Protein 7M5L (pdb70)

Radius of gyration: 30.8 Å; Cα contacts (8 Å, |Δi|>4): 1928; chains: 6; bounding box: 93×80×68 Å

Nearest PDB structures (foldseek):
  5e0u-assembly3_C  TM=9.848E-01  e=1.541E-43  Homo sapiens
  9b8t-assembly1_D  TM=9.730E-01  e=1.541E-43  Homo sapiens
  2zvv-assembly2_B  TM=9.827E-01  e=1.512E-37  Arabidopsis thaliana
  2zvw-assembly2_E  TM=9.805E-01  e=1.780E-37  Arabidopsis thaliana
  7bup-assembly1_B  TM=9.721E-01  e=1.807E-30  Candida albicans SC5314

InterPro domains:
  IPR000730 Proliferating cell nuclear antigen, PCNA [MF_00317] (2-255)
  IPR000730 Proliferating cell nuclear antigen, PCNA [PR00339] (10-29)
  IPR000730 Proliferating cell nuclear antigen, PCNA [PR00339] (34-52)
  IPR000730 Proliferating cell nuclear antigen, PCNA [PR00339] (56-80)
  IPR000730 Proliferating cell nuclear antigen, PCNA [PR00339] (110-132)
  IPR000730 Proliferating cell nuclear antigen, PCNA [PR00339] (203-217)
  IPR000730 Proliferating cell nuclear antigen, PCNA [PR00339] (241-258)
  IPR000730 Proliferating cell nuclear antigen, PCNA [PTHR11352] (1-259)
  IPR000730 Proliferating cell nuclear antigen, PCNA [TIGR00590] (1-259)
  IPR022648 Proliferating cell nuclear antigen, PCNA, N-terminal [PF00705] (1-124)
  IPR022649 Proliferating cell nuclear antigen, PCNA, C-terminal [PF02747] (127-254)
  IPR022659 Proliferating cell nuclear antigen, PCNA, conserved site [PS00293] (61-79)
  IPR022659 Proliferating cell nuclear antigen, PCNA, conserved site [PS01251] (34-57)
  IPR046938 DNA clamp superfamily [SSF55979] (1-126)
  IPR046938 DNA clamp superfamily [SSF55979] (127-255)

Sequence (799 aa):
MFEARLVQGSILKKVLEALKDLINEACWDISSSGVNLQSMDSSHVSLVQLTLRSEGFDTYRCDRNLAMGVNLTSMSKILKCAGNEDIITLRAEDNADTLALVFEAPNQEKVSDYEMKLMDLDVEQLGIPEQEYSCVVKMPSGEFARICRDLSHIGDAVVISCAKDGVKFSASGELGNGNIKLSQTSNVDKEEEAVTIEMNEPVQLTFALRYLNFFTKATPLSSTVTLSMSADVPLVVEYKIADMGHLKYYLAPKIEDMFEARLVQGSILKKVLEALKDLINEACWDISSSGVNLQSMDSSHVSLVQLTLRSEGFDTYRCDRNLAMGVNLTSMSKILKCAGNEDIITLRAEDNADTLALVFEAPNQEKVSDYEMKLMDLDVEQLGIPEQEYSCVVKMPSGEFARICRDLSHIGDAVVISCAKDGVKFSASGELGNGNIKLSQTSNVDKEEEAVTIEMNEPVQLTFALRYLNFFTKATPLSSTVTLSMSADVPLVVEYKIADMGHLKYYLAPKIEDMFEARLVQGSILKKVLEALKDLINEACWDISSSGVNLQSMDSSHVSLVQLTLRSEGFDTYRCDRNLAMGVNLTSMSKILKCAGNEDIITLRAEDNADTLALVFEAPNQEKVSDYEMKLMDLDVEQLGIPEQEYSCVVKMPSGEFARICRDLSHIGDAVVISCAKDGVKFSASGELGNGNIKLSQTSNVDKEEEAVTIEMNEPVQLTFALRYLNFFTKATPLSSTVTLSMSADVPLVVEYKIADMGHLKYYLAPKIQCSMTCFYHSKQCSMTCFYRQCSMTCFYHS

GO terms:
  GO:0005634 nucleus (C, IDA)
  GO:0005657 replication fork (C, IDA)
  GO:0005813 centrosome (C, IDA)
  GO:0005515 protein binding (F, IPI)
  GO:0032405 MutLalpha complex binding (F, IDA)
  GO:0003682 chromatin binding (F, IDA)
  GO:0003684 damaged DNA binding (F, IDA)
  GO:0043626 PCNA complex (C, IDA)
  GO:0070557 PCNA-p21 complex (C, IDA)
  GO:0019985 translesion synthesis (P, IDA)
  GO:0006325 chromatin organization (P, IDA)
  GO:0005634 nucleus (C, EXP)
  GO:0070182 DNA polymerase binding (F, IPI)
  GO:0030971 receptor tyrosine kinase binding (F, IPI)
  GO:0035035 histone acetyltransferase binding (F, IPI)
  GO:0005654 nucleoplasm (C, TAS)
  GO:0042802 identical protein binding (F, IPI)
  GO:0043596 nuclear replication fork (C, IDA)
  GO:0000701 purine-specific mismatch base pair DNA N-glycosylase activity (F, IDA)
  GO:0032139 dinucleotide insertion or deletion binding (F, IDA)

Organism: Homo sapiens (NCBI:txid9606)

Solvent-accessible surface area: 36997 Å² total

Structure (mmCIF, N/CA/C/O backbone):
data_7M5L
#
_entry.id   7M5L
#
_cell.length_a   70.960
_cell.length_b   84.468
_cell.length_c   134.210
_cell.angle_alpha   90.000
_cell.angle_beta   90.000
_cell.angle_gamma   90.000
#
_symmetry.space_group_name_H-M   'P 21 21 21'
#
loop_
_entity.id
_entity.type
_entity.pdbx_description
1 polymer 'Proliferating cell nuclear antigen'
2 polymer 'Peptide mimetic (ACE)RQCSMTCFYHSK(NH2) with linker'
3 non-polymer PROPANE
#
loop_
_atom_site.group_PDB
_atom_site.id
_atom_site.type_symbol
_atom_site.label_atom_id
_atom_site.label_alt_id
_atom_site.label_comp_id
_atom_site.label_asym_id
_atom_site.label_entity_id
_atom_site.label_seq_id
_atom_site.pdbx_PDB_ins_code
_atom_site.Cartn_x
_atom_site.Cartn_y
_atom_site.Cartn_z
_atom_site.occupancy
_atom_site.B_iso_or_equiv
_atom_site.auth_seq_id
_atom_site.auth_comp_id
_atom_site.auth_asym_id
_atom_site.auth_atom_id
_atom_site.pdbx_PDB_model_num
ATOM 1 N N . MET A 1 1 ? 6.794 -13.650 -4.614 1.00 125.38 1 MET A N 1
ATOM 2 C CA . MET A 1 1 ? 5.871 -12.670 -5.174 1.00 125.07 1 MET A CA 1
ATOM 3 C C . MET A 1 1 ? 4.583 -12.592 -4.359 1.00 125.25 1 MET A C 1
ATOM 4 O O . MET A 1 1 ? 3.921 -13.602 -4.117 1.00 126.14 1 MET A O 1
ATOM 9 N N . PHE A 1 2 ? 4.238 -11.376 -3.942 1.00 109.45 2 PHE A N 1
ATOM 10 C CA . PHE A 1 2 ? 3.025 -11.110 -3.181 1.00 103.43 2 PHE A CA 1
ATOM 11 C C . PHE A 1 2 ? 2.404 -9.798 -3.627 1.00 106.07 2 PHE A C 1
ATOM 12 O O . PHE A 1 2 ? 3.086 -8.770 -3.688 1.00 109.37 2 PHE A O 1
ATOM 20 N N . GLU A 1 3 ? 1.103 -9.841 -3.905 1.00 101.99 3 GLU A N 1
ATOM 21 C CA . GLU A 1 3 ? 0.351 -8.664 -4.324 1.00 95.91 3 GLU A CA 1
ATOM 22 C C . GLU A 1 3 ? -1.089 -8.833 -3.866 1.00 90.02 3 GLU A C 1
ATOM 23 O O . GLU A 1 3 ? -1.752 -9.807 -4.237 1.00 93.31 3 GLU A O 1
ATOM 25 N N . ALA A 1 4 ? -1.566 -7.889 -3.061 1.00 98.12 4 ALA A N 1
ATOM 26 C CA . ALA A 1 4 ? -2.932 -7.909 -2.564 1.00 91.22 4 ALA A CA 1
ATOM 27 C C . ALA A 1 4 ? -3.582 -6.569 -2.868 1.00 90.28 4 ALA A C 1
ATOM 28 O O . ALA A 1 4 ? -2.970 -5.516 -2.686 1.00 94.27 4 ALA A O 1
ATOM 30 N N . ARG A 1 5 ? -4.830 -6.622 -3.323 1.00 91.53 5 ARG A N 1
ATOM 31 C CA . ARG A 1 5 ? -5.582 -5.448 -3.744 1.00 88.22 5 ARG A CA 1
ATOM 32 C C . ARG A 1 5 ? -6.919 -5.412 -3.028 1.00 91.48 5 ARG A C 1
ATOM 33 O O . ARG A 1 5 ? -7.745 -6.319 -3.205 1.00 96.54 5 ARG A O 1
ATOM 41 N N . LEU A 1 6 ? -7.129 -4.364 -2.231 1.00 90.10 6 LEU A N 1
ATOM 42 C CA . LEU A 1 6 ? -8.362 -4.138 -1.493 1.00 91.46 6 LEU A CA 1
ATOM 43 C C . LEU A 1 6 ? -8.954 -2.822 -1.972 1.00 92.80 6 LEU A C 1
ATOM 44 O O . LEU A 1 6 ? -8.305 -1.773 -1.876 1.00 90.64 6 LEU A O 1
ATOM 49 N N . VAL A 1 7 ? -10.189 -2.874 -2.470 1.00 95.42 7 VAL A N 1
ATOM 50 C CA . VAL A 1 7 ? -10.828 -1.673 -3.000 1.00 92.75 7 VAL A CA 1
ATOM 51 C C . VAL A 1 7 ? -11.196 -0.733 -1.860 1.00 94.46 7 VAL A C 1
ATOM 52 O O . VAL A 1 7 ? -10.770 0.426 -1.824 1.00 100.08 7 VAL A O 1
ATOM 56 N N . GLN A 1 8 ? -12.003 -1.216 -0.919 1.00 89.88 8 GLN A N 1
ATOM 57 C CA . GLN A 1 8 ? -12.398 -0.409 0.227 1.00 99.09 8 GLN A CA 1
ATOM 58 C C . GLN A 1 8 ? -11.230 -0.315 1.205 1.00 88.55 8 GLN A C 1
ATOM 59 O O . GLN A 1 8 ? -11.234 -0.963 2.254 1.00 80.67 8 GLN A O 1
ATOM 63 N N . GLY A 1 9 ? -10.207 0.463 0.854 1.00 87.92 9 GLY A N 1
ATOM 64 C CA . GLY A 1 9 ? -8.969 0.488 1.616 1.00 79.76 9 GLY A CA 1
ATOM 65 C C . GLY A 1 9 ? -9.072 1.105 2.999 1.00 79.94 9 GLY A C 1
ATOM 66 O O . GLY A 1 9 ? -8.106 1.010 3.765 1.00 70.45 9 GLY A O 1
ATOM 67 N N . SER A 1 10 ? -10.197 1.748 3.327 1.00 90.50 10 SER A N 1
ATOM 68 C CA . SER A 1 10 ? -10.392 2.301 4.667 1.00 81.22 10 SER A CA 1
ATOM 69 C C . SER A 1 10 ? -10.165 1.277 5.777 1.00 82.03 10 SER A C 1
ATOM 70 O O . SER A 1 10 ? -9.700 1.642 6.865 1.00 75.10 10 SER A O 1
ATOM 73 N N . ILE A 1 11 ? -10.491 0.003 5.534 1.00 79.28 11 ILE A N 1
ATOM 74 C CA . ILE A 1 11 ? -10.276 -1.030 6.549 1.00 73.46 11 ILE A CA 1
ATOM 75 C C . ILE A 1 11 ? -8.815 -1.077 6.981 1.00 72.67 11 ILE A C 1
ATOM 76 O O . ILE A 1 11 ? -8.512 -1.182 8.173 1.00 68.93 11 ILE A O 1
ATOM 81 N N . LEU A 1 12 ? -7.887 -1.030 6.023 1.00 75.25 12 LEU A N 1
ATOM 82 C CA . LEU A 1 12 ? -6.469 -1.090 6.374 1.00 75.54 12 LEU A CA 1
ATOM 83 C C . LEU A 1 12 ? -6.047 0.121 7.205 1.00 77.17 12 LEU A C 1
ATOM 84 O O . LEU A 1 12 ? -5.305 -0.015 8.192 1.00 77.06 12 LEU A O 1
ATOM 89 N N . LYS A 1 13 ? -6.492 1.318 6.806 1.00 70.87 13 LYS A N 1
ATOM 90 C CA . LYS A 1 13 ? -6.226 2.522 7.589 1.00 78.31 13 LYS A CA 1
ATOM 91 C C . LYS A 1 13 ? -6.706 2.359 9.024 1.00 73.16 13 LYS A C 1
ATOM 92 O O . LYS A 1 13 ? -5.975 2.652 9.977 1.00 73.46 13 LYS A O 1
ATOM 98 N N . LYS A 1 14 ? -7.938 1.878 9.193 1.00 66.20 14 LYS A N 1
ATOM 99 C CA . LYS A 1 14 ? -8.488 1.744 10.537 1.00 73.95 14 LYS A CA 1
ATOM 100 C C . LYS A 1 14 ? -7.766 0.659 11.328 1.00 73.37 14 LYS A C 1
ATOM 101 O O . LYS A 1 14 ? -7.592 0.787 12.542 1.00 75.80 14 LYS A O 1
ATOM 105 N N . VAL A 1 15 ? -7.348 -0.418 10.665 1.00 69.36 15 VAL A N 1
ATOM 106 C CA . VAL A 1 15 ? -6.607 -1.476 11.349 1.00 74.43 15 VAL A CA 1
ATOM 107 C C . VAL A 1 15 ? -5.303 -0.931 11.918 1.00 79.54 15 VAL A C 1
ATOM 108 O O . VAL A 1 15 ? -4.961 -1.173 13.084 1.00 79.17 15 VAL A O 1
ATOM 112 N N . LEU A 1 16 ? -4.543 -0.213 11.096 1.00 73.21 16 LEU A N 1
ATOM 113 C CA . LEU A 1 16 ? -3.286 0.340 11.591 1.00 74.38 16 LEU A CA 1
ATOM 114 C C . LEU A 1 16 ? -3.520 1.412 12.648 1.00 80.04 16 LEU A C 1
ATOM 115 O O . LEU A 1 16 ? -2.727 1.543 13.589 1.00 84.29 16 LEU A O 1
ATOM 120 N N . GLU A 1 17 ? -4.585 2.205 12.507 1.00 79.69 17 GLU A N 1
ATOM 121 C CA . GLU A 1 17 ? -4.896 3.159 13.566 1.00 85.31 17 GLU A CA 1
ATOM 122 C C . GLU A 1 17 ? -5.256 2.440 14.864 1.00 83.60 17 GLU A C 1
ATOM 123 O O . GLU A 1 17 ? -4.987 2.952 15.957 1.00 92.16 17 GLU A O 1
ATOM 125 N N . ALA A 1 18 ? -5.835 1.243 14.758 1.00 81.66 18 ALA A N 1
ATOM 126 C CA . ALA A 1 18 ? -6.166 0.455 15.940 1.00 84.42 18 ALA A CA 1
ATOM 127 C C . ALA A 1 18 ? -4.926 -0.168 16.568 1.00 87.40 18 ALA A C 1
ATOM 128 O O . ALA A 1 18 ? -4.877 -0.347 17.790 1.00 89.05 18 ALA A O 1
ATOM 130 N N . LEU A 1 19 ? -3.926 -0.516 15.759 1.00 79.84 19 LEU A N 1
ATOM 131 C CA . LEU A 1 19 ? -2.761 -1.233 16.264 1.00 83.82 19 LEU A CA 1
ATOM 132 C C . LEU A 1 19 ? -1.545 -0.346 16.511 1.00 82.54 19 LEU A C 1
ATOM 133 O O . LEU A 1 19 ? -0.536 -0.842 17.022 1.00 89.43 19 LEU A O 1
ATOM 138 N N . LYS A 1 20 ? -1.611 0.943 16.170 1.00 89.08 20 LYS A N 1
ATOM 139 C CA . LYS A 1 20 ? -0.419 1.784 16.248 1.00 91.71 20 LYS A CA 1
ATOM 140 C C . LYS A 1 20 ? -0.019 2.120 17.683 1.00 85.90 20 LYS A C 1
ATOM 141 O O . LYS A 1 20 ? 1.174 2.280 17.962 1.00 85.94 20 LYS A O 1
ATOM 147 N N . ASP A 1 21 ? -0.976 2.226 18.605 1.00 83.46 21 ASP A N 1
ATOM 148 C CA . ASP A 1 21 ? -0.672 2.672 19.961 1.00 84.34 21 ASP A CA 1
ATOM 149 C C . ASP A 1 21 ? -0.329 1.534 20.913 1.00 87.16 21 ASP A C 1
ATOM 150 O O . ASP A 1 21 ? -0.042 1.793 22.087 1.00 90.56 21 ASP A O 1
ATOM 155 N N . LEU A 1 22 ? -0.345 0.290 20.444 1.00 91.81 22 LEU A N 1
ATOM 156 C CA . LEU A 1 22 ? 0.038 -0.866 21.244 1.00 82.24 22 LEU A CA 1
ATOM 157 C C . LEU A 1 22 ? 1.367 -1.462 20.810 1.00 86.19 22 LEU A C 1
ATOM 158 O O . LEU A 1 22 ? 2.250 -1.688 21.643 1.00 96.42 22 LEU A O 1
ATOM 163 N N . ILE A 1 23 ? 1.526 -1.723 19.518 1.00 85.41 23 ILE A N 1
ATOM 164 C CA . ILE A 1 23 ? 2.713 -2.366 18.976 1.00 87.62 23 ILE A CA 1
ATOM 165 C C . ILE A 1 23 ? 3.496 -1.332 18.182 1.00 92.34 23 ILE A C 1
ATOM 166 O O . ILE A 1 23 ? 2.907 -0.495 17.488 1.00 96.54 23 ILE A O 1
ATOM 171 N N . ASN A 1 24 ? 4.823 -1.386 18.283 1.00 93.12 24 ASN A N 1
ATOM 172 C CA . ASN A 1 24 ? 5.645 -0.517 17.452 1.00 99.66 24 ASN A CA 1
ATOM 173 C C . ASN A 1 24 ? 6.053 -1.233 16.171 1.00 105.53 24 ASN A C 1
ATOM 174 O O . ASN A 1 24 ? 5.884 -0.695 15.073 1.00 105.40 24 ASN A O 1
ATOM 179 N N . GLU A 1 25 ? 6.585 -2.445 16.302 1.00 118.92 25 GLU A N 1
ATOM 180 C CA . GLU A 1 25 ? 6.938 -3.295 15.175 1.00 118.60 25 GLU A CA 1
ATOM 181 C C . GLU A 1 25 ? 6.300 -4.662 15.375 1.00 116.26 25 GLU A C 1
ATOM 182 O O . GLU A 1 25 ? 6.243 -5.177 16.495 1.00 115.27 25 GLU A O 1
ATOM 188 N N . ALA A 1 26 ? 5.843 -5.249 14.275 1.00 110.55 26 ALA A N 1
ATOM 189 C CA . ALA A 1 26 ? 5.173 -6.538 14.298 1.00 104.02 26 ALA A CA 1
ATOM 190 C C . ALA A 1 26 ? 5.450 -7.251 12.986 1.00 104.96 26 ALA A C 1
ATOM 191 O O . ALA A 1 26 ? 5.681 -6.616 11.952 1.00 104.17 26 ALA A O 1
ATOM 193 N N . CYS A 1 27 ? 5.467 -8.578 13.047 1.00 108.39 27 CYS A N 1
ATOM 194 C CA . CYS A 1 27 ? 5.688 -9.391 11.863 1.00 101.75 27 CYS A CA 1
ATOM 195 C C . CYS A 1 27 ? 4.358 -9.796 11.244 1.00 94.28 27 CYS A C 1
ATOM 196 O O . CYS A 1 27 ? 3.479 -10.336 11.924 1.00 94.19 27 CYS A O 1
ATOM 198 N N . TRP A 1 28 ? 4.223 -9.527 9.953 1.00 89.77 28 TRP A N 1
ATOM 199 C CA . TRP A 1 28 ? 3.056 -9.894 9.167 1.00 89.60 28 TRP A CA 1
ATOM 200 C C . TRP A 1 28 ? 3.462 -11.161 8.425 1.00 102.23 28 TRP A C 1
ATOM 201 O O . TRP A 1 28 ? 4.194 -11.101 7.433 1.00 99.52 28 TRP A O 1
ATOM 212 N N . ASP A 1 29 ? 3.016 -12.3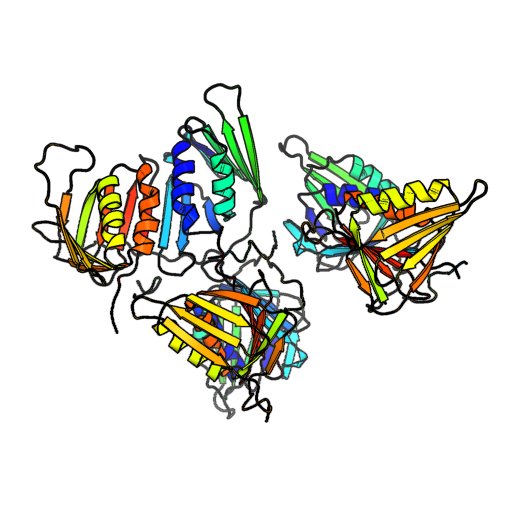13 8.921 1.00 113.92 29 ASP A N 1
ATOM 213 C CA . ASP A 1 29 ? 3.314 -13.583 8.261 1.00 115.28 29 ASP A CA 1
ATOM 214 C C . ASP A 1 29 ? 2.341 -13.735 7.100 1.00 110.39 29 ASP A C 1
ATOM 215 O O . ASP A 1 29 ? 1.241 -14.273 7.236 1.00 108.69 29 ASP A O 1
ATOM 220 N N . ILE A 1 30 ? 2.762 -13.253 5.934 1.00 105.23 30 ILE A N 1
ATOM 221 C CA . ILE A 1 30 ? 1.931 -13.299 4.737 1.00 97.21 30 ILE A CA 1
ATOM 222 C C . ILE A 1 30 ? 1.987 -14.708 4.162 1.00 107.87 30 ILE A C 1
ATOM 223 O O . ILE A 1 30 ? 3.019 -15.140 3.643 1.00 100.48 30 ILE A O 1
ATOM 228 N N . SER A 1 31 ? 0.872 -15.426 4.252 1.00 110.30 31 SER A N 1
ATOM 229 C CA . SER A 1 31 ? 0.789 -16.771 3.708 1.00 104.07 31 SER A CA 1
ATOM 230 C C . SER A 1 31 ? 0.008 -16.748 2.402 1.00 102.21 31 SER A C 1
ATOM 231 O O . SER A 1 31 ? -0.053 -15.719 1.723 1.00 104.55 31 SER A O 1
ATOM 234 N N . SER A 1 32 ? -0.611 -17.874 2.058 1.00 103.09 32 SER A N 1
ATOM 235 C CA . SER A 1 32 ? -1.412 -17.981 0.849 1.00 108.94 32 SER A CA 1
ATOM 236 C C . SER A 1 32 ? -2.907 -17.950 1.122 1.00 110.24 32 SER A C 1
ATOM 237 O O . SER A 1 32 ? -3.678 -17.602 0.221 1.00 108.06 32 SER A O 1
ATOM 240 N N . SER A 1 33 ? -3.332 -18.303 2.334 1.00 117.27 33 SER A N 1
ATOM 241 C CA . SER A 1 33 ? -4.734 -18.224 2.711 1.00 119.27 33 SER A CA 1
ATOM 242 C C . SER A 1 33 ? -5.130 -16.857 3.251 1.00 108.52 33 SER A C 1
ATOM 243 O O . SER A 1 33 ? -6.321 -16.624 3.484 1.00 97.09 33 SER A O 1
ATOM 246 N N . GLY A 1 34 ? -4.176 -15.958 3.460 1.00 101.99 34 GLY A N 1
ATOM 247 C CA . GLY A 1 34 ? -4.509 -14.629 3.937 1.00 99.86 34 GLY A CA 1
ATOM 248 C C . GLY A 1 34 ? -3.333 -13.994 4.659 1.00 90.81 34 GLY A C 1
ATOM 249 O O . GLY A 1 34 ? -2.194 -14.443 4.543 1.00 94.39 34 GLY A O 1
ATOM 250 N N . VAL A 1 35 ? -3.654 -12.940 5.404 1.00 82.82 35 VAL A N 1
ATOM 251 C CA . VAL A 1 35 ? -2.704 -12.181 6.205 1.00 88.05 35 VAL A CA 1
ATOM 252 C C . VAL A 1 35 ? -3.039 -12.411 7.671 1.00 84.09 35 VAL A C 1
ATOM 253 O O . VAL A 1 35 ? -4.210 -12.345 8.070 1.00 89.37 35 VAL A O 1
ATOM 257 N N . ASN A 1 36 ? -2.012 -12.674 8.471 1.00 91.94 36 ASN A N 1
ATOM 258 C CA . ASN A 1 36 ? -2.161 -12.857 9.903 1.00 91.81 36 ASN A CA 1
ATOM 259 C C . ASN A 1 36 ? -1.164 -11.964 10.625 1.00 91.72 36 ASN A C 1
ATOM 260 O O . ASN A 1 36 ? -0.149 -11.545 10.064 1.00 102.47 36 ASN A O 1
ATOM 265 N N . LEU A 1 37 ? -1.497 -11.634 11.867 1.00 82.79 37 LEU A N 1
ATOM 266 C CA . LEU A 1 37 ? -0.577 -10.938 12.749 1.00 85.53 37 LEU A CA 1
ATOM 267 C C . LEU A 1 37 ? -0.841 -11.423 14.164 1.00 82.50 37 LEU A C 1
ATOM 268 O O . LEU A 1 37 ? -1.997 -11.588 14.557 1.00 84.79 37 LEU A O 1
ATOM 273 N N . GLN A 1 38 ? 0.228 -11.618 14.929 1.00 79.50 38 GLN A N 1
ATOM 274 C CA . GLN A 1 38 ? 0.105 -12.093 16.302 1.00 77.97 38 GLN A CA 1
ATOM 275 C C . GLN A 1 38 ? 1.267 -11.530 17.099 1.00 82.56 38 GLN A C 1
ATOM 276 O O . GLN A 1 38 ? 2.428 -11.776 16.757 1.00 89.89 38 GLN A O 1
ATOM 278 N N . SER A 1 39 ? 0.960 -10.784 18.155 1.00 78.16 39 SER A N 1
ATOM 279 C CA . SER A 1 39 ? 2.006 -10.143 18.938 1.00 84.60 39 SER A CA 1
ATOM 280 C C . SER A 1 39 ? 1.466 -9.842 20.326 1.00 80.41 39 SER A C 1
ATOM 281 O O . SER A 1 39 ? 0.272 -9.977 20.592 1.00 86.74 39 SER A O 1
ATOM 284 N N . MET A 1 40 ? 2.365 -9.431 21.209 1.00 83.65 40 MET A N 1
ATOM 285 C CA . MET A 1 40 ? 2.003 -8.979 22.541 1.00 90.93 40 MET A CA 1
ATOM 286 C C . MET A 1 40 ? 2.276 -7.486 22.629 1.00 93.96 40 MET A C 1
ATOM 287 O O . MET A 1 40 ? 2.947 -6.906 21.772 1.00 91.47 40 MET A O 1
ATOM 292 N N . ASP A 1 41 ? 1.779 -6.866 23.693 1.00 98.03 41 ASP A N 1
ATOM 293 C CA . ASP A 1 41 ? 1.927 -5.426 23.796 1.00 106.03 41 ASP A CA 1
ATOM 294 C C . ASP A 1 41 ? 3.368 -5.069 24.148 1.00 114.80 41 ASP A C 1
ATOM 295 O O . ASP A 1 41 ? 4.186 -5.923 24.503 1.00 110.53 41 ASP A O 1
ATOM 297 N N . SER A 1 42 ? 3.676 -3.777 24.039 1.00 120.58 42 SER A N 1
ATOM 298 C CA . SER A 1 42 ? 4.978 -3.273 24.453 1.00 123.45 42 SER A CA 1
ATOM 299 C C . SER A 1 42 ? 5.227 -3.437 25.946 1.00 125.50 42 SER A C 1
ATOM 300 O O . SER A 1 42 ? 6.342 -3.163 26.402 1.00 127.60 42 SER A O 1
ATOM 302 N N . SER A 1 43 ? 4.226 -3.872 26.714 1.00 124.45 43 SER A N 1
ATOM 303 C CA . SER A 1 43 ? 4.365 -4.049 28.153 1.00 129.02 43 SER A CA 1
ATOM 304 C C . SER A 1 43 ? 4.120 -5.485 28.607 1.00 131.59 43 SER A C 1
ATOM 305 O O . SER A 1 43 ? 4.042 -5.728 29.817 1.00 137.96 43 SER A O 1
ATOM 308 N N . HIS A 1 44 ? 4.015 -6.438 27.679 1.00 141.76 44 HIS A N 1
ATOM 309 C CA . HIS A 1 44 ? 3.743 -7.843 28.001 1.00 147.65 44 HIS A CA 1
ATOM 310 C C . HIS A 1 44 ? 2.551 -7.988 28.946 1.00 151.17 44 HIS A C 1
ATOM 311 O O . HIS A 1 44 ? 2.624 -8.649 29.985 1.00 155.11 44 HIS A O 1
ATOM 318 N N . VAL A 1 45 ? 1.441 -7.361 28.571 1.00 136.52 45 VAL A N 1
ATOM 319 C CA . VAL A 1 45 ? 0.208 -7.458 29.352 1.00 132.04 45 VAL A CA 1
ATOM 320 C C . VAL A 1 45 ? -0.989 -7.885 28.523 1.00 124.61 45 VAL A C 1
ATOM 321 O O . VAL A 1 45 ? -1.969 -8.407 29.087 1.00 121.07 45 VAL A O 1
ATOM 323 N N . SER A 1 46 ? -0.970 -7.698 27.205 1.00 115.72 46 SER A N 1
ATOM 324 C CA . SER A 1 46 ? -2.089 -8.032 26.340 1.00 102.95 46 SER A CA 1
ATOM 325 C C . SER A 1 46 ? -1.558 -8.698 25.079 1.00 90.43 46 SER A C 1
ATOM 326 O O . SER A 1 46 ? -0.363 -8.648 24.776 1.00 90.59 46 SER A O 1
ATOM 329 N N . LEU A 1 47 ? -2.469 -9.326 24.340 1.00 79.03 47 LEU A N 1
ATOM 330 C CA . LEU A 1 47 ? -2.139 -10.073 23.135 1.00 83.35 47 LEU A CA 1
ATOM 331 C C . LEU A 1 47 ? -3.059 -9.603 22.020 1.00 80.18 47 LEU A C 1
ATOM 332 O O . LEU A 1 47 ? -4.274 -9.523 22.212 1.00 78.62 47 LEU A O 1
ATOM 337 N N . VAL A 1 48 ? -2.490 -9.277 20.865 1.00 77.76 48 VAL A N 1
ATOM 338 C CA . VAL A 1 48 ? -3.261 -8.858 19.701 1.00 77.11 48 VAL A CA 1
ATOM 339 C C . VAL A 1 48 ? -3.071 -9.892 18.603 1.00 79.36 48 VAL A C 1
ATOM 340 O O . VAL A 1 48 ? -1.942 -10.334 18.349 1.00 81.19 48 VAL A O 1
ATOM 344 N N . GLN A 1 49 ? -4.170 -10.286 17.958 1.00 71.18 49 GLN A N 1
ATOM 345 C CA . GLN A 1 49 ? -4.075 -11.157 16.792 1.00 74.12 49 GLN A CA 1
ATOM 346 C C . GLN A 1 49 ? -5.069 -10.676 15.741 1.00 71.90 49 GLN A C 1
ATOM 347 O O . GLN A 1 49 ? -6.281 -10.650 15.978 1.00 73.05 49 GLN A O 1
ATOM 353 N N . LEU A 1 50 ? -4.543 -10.237 14.605 1.00 71.68 50 LEU A N 1
ATOM 354 C CA . LEU A 1 50 ? -5.339 -9.786 13.471 1.00 70.03 50 LEU A CA 1
ATOM 355 C C . LEU A 1 50 ? -5.379 -10.858 12.393 1.00 72.59 50 LEU A C 1
ATOM 356 O O . LEU A 1 50 ? -4.359 -11.480 12.091 1.00 92.84 50 LEU A O 1
ATOM 361 N N . THR A 1 51 ? -6.555 -11.066 11.802 1.00 68.78 51 THR A N 1
ATOM 362 C CA . THR A 1 51 ? -6.710 -12.043 10.733 1.00 72.09 51 THR A CA 1
ATOM 363 C C . THR A 1 51 ? -7.531 -11.413 9.622 1.00 70.06 51 THR A C 1
ATOM 364 O O . THR A 1 51 ? -8.659 -10.964 9.855 1.00 74.20 51 THR A O 1
ATOM 368 N N . LEU A 1 52 ? -6.960 -11.383 8.423 1.00 65.77 52 LEU A N 1
ATOM 369 C CA . LEU A 1 52 ? -7.646 -10.971 7.210 1.00 77.93 52 LEU A CA 1
ATOM 370 C C . LEU A 1 52 ? -7.486 -12.123 6.234 1.00 93.22 52 LEU A C 1
ATOM 371 O O . LEU A 1 52 ? -6.381 -12.642 6.070 1.00 92.70 52 LEU A O 1
ATOM 376 N N . ARG A 1 53 ? -8.574 -12.560 5.622 1.00 92.93 53 ARG A N 1
ATOM 377 C CA . ARG A 1 53 ? -8.492 -13.760 4.808 1.00 85.49 53 ARG A CA 1
ATOM 378 C C . ARG A 1 53 ? -8.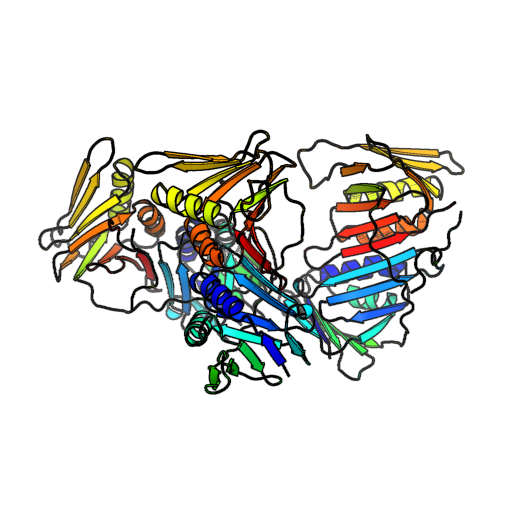396 -13.390 3.335 1.00 87.34 53 ARG A C 1
ATOM 379 O O . ARG A 1 53 ? -8.953 -12.384 2.890 1.00 99.47 53 ARG A O 1
ATOM 387 N N . SER A 1 54 ? -7.657 -14.216 2.586 1.00 95.98 54 SER A N 1
ATOM 388 C CA . SER A 1 54 ? -7.400 -13.921 1.180 1.00 97.04 54 SER A CA 1
ATOM 389 C C . SER A 1 54 ? -8.699 -13.793 0.400 1.00 100.58 54 SER A C 1
ATOM 390 O O . SER A 1 54 ? -8.805 -12.972 -0.519 1.00 96.50 54 SER A O 1
ATOM 392 N N . GLU A 1 55 ? -9.693 -14.617 0.742 1.00 105.66 55 GLU A N 1
ATOM 393 C CA . GLU A 1 55 ? -11.001 -14.530 0.102 1.00 105.09 55 GLU A CA 1
ATOM 394 C C . GLU A 1 55 ? -11.609 -13.141 0.247 1.00 105.40 55 GLU A C 1
ATOM 395 O O . GLU A 1 55 ? -12.384 -12.709 -0.615 1.00 107.29 55 GLU A O 1
ATOM 401 N N . GLY A 1 56 ? -11.271 -12.427 1.322 1.00 105.94 56 GLY A N 1
ATOM 402 C CA . GLY A 1 56 ? -11.819 -11.106 1.568 1.00 106.09 56 GLY A CA 1
ATOM 403 C C . GLY A 1 56 ? -11.201 -9.985 0.764 1.00 103.59 56 GLY A C 1
ATOM 404 O O . GLY A 1 56 ? -11.740 -8.874 0.766 1.00 96.87 56 GLY A O 1
ATOM 405 N N . PHE A 1 57 ? -10.094 -10.241 0.077 1.00 104.21 57 PHE A N 1
ATOM 406 C CA . PHE A 1 57 ? -9.482 -9.229 -0.768 1.00 101.88 57 PHE A CA 1
ATOM 407 C C . PHE A 1 57 ? -10.103 -9.272 -2.159 1.00 103.92 57 PHE A C 1
ATOM 408 O O . PHE A 1 57 ? -10.749 -10.248 -2.549 1.00 109.31 57 PHE A O 1
ATOM 416 N N . ASP A 1 58 ? -9.899 -8.194 -2.913 1.00 96.98 58 ASP A N 1
ATOM 417 C CA . ASP A 1 58 ? -10.394 -8.150 -4.281 1.00 95.21 58 ASP A CA 1
ATOM 418 C C . ASP A 1 58 ? -9.394 -8.691 -5.291 1.00 95.84 58 ASP A C 1
ATOM 419 O O . ASP A 1 58 ? -9.803 -9.096 -6.384 1.00 106.97 58 ASP A O 1
ATOM 424 N N . THR A 1 59 ? -8.100 -8.711 -4.961 1.00 96.30 59 THR A N 1
ATOM 425 C CA . THR A 1 59 ? -7.137 -9.430 -5.800 1.00 90.25 59 THR A CA 1
ATOM 426 C C . THR A 1 59 ? -5.974 -9.852 -4.907 1.00 85.04 59 THR A C 1
ATOM 427 O O . THR A 1 59 ? -5.048 -9.072 -4.688 1.00 92.76 59 THR A O 1
ATOM 431 N N . TYR A 1 60 ? -6.020 -11.083 -4.410 1.00 94.90 60 TYR A N 1
ATOM 432 C CA . TYR A 1 60 ? -4.951 -11.618 -3.581 1.00 89.18 60 TYR A CA 1
ATOM 433 C C . TYR A 1 60 ? -4.096 -12.567 -4.407 1.00 84.20 60 TYR A C 1
ATOM 434 O O . TYR A 1 60 ? -4.613 -13.323 -5.235 1.00 90.74 60 TYR A O 1
ATOM 443 N N . ARG A 1 61 ? -2.785 -12.528 -4.177 1.00 86.17 61 ARG A N 1
ATOM 444 C CA . ARG A 1 61 ? -1.870 -13.392 -4.916 1.00 88.59 61 ARG A CA 1
ATOM 445 C C . ARG A 1 61 ? -0.595 -13.543 -4.106 1.00 85.04 61 ARG A C 1
ATOM 446 O O . ARG A 1 61 ? 0.103 -12.555 -3.860 1.00 97.21 61 ARG A O 1
ATOM 448 N N . CYS A 1 62 ? -0.296 -14.769 -3.688 1.00 92.33 62 CYS A N 1
ATOM 449 C CA . CYS A 1 62 ? 0.923 -15.053 -2.951 1.00 99.85 62 CYS A CA 1
ATOM 450 C C . CYS A 1 62 ? 1.517 -16.350 -3.472 1.00 104.01 62 CYS A C 1
ATOM 451 O O . CYS A 1 62 ? 0.789 -17.293 -3.795 1.00 93.47 62 CYS A O 1
ATOM 454 N N . ASP A 1 63 ? 2.842 -16.389 -3.544 1.00 98.63 63 ASP A N 1
ATOM 455 C CA . ASP A 1 63 ? 3.578 -17.523 -4.086 1.00 95.44 63 ASP A CA 1
ATOM 456 C C . ASP A 1 63 ? 4.415 -18.245 -3.046 1.00 103.05 63 ASP A C 1
ATOM 457 O O . ASP A 1 63 ? 4.559 -19.466 -3.120 1.00 120.85 63 ASP A O 1
ATOM 462 N N . ARG A 1 64 ? 4.989 -17.520 -2.090 1.00 94.88 64 ARG A N 1
ATOM 463 C CA . ARG A 1 64 ? 5.774 -18.125 -1.026 1.00 100.43 64 ARG A CA 1
ATOM 464 C C . ARG A 1 64 ? 5.439 -17.437 0.288 1.00 97.37 64 ARG A C 1
ATOM 465 O O . ARG A 1 64 ? 5.305 -16.211 0.337 1.00 98.24 64 ARG A O 1
ATOM 467 N N . ASN A 1 65 ? 5.286 -18.237 1.343 1.00 97.06 65 ASN A N 1
ATOM 468 C CA . ASN A 1 65 ? 5.004 -17.695 2.666 1.00 100.09 65 ASN A CA 1
ATOM 469 C C . ASN A 1 65 ? 6.115 -16.737 3.079 1.00 96.57 65 ASN A C 1
ATOM 470 O O . ASN A 1 65 ? 7.298 -17.085 3.038 1.00 100.35 65 ASN A O 1
ATOM 475 N N . LEU A 1 66 ? 5.732 -15.526 3.477 1.00 95.76 66 LEU A N 1
ATOM 476 C CA . LEU A 1 66 ? 6.695 -14.486 3.800 1.00 97.05 66 LEU A CA 1
ATOM 477 C C . LEU A 1 66 ? 6.344 -13.867 5.150 1.00 94.89 66 LEU A C 1
ATOM 478 O O . LEU A 1 66 ? 5.197 -13.924 5.600 1.00 105.19 66 LEU A O 1
ATOM 483 N N . ALA A 1 67 ? 7.350 -13.272 5.799 1.00 93.90 67 ALA A N 1
ATOM 484 C CA . ALA A 1 67 ? 7.220 -12.704 7.147 1.00 105.86 67 ALA A CA 1
ATOM 485 C C . ALA A 1 67 ? 7.810 -11.293 7.201 1.00 104.26 67 ALA A C 1
ATOM 486 O O . ALA A 1 67 ? 9.013 -11.129 7.422 1.00 98.10 67 ALA A O 1
ATOM 488 N N . MET A 1 68 ? 6.972 -10.277 6.993 1.00 102.08 68 MET A N 1
ATOM 489 C CA . MET A 1 68 ? 7.431 -8.891 6.931 1.00 105.58 68 MET A CA 1
ATOM 490 C C . MET A 1 68 ? 7.504 -8.283 8.329 1.00 106.59 68 MET A C 1
ATOM 491 O O . MET A 1 68 ? 6.478 -8.139 8.994 1.00 106.16 68 MET A O 1
ATOM 496 N N . GLY A 1 69 ? 8.700 -7.891 8.764 1.00 129.96 69 GLY A N 1
ATOM 497 C CA . GLY A 1 69 ? 8.792 -7.209 10.042 1.00 129.61 69 GLY A CA 1
ATOM 498 C C . GLY A 1 69 ? 8.656 -5.713 9.843 1.00 130.90 69 GLY A C 1
ATOM 499 O O . GLY A 1 69 ? 9.587 -5.071 9.350 1.00 133.49 69 GLY A O 1
ATOM 500 N N . VAL A 1 70 ? 7.530 -5.132 10.255 1.00 110.66 70 VAL A N 1
ATOM 501 C CA . VAL A 1 70 ? 7.197 -3.752 9.924 1.00 104.53 70 VAL A CA 1
ATOM 502 C C . VAL A 1 70 ? 7.078 -2.933 11.199 1.00 106.20 70 VAL A C 1
ATOM 503 O O . VAL A 1 70 ? 6.532 -3.406 12.200 1.00 107.23 70 VAL A O 1
ATOM 507 N N . ASN A 1 71 ? 7.548 -1.689 11.146 1.00 103.40 71 ASN A N 1
ATOM 508 C CA . ASN A 1 71 ? 7.322 -0.733 12.227 1.00 104.02 71 ASN A CA 1
ATOM 509 C C . ASN A 1 71 ? 5.931 -0.135 12.046 1.00 94.11 71 ASN A C 1
ATOM 510 O O . ASN A 1 71 ? 5.714 0.714 11.178 1.00 87.49 71 ASN A O 1
ATOM 512 N N . LEU A 1 72 ? 4.979 -0.601 12.863 1.00 98.36 72 LEU A N 1
ATOM 513 C CA . LEU A 1 72 ? 3.583 -0.194 12.714 1.00 94.74 72 LEU A CA 1
ATOM 514 C C . LEU A 1 72 ? 3.412 1.318 12.764 1.00 87.64 72 LEU A C 1
ATOM 515 O O . LEU A 1 72 ? 2.516 1.857 12.107 1.00 84.75 72 LEU A O 1
ATOM 520 N N . THR A 1 73 ? 4.225 2.016 13.560 1.00 87.98 73 THR A N 1
ATOM 521 C CA . THR A 1 73 ? 4.142 3.473 13.595 1.00 89.97 73 THR A CA 1
ATOM 522 C C . THR A 1 73 ? 4.421 4.067 12.218 1.00 79.29 73 THR A C 1
ATOM 523 O O . THR A 1 73 ? 3.675 4.929 11.737 1.00 79.06 73 THR A O 1
ATOM 527 N N . SER A 1 74 ? 5.496 3.614 11.568 1.00 76.76 74 SER A N 1
ATOM 528 C CA . SER A 1 74 ? 5.807 4.084 10.221 1.00 80.45 74 SER A CA 1
ATOM 529 C C . SER A 1 74 ? 4.721 3.690 9.226 1.00 77.52 74 SER A C 1
ATOM 530 O O . SER A 1 74 ? 4.349 4.489 8.355 1.00 77.01 74 SER A O 1
ATOM 533 N N . MET A 1 75 ? 4.212 2.457 9.323 1.00 82.23 75 MET A N 1
ATOM 534 C CA . MET A 1 75 ? 3.139 2.032 8.427 1.00 79.38 75 MET A CA 1
ATOM 535 C C . MET A 1 75 ? 1.911 2.922 8.571 1.00 76.25 75 MET A C 1
ATOM 536 O O . MET A 1 75 ? 1.295 3.302 7.571 1.00 79.13 75 MET A O 1
ATOM 541 N N . SER A 1 76 ? 1.530 3.248 9.807 1.00 80.24 76 SER A N 1
ATOM 542 C CA . SER A 1 76 ? 0.378 4.119 10.021 1.00 81.71 76 SER A CA 1
ATOM 543 C C . SER A 1 76 ? 0.651 5.532 9.519 1.00 79.97 76 SER A C 1
ATOM 544 O O . SER A 1 76 ? -0.238 6.174 8.947 1.00 76.63 76 SER A O 1
ATOM 547 N N . LYS A 1 77 ? 1.870 6.037 9.735 1.00 81.68 77 LYS A N 1
ATOM 548 C CA . LYS A 1 77 ? 2.237 7.342 9.191 1.00 76.45 77 LYS A CA 1
ATOM 549 C C . LYS A 1 77 ? 2.078 7.367 7.677 1.00 78.09 77 LYS A C 1
ATOM 550 O O . LYS A 1 77 ? 1.603 8.358 7.109 1.00 85.12 77 LYS A O 1
ATOM 553 N N . ILE A 1 78 ? 2.473 6.283 7.007 1.00 78.44 78 ILE A N 1
ATOM 554 C CA . ILE A 1 78 ? 2.327 6.211 5.555 1.00 81.26 78 ILE A CA 1
ATOM 555 C C . ILE A 1 78 ? 0.856 6.098 5.166 1.00 86.12 78 ILE A C 1
ATOM 556 O O . ILE A 1 78 ? 0.402 6.732 4.207 1.00 86.31 78 ILE A O 1
ATOM 561 N N . LEU A 1 79 ? 0.088 5.294 5.904 1.00 91.41 79 LEU A N 1
ATOM 562 C CA . LEU A 1 79 ? -1.310 5.061 5.560 1.00 90.85 79 LEU A CA 1
ATOM 563 C C . LEU A 1 79 ? -2.185 6.289 5.776 1.00 93.45 79 LEU A C 1
ATOM 564 O O . LEU A 1 79 ? -3.253 6.384 5.163 1.00 96.75 79 LEU A O 1
ATOM 569 N N . LYS A 1 80 ? -1.769 7.223 6.634 1.00 93.40 80 LYS A N 1
ATOM 570 C CA . LYS A 1 80 ? -2.517 8.466 6.785 1.00 94.58 80 LYS A CA 1
ATOM 571 C C . LYS A 1 80 ? -2.476 9.315 5.522 1.00 89.69 80 LYS A C 1
ATOM 572 O O . LYS A 1 80 ? -3.293 10.231 5.377 1.00 87.79 80 LYS A O 1
ATOM 574 N N . CYS A 1 81 ? -1.552 9.026 4.606 1.00 85.62 81 CYS A N 1
ATOM 575 C CA . CYS A 1 81 ? -1.429 9.747 3.347 1.00 79.80 81 CYS A CA 1
ATOM 576 C C . CYS A 1 81 ? -2.464 9.320 2.314 1.00 85.59 81 CYS A C 1
ATOM 577 O O . CYS A 1 81 ? -2.469 9.866 1.206 1.00 96.14 81 CYS A O 1
ATOM 580 N N . ALA A 1 82 ? -3.329 8.365 2.642 1.00 96.11 82 ALA A N 1
ATOM 581 C CA . ALA A 1 82 ? -4.349 7.877 1.727 1.00 93.41 82 ALA A CA 1
ATOM 582 C C . ALA A 1 82 ? -5.723 8.372 2.151 1.00 98.50 82 ALA A C 1
ATOM 583 O O . ALA A 1 82 ? -6.021 8.467 3.346 1.00 98.93 82 ALA A O 1
ATOM 585 N N . GLY A 1 83 ? -6.556 8.685 1.163 1.00 93.77 83 GLY A N 1
ATOM 586 C CA . GLY A 1 83 ? -7.935 9.013 1.436 1.00 93.18 83 GLY A CA 1
ATOM 587 C C . GLY A 1 83 ? -8.737 7.765 1.740 1.00 98.11 83 GLY A C 1
ATOM 588 O O . GLY A 1 83 ? -8.301 6.635 1.524 1.00 105.82 83 GLY A O 1
ATOM 589 N N . ASN A 1 84 ? -9.938 7.983 2.256 1.00 94.29 84 ASN A N 1
ATOM 590 C CA . ASN A 1 84 ? -10.805 6.892 2.673 1.00 97.68 84 ASN A CA 1
ATOM 591 C C . ASN A 1 84 ? -11.541 6.221 1.519 1.00 103.97 84 ASN A C 1
ATOM 592 O O . ASN A 1 84 ? -12.289 5.267 1.759 1.00 113.16 84 ASN A O 1
ATOM 597 N N . GLU A 1 85 ? -11.354 6.684 0.282 1.00 108.45 85 GLU A N 1
ATOM 598 C CA . GLU A 1 85 ? -11.967 6.062 -0.886 1.00 105.63 85 GLU A CA 1
ATOM 599 C C . GLU A 1 85 ? -10.956 5.427 -1.837 1.00 93.01 85 GLU A C 1
ATOM 600 O O . GLU A 1 85 ? -11.348 4.955 -2.909 1.00 97.65 85 GLU A O 1
ATOM 602 N N . ASP A 1 86 ? -9.675 5.398 -1.480 1.00 87.87 86 ASP A N 1
ATOM 603 C CA . ASP A 1 86 ? -8.673 4.821 -2.363 1.00 96.67 86 ASP A CA 1
ATOM 604 C C . ASP A 1 86 ? -8.723 3.295 -2.358 1.00 98.17 86 ASP A C 1
ATOM 605 O O . ASP A 1 86 ? -9.317 2.656 -1.486 1.00 93.86 86 ASP A O 1
ATOM 610 N N . ILE A 1 87 ? -8.060 2.722 -3.359 1.00 93.47 87 ILE A N 1
ATOM 611 C CA . ILE A 1 87 ? -7.866 1.287 -3.510 1.00 97.88 87 ILE A CA 1
ATOM 612 C C . ILE A 1 87 ? -6.419 1.013 -3.139 1.00 96.26 87 ILE A C 1
ATOM 613 O O . ILE A 1 87 ? -5.498 1.513 -3.800 1.00 96.61 87 ILE A O 1
ATOM 618 N N . ILE A 1 88 ? -6.215 0.257 -2.066 1.00 95.24 88 ILE A N 1
ATOM 619 C CA . ILE A 1 88 ? -4.887 0.051 -1.503 1.00 91.09 88 ILE A CA 1
ATOM 620 C C . ILE A 1 88 ? -4.383 -1.328 -1.899 1.00 87.64 88 ILE A C 1
ATOM 621 O O . ILE A 1 88 ? -5.104 -2.327 -1.779 1.00 93.16 88 ILE A O 1
ATOM 626 N N . THR A 1 89 ? -3.136 -1.383 -2.359 1.00 84.90 89 THR A N 1
ATOM 627 C CA . THR A 1 89 ? -2.506 -2.630 -2.761 1.00 89.57 89 THR A CA 1
ATOM 628 C C . THR A 1 89 ? -1.166 -2.762 -2.052 1.00 93.04 89 THR A C 1
ATOM 629 O O . THR A 1 89 ? -0.349 -1.835 -2.071 1.00 95.41 89 THR A O 1
ATOM 633 N N . LEU A 1 90 ? -0.961 -3.912 -1.424 1.00 91.91 90 LEU A N 1
ATOM 634 C CA . LEU A 1 90 ? 0.301 -4.267 -0.795 1.00 98.52 90 LEU A CA 1
ATOM 635 C C . LEU A 1 90 ? 1.091 -5.141 -1.757 1.00 97.93 90 LEU A C 1
ATOM 636 O O . LEU A 1 90 ? 0.515 -5.963 -2.475 1.00 97.36 90 LEU A O 1
ATOM 641 N N . ARG A 1 91 ? 2.409 -4.963 -1.771 1.00 97.69 91 ARG A N 1
ATOM 642 C CA . ARG A 1 91 ? 3.244 -5.730 -2.682 1.00 104.04 91 ARG A CA 1
ATOM 643 C C . ARG A 1 91 ? 4.594 -6.009 -2.040 1.00 107.32 91 ARG A C 1
ATOM 644 O O . ARG A 1 91 ? 5.154 -5.159 -1.341 1.00 104.74 91 ARG A O 1
ATOM 647 N N . ALA A 1 92 ? 5.098 -7.217 -2.276 1.00 102.60 92 ALA A N 1
ATOM 648 C CA . ALA A 1 92 ? 6.403 -7.632 -1.782 1.00 101.14 92 ALA A CA 1
ATOM 649 C C . ALA A 1 92 ? 7.010 -8.608 -2.776 1.00 103.63 92 ALA A C 1
ATOM 650 O O . ALA A 1 92 ? 6.352 -9.570 -3.180 1.00 123.06 92 ALA A O 1
ATOM 652 N N . GLU A 1 93 ? 8.259 -8.363 -3.162 1.00 97.93 93 GLU A N 1
ATOM 653 C CA . GLU A 1 93 ? 8.940 -9.244 -4.098 1.00 111.82 93 GLU A CA 1
ATOM 654 C C . GLU A 1 93 ? 9.352 -10.538 -3.397 1.00 116.03 93 GLU A C 1
ATOM 655 O O . GLU A 1 93 ? 9.066 -10.762 -2.216 1.00 117.42 93 GLU A O 1
ATOM 661 N N . ASP A 1 94 ? 10.028 -11.412 -4.149 1.00 112.03 94 ASP A N 1
ATOM 662 C CA . ASP A 1 94 ? 10.531 -12.653 -3.570 1.00 122.69 94 ASP A CA 1
ATOM 663 C C . ASP A 1 94 ? 11.489 -12.366 -2.421 1.00 115.87 94 ASP A C 1
ATOM 664 O O . ASP A 1 94 ? 11.309 -12.868 -1.305 1.00 110.85 94 ASP A O 1
ATOM 666 N N . ASN A 1 95 ? 12.510 -11.552 -2.673 1.00 118.22 95 ASN A N 1
ATOM 667 C CA . ASN A 1 95 ? 13.386 -11.076 -1.608 1.00 119.78 95 ASN A CA 1
ATOM 668 C C . ASN A 1 95 ? 12.651 -10.011 -0.806 1.00 134.28 95 ASN A C 1
ATOM 669 O O . ASN A 1 95 ? 12.354 -8.928 -1.321 1.00 134.78 95 ASN A O 1
ATOM 671 N N . ALA A 1 96 ? 12.350 -10.316 0.457 1.00 157.99 96 ALA A N 1
ATOM 672 C CA . ALA A 1 96 ? 11.553 -9.432 1.309 1.00 156.49 96 ALA A CA 1
ATOM 673 C C . ALA A 1 96 ? 12.442 -8.328 1.882 1.00 157.46 96 ALA A C 1
ATOM 674 O O . ALA A 1 96 ? 12.783 -8.298 3.067 1.00 163.87 96 ALA A O 1
ATOM 676 N N . ASP A 1 97 ? 12.810 -7.396 1.007 1.00 127.35 97 ASP A N 1
ATOM 677 C CA . ASP A 1 97 ? 13.659 -6.280 1.401 1.00 109.15 97 ASP A CA 1
ATOM 678 C C . ASP A 1 97 ? 12.842 -5.052 1.793 1.00 112.20 97 ASP A C 1
ATOM 679 O O . ASP A 1 97 ? 13.110 -4.429 2.825 1.00 116.32 97 ASP A O 1
ATOM 681 N N . THR A 1 98 ? 11.847 -4.696 0.981 1.00 107.45 98 THR A N 1
ATOM 682 C CA . THR A 1 98 ? 11.027 -3.508 1.185 1.00 95.26 98 THR A CA 1
ATOM 683 C C . THR A 1 98 ? 9.586 -3.827 0.818 1.00 92.18 98 THR A C 1
ATOM 684 O O . THR A 1 98 ? 9.338 -4.582 -0.126 1.00 93.72 98 THR A O 1
ATOM 688 N N . LEU A 1 99 ? 8.637 -3.262 1.564 1.00 98.54 99 LEU A N 1
ATOM 689 C CA . LEU A 1 99 ? 7.222 -3.479 1.281 1.00 96.52 99 LEU A CA 1
ATOM 690 C C . LEU A 1 99 ? 6.637 -2.249 0.603 1.00 88.45 99 LEU A C 1
ATOM 691 O O . LEU A 1 99 ? 6.892 -1.116 1.023 1.00 90.38 99 LEU A O 1
ATOM 696 N N . ALA A 1 100 ? 5.833 -2.478 -0.432 1.00 82.27 100 ALA A N 1
ATOM 697 C CA . ALA A 1 100 ? 5.279 -1.416 -1.257 1.00 83.21 100 ALA A CA 1
ATOM 698 C C . ALA A 1 100 ? 3.789 -1.255 -0.991 1.00 100.37 100 ALA A C 1
ATOM 699 O O . ALA A 1 100 ? 3.042 -2.240 -0.981 1.00 101.18 100 ALA A O 1
ATOM 701 N N . LEU A 1 101 ? 3.369 -0.010 -0.778 1.00 97.32 101 LEU A N 1
ATOM 702 C CA . LEU A 1 101 ? 1.975 0.358 -0.579 1.00 96.09 101 LEU A CA 1
ATOM 703 C C . LEU A 1 101 ? 1.583 1.275 -1.728 1.00 93.90 101 LEU A C 1
ATOM 704 O O . LEU A 1 101 ? 2.249 2.288 -1.971 1.00 96.66 101 LEU A O 1
ATOM 709 N N . VAL A 1 102 ? 0.507 0.930 -2.433 1.00 90.96 102 VAL A N 1
ATOM 710 C CA . VAL A 1 102 ? 0.053 1.704 -3.583 1.00 91.02 102 VAL A CA 1
ATOM 711 C C . VAL A 1 102 ? -1.397 2.111 -3.365 1.00 93.61 102 VAL A C 1
ATOM 712 O O . VAL A 1 102 ? -2.255 1.265 -3.089 1.00 92.02 102 VAL A O 1
ATOM 716 N N . PHE A 1 103 ? -1.658 3.408 -3.493 1.00 98.63 103 PHE A N 1
ATOM 717 C CA . PHE A 1 103 ? -2.965 4.015 -3.289 1.00 89.21 103 PHE A CA 1
ATOM 718 C C . PHE A 1 103 ? -3.467 4.512 -4.638 1.00 91.74 103 PHE A C 1
ATOM 719 O O . PHE A 1 103 ? -2.841 5.390 -5.244 1.00 104.24 103 PHE A O 1
ATOM 727 N N . GLU A 1 104 ? -4.582 3.956 -5.107 1.00 92.58 104 GLU A N 1
ATOM 728 C CA . GLU A 1 104 ? -5.244 4.438 -6.313 1.00 100.11 104 GLU A CA 1
ATOM 729 C C . GLU A 1 104 ? -6.465 5.260 -5.919 1.00 113.20 104 GLU A C 1
ATOM 730 O O . GLU A 1 104 ? -7.255 4.833 -5.076 1.00 112.75 104 GLU A O 1
ATOM 732 N N . ALA A 1 105 ? -6.632 6.413 -6.531 1.00 118.17 105 ALA A N 1
ATOM 733 C CA . ALA A 1 105 ? -7.803 7.198 -6.170 1.00 127.32 105 ALA A CA 1
ATOM 734 C C . ALA A 1 105 ? -9.016 6.750 -6.978 1.00 142.76 105 ALA A C 1
ATOM 735 O O . ALA A 1 105 ? -8.873 6.096 -8.016 1.00 143.46 105 ALA A O 1
ATOM 737 N N . PRO A 1 106 ? -10.236 7.067 -6.519 1.00 162.52 106 PRO A N 1
ATOM 738 C CA . PRO A 1 106 ? -11.419 6.735 -7.336 1.00 164.19 106 PRO A CA 1
ATOM 739 C C . PRO A 1 106 ? -11.358 7.372 -8.712 1.00 165.45 106 PRO A C 1
ATOM 740 O O . PRO A 1 106 ? -11.743 6.744 -9.707 1.00 164.03 106 PRO A O 1
ATOM 744 N N . ASN A 1 107 ? -10.891 8.614 -8.788 1.00 154.21 107 ASN A N 1
ATOM 745 C CA . ASN A 1 107 ? -10.521 9.236 -10.048 1.00 149.22 107 ASN A CA 1
ATOM 746 C C . ASN A 1 107 ? -9.068 8.883 -10.334 1.00 149.78 107 ASN A C 1
ATOM 747 O O . ASN A 1 107 ? -8.235 8.865 -9.425 1.00 147.63 107 ASN A O 1
ATOM 749 N N . GLN A 1 108 ? -8.766 8.584 -11.598 1.00 148.18 108 GLN A N 1
ATOM 750 C CA . GLN A 1 108 ? -7.423 8.128 -11.954 1.00 145.27 108 GLN A CA 1
ATOM 751 C C . GLN A 1 108 ? -6.347 9.199 -11.792 1.00 140.56 108 GLN A C 1
ATOM 752 O O . GLN A 1 108 ? -5.188 8.925 -12.120 1.00 141.80 108 GLN A O 1
ATOM 754 N N . GLU A 1 109 ? -6.687 10.392 -11.302 1.00 145.04 109 GLU A N 1
ATOM 755 C CA . GLU A 1 109 ? -5.708 11.474 -11.220 1.00 144.24 109 GLU A CA 1
ATOM 756 C C . GLU A 1 109 ? -4.628 11.193 -10.181 1.00 141.64 109 GLU A C 1
ATOM 757 O O . GLU A 1 109 ? -3.435 11.370 -10.451 1.00 143.29 109 GLU A O 1
ATOM 759 N N . LYS A 1 110 ? -5.021 10.753 -8.988 1.00 124.86 110 LYS A N 1
ATOM 760 C CA . LYS A 1 110 ? -4.095 10.607 -7.872 1.00 112.09 110 LYS A CA 1
ATOM 761 C C . LYS A 1 110 ? -3.675 9.150 -7.730 1.00 114.71 110 LYS A C 1
ATOM 762 O O . LYS A 1 110 ? -4.527 8.264 -7.597 1.00 113.75 110 LYS A O 1
ATOM 768 N N . VAL A 1 111 ? -2.363 8.909 -7.747 1.00 111.31 111 VAL A N 1
ATOM 769 C CA . VAL A 1 111 ? -1.785 7.590 -7.512 1.00 107.33 111 VAL A CA 1
ATOM 770 C C . VAL A 1 111 ? -0.535 7.772 -6.661 1.00 104.53 111 VAL A C 1
ATOM 771 O O . VAL A 1 111 ? 0.411 8.445 -7.084 1.00 95.86 111 VAL A O 1
ATOM 775 N N . SER A 1 112 ? -0.526 7.181 -5.471 1.00 116.30 112 SER A N 1
ATOM 776 C CA . SER A 1 112 ? 0.599 7.286 -4.551 1.00 115.65 112 SER A CA 1
ATOM 777 C C . SER A 1 112 ? 1.266 5.927 -4.385 1.00 118.51 112 SER A C 1
ATOM 778 O O . SER A 1 112 ? 0.585 4.913 -4.244 1.00 117.14 112 SER A O 1
ATOM 781 N N . ASP A 1 113 ? 2.595 5.890 -4.422 1.00 105.92 113 ASP A N 1
ATOM 782 C CA . ASP A 1 113 ? 3.326 4.630 -4.264 1.00 102.28 113 ASP A CA 1
ATOM 783 C C . ASP A 1 113 ? 4.494 4.818 -3.295 1.00 100.17 113 ASP A C 1
ATOM 784 O O . ASP A 1 113 ? 5.534 5.382 -3.649 1.00 101.41 113 ASP A O 1
ATOM 789 N N . TYR A 1 114 ? 4.315 4.340 -2.067 1.00 95.33 114 TYR A N 1
ATOM 790 C CA . TYR A 1 114 ? 5.344 4.388 -1.040 1.00 93.53 114 TYR A CA 1
ATOM 791 C C . TYR A 1 114 ? 5.973 3.010 -0.867 1.00 93.98 114 TYR A C 1
ATOM 792 O O . TYR A 1 114 ? 5.382 1.984 -1.208 1.00 93.32 114 TYR A O 1
ATOM 801 N N . GLU A 1 115 ? 7.194 2.999 -0.337 1.00 91.38 115 GLU A N 1
ATOM 802 C CA . GLU A 1 115 ? 7.918 1.759 -0.082 1.00 87.64 115 GLU A CA 1
ATOM 803 C C . GLU A 1 115 ? 8.695 1.921 1.213 1.00 95.94 115 GLU A C 1
ATOM 804 O O . GLU A 1 115 ? 9.527 2.825 1.330 1.00 102.95 115 GLU A O 1
ATOM 806 N N . MET A 1 116 ? 8.424 1.049 2.178 1.00 101.58 116 MET A N 1
ATOM 807 C CA . MET A 1 116 ? 9.007 1.158 3.506 1.00 100.22 116 MET A CA 1
ATOM 808 C C . MET A 1 116 ? 9.994 0.023 3.752 1.00 96.04 116 MET A C 1
ATOM 809 O O . MET A 1 116 ? 9.771 -1.122 3.330 1.00 88.14 116 MET A O 1
ATOM 814 N N . LYS A 1 117 ? 11.098 0.375 4.415 1.00 99.00 117 LYS A N 1
ATOM 815 C CA . LYS A 1 117 ? 12.170 -0.559 4.742 1.00 106.00 117 LYS A CA 1
ATOM 816 C C . LYS A 1 117 ? 11.701 -1.589 5.761 1.00 102.38 117 LYS A C 1
ATOM 817 O O . LYS A 1 117 ? 11.240 -1.237 6.853 1.00 99.84 117 LYS A O 1
ATOM 819 N N . LEU A 1 118 ? 11.820 -2.861 5.396 1.00 103.98 118 LEU A N 1
ATOM 820 C CA . LEU A 1 118 ? 11.456 -3.982 6.245 1.00 105.69 118 LEU A CA 1
ATOM 821 C C . LEU A 1 118 ? 12.571 -4.334 7.222 1.00 111.10 118 LEU A C 1
ATOM 822 O O . LEU A 1 118 ? 13.672 -3.781 7.189 1.00 123.28 118 LEU A O 1
ATOM 827 N N . MET A 1 119 ? 12.246 -5.257 8.124 1.00 108.56 119 MET A N 1
ATOM 828 C CA . MET A 1 119 ? 13.186 -5.783 9.096 1.00 113.16 119 MET A CA 1
ATOM 829 C C . MET A 1 119 ? 12.935 -7.274 9.248 1.00 114.77 119 MET A C 1
ATOM 830 O O . MET A 1 119 ? 11.806 -7.745 9.094 1.00 116.74 119 MET A O 1
ATOM 835 N N . ASP A 1 120 ? 13.995 -8.015 9.545 1.00 119.26 120 ASP A N 1
ATOM 836 C CA . ASP A 1 120 ? 13.842 -9.428 9.846 1.00 119.91 120 ASP A CA 1
ATOM 837 C C . ASP A 1 120 ? 13.418 -9.570 11.299 1.00 116.22 120 ASP A C 1
ATOM 838 O O . ASP A 1 120 ? 13.827 -8.789 12.164 1.00 111.68 120 ASP A O 1
ATOM 840 N N . LEU A 1 121 ? 12.606 -10.584 11.572 1.00 113.98 121 LEU A N 1
ATOM 841 C CA . LEU A 1 121 ? 12.055 -10.725 12.911 1.00 122.92 121 LEU A CA 1
ATOM 842 C C . LEU A 1 121 ? 11.647 -12.170 13.133 1.00 136.35 121 LEU A C 1
ATOM 843 O O . LEU A 1 121 ? 10.934 -12.747 12.306 1.00 134.15 121 LEU A O 1
ATOM 846 N N . ASP A 1 122 ? 12.102 -12.751 14.239 1.00 138.82 122 ASP A N 1
ATOM 847 C CA . ASP A 1 122 ? 11.705 -14.103 14.591 1.00 144.78 122 ASP A CA 1
ATOM 848 C C . ASP A 1 122 ? 10.424 -14.008 15.406 1.00 157.65 122 ASP A C 1
ATOM 849 O O . ASP A 1 122 ? 10.311 -13.166 16.302 1.00 155.23 122 ASP A O 1
ATOM 851 N N . VAL A 1 123 ? 9.467 -14.870 15.091 1.00 171.74 123 VAL A N 1
ATOM 852 C CA . VAL A 1 123 ? 8.119 -14.792 15.640 1.00 177.41 123 VAL A CA 1
ATOM 853 C C . VAL A 1 123 ? 7.985 -15.771 16.804 1.00 187.16 123 VAL A C 1
ATOM 854 O O . VAL A 1 123 ? 7.906 -16.990 16.615 1.00 191.03 123 VAL A O 1
ATOM 858 N N . GLU A 1 124 ? 8.001 -15.240 18.023 1.00 204.48 124 GLU A N 1
ATOM 859 C CA . GLU A 1 124 ? 7.674 -16.034 19.205 1.00 203.85 124 GLU A CA 1
ATOM 860 C C . GLU A 1 124 ? 6.155 -16.065 19.293 1.00 205.98 124 GLU A C 1
ATOM 861 O O . GLU A 1 124 ? 5.530 -15.261 19.986 1.00 205.34 124 GLU A O 1
ATOM 863 N N . GLN A 1 125 ? 5.551 -17.007 18.573 1.00 181.87 125 GLN A N 1
ATOM 864 C CA . GLN A 1 125 ? 4.102 -17.075 18.458 1.00 167.60 125 GLN A CA 1
ATOM 865 C C . GLN A 1 125 ? 3.519 -17.912 19.588 1.00 153.01 125 GLN A C 1
ATOM 866 O O . GLN A 1 125 ? 4.002 -19.013 19.872 1.00 139.80 125 GLN A O 1
ATOM 868 N N . LEU A 1 126 ? 2.475 -17.385 20.221 1.00 145.34 126 LEU A N 1
ATOM 869 C CA . LEU A 1 126 ? 1.777 -18.063 21.304 1.00 135.15 126 LEU A CA 1
ATOM 870 C C . LEU A 1 126 ? 0.506 -18.695 20.755 1.00 131.73 126 LEU A C 1
ATOM 871 O O . LEU A 1 126 ? -0.380 -17.987 20.262 1.00 126.94 126 LEU A O 1
ATOM 873 N N . GLY A 1 127 ? 0.417 -20.019 20.836 1.00 129.78 127 GLY A N 1
ATOM 874 C CA . GLY A 1 127 ? -0.791 -20.708 20.434 1.00 121.01 127 GLY A CA 1
ATOM 875 C C . GLY A 1 127 ? -1.888 -20.490 21.458 1.00 124.07 127 GLY A C 1
ATOM 876 O O . GLY A 1 127 ? -1.700 -20.813 22.649 1.00 120.01 127 GLY A O 1
ATOM 877 N N . ILE A 1 128 ? -3.021 -19.958 21.034 1.00 128.36 128 ILE A N 1
ATOM 878 C CA . ILE A 1 128 ? -4.142 -19.663 21.919 1.00 119.42 128 ILE A CA 1
ATOM 879 C C . ILE A 1 128 ? -5.125 -20.831 21.811 1.00 122.69 128 ILE A C 1
ATOM 880 O O . ILE A 1 128 ? -5.721 -21.017 20.735 1.00 123.95 128 ILE A O 1
ATOM 882 N N . PRO A 1 129 ? -5.315 -21.624 22.859 1.00 120.20 129 PRO A N 1
ATOM 883 C CA . PRO A 1 129 ? -6.280 -22.727 22.776 1.00 124.53 129 PRO A CA 1
ATOM 884 C C . PRO A 1 129 ? -7.699 -22.205 22.622 1.00 126.83 129 PRO A C 1
ATOM 885 O O . PRO A 1 129 ? -8.131 -21.312 23.354 1.00 123.46 129 PRO A O 1
ATOM 889 N N . GLU A 1 130 ? -8.417 -22.759 21.650 1.00 136.17 130 GLU A N 1
ATOM 890 C CA . GLU A 1 130 ? -9.818 -22.412 21.437 1.00 139.29 130 GLU A CA 1
ATOM 891 C C . GLU A 1 130 ? -10.673 -23.259 22.371 1.00 142.01 130 GLU A C 1
ATOM 892 O O . GLU A 1 130 ? -10.919 -24.438 22.106 1.00 137.66 130 GLU A O 1
ATOM 894 N N . GLN A 1 131 ? -11.131 -22.669 23.468 1.00 134.54 131 GLN A N 1
ATOM 895 C CA . GLN A 1 131 ? -12.070 -23.326 24.364 1.00 136.67 131 GLN A CA 1
ATOM 896 C C . GLN A 1 131 ? -13.428 -22.650 24.248 1.00 133.06 131 GLN A C 1
ATOM 897 O O . GLN A 1 131 ? -13.588 -21.627 23.576 1.00 123.18 131 GLN A O 1
ATOM 903 N N . GLU A 1 132 ? -14.416 -23.233 24.916 1.00 158.05 132 GLU A N 1
ATOM 904 C CA . GLU A 1 132 ? -15.727 -22.612 25.019 1.00 156.36 132 GLU A CA 1
ATOM 905 C C . GLU A 1 132 ? -15.781 -21.809 26.310 1.00 153.64 132 GLU A C 1
ATOM 906 O O . GLU A 1 132 ? -15.463 -22.326 27.386 1.00 155.56 132 GLU A O 1
ATOM 908 N N . TYR A 1 133 ? -16.184 -20.549 26.197 1.00 120.60 133 TYR A N 1
ATOM 909 C CA . TYR A 1 133 ? -16.157 -19.637 27.328 1.00 110.21 133 TYR A CA 1
ATOM 910 C C . TYR A 1 133 ? -17.500 -19.597 28.043 1.00 103.26 133 TYR A C 1
ATOM 911 O O . TYR A 1 133 ? -18.553 -19.868 27.459 1.00 109.74 133 TYR A O 1
ATOM 920 N N . SER A 1 134 ? -17.438 -19.267 29.334 1.00 98.62 134 SER A N 1
ATOM 921 C CA . SER A 1 134 ? -18.639 -19.166 30.155 1.00 101.67 134 SER A CA 1
ATOM 922 C C . SER A 1 134 ? -19.602 -18.123 29.596 1.00 106.82 134 SER A C 1
ATOM 923 O O . SER A 1 134 ? -20.745 -18.437 29.250 1.00 104.48 134 SER A O 1
ATOM 926 N N . CYS A 1 135 ? -19.160 -16.874 29.496 1.00 103.70 135 CYS A N 1
ATOM 927 C CA . CYS A 1 135 ? -20.024 -15.802 29.022 1.00 93.28 135 CYS A CA 1
ATOM 928 C C . CYS A 1 135 ? -19.557 -15.256 27.682 1.00 90.60 135 CYS A C 1
ATOM 929 O O . CYS A 1 135 ? -18.354 -15.106 27.445 1.00 88.68 135 CYS A O 1
ATOM 932 N N . VAL A 1 136 ? -20.522 -14.970 26.809 1.00 86.37 136 VAL A N 1
ATOM 933 C CA . VAL A 1 136 ? -20.270 -14.322 25.528 1.00 87.19 136 VAL A CA 1
ATOM 934 C C . VAL A 1 136 ? -21.321 -13.231 25.375 1.00 97.51 136 VAL A C 1
ATOM 935 O O . VAL A 1 136 ? -22.508 -13.527 25.197 1.00 101.16 136 VAL A O 1
ATOM 939 N N . VAL A 1 137 ? -20.896 -11.975 25.444 1.00 95.57 137 VAL A N 1
ATOM 940 C CA . VAL A 1 137 ? -21.783 -10.828 25.304 1.00 92.47 137 VAL A CA 1
ATOM 941 C C . VAL A 1 137 ? -21.501 -10.176 23.959 1.00 85.54 137 VAL A C 1
ATOM 942 O O . VAL A 1 137 ? -20.339 -9.941 23.610 1.00 84.25 137 VAL A O 1
ATOM 946 N N . LYS A 1 138 ? -22.555 -9.882 23.203 1.00 80.78 138 LYS A N 1
ATOM 947 C CA . LYS A 1 138 ? -22.424 -9.178 21.933 1.00 84.53 138 LYS A CA 1
ATOM 948 C C . LYS A 1 138 ? -23.165 -7.855 22.079 1.00 90.62 138 LYS A C 1
ATOM 949 O O . LYS A 1 138 ? -24.383 -7.839 22.293 1.00 94.40 138 LYS A O 1
ATOM 953 N N . MET A 1 139 ? -22.421 -6.748 22.017 1.00 88.98 139 MET A N 1
ATOM 954 C CA . MET A 1 139 ? -23.009 -5.439 22.287 1.00 85.98 139 MET A CA 1
ATOM 955 C C . MET A 1 139 ? -22.546 -4.408 21.258 1.00 88.08 139 MET A C 1
ATOM 956 O O . MET A 1 139 ? -21.709 -4.727 20.400 1.00 89.08 139 MET A O 1
ATOM 961 N N . PRO A 1 140 ? -23.087 -3.185 21.274 1.00 90.15 140 PRO A N 1
ATOM 962 C CA . PRO A 1 140 ? -22.580 -2.156 20.359 1.00 87.36 140 PRO A CA 1
ATOM 963 C C . PRO A 1 140 ? -21.134 -1.795 20.661 1.00 80.77 140 PRO A C 1
ATOM 964 O O . PRO A 1 140 ? -20.718 -1.723 21.819 1.00 85.18 140 PRO A O 1
ATOM 968 N N . SER A 1 141 ? -20.363 -1.577 19.593 1.00 74.16 141 SER A N 1
ATOM 969 C CA . SER A 1 141 ? -18.972 -1.164 19.750 1.00 72.79 141 SER A CA 1
ATOM 970 C C . SER A 1 141 ? -18.879 0.206 20.412 1.00 78.50 141 SER A C 1
ATOM 971 O O . SER A 1 141 ? -18.141 0.392 21.390 1.00 78.95 141 SER A O 1
ATOM 974 N N . GLY A 1 142 ? -19.629 1.179 19.888 1.00 75.07 142 GLY A N 1
ATOM 975 C CA . GLY A 1 142 ? -19.592 2.518 20.449 1.00 62.52 142 GLY A CA 1
ATOM 976 C C . GLY A 1 142 ? -20.045 2.557 21.894 1.00 70.90 142 GLY A C 1
ATOM 977 O O . GLY A 1 142 ? -19.511 3.320 22.704 1.00 77.38 142 GLY A O 1
ATOM 978 N N . GLU A 1 143 ? -21.033 1.730 22.240 1.00 66.09 143 GLU A N 1
ATOM 979 C CA . GLU A 1 143 ? -21.500 1.693 23.619 1.00 72.08 143 GLU A CA 1
ATOM 980 C C . GLU A 1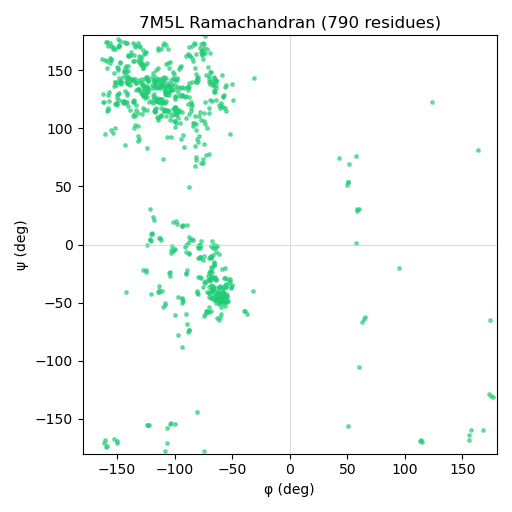 143 ? -20.394 1.206 24.544 1.00 69.24 143 GLU A C 1
ATOM 981 O O . GLU A 1 143 ? -20.133 1.814 25.586 1.00 69.31 143 GLU A O 1
ATOM 987 N N . PHE A 1 144 ? -19.720 0.116 24.163 1.00 76.83 144 PHE A N 1
ATOM 988 C CA . PHE A 1 144 ? -18.582 -0.385 24.931 1.00 75.40 144 PHE A CA 1
ATOM 989 C C . PHE A 1 144 ? -17.502 0.679 25.087 1.00 75.02 144 PHE A C 1
ATOM 990 O O . PHE A 1 144 ? -16.929 0.845 26.175 1.00 73.65 144 PHE A O 1
ATOM 998 N N . ALA A 1 145 ? -17.189 1.390 23.999 1.00 76.13 145 ALA A N 1
ATOM 999 C CA . ALA A 1 145 ? -16.181 2.442 24.074 1.00 71.40 145 ALA A CA 1
ATOM 1000 C C . ALA A 1 145 ? -16.592 3.522 25.067 1.00 72.33 145 ALA A C 1
ATOM 1001 O O . ALA A 1 145 ? -15.766 4.001 25.856 1.00 72.18 145 ALA A O 1
ATOM 1003 N N . ARG A 1 146 ? -17.864 3.927 25.030 1.00 68.64 146 ARG A N 1
ATOM 1004 C CA . ARG A 1 146 ? -18.361 4.909 25.988 1.00 73.65 146 ARG A CA 1
ATOM 1005 C C . ARG A 1 146 ? -18.233 4.396 27.417 1.00 70.95 146 ARG A C 1
ATOM 1006 O O . ARG A 1 146 ? -17.842 5.146 28.319 1.00 76.37 146 ARG A O 1
ATOM 1010 N N . ILE A 1 147 ? -18.565 3.121 27.643 1.00 76.32 147 ILE A N 1
ATOM 1011 C CA . ILE A 1 147 ? -18.451 2.545 28.983 1.00 78.46 147 ILE A CA 1
ATOM 1012 C C . ILE A 1 147 ? -17.019 2.656 29.487 1.00 74.27 147 ILE A C 1
ATOM 1013 O O . ILE A 1 147 ? -16.764 3.121 30.606 1.00 74.18 147 ILE A O 1
ATOM 1018 N N . CYS A 1 148 ? -16.062 2.229 28.659 1.00 71.65 148 CYS A N 1
ATOM 1019 C CA . CYS A 1 148 ? -14.662 2.241 29.075 1.00 79.42 148 CYS A CA 1
ATOM 1020 C C . CYS A 1 148 ? -14.173 3.662 29.338 1.00 77.80 148 CYS A C 1
ATOM 1021 O O . CYS A 1 148 ? -13.536 3.934 30.366 1.00 76.34 148 CYS A O 1
ATOM 1024 N N . ARG A 1 149 ? -14.468 4.585 28.418 1.00 81.22 149 ARG A N 1
ATOM 1025 C CA . ARG A 1 149 ? -14.029 5.967 28.585 1.00 74.66 149 ARG A CA 1
ATOM 1026 C C . ARG A 1 149 ? -14.607 6.574 29.857 1.00 75.38 149 ARG A C 1
ATOM 1027 O O . ARG A 1 149 ? -13.891 7.221 30.631 1.00 78.31 149 ARG A O 1
ATOM 1032 N N . ASP A 1 150 ? -15.910 6.389 30.080 1.00 71.83 150 ASP A N 1
ATOM 1033 C CA . ASP A 1 150 ? -16.550 6.934 31.271 1.00 74.86 150 ASP A CA 1
ATOM 1034 C C . ASP A 1 150 ? -15.925 6.370 32.541 1.00 79.49 150 ASP A C 1
ATOM 1035 O O . ASP A 1 150 ? -15.564 7.120 33.456 1.00 81.68 150 ASP A O 1
ATOM 1040 N N . LEU A 1 151 ? -15.767 5.046 32.607 1.00 86.30 151 LEU A N 1
ATOM 1041 C CA . LEU A 1 151 ? -15.221 4.428 33.810 1.00 79.85 151 LEU A CA 1
ATOM 1042 C C . LEU A 1 151 ? -13.750 4.754 34.035 1.00 79.45 151 LEU A C 1
ATOM 1043 O O . LEU A 1 151 ? -13.268 4.608 35.164 1.00 77.64 151 LEU A O 1
ATOM 1048 N N . SER A 1 152 ? -13.023 5.186 32.999 1.00 83.46 152 SER A N 1
ATOM 1049 C CA . SER A 1 152 ? -11.613 5.515 33.197 1.00 82.02 152 SER A CA 1
ATOM 1050 C C . SER A 1 152 ? -11.416 6.697 34.143 1.00 83.91 152 SER A C 1
ATOM 1051 O O . SER A 1 152 ? -10.395 6.767 34.836 1.00 84.83 152 SER A O 1
ATOM 1054 N N . HIS A 1 153 ? -12.368 7.629 34.193 1.00 81.10 153 HIS A N 1
ATOM 1055 C CA . HIS A 1 153 ? -12.233 8.793 35.062 1.00 88.60 153 HIS A CA 1
ATOM 1056 C C . HIS A 1 153 ? -12.534 8.505 36.528 1.00 84.41 153 HIS A C 1
ATOM 1057 O O . HIS A 1 153 ? -12.234 9.352 37.378 1.00 87.60 153 HIS A O 1
ATOM 1064 N N . ILE A 1 154 ? -13.108 7.348 36.850 1.00 83.47 154 ILE A N 1
ATOM 1065 C CA . ILE A 1 154 ? -13.416 7.009 38.236 1.00 89.36 154 ILE A CA 1
ATOM 1066 C C . ILE A 1 154 ? -12.200 6.349 38.870 1.00 96.51 154 ILE A C 1
ATOM 1067 O O . ILE A 1 154 ? -11.505 6.959 39.691 1.00 105.50 154 ILE A O 1
ATOM 1072 N N . GLY A 1 155 ? -11.936 5.101 38.495 1.00 91.46 155 GLY A N 1
ATOM 1073 C CA . GLY A 1 155 ? -10.761 4.404 38.978 1.00 90.80 155 GLY A CA 1
ATOM 1074 C C . GLY A 1 155 ? -9.872 3.936 37.846 1.00 91.56 155 GLY A C 1
ATOM 1075 O O . GLY A 1 155 ? -9.907 4.504 36.750 1.00 89.73 155 GLY A O 1
ATOM 1076 N N . ASP A 1 156 ? -9.074 2.898 38.092 1.00 96.55 156 ASP A N 1
ATOM 1077 C CA . ASP A 1 156 ? -8.193 2.345 37.075 1.00 92.67 156 ASP A CA 1
ATOM 1078 C C . ASP A 1 156 ? -8.472 0.879 36.784 1.00 87.70 156 ASP A C 1
ATOM 1079 O O . ASP A 1 156 ? -7.759 0.277 35.971 1.00 80.10 156 ASP A O 1
ATOM 1084 N N . ALA A 1 157 ? -9.484 0.291 37.415 1.00 95.53 157 ALA A N 1
ATOM 1085 C CA . ALA A 1 157 ? -9.825 -1.109 37.224 1.00 95.97 157 ALA A CA 1
ATOM 1086 C C . ALA A 1 157 ? -11.331 -1.238 37.071 1.00 98.14 157 ALA A C 1
ATOM 1087 O O . ALA A 1 157 ? -12.092 -0.549 37.756 1.00 100.80 157 ALA A O 1
ATOM 1089 N N . VAL A 1 158 ? -11.757 -2.119 36.171 1.00 82.93 158 VAL A N 1
ATOM 1090 C CA . VAL A 1 158 ? -13.170 -2.353 35.906 1.00 80.15 158 VAL A CA 1
ATOM 1091 C C . VAL A 1 158 ? -13.503 -3.769 36.348 1.00 85.99 158 VAL A C 1
ATOM 1092 O O . VAL A 1 158 ? -12.689 -4.688 36.195 1.00 85.08 158 VAL A O 1
ATOM 1096 N N . VAL A 1 159 ? -14.691 -3.942 36.913 1.00 82.64 159 VAL A N 1
ATOM 1097 C CA . VAL A 1 159 ? -15.185 -5.248 37.324 1.00 71.97 159 VAL A CA 1
ATOM 1098 C C . VAL A 1 159 ? -16.383 -5.571 36.446 1.00 78.53 159 VAL A C 1
ATOM 1099 O O . VAL A 1 159 ? -17.460 -4.982 36.604 1.00 80.76 159 VAL A O 1
ATOM 1103 N N . ILE A 1 160 ? -16.201 -6.504 35.523 1.00 78.78 160 ILE A N 1
ATOM 1104 C CA . ILE A 1 160 ? -17.286 -6.971 34.673 1.00 77.18 160 ILE A CA 1
ATOM 1105 C C . ILE A 1 160 ? -17.952 -8.143 35.373 1.00 79.58 160 ILE A C 1
ATOM 1106 O O . ILE A 1 160 ? -17.282 -9.103 35.771 1.00 83.80 160 ILE A O 1
ATOM 1111 N N . SER A 1 161 ? -19.270 -8.070 35.522 1.00 82.68 161 SER A N 1
ATOM 1112 C CA . SER A 1 161 ? -20.042 -9.118 36.179 1.00 83.74 161 SER A CA 1
ATOM 1113 C C . SER A 1 161 ? -21.114 -9.579 35.204 1.00 96.65 161 SER A C 1
ATOM 1114 O O . SER A 1 161 ? -22.262 -9.134 35.256 1.00 103.48 161 SER A O 1
ATOM 1117 N N . CYS A 1 162 ? -20.727 -10.482 34.307 1.00 110.50 162 CYS A N 1
ATOM 1118 C CA . CYS A 1 162 ? -21.704 -11.118 33.440 1.00 112.41 162 CYS A CA 1
ATOM 1119 C C . CYS A 1 162 ? -22.664 -11.950 34.271 1.00 115.75 162 CYS A C 1
ATOM 1120 O O . CYS A 1 162 ? -22.259 -12.654 35.200 1.00 115.59 162 CYS A O 1
ATOM 1123 N N . ALA A 1 163 ? -23.946 -11.867 33.936 1.00 118.15 163 ALA A N 1
ATOM 1124 C CA . ALA A 1 163 ? -24.939 -12.669 34.625 1.00 116.84 163 ALA A CA 1
ATOM 1125 C C . ALA A 1 163 ? -26.063 -13.019 33.665 1.00 115.50 163 ALA A C 1
ATOM 1126 O O . ALA A 1 163 ? -26.135 -12.523 32.537 1.00 112.02 163 ALA A O 1
ATOM 1128 N N . LYS A 1 164 ? -26.934 -13.910 34.137 1.00 117.48 164 LYS A N 1
ATOM 1129 C CA . LYS A 1 164 ? -28.122 -14.295 33.386 1.00 126.79 164 LYS A CA 1
ATOM 1130 C C . LYS A 1 164 ? -29.000 -13.083 33.081 1.00 130.80 164 LYS A C 1
ATOM 1131 O O . LYS A 1 164 ? -29.474 -12.912 31.952 1.00 113.07 164 LYS A O 1
ATOM 1137 N N . ASP A 1 165 ? -29.223 -12.227 34.082 1.00 155.58 165 ASP A N 1
ATOM 1138 C CA . ASP A 1 165 ? -30.132 -11.096 33.922 1.00 156.72 165 ASP A CA 1
ATOM 1139 C C . ASP A 1 165 ? -29.520 -10.022 33.030 1.00 158.30 165 ASP A C 1
ATOM 1140 O O . ASP A 1 165 ? -30.104 -9.635 32.013 1.00 162.48 165 ASP A O 1
ATOM 1142 N N . GLY A 1 166 ? -28.350 -9.517 33.406 1.00 130.87 166 GLY A N 1
ATOM 1143 C CA . GLY A 1 166 ? -27.694 -8.481 32.643 1.00 116.52 166 GLY A CA 1
ATOM 1144 C C . GLY A 1 166 ? -26.218 -8.435 32.968 1.00 102.68 166 GLY A C 1
ATOM 1145 O O . GLY A 1 166 ? -25.700 -9.274 33.707 1.00 106.68 166 GLY A O 1
ATOM 1146 N N . VAL A 1 167 ? -25.540 -7.437 32.405 1.00 100.31 167 VAL A N 1
ATOM 1147 C CA . VAL A 1 167 ? -24.104 -7.269 32.603 1.00 96.66 167 VAL A CA 1
ATOM 1148 C C . VAL A 1 167 ? -23.841 -5.950 33.318 1.00 89.52 167 VAL A C 1
ATOM 1149 O O . VAL A 1 167 ? -24.454 -4.926 33.001 1.00 88.93 167 VAL A O 1
ATOM 1153 N N . LYS A 1 168 ? -22.920 -5.972 34.281 1.00 82.15 168 LYS A N 1
ATOM 1154 C CA . LYS A 1 168 ? -22.631 -4.801 35.099 1.00 82.72 168 LYS A CA 1
ATOM 1155 C C . LYS A 1 168 ? -21.143 -4.494 35.054 1.00 81.46 168 LYS A C 1
ATOM 1156 O O . LYS A 1 168 ? -20.314 -5.396 35.208 1.00 82.10 168 LYS A O 1
ATOM 1158 N N . PHE A 1 169 ? -20.812 -3.221 34.847 1.00 80.89 169 PHE A N 1
ATOM 1159 C CA . PHE A 1 169 ? -19.434 -2.744 34.823 1.00 81.48 169 PHE A CA 1
ATOM 1160 C C . PHE A 1 169 ? -19.266 -1.753 35.965 1.00 78.39 169 PHE A C 1
ATOM 1161 O O . PHE A 1 169 ? -19.994 -0.757 36.033 1.00 81.23 169 PHE A O 1
ATOM 1169 N N . SER A 1 170 ? -18.306 -2.012 36.849 1.00 71.12 170 SER A N 1
ATOM 1170 C CA . SER A 1 170 ? -18.103 -1.184 38.028 1.00 80.17 170 SER A CA 1
ATOM 1171 C C . SER A 1 170 ? -16.644 -0.758 38.130 1.00 90.01 170 SER A C 1
ATOM 1172 O O . SER A 1 170 ? -15.742 -1.410 37.599 1.00 89.33 170 SER A O 1
ATOM 1175 N N . ALA A 1 171 ? -16.429 0.355 38.828 1.00 88.48 171 ALA A N 1
ATOM 1176 C CA . ALA A 1 171 ? -15.094 0.876 39.084 1.00 85.11 171 ALA A CA 1
ATOM 1177 C C . ALA A 1 171 ? -15.144 1.719 40.350 1.00 88.06 171 ALA A C 1
ATOM 1178 O O . ALA A 1 171 ? -16.212 2.170 40.773 1.00 82.38 171 ALA A O 1
ATOM 1180 N N . SER A 1 172 ? -13.975 1.914 40.957 1.00 88.20 172 SER A N 1
ATOM 1181 C CA . SER A 1 172 ? -13.879 2.671 42.197 1.00 92.27 172 SER A CA 1
ATOM 1182 C C . SER A 1 172 ? -12.505 3.318 42.292 1.00 93.78 172 SER A C 1
ATOM 1183 O O . SER A 1 172 ? -11.495 2.700 41.944 1.00 93.40 172 SER A O 1
ATOM 1186 N N . GLY A 1 173 ? -12.476 4.561 42.768 1.00 90.71 173 GLY A N 1
ATOM 1187 C CA . GLY A 1 173 ? -11.236 5.280 42.972 1.00 92.86 173 GLY A CA 1
ATOM 1188 C C . GLY A 1 173 ? -11.308 6.285 44.105 1.00 92.32 173 GLY A C 1
ATOM 1189 O O . GLY A 1 173 ? -12.279 6.308 44.871 1.00 91.19 173 GLY A O 1
ATOM 1190 N N . GLU A 1 174 ? -10.282 7.139 44.193 1.00 90.64 174 GLU A N 1
ATOM 1191 C CA . GLU A 1 174 ? -10.176 8.124 45.268 1.00 97.01 174 GLU A CA 1
ATOM 1192 C C . GLU A 1 174 ? -11.451 8.936 45.458 1.00 93.70 174 GLU A C 1
ATOM 1193 O O . GLU A 1 174 ? -11.790 9.299 46.591 1.00 87.42 174 GLU A O 1
ATOM 1195 N N . LEU A 1 175 ? -12.170 9.233 44.376 1.00 96.65 175 LEU A N 1
ATOM 1196 C CA . LEU A 1 175 ? -13.326 10.117 44.432 1.00 99.08 175 LEU A CA 1
ATOM 1197 C C . LEU A 1 175 ? -14.649 9.360 44.504 1.00 98.89 175 LEU A C 1
ATOM 1198 O O . LEU A 1 175 ? -15.705 9.947 44.246 1.00 102.55 175 LEU A O 1
ATOM 1203 N N . GLY A 1 176 ? -14.621 8.087 44.866 1.00 101.80 176 GLY A N 1
ATOM 1204 C CA . GLY A 1 176 ? -15.837 7.309 44.990 1.00 98.04 176 GLY A CA 1
ATOM 1205 C C . GLY A 1 176 ? -15.909 6.214 43.941 1.00 91.62 176 GLY A C 1
ATOM 1206 O O . GLY A 1 176 ? -14.947 5.928 43.226 1.00 86.10 176 GLY A O 1
ATOM 1207 N N . ASN A 1 177 ? -17.085 5.602 43.846 1.00 92.21 177 ASN A N 1
ATOM 1208 C CA . ASN A 1 177 ? -17.283 4.478 42.945 1.00 98.58 177 ASN A CA 1
ATOM 1209 C C . ASN A 1 177 ? -18.466 4.716 42.018 1.00 89.49 177 ASN A C 1
ATOM 1210 O O . ASN A 1 177 ? -19.295 5.602 42.236 1.00 82.98 177 ASN A O 1
ATOM 1215 N N . GLY A 1 178 ? -18.514 3.917 40.963 1.00 98.38 178 GLY A N 1
ATOM 1216 C CA . GLY A 1 178 ? -19.627 3.950 40.031 1.00 96.09 178 GLY A CA 1
ATOM 1217 C C . GLY A 1 178 ? -19.826 2.580 39.428 1.00 92.52 178 GLY A C 1
ATOM 1218 O O . GLY A 1 178 ? -18.890 1.780 39.336 1.00 91.98 178 GLY A O 1
ATOM 1219 N N . ASN A 1 179 ? -21.065 2.296 39.037 1.00 91.44 179 ASN A N 1
ATOM 1220 C CA . ASN A 1 179 ? -21.399 1.015 38.433 1.00 85.14 179 ASN A CA 1
ATOM 1221 C C . ASN A 1 179 ? -22.593 1.213 37.513 1.00 83.42 179 ASN A C 1
ATOM 1222 O O . ASN A 1 179 ? -23.550 1.906 37.866 1.00 94.50 179 ASN A O 1
ATOM 1227 N N . ILE A 1 180 ? -22.525 0.606 36.333 1.00 86.85 180 ILE A N 1
ATOM 1228 C CA . ILE A 1 180 ? -23.556 0.742 35.313 1.00 85.53 180 ILE A CA 1
ATOM 1229 C C . ILE A 1 180 ? -23.987 -0.642 34.842 1.00 91.51 180 ILE A C 1
ATOM 1230 O O . ILE A 1 180 ? -23.155 -1.539 34.666 1.00 89.35 180 ILE A O 1
ATOM 1235 N N . LYS A 1 181 ? -25.293 -0.817 34.646 1.00 98.82 181 LYS A N 1
ATOM 1236 C CA . LYS A 1 181 ? -25.873 -2.110 34.307 1.00 84.90 181 LYS A CA 1
ATOM 1237 C C . LYS A 1 181 ? -26.629 -2.031 32.988 1.00 85.83 181 LYS A C 1
ATOM 1238 O O . LYS A 1 181 ? -27.406 -1.096 32.764 1.00 90.59 181 LYS A O 1
ATOM 1242 N N . LEU A 1 182 ? -26.392 -3.015 32.122 1.00 92.49 182 LEU A N 1
ATOM 1243 C CA . LEU A 1 182 ? -27.084 -3.163 30.852 1.00 93.15 182 LEU A CA 1
ATOM 1244 C C . LEU A 1 182 ? -27.894 -4.452 30.861 1.00 97.56 182 LEU A C 1
ATOM 1245 O O . LEU A 1 182 ? -27.515 -5.442 31.500 1.00 87.28 182 LEU A O 1
ATOM 1250 N N . SER A 1 183 ? -28.996 -4.435 30.114 1.00 101.32 183 SER A N 1
ATOM 1251 C CA . SER A 1 183 ? -29.908 -5.562 29.995 1.00 102.45 183 SER A CA 1
ATOM 1252 C C . SER A 1 183 ? -30.161 -5.841 28.523 1.00 101.16 183 SER A C 1
ATOM 1253 O O . SER A 1 183 ? -30.082 -4.941 27.685 1.00 94.86 183 SER A O 1
ATOM 1256 N N . GLN A 1 184 ? -30.512 -7.090 28.228 1.00 116.30 184 GLN A N 1
ATOM 1257 C CA . GLN A 1 184 ? -30.842 -7.487 26.866 1.00 117.19 184 GLN A CA 1
ATOM 1258 C C . GLN A 1 184 ? -32.021 -6.681 26.351 1.00 118.64 184 GLN A C 1
ATOM 1259 O O . GLN A 1 184 ? -33.098 -6.673 26.956 1.00 124.33 184 GLN A O 1
ATOM 1265 N N . THR A 1 185 ? -31.807 -5.978 25.244 1.00 119.13 185 THR A N 1
ATOM 1266 C CA . THR A 1 185 ? -32.877 -5.171 24.689 1.00 143.63 185 THR A CA 1
ATOM 1267 C C . THR A 1 185 ? -33.950 -6.062 24.082 1.00 165.09 185 THR A C 1
ATOM 1268 O O . THR A 1 185 ? -33.687 -7.191 23.653 1.00 160.68 185 THR A O 1
ATOM 1272 N N . SER A 1 186 ? -35.174 -5.540 24.068 1.00 198.47 186 SER A N 1
ATOM 1273 C CA . SER A 1 186 ? -36.277 -6.234 23.427 1.00 200.61 186 SER A CA 1
ATOM 1274 C C . SER A 1 186 ? -35.896 -6.537 21.988 1.00 208.40 186 SER A C 1
ATOM 1275 O O . SER A 1 186 ? -35.335 -5.691 21.286 1.00 212.54 186 SER A O 1
ATOM 1277 N N . ASN A 1 187 ? -36.221 -7.747 21.549 1.00 195.38 187 ASN A N 1
ATOM 1278 C CA . ASN A 1 187 ? -35.739 -8.292 20.283 1.00 194.93 187 ASN A CA 1
ATOM 1279 C C . ASN A 1 187 ? -36.393 -7.547 19.126 1.00 202.67 187 ASN A C 1
ATOM 1280 O O . ASN A 1 187 ? -37.355 -8.004 18.507 1.00 203.93 187 ASN A O 1
ATOM 1282 N N . VAL A 1 188 ? -35.883 -6.345 18.865 1.00 209.09 188 VAL A N 1
ATOM 1283 C CA . VAL A 1 188 ? -36.407 -5.549 17.763 1.00 201.29 188 VAL A CA 1
ATOM 1284 C C . VAL A 1 188 ? -36.091 -6.241 16.446 1.00 206.14 188 VAL A C 1
ATOM 1285 O O . VAL A 1 188 ? -36.962 -6.408 15.584 1.00 208.48 188 VAL A O 1
ATOM 1287 N N . ASP A 1 189 ? -34.836 -6.669 16.298 1.00 196.80 189 ASP A N 1
ATOM 1288 C CA . ASP A 1 189 ? -34.280 -7.364 15.147 1.00 189.74 189 ASP A CA 1
ATOM 1289 C C . ASP A 1 189 ? -32.772 -7.359 15.323 1.00 184.92 189 ASP A C 1
ATOM 1290 O O . ASP A 1 189 ? -32.274 -7.176 16.439 1.00 185.21 189 ASP A O 1
ATOM 1292 N N . LYS A 1 190 ? -32.034 -7.553 14.234 1.00 180.10 190 LYS A N 1
ATOM 1293 C CA . LYS A 1 190 ? -30.591 -7.325 14.238 1.00 175.13 190 LYS A CA 1
ATOM 1294 C C . LYS A 1 190 ? -30.353 -5.830 14.031 1.00 174.21 190 LYS A C 1
ATOM 1295 O O . LYS A 1 190 ? -29.848 -5.382 12.999 1.00 178.34 190 LYS A O 1
ATOM 1297 N N . GLU A 1 191 ? -30.748 -5.047 15.041 1.00 174.37 191 GLU A N 1
ATOM 1298 C CA . GLU A 1 191 ? -30.672 -3.586 15.039 1.00 170.13 191 GLU A CA 1
ATOM 1299 C C . GLU A 1 191 ? -29.354 -3.170 15.679 1.00 170.65 191 GLU A C 1
ATOM 1300 O O . GLU A 1 191 ? -29.273 -3.037 16.903 1.00 167.68 191 GLU A O 1
ATOM 1302 N N . GLU A 1 192 ? -28.327 -2.958 14.855 1.00 180.99 192 GLU A N 1
ATOM 1303 C CA . GLU A 1 192 ? -27.122 -2.269 15.303 1.00 179.82 192 GLU A CA 1
ATOM 1304 C C . GLU A 1 192 ? -26.569 -2.874 16.589 1.00 176.52 192 GLU A C 1
ATOM 1305 O O . GLU A 1 192 ? -26.578 -2.215 17.635 1.00 170.28 192 GLU A O 1
ATOM 1307 N N . GLU A 1 193 ? -26.033 -4.092 16.509 1.00 167.23 193 GLU A N 1
ATOM 1308 C CA . GLU A 1 193 ? -25.611 -4.833 17.692 1.00 160.30 193 GLU A CA 1
ATOM 1309 C C . GLU A 1 193 ? -26.615 -4.736 18.838 1.00 160.24 193 GLU A C 1
ATOM 1310 O O . GLU A 1 193 ? -26.352 -4.032 19.815 1.00 159.61 193 GLU A O 1
ATOM 1312 N N . ALA A 1 194 ? -27.750 -5.423 18.771 1.00 134.69 194 ALA A N 1
ATOM 1313 C CA . ALA A 1 194 ? -28.545 -5.555 19.982 1.00 117.32 194 ALA A CA 1
ATOM 1314 C C . ALA A 1 194 ? -27.750 -6.341 21.018 1.00 102.46 194 ALA A C 1
ATOM 1315 O O . ALA A 1 194 ? -27.052 -7.308 20.687 1.00 113.92 194 ALA A O 1
ATOM 1317 N N . VAL A 1 195 ? -27.845 -5.920 22.279 1.00 93.77 195 VAL A N 1
ATOM 1318 C CA . VAL A 1 195 ? -27.080 -6.582 23.330 1.00 99.12 195 VAL A CA 1
ATOM 1319 C C . VAL A 1 195 ? -27.658 -7.975 23.568 1.00 103.93 195 VAL A C 1
ATOM 1320 O O . VAL A 1 195 ? -28.804 -8.135 24.005 1.00 105.72 195 VAL A O 1
ATOM 1324 N N . THR A 1 196 ? -26.872 -8.996 23.234 1.00 98.24 196 THR A N 1
ATOM 1325 C CA . THR A 1 196 ? -27.214 -10.397 23.451 1.00 93.41 196 THR A CA 1
ATOM 1326 C C . THR A 1 196 ? -26.201 -11.033 24.394 1.00 101.20 196 THR A C 1
ATOM 1327 O O . THR A 1 196 ? -25.019 -11.135 24.050 1.00 104.23 196 THR A O 1
ATOM 1331 N N . ILE A 1 197 ? -26.644 -11.440 25.578 1.00 114.18 197 ILE A N 1
ATOM 1332 C CA . ILE A 1 197 ? -25.764 -12.091 26.543 1.00 114.32 197 ILE A CA 1
ATOM 1333 C C . ILE A 1 197 ? -26.070 -13.583 26.510 1.00 113.16 197 ILE A C 1
ATOM 1334 O O . ILE A 1 197 ? -27.146 -14.015 26.937 1.00 119.32 197 ILE A O 1
ATOM 1339 N N . GLU A 1 198 ? -25.127 -14.375 26.001 1.00 104.10 198 GLU A N 1
ATOM 1340 C CA . GLU A 1 198 ? -25.216 -15.827 26.037 1.00 112.54 198 GLU A CA 1
ATOM 1341 C C . GLU A 1 198 ? -24.407 -16.284 27.243 1.00 103.02 198 GLU A C 1
ATOM 1342 O O . GLU A 1 198 ? -23.171 -16.211 27.244 1.00 94.36 198 GLU A O 1
ATOM 1344 N N . MET A 1 199 ? -25.112 -16.753 28.266 1.00 100.50 199 MET A N 1
ATOM 1345 C CA . MET A 1 199 ? -24.516 -17.139 29.532 1.00 104.72 199 MET A CA 1
ATOM 1346 C C . MET A 1 199 ? -24.492 -18.654 29.651 1.00 116.48 199 MET A C 1
ATOM 1347 O O . MET A 1 199 ? -25.474 -19.331 29.330 1.00 109.81 199 MET A O 1
ATOM 1349 N N . ASN A 1 200 ? -23.367 -19.175 30.121 1.00 117.76 200 ASN A N 1
ATOM 1350 C CA . ASN A 1 200 ? -23.219 -20.590 30.417 1.00 119.47 200 ASN A CA 1
ATOM 1351 C C . ASN A 1 200 ? -23.040 -20.827 31.906 1.00 118.45 200 ASN A C 1
ATOM 1352 O O . ASN A 1 200 ? -23.614 -21.769 32.458 1.00 118.69 200 ASN A O 1
ATOM 1357 N N . GLU A 1 201 ? -22.254 -19.977 32.560 1.00 111.34 201 GLU A N 1
ATOM 1358 C CA . GLU A 1 201 ? -22.099 -19.895 34.002 1.00 113.70 201 GLU A CA 1
ATOM 1359 C C . GLU A 1 201 ? -21.917 -18.427 34.350 1.00 115.78 201 GLU A C 1
ATOM 1360 O O . GLU A 1 201 ? -21.382 -17.662 33.536 1.00 116.62 201 GLU A O 1
ATOM 1366 N N . PRO A 1 202 ? -22.354 -17.992 35.532 1.00 113.03 202 PRO A N 1
ATOM 1367 C CA . PRO A 1 202 ? -22.110 -16.602 35.928 1.00 115.70 202 PRO A CA 1
ATOM 1368 C C . PRO A 1 202 ? -20.630 -16.355 36.175 1.00 114.30 202 PRO A C 1
ATOM 1369 O O . PRO A 1 202 ? -19.889 -17.243 36.603 1.00 114.51 202 PRO A O 1
ATOM 1373 N N . VAL A 1 203 ? -20.202 -15.123 35.895 1.00 115.03 203 VAL A N 1
ATOM 1374 C CA . VAL A 1 203 ? -18.788 -14.766 35.853 1.00 111.40 203 VAL A CA 1
ATOM 1375 C C . VAL A 1 203 ? -18.613 -13.371 36.436 1.00 103.65 203 VAL A C 1
ATOM 1376 O O . VAL A 1 203 ? -19.477 -12.501 36.288 1.00 94.18 203 VAL A O 1
ATOM 1380 N N . GLN A 1 204 ? -17.479 -13.163 37.102 1.00 98.38 204 GLN A N 1
ATOM 1381 C CA . GLN A 1 204 ? -17.099 -11.832 37.566 1.00 90.39 204 GLN A CA 1
ATOM 1382 C C . GLN A 1 204 ? -15.592 -11.796 37.750 1.00 90.10 204 GLN A C 1
ATOM 1383 O O . GLN A 1 204 ? -15.042 -12.598 38.512 1.00 103.27 204 GLN A O 1
ATOM 1389 N N . LEU A 1 205 ? -14.935 -10.853 37.077 1.00 99.49 205 LEU A N 1
ATOM 1390 C CA . LEU A 1 205 ? -13.487 -10.706 37.107 1.00 101.79 205 LEU A CA 1
ATOM 1391 C C . LEU A 1 205 ? -13.149 -9.223 37.049 1.00 99.01 205 LEU A C 1
ATOM 1392 O O . LEU A 1 205 ? -14.023 -8.369 36.878 1.00 98.06 205 LEU A O 1
ATOM 1397 N N . THR A 1 206 ? -11.862 -8.923 37.188 1.00 86.15 206 THR A N 1
ATOM 1398 C CA . THR A 1 206 ? -11.369 -7.554 37.229 1.00 87.00 206 THR A CA 1
ATOM 1399 C C . THR A 1 206 ? -10.313 -7.371 36.149 1.00 90.93 206 THR A C 1
ATOM 1400 O O . THR A 1 206 ? -9.516 -8.278 35.887 1.00 88.15 206 THR A O 1
ATOM 1404 N N . PHE A 1 207 ? -10.309 -6.196 35.523 1.00 89.43 207 PHE A N 1
ATOM 1405 C CA . PHE A 1 207 ? -9.394 -5.917 34.427 1.00 91.76 207 PHE A CA 1
ATOM 1406 C C . PHE A 1 207 ? -8.867 -4.495 34.557 1.00 86.79 207 PHE A C 1
ATOM 1407 O O . PHE A 1 207 ? -9.437 -3.659 35.262 1.00 83.22 207 PHE A O 1
ATOM 1415 N N . ALA A 1 208 ? -7.765 -4.229 33.859 1.00 81.54 208 ALA A N 1
ATOM 1416 C CA . ALA A 1 208 ? -7.176 -2.899 33.818 1.00 71.22 208 ALA A CA 1
ATOM 1417 C C . ALA A 1 208 ? -7.783 -2.090 32.679 1.00 83.45 208 ALA A C 1
ATOM 1418 O O . ALA A 1 208 ? -7.950 -2.590 31.563 1.00 89.46 208 ALA A O 1
ATOM 1420 N N . LEU A 1 209 ? -8.114 -0.832 32.975 1.00 81.32 209 LEU A N 1
ATOM 1421 C CA . LEU A 1 209 ? -8.819 0.011 32.016 1.00 77.13 209 LEU A CA 1
ATOM 1422 C C . LEU A 1 209 ? -7.902 0.559 30.929 1.00 80.20 209 LEU A C 1
ATOM 1423 O O . LEU A 1 209 ? -8.371 0.849 29.824 1.00 80.78 209 LEU A O 1
ATOM 1428 N N . ARG A 1 210 ? -6.613 0.737 31.231 1.00 80.37 210 ARG A N 1
ATOM 1429 C CA . ARG A 1 210 ? -5.677 1.285 30.252 1.00 83.65 210 ARG A CA 1
ATOM 1430 C C . ARG A 1 210 ? -5.660 0.455 28.973 1.00 79.84 210 ARG A C 1
ATOM 1431 O O . ARG A 1 210 ? -5.841 0.979 27.864 1.00 85.18 210 ARG A O 1
ATOM 1439 N N . TYR A 1 211 ? -5.457 -0.854 29.110 1.00 87.44 211 TYR A N 1
ATOM 1440 C CA . TYR A 1 211 ? -5.389 -1.711 27.934 1.00 91.47 211 TYR A CA 1
ATOM 1441 C C . TYR A 1 211 ? -6.754 -1.872 27.276 1.00 83.53 211 TYR A C 1
ATOM 1442 O O . TYR A 1 211 ? -6.831 -2.087 26.065 1.00 86.03 211 TYR A O 1
ATOM 1451 N N . LEU A 1 212 ? -7.842 -1.749 28.041 1.00 79.50 212 LEU A N 1
ATOM 1452 C CA . LEU A 1 212 ? -9.168 -1.790 27.429 1.00 80.01 212 LEU A CA 1
ATOM 1453 C C . LEU A 1 212 ? -9.402 -0.568 26.549 1.00 78.03 212 LEU A C 1
ATOM 1454 O O . LEU A 1 212 ? -9.974 -0.675 25.454 1.00 77.91 212 LEU A O 1
ATOM 1459 N N . ASN A 1 213 ? -8.947 0.602 27.003 1.00 78.40 213 ASN A N 1
ATOM 1460 C CA . ASN A 1 213 ? -9.040 1.803 26.182 1.00 81.79 213 ASN A CA 1
ATOM 1461 C C . ASN A 1 213 ? -8.106 1.721 24.984 1.00 77.91 213 ASN A C 1
ATOM 1462 O O . ASN A 1 213 ? -8.398 2.294 23.928 1.00 74.85 213 ASN A O 1
ATOM 1467 N N . PHE A 1 214 ? -6.981 1.019 25.132 1.00 76.49 214 PHE A N 1
ATOM 1468 C CA . PHE A 1 214 ? -6.156 0.694 23.972 1.00 70.93 214 PHE A CA 1
ATOM 1469 C C . PHE A 1 214 ? -6.930 -0.159 22.971 1.00 75.94 214 PHE A C 1
ATOM 1470 O O . PHE A 1 214 ? -6.896 0.095 21.761 1.00 74.95 214 PHE A O 1
ATOM 1478 N N . PHE A 1 215 ? -7.633 -1.181 23.467 1.00 85.03 215 PHE A N 1
ATOM 1479 C CA . PHE A 1 215 ? -8.386 -2.081 22.595 1.00 81.11 215 PHE A CA 1
ATOM 1480 C C . PHE A 1 215 ? -9.475 -1.343 21.829 1.00 77.77 215 PHE A C 1
ATOM 1481 O O . PHE A 1 215 ? -9.666 -1.573 20.629 1.00 75.32 215 PHE A O 1
ATOM 1489 N N . THR A 1 216 ? -10.202 -0.453 22.507 1.00 71.80 216 THR A N 1
ATOM 1490 C CA . THR A 1 216 ? -11.352 0.199 21.882 1.00 72.28 216 THR A CA 1
ATOM 1491 C C . THR A 1 216 ? -10.980 1.122 20.723 1.00 79.62 216 THR A C 1
ATOM 1492 O O . THR A 1 216 ? -11.885 1.713 20.124 1.00 74.13 216 THR A O 1
ATOM 1496 N N . LYS A 1 217 ? -9.695 1.261 20.385 1.00 81.81 217 LYS A N 1
ATOM 1497 C CA . LYS A 1 217 ? -9.308 2.014 19.197 1.00 71.71 217 LYS A CA 1
ATOM 1498 C C . LYS A 1 217 ? -9.718 1.329 17.899 1.00 76.01 217 LYS A C 1
ATOM 1499 O O . LYS A 1 217 ? -9.622 1.950 16.835 1.00 66.63 217 LYS A O 1
ATOM 1501 N N . ALA A 1 218 ? -10.167 0.075 17.957 1.00 78.28 218 ALA A N 1
ATOM 1502 C CA . ALA A 1 218 ? -10.691 -0.630 16.797 1.00 69.99 218 ALA A CA 1
ATOM 1503 C C . ALA A 1 218 ? -12.203 -0.491 16.666 1.00 74.46 218 ALA A C 1
ATOM 1504 O O . ALA A 1 218 ? -12.830 -1.282 15.952 1.00 73.39 218 ALA A O 1
ATOM 1506 N N . THR A 1 219 ? -12.802 0.478 17.360 1.00 71.61 219 THR A N 1
ATOM 1507 C CA . THR A 1 219 ? -14.251 0.660 17.286 1.00 72.11 219 THR A CA 1
ATOM 1508 C C . THR A 1 219 ? -14.744 0.988 15.880 1.00 68.21 219 THR A C 1
ATOM 1509 O O . THR A 1 219 ? -15.736 0.377 15.446 1.00 72.29 219 THR A O 1
ATOM 1513 N N . PRO A 1 220 ? -14.130 1.920 15.113 1.00 63.71 220 PRO A N 1
ATOM 1514 C CA . PRO A 1 220 ? -14.663 2.222 13.775 1.00 74.75 220 PRO A CA 1
ATOM 1515 C C . PRO A 1 220 ? -14.560 1.051 12.809 1.00 75.46 220 PRO A C 1
ATOM 1516 O O . PRO A 1 220 ? -15.027 1.131 11.668 1.00 82.40 220 PRO A O 1
ATOM 1520 N N . LEU A 1 221 ? -13.955 -0.046 13.263 1.00 75.94 221 LEU A N 1
ATOM 1521 C CA . LEU A 1 221 ? -13.712 -1.189 12.392 1.00 73.15 221 LEU A CA 1
ATOM 1522 C C . LEU A 1 221 ? -14.963 -2.047 12.245 1.00 72.32 221 LEU A C 1
ATOM 1523 O O . LEU A 1 221 ? -15.255 -2.540 11.150 1.00 76.38 221 LEU A O 1
ATOM 1528 N N . SER A 1 222 ? -15.708 -2.241 13.331 1.00 74.26 222 SER A N 1
ATOM 1529 C CA . SER A 1 222 ? -16.956 -2.988 13.298 1.00 80.79 222 SER A CA 1
ATOM 1530 C C . SER A 1 222 ? -18.052 -2.182 13.986 1.00 88.89 222 SER A C 1
ATOM 1531 O O . SER A 1 222 ? -17.796 -1.169 14.640 1.00 87.82 222 SER A O 1
ATOM 1533 N N . SER A 1 223 ? -19.288 -2.652 13.839 1.00 96.08 223 SER A N 1
ATOM 1534 C CA . SER A 1 223 ? -20.432 -2.066 14.523 1.00 86.50 223 SER A CA 1
ATOM 1535 C C . SER A 1 223 ? -20.887 -2.898 15.712 1.00 91.00 223 SER A C 1
ATOM 1536 O O . SER A 1 223 ? -21.785 -2.470 16.445 1.00 91.53 223 SER A O 1
ATOM 1539 N N . THR A 1 224 ? -20.283 -4.065 15.918 1.00 94.84 224 THR A N 1
ATOM 1540 C CA . THR A 1 224 ? -20.608 -4.968 17.008 1.00 87.20 224 THR A CA 1
ATOM 1541 C C . THR A 1 224 ? -19.309 -5.434 17.641 1.00 84.63 224 THR A C 1
ATOM 1542 O O . THR A 1 224 ? -18.321 -5.663 16.938 1.00 86.19 224 THR A O 1
ATOM 1546 N N . VAL A 1 225 ? -19.302 -5.571 18.963 1.00 81.66 225 VAL A N 1
ATOM 1547 C CA . VAL A 1 225 ? -18.137 -6.076 19.675 1.00 83.20 225 VAL A CA 1
ATOM 1548 C C . VAL A 1 225 ? -18.568 -7.291 20.483 1.00 79.94 225 VAL A C 1
ATOM 1549 O O . VAL A 1 225 ? -19.677 -7.322 21.035 1.00 82.54 225 VAL A O 1
ATOM 1553 N N . THR A 1 226 ? -17.705 -8.308 20.530 1.00 77.81 226 THR A N 1
ATOM 1554 C CA . THR A 1 226 ? -18.008 -9.519 21.285 1.00 79.56 226 THR A CA 1
ATOM 1555 C C . THR A 1 226 ? -16.995 -9.689 22.408 1.00 79.29 226 THR A C 1
ATOM 1556 O O . THR A 1 226 ? -15.795 -9.849 22.153 1.00 78.85 226 THR A O 1
ATOM 1560 N N . LEU A 1 227 ? -17.484 -9.627 23.645 1.00 81.08 227 LEU A N 1
ATOM 1561 C CA . LEU A 1 227 ? -16.692 -9.871 24.844 1.00 80.77 227 LEU A CA 1
ATOM 1562 C C . LEU A 1 227 ? -16.940 -11.306 25.296 1.00 82.98 227 LEU A C 1
ATOM 1563 O O . LEU A 1 227 ? -18.054 -11.647 25.700 1.00 87.13 227 LEU A O 1
ATOM 1568 N N . SER A 1 228 ? -15.908 -12.142 25.246 1.00 88.61 228 SER A N 1
ATOM 1569 C CA . SER A 1 228 ? -16.026 -13.533 25.662 1.00 85.56 228 SER A CA 1
ATOM 1570 C C . SER A 1 228 ? -15.061 -13.788 26.811 1.00 82.57 228 SER A C 1
ATOM 1571 O O . SER A 1 228 ? -13.907 -13.344 26.776 1.00 81.28 228 SER A O 1
ATOM 1574 N N . MET A 1 229 ? -15.526 -14.513 27.828 1.00 89.64 229 MET A N 1
ATOM 1575 C CA . MET A 1 229 ? -14.704 -14.655 29.020 1.00 97.21 229 MET A CA 1
ATOM 1576 C C . MET A 1 229 ? -15.131 -15.860 29.847 1.00 96.55 229 MET A C 1
ATOM 1577 O O . MET A 1 229 ? -16.264 -16.349 29.751 1.00 90.85 229 MET A O 1
ATOM 1582 N N . SER A 1 230 ? -14.186 -16.317 30.668 1.00 102.34 230 SER A N 1
ATOM 1583 C CA . SER A 1 230 ? -14.394 -17.333 31.688 1.00 98.79 230 SER A CA 1
ATOM 1584 C C . SER A 1 230 ? -13.432 -17.046 32.833 1.00 96.81 230 SER A C 1
ATOM 1585 O O . SER A 1 230 ? -12.550 -16.190 32.730 1.00 98.58 230 SER A O 1
ATOM 1588 N N . ALA A 1 231 ? -13.626 -17.756 33.941 1.00 90.21 231 ALA A N 1
ATOM 1589 C CA . ALA A 1 231 ? -12.841 -17.501 35.141 1.00 87.72 231 ALA A CA 1
ATOM 1590 C C . ALA A 1 231 ? -11.371 -17.843 34.918 1.00 92.51 231 ALA A C 1
ATOM 1591 O O . ALA A 1 231 ? -11.042 -18.911 34.391 1.00 98.31 231 ALA A O 1
ATOM 1593 N N . ASP A 1 232 ? -10.488 -16.927 35.326 1.00 90.65 232 ASP A N 1
ATOM 1594 C CA . ASP A 1 232 ? -9.039 -17.149 35.347 1.00 88.22 232 ASP A CA 1
ATOM 1595 C C . ASP A 1 232 ? -8.479 -17.498 33.969 1.00 91.79 232 ASP A C 1
ATOM 1596 O O . ASP A 1 232 ? -7.474 -18.205 33.858 1.00 105.66 232 ASP A O 1
ATOM 1598 N N . VAL A 1 233 ? -9.116 -17.006 32.912 1.00 98.61 233 VAL A N 1
ATOM 1599 C CA . VAL A 1 233 ? -8.586 -17.136 31.557 1.00 101.44 233 VAL A CA 1
ATOM 1600 C C . VAL A 1 233 ? -8.602 -15.754 30.919 1.00 99.17 233 VAL A C 1
ATOM 1601 O O . VAL A 1 233 ? -9.307 -14.848 31.392 1.00 98.24 233 VAL A O 1
ATOM 1605 N N . PRO A 1 234 ? -7.833 -15.550 29.850 1.00 102.29 234 PRO A N 1
ATOM 1606 C CA . PRO A 1 234 ? -7.798 -14.220 29.233 1.00 98.06 234 PRO A CA 1
ATOM 1607 C C . PRO A 1 234 ? -9.133 -13.846 28.606 1.00 98.70 234 PRO A C 1
ATOM 1608 O O . PRO A 1 234 ? -9.782 -14.655 27.939 1.00 100.50 234 PRO A O 1
ATOM 1612 N N . LEU A 1 235 ? -9.533 -12.597 28.834 1.00 84.29 235 LEU A N 1
ATOM 1613 C CA . LEU A 1 235 ? -10.707 -12.038 28.185 1.00 77.61 235 LEU A CA 1
ATOM 1614 C C . LEU A 1 235 ? -10.419 -11.822 26.709 1.00 78.19 235 LEU A C 1
ATOM 1615 O O . LEU A 1 235 ? -9.328 -11.378 26.337 1.00 80.97 235 LEU A O 1
ATOM 1620 N N . VAL A 1 236 ? -11.409 -12.115 25.867 1.00 78.70 236 VAL A N 1
ATOM 1621 C CA . VAL A 1 236 ? -11.298 -11.943 24.425 1.00 81.74 236 VAL A CA 1
ATOM 1622 C C . VAL A 1 236 ? -12.256 -10.843 23.993 1.00 82.09 236 VAL A C 1
ATOM 1623 O O . VAL A 1 236 ? -13.458 -10.906 24.278 1.00 81.64 236 VAL A O 1
ATOM 1627 N N . VAL A 1 237 ? -11.719 -9.837 23.314 1.00 73.17 237 VAL A N 1
ATOM 1628 C CA . VAL A 1 237 ? -12.498 -8.771 22.701 1.00 72.51 237 VAL A CA 1
ATOM 1629 C C . VAL A 1 237 ? -12.349 -8.944 21.197 1.00 71.54 237 VAL A C 1
ATOM 1630 O O . VAL A 1 237 ? -11.256 -8.749 20.653 1.00 78.70 237 VAL A O 1
ATOM 1634 N N . GLU A 1 238 ? -13.425 -9.337 20.522 1.00 63.51 238 GLU A N 1
ATOM 1635 C CA . GLU A 1 238 ? -13.380 -9.598 19.089 1.00 72.44 238 GLU A CA 1
ATOM 1636 C C . GLU A 1 238 ? -14.149 -8.516 18.342 1.00 74.43 238 GLU A C 1
ATOM 1637 O O . GLU A 1 238 ? -15.331 -8.269 18.635 1.00 79.17 238 GLU A O 1
ATOM 1643 N N . TYR A 1 239 ? -13.451 -7.846 17.413 1.00 68.29 239 TYR A N 1
ATOM 1644 C CA . TYR A 1 239 ? -14.046 -6.942 16.433 1.00 71.74 239 TYR A CA 1
ATOM 1645 C C . TYR A 1 239 ? -13.948 -7.621 15.072 1.00 72.02 239 TYR A C 1
ATOM 1646 O O . TYR A 1 239 ? -12.843 -7.834 14.562 1.00 66.75 239 TYR A O 1
ATOM 1655 N N . LYS A 1 240 ? -15.089 -7.960 14.481 1.00 76.03 240 LYS A N 1
ATOM 1656 C CA . LYS A 1 240 ? -15.095 -8.650 13.198 1.00 83.78 240 LYS A CA 1
ATOM 1657 C C . LYS A 1 240 ? -15.051 -7.646 12.049 1.00 74.12 240 LYS A C 1
ATOM 1658 O O . LYS A 1 240 ? -15.838 -6.695 12.010 1.00 75.36 240 LYS A O 1
ATOM 1664 N N . ILE A 1 241 ? -14.090 -7.828 11.147 1.00 71.91 241 ILE A N 1
ATOM 1665 C CA . ILE A 1 241 ? -14.076 -7.066 9.905 1.00 71.29 241 ILE A CA 1
ATOM 1666 C C . ILE A 1 241 ? -15.072 -7.714 8.954 1.00 90.01 241 ILE A C 1
ATOM 1667 O O . ILE A 1 241 ? -15.202 -8.944 8.916 1.00 93.50 241 ILE A O 1
ATOM 1672 N N . ALA A 1 242 ? -15.796 -6.886 8.201 1.00 88.49 242 ALA A N 1
ATOM 1673 C CA . ALA A 1 242 ? -16.861 -7.384 7.339 1.00 91.84 242 ALA A CA 1
ATOM 1674 C C . ALA A 1 242 ? -16.318 -8.429 6.374 1.00 102.03 242 ALA A C 1
ATOM 1675 O O . ALA A 1 242 ? -15.444 -8.134 5.552 1.00 105.40 242 ALA A O 1
ATOM 1676 N N . ASP A 1 243 ? -16.830 -9.657 6.502 1.00 96.76 243 ASP A N 1
ATOM 1677 C CA . ASP A 1 243 ? -16.466 -10.785 5.650 1.00 95.86 243 ASP A CA 1
ATOM 1678 C C . ASP A 1 243 ? -15.001 -11.172 5.819 1.00 95.01 243 ASP A C 1
ATOM 1679 O O . ASP A 1 243 ? -14.701 -12.292 6.248 1.00 104.18 243 ASP A O 1
ATOM 1684 N N . MET A 1 244 ? -14.095 -10.259 5.451 1.00 97.29 244 MET A N 1
ATOM 1685 C CA . MET A 1 244 ? -12.652 -10.494 5.450 1.00 96.12 244 MET A CA 1
ATOM 1686 C C . MET A 1 244 ? -12.162 -11.318 6.638 1.00 92.13 244 MET A C 1
ATOM 1687 O O . MET A 1 244 ? -11.536 -12.367 6.461 1.00 100.67 244 MET A O 1
ATOM 1692 N N . GLY A 1 245 ? -12.429 -10.860 7.858 1.00 76.06 245 GLY A N 1
ATOM 1693 C CA . GLY A 1 245 ? -11.959 -11.592 9.019 1.00 76.18 245 GLY A CA 1
ATOM 1694 C C . GLY A 1 245 ? -12.252 -10.946 10.356 1.00 74.23 245 GLY A C 1
ATOM 1695 O O . GLY A 1 245 ? -13.388 -10.530 10.605 1.00 76.13 245 GLY A O 1
ATOM 1696 N N . HIS A 1 246 ? -11.247 -10.843 11.224 1.00 71.12 246 HIS A N 1
ATOM 1697 C CA . HIS A 1 246 ? -11.495 -10.357 12.576 1.00 74.71 246 HIS A CA 1
ATOM 1698 C C . HIS A 1 246 ? -10.202 -9.843 13.194 1.00 71.32 246 HIS A C 1
ATOM 1699 O O . HIS A 1 246 ? -9.117 -9.947 12.615 1.00 71.74 246 HIS A O 1
ATOM 1706 N N . LEU A 1 247 ? -10.344 -9.266 14.385 1.00 72.41 247 LEU A N 1
ATOM 1707 C CA . LEU A 1 247 ? -9.214 -8.798 15.175 1.00 71.08 247 LEU A CA 1
ATOM 1708 C C . LEU A 1 247 ? -9.555 -9.051 16.635 1.00 66.99 247 LEU A C 1
ATOM 1709 O O . LEU A 1 247 ? -10.599 -8.595 17.117 1.00 70.97 247 LEU A O 1
ATOM 1714 N N . LYS A 1 248 ? -8.694 -9.796 17.329 1.00 66.50 248 LYS A N 1
ATOM 1715 C CA . LYS A 1 248 ? -8.947 -10.232 18.695 1.00 72.22 248 LYS A CA 1
ATOM 1716 C C . LYS A 1 248 ? -7.908 -9.662 19.654 1.00 74.83 248 LYS A C 1
ATOM 1717 O O . LYS A 1 248 ? -6.704 -9.654 19.357 1.00 73.76 248 LYS A O 1
ATOM 1723 N N . TYR A 1 249 ? -8.389 -9.189 20.806 1.00 71.97 249 TYR A N 1
ATOM 1724 C CA . TYR A 1 249 ? -7.552 -8.705 21.899 1.00 76.08 249 TYR A CA 1
ATOM 1725 C C . TYR A 1 249 ? -7.741 -9.625 23.098 1.00 70.70 249 TYR A C 1
ATOM 1726 O O . TYR A 1 249 ? -8.868 -9.812 23.564 1.00 75.97 249 TYR A O 1
ATOM 1735 N N . TYR A 1 250 ? -6.648 -10.193 23.597 1.00 71.40 250 TYR A N 1
ATOM 1736 C CA . TYR A 1 250 ? -6.656 -11.026 24.793 1.00 83.61 250 TYR A CA 1
ATOM 1737 C C . TYR A 1 250 ? -6.036 -10.249 25.947 1.00 78.45 250 TYR A C 1
ATOM 1738 O O . TYR A 1 250 ? -4.939 -9.697 25.806 1.00 81.75 250 TYR A O 1
ATOM 1747 N N . LEU A 1 251 ? -6.733 -10.208 27.083 1.00 69.21 251 LEU A N 1
ATOM 1748 C CA . LEU A 1 251 ? -6.262 -9.464 28.249 1.00 80.11 251 LEU A CA 1
ATOM 1749 C C . LEU A 1 251 ? -6.386 -10.316 29.504 1.00 83.24 251 LEU A C 1
ATOM 1750 O O . LEU A 1 251 ? -7.440 -10.904 29.756 1.00 87.64 251 LEU A O 1
ATOM 1755 N N . ALA A 1 252 ? -5.321 -10.349 30.311 1.00 88.54 252 ALA A N 1
ATOM 1756 C CA . ALA A 1 252 ? -5.272 -11.170 31.518 1.00 91.19 252 ALA A CA 1
ATOM 1757 C C . ALA A 1 252 ? -6.001 -10.479 32.671 1.00 78.86 252 ALA A C 1
ATOM 1758 O O . ALA A 1 252 ? -5.890 -9.262 32.833 1.00 85.04 252 ALA A O 1
ATOM 1760 N N . PRO A 1 253 ? -6.718 -11.229 33.506 1.00 92.11 253 PRO A N 1
ATOM 1761 C CA . PRO A 1 253 ? -7.470 -10.600 34.597 1.00 88.24 253 PRO A CA 1
ATOM 1762 C C . PRO A 1 253 ? -6.546 -10.022 35.658 1.00 85.12 253 PRO A C 1
ATOM 1763 O O . PRO A 1 253 ? -5.351 -10.315 35.717 1.00 94.69 253 PRO A O 1
ATOM 1767 N N . LYS A 1 254 ? -7.126 -9.179 36.507 1.00 92.32 254 LYS A N 1
ATOM 1768 C CA . LYS A 1 254 ? -6.412 -8.542 37.607 1.00 110.54 254 LYS A CA 1
ATOM 1769 C C . LYS A 1 254 ? -6.694 -9.267 38.918 1.00 112.47 254 LYS A C 1
ATOM 1770 O O . LYS A 1 254 ? -7.844 -9.326 39.365 1.00 111.87 254 LYS A O 1
ATOM 1772 N N . ILE A 1 255 ? -5.644 -9.819 39.525 1.00 121.27 255 ILE A N 1
ATOM 1773 C CA . ILE A 1 255 ? -5.771 -10.543 40.785 1.00 135.63 255 ILE A CA 1
ATOM 1774 C C . ILE A 1 255 ? -5.198 -9.689 41.907 1.00 148.90 255 ILE A C 1
ATOM 1775 O O . ILE A 1 255 ? -4.885 -8.509 41.709 1.00 138.43 255 ILE A O 1
ATOM 1780 N N . GLU A 1 256 ? -5.062 -10.279 43.093 1.00 163.14 256 GLU A N 1
ATOM 1781 C CA . GLU A 1 256 ? -4.446 -9.609 44.229 1.00 165.10 256 GLU A CA 1
ATOM 1782 C C . GLU A 1 256 ? -3.674 -10.640 45.037 1.00 163.53 256 GLU A C 1
ATOM 1783 O O . GLU A 1 256 ? -4.097 -11.794 45.151 1.00 159.63 256 GLU A O 1
ATOM 1789 N N . ASP A 1 257 ? -2.538 -10.222 45.586 1.00 152.42 257 ASP A N 1
ATOM 1790 C CA . ASP A 1 257 ? -1.674 -11.131 46.328 1.00 152.48 257 ASP A CA 1
ATOM 1791 C C . ASP A 1 257 ? -1.593 -10.740 47.800 1.00 149.39 257 ASP A C 1
ATOM 1792 O O . ASP A 1 257 ? -2.615 -10.530 48.454 1.00 146.13 257 ASP A O 1
ATOM 1797 N N . MET B 1 1 ? 35.075 -29.016 13.859 1.00 111.91 1 MET B N 1
ATOM 1798 C CA . MET B 1 1 ? 33.986 -29.205 14.808 1.00 111.07 1 MET B CA 1
ATOM 1799 C C . MET B 1 1 ? 33.970 -28.106 15.866 1.00 112.08 1 MET B C 1
ATOM 1800 O O . MET B 1 1 ? 34.558 -27.040 15.687 1.00 107.66 1 MET B O 1
ATOM 1805 N N . PHE B 1 2 ? 33.278 -28.386 16.968 1.00 113.27 2 PHE B N 1
ATOM 1806 C CA . PHE B 1 2 ? 33.181 -27.489 18.111 1.00 99.19 2 PHE B CA 1
ATOM 1807 C C . PHE B 1 2 ? 33.216 -28.320 19.384 1.00 97.37 2 PHE B C 1
ATOM 1808 O O . PHE B 1 2 ? 32.439 -29.269 19.523 1.00 97.15 2 PHE B O 1
ATOM 1816 N N . GLU B 1 3 ? 34.100 -27.954 20.311 1.00 107.89 3 GLU B N 1
ATOM 1817 C CA . GLU B 1 3 ? 34.226 -28.674 21.576 1.00 106.79 3 GLU B CA 1
ATOM 1818 C C . GLU B 1 3 ? 34.733 -27.720 22.647 1.00 106.08 3 GLU B C 1
ATOM 1819 O O . GLU B 1 3 ? 35.814 -27.143 22.500 1.00 106.66 3 GLU B O 1
ATOM 1825 N N . ALA B 1 4 ? 33.955 -27.558 23.716 1.00 96.33 4 ALA B N 1
ATOM 1826 C CA . ALA B 1 4 ? 34.313 -26.691 24.831 1.00 88.38 4 ALA B CA 1
ATOM 1827 C C . ALA B 1 4 ? 34.154 -27.442 26.146 1.00 86.81 4 ALA B C 1
ATOM 1828 O O . ALA B 1 4 ? 33.196 -28.199 26.321 1.00 93.11 4 ALA B O 1
ATOM 1830 N N . ARG B 1 5 ? 35.093 -27.231 27.069 1.00 86.58 5 ARG B N 1
ATOM 1831 C CA . ARG B 1 5 ? 35.098 -27.899 28.368 1.00 75.64 5 ARG B CA 1
ATOM 1832 C C . ARG B 1 5 ? 35.191 -26.850 29.464 1.00 84.95 5 ARG B C 1
ATOM 1833 O O . ARG B 1 5 ? 36.193 -26.131 29.548 1.00 94.79 5 ARG B O 1
ATOM 1841 N N . LEU B 1 6 ? 34.155 -26.750 30.299 1.00 82.15 6 LEU B N 1
ATOM 1842 C CA . LEU B 1 6 ? 34.113 -25.768 31.375 1.00 72.04 6 LEU B CA 1
ATOM 1843 C C . LEU B 1 6 ? 33.939 -26.495 32.705 1.00 79.53 6 LEU B C 1
ATOM 1844 O O . LEU B 1 6 ? 32.963 -27.234 32.892 1.00 81.95 6 LEU B O 1
ATOM 1849 N N . VAL B 1 7 ? 34.879 -26.274 33.628 1.00 77.65 7 VAL B N 1
ATOM 1850 C CA . VAL B 1 7 ? 34.861 -26.977 34.912 1.00 84.82 7 VAL B CA 1
ATOM 1851 C C . VAL B 1 7 ? 33.777 -26.418 35.830 1.00 92.49 7 VAL B C 1
ATOM 1852 O O . VAL B 1 7 ? 32.854 -27.134 36.233 1.00 97.28 7 VAL B O 1
ATOM 1856 N N . GLN B 1 8 ? 33.875 -25.134 36.182 1.00 115.34 8 GLN B N 1
ATOM 1857 C CA . GLN B 1 8 ? 32.906 -24.526 37.091 1.00 117.67 8 GLN B CA 1
ATOM 1858 C C . GLN B 1 8 ? 31.595 -24.268 36.357 1.00 117.09 8 GLN B C 1
ATOM 1859 O O . GLN B 1 8 ? 31.227 -23.115 36.107 1.00 116.69 8 GLN B O 1
ATOM 1865 N N . GLY B 1 9 ? 30.877 -25.342 36.031 1.00 101.77 9 GLY B N 1
ATOM 1866 C CA . GLY B 1 9 ? 29.733 -25.289 35.138 1.00 88.49 9 GLY B CA 1
ATOM 1867 C C . GLY B 1 9 ? 28.507 -24.580 35.674 1.00 92.01 9 GLY B C 1
ATOM 1868 O O . GLY B 1 9 ? 27.571 -24.353 34.900 1.00 85.31 9 GLY B O 1
ATOM 1869 N N . SER B 1 10 ? 28.471 -24.254 36.969 1.00 94.64 10 SER B N 1
ATOM 1870 C CA . SER B 1 10 ? 27.364 -23.465 37.503 1.00 91.15 10 SER B CA 1
ATOM 1871 C C . SER B 1 10 ? 27.136 -22.188 36.702 1.00 89.12 10 SER B C 1
ATOM 1872 O O . SER B 1 10 ? 25.998 -21.714 36.597 1.00 90.01 10 SER B O 1
ATOM 1875 N N . ILE B 1 11 ? 28.204 -21.627 36.130 1.00 90.08 11 ILE B N 1
ATOM 1876 C CA . ILE B 1 11 ? 28.101 -20.399 35.343 1.00 86.23 11 ILE B CA 1
ATOM 1877 C C . ILE B 1 11 ? 27.107 -20.568 34.198 1.00 79.65 11 ILE B C 1
ATOM 1878 O O . ILE B 1 11 ? 26.231 -19.720 33.984 1.00 83.92 11 ILE B O 1
ATOM 1883 N N . LEU B 1 12 ? 27.230 -21.662 33.442 1.00 77.51 12 LEU B N 1
ATOM 1884 C CA . LEU B 1 12 ? 26.339 -21.873 32.303 1.00 80.49 12 LEU B CA 1
ATOM 1885 C C . LEU B 1 12 ? 24.893 -22.040 32.754 1.00 79.76 12 LEU B C 1
ATOM 1886 O O . LEU B 1 12 ? 23.972 -21.507 32.121 1.00 75.65 12 LEU B O 1
ATOM 1891 N N . LYS B 1 13 ? 24.674 -22.815 33.820 1.00 74.59 13 LYS B N 1
ATOM 1892 C CA . LYS B 1 13 ? 23.336 -22.950 34.386 1.00 78.59 13 LYS B CA 1
ATOM 1893 C C . LYS B 1 13 ? 22.746 -21.586 34.722 1.00 75.16 13 LYS B C 1
ATOM 1894 O O . LYS B 1 13 ? 21.580 -21.307 34.410 1.00 69.86 13 LYS B O 1
ATOM 1900 N N . LYS B 1 14 ? 23.543 -20.718 35.351 1.00 76.20 14 LYS B N 1
ATOM 1901 C CA . LYS B 1 14 ? 23.038 -19.407 35.744 1.00 81.84 14 LYS B CA 1
ATOM 1902 C C . LYS B 1 14 ? 22.727 -18.551 34.523 1.00 76.04 14 LYS B C 1
ATOM 1903 O O . LYS B 1 14 ? 21.723 -17.830 34.504 1.00 74.66 14 LYS B O 1
ATOM 1909 N N . VAL B 1 15 ? 23.558 -18.641 33.481 1.00 76.02 15 VAL B N 1
ATOM 1910 C CA . VAL B 1 15 ? 23.283 -17.903 32.247 1.00 75.48 15 VAL B CA 1
ATOM 1911 C C . VAL B 1 15 ? 21.962 -18.356 31.634 1.00 78.78 15 VAL B C 1
ATOM 1912 O O . VAL B 1 15 ? 21.108 -17.534 31.272 1.00 79.93 15 VAL B O 1
ATOM 1916 N N . LEU B 1 16 ? 21.779 -19.672 31.499 1.00 77.99 16 LEU B N 1
ATOM 1917 C CA . LEU B 1 16 ? 20.557 -20.172 30.875 1.00 77.24 16 LEU B CA 1
ATOM 1918 C C . LEU B 1 16 ? 19.322 -19.827 31.693 1.00 78.81 16 LEU B C 1
ATOM 1919 O O . LEU B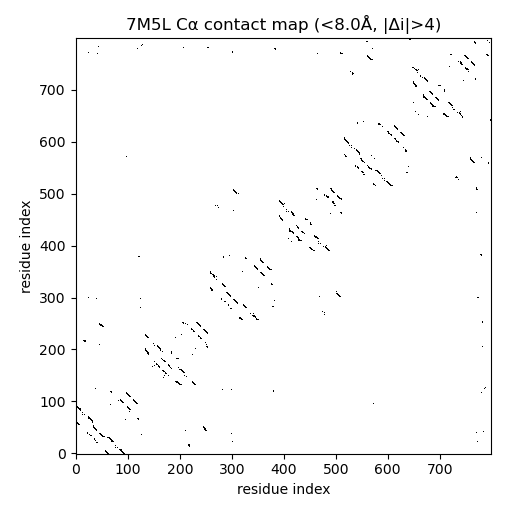 1 16 ? 18.272 -19.500 31.126 1.00 73.86 16 LEU B O 1
ATOM 1924 N N . GLU B 1 17 ? 19.424 -19.879 33.023 1.00 74.02 17 GLU B N 1
ATOM 1925 C CA . GLU B 1 17 ? 18.305 -19.435 33.847 1.00 76.94 17 GLU B CA 1
ATOM 1926 C C . GLU B 1 17 ? 18.077 -17.935 33.703 1.00 92.45 17 GLU B C 1
ATOM 1927 O O . GLU B 1 17 ? 16.948 -17.459 33.873 1.00 96.42 17 GLU B O 1
ATOM 1933 N N . ALA B 1 18 ? 19.134 -17.179 33.398 1.00 93.24 18 ALA B N 1
ATOM 1934 C CA . ALA B 1 18 ? 18.997 -15.739 33.215 1.00 92.18 18 ALA B CA 1
ATOM 1935 C C . ALA B 1 18 ? 18.306 -15.391 31.903 1.00 92.73 18 ALA B C 1
ATOM 1936 O O . ALA B 1 18 ? 17.583 -14.390 31.836 1.00 101.89 18 ALA B O 1
ATOM 1938 N N . LEU B 1 19 ? 18.507 -16.191 30.857 1.00 80.21 19 LEU B N 1
ATOM 1939 C CA . LEU B 1 19 ? 17.964 -15.867 29.541 1.00 83.31 19 LEU B CA 1
ATOM 1940 C C . LEU B 1 19 ? 16.678 -16.611 29.210 1.00 88.57 19 LEU B C 1
ATOM 1941 O O . LEU B 1 19 ? 16.092 -16.358 28.152 1.00 82.29 19 LEU B O 1
ATOM 1946 N N . LYS B 1 20 ? 16.220 -17.513 30.079 1.00 93.69 20 LYS B N 1
ATOM 1947 C CA . LYS B 1 20 ? 15.054 -18.318 29.733 1.00 90.16 20 LYS B CA 1
ATOM 1948 C C . LYS B 1 20 ? 13.776 -17.485 29.716 1.00 86.49 20 LYS B C 1
ATOM 1949 O O . LYS B 1 20 ? 12.855 -17.788 28.950 1.00 86.16 20 LYS B O 1
ATOM 1953 N N . ASP B 1 21 ? 13.698 -16.440 30.539 1.00 86.45 21 ASP B N 1
ATOM 1954 C CA . ASP B 1 21 ? 12.485 -15.641 30.653 1.00 89.88 21 ASP B CA 1
ATOM 1955 C C . ASP B 1 21 ? 12.455 -14.452 29.700 1.00 92.33 21 ASP B C 1
ATOM 1956 O O . ASP B 1 21 ? 11.455 -13.727 29.672 1.00 92.90 21 ASP B O 1
ATOM 1961 N N . LEU B 1 22 ? 13.511 -14.235 28.918 1.00 81.64 22 LEU B N 1
ATOM 1962 C CA . LEU B 1 22 ? 13.539 -13.165 27.928 1.00 80.93 22 LEU B CA 1
ATOM 1963 C C . LEU B 1 22 ? 13.495 -13.681 26.499 1.00 86.91 22 LEU B C 1
ATOM 1964 O O . LEU B 1 22 ? 12.642 -13.256 25.714 1.00 86.16 22 LEU B O 1
ATOM 1969 N N . ILE B 1 23 ? 14.397 -14.586 26.137 1.00 84.90 23 ILE B N 1
ATOM 1970 C CA . ILE B 1 23 ? 14.460 -15.127 24.788 1.00 86.49 23 ILE B CA 1
ATOM 1971 C C . ILE B 1 23 ? 14.046 -16.588 24.834 1.00 91.18 23 ILE B C 1
ATOM 1972 O O . ILE B 1 23 ? 14.451 -17.336 25.732 1.00 96.69 23 ILE B O 1
ATOM 1974 N N . ASN B 1 24 ? 13.237 -16.991 23.861 1.00 98.89 24 ASN B N 1
ATOM 1975 C CA . ASN B 1 24 ? 12.853 -18.382 23.676 1.00 101.46 24 ASN B CA 1
ATOM 1976 C C . ASN B 1 24 ? 13.713 -19.068 22.625 1.00 102.96 24 ASN B C 1
ATOM 1977 O O . ASN B 1 24 ? 14.159 -20.204 22.826 1.00 106.01 24 ASN B O 1
ATOM 1982 N N . GLU B 1 25 ? 13.936 -18.398 21.494 1.00 101.22 25 GLU B N 1
ATOM 1983 C CA . GLU B 1 25 ? 14.729 -18.938 20.401 1.00 102.39 25 GLU B CA 1
ATOM 1984 C C . GLU B 1 25 ? 15.867 -17.980 20.074 1.00 104.81 25 GLU B C 1
ATOM 1985 O O . GLU B 1 25 ? 15.665 -16.764 20.039 1.00 107.93 25 GLU B O 1
ATOM 1991 N N . ALA B 1 26 ? 17.071 -18.523 19.867 1.00 108.45 26 ALA B N 1
ATOM 1992 C CA . ALA B 1 26 ? 18.217 -17.682 19.519 1.00 105.87 26 ALA B CA 1
ATOM 1993 C C . ALA B 1 26 ? 19.287 -18.515 18.851 1.00 100.84 26 ALA B C 1
ATOM 1994 O O . ALA B 1 26 ? 19.423 -19.703 19.128 1.00 108.55 26 ALA B O 1
ATOM 1996 N N . CYS B 1 27 ? 20.066 -17.886 18.000 1.00 107.64 27 CYS B N 1
ATOM 1997 C CA . CYS B 1 27 ? 21.185 -18.577 17.380 1.00 110.62 27 CYS B CA 1
ATOM 1998 C C . CYS B 1 27 ? 22.433 -18.273 18.194 1.00 105.06 27 CYS B C 1
ATOM 1999 O O . CYS B 1 27 ? 22.629 -17.137 18.639 1.00 106.64 27 CYS B O 1
ATOM 2002 N N . TRP B 1 28 ? 23.201 -19.294 18.460 1.00 105.74 28 TRP B N 1
ATOM 2003 C CA . TRP B 1 28 ? 24.446 -19.209 19.183 1.00 96.82 28 TRP B CA 1
ATOM 2004 C C . TRP B 1 28 ? 25.483 -19.119 18.077 1.00 102.05 28 TRP B C 1
ATOM 2005 O O . TRP B 1 28 ? 25.716 -20.089 17.348 1.00 115.07 28 TRP B O 1
ATOM 2016 N N . ASP B 1 29 ? 26.004 -17.902 17.876 1.00 100.51 29 ASP B N 1
ATOM 2017 C CA . ASP B 1 29 ? 27.032 -17.631 16.871 1.00 106.84 29 ASP B CA 1
ATOM 2018 C C . ASP B 1 29 ? 28.352 -18.074 17.466 1.00 109.16 29 ASP B C 1
ATOM 2019 O O . ASP B 1 29 ? 29.069 -17.297 18.095 1.00 115.74 29 ASP B O 1
ATOM 2024 N N . ILE B 1 30 ? 28.670 -19.348 17.265 1.00 109.71 30 ILE B N 1
ATOM 2025 C CA . ILE B 1 30 ? 29.915 -19.918 17.756 1.00 105.65 30 ILE B CA 1
ATOM 2026 C C . ILE B 1 30 ? 31.001 -19.561 16.747 1.00 104.31 30 ILE B C 1
ATOM 2027 O O . ILE B 1 30 ? 31.001 -20.063 15.617 1.00 104.15 30 ILE B O 1
ATOM 2032 N N . SER B 1 31 ? 31.918 -18.681 17.149 1.00 106.31 31 SER B N 1
ATOM 2033 C CA . SER B 1 31 ? 33.019 -18.271 16.287 1.00 108.06 31 SER B CA 1
ATOM 2034 C C . SER B 1 31 ? 34.321 -18.939 16.710 1.00 106.65 31 SER B C 1
ATOM 2035 O O . SER B 1 31 ? 34.308 -20.012 17.323 1.00 100.74 31 SER B O 1
ATOM 2038 N N . SER B 1 32 ? 35.452 -18.304 16.394 1.00 113.75 32 SER B N 1
ATOM 2039 C CA . SER B 1 32 ? 36.763 -18.811 16.773 1.00 112.72 32 SER B CA 1
ATOM 2040 C C . SER B 1 32 ? 37.398 -18.046 17.924 1.00 113.69 32 SER B C 1
ATOM 2041 O O . SER B 1 32 ? 38.239 -18.613 18.629 1.00 109.50 32 SER B O 1
ATOM 2044 N N . SER B 1 33 ? 37.019 -16.785 18.135 1.00 107.89 33 SER B N 1
ATOM 2045 C CA . SER B 1 33 ? 37.500 -16.019 19.276 1.00 101.73 33 SER B CA 1
ATOM 2046 C C . SER B 1 33 ? 36.637 -16.216 20.513 1.00 101.29 33 SER B C 1
ATOM 2047 O O . SER B 1 33 ? 37.005 -15.741 21.593 1.00 97.15 33 SER B O 1
ATOM 2050 N N . GLY B 1 34 ? 35.508 -16.894 20.373 1.00 98.73 34 GLY B N 1
ATOM 2051 C CA . GLY B 1 34 ? 34.638 -17.185 21.492 1.00 88.06 34 GLY B CA 1
ATOM 2052 C C . GLY B 1 34 ? 33.222 -17.399 20.995 1.00 94.37 34 GLY B C 1
ATOM 2053 O O . GLY B 1 34 ? 32.977 -17.527 19.795 1.00 100.73 34 GLY B O 1
ATOM 2054 N N . VAL B 1 35 ? 32.293 -17.435 21.947 1.00 88.89 35 VAL B N 1
ATOM 2055 C CA . VAL B 1 35 ? 30.877 -17.598 21.645 1.00 106.91 35 VAL B CA 1
ATOM 2056 C C . VAL B 1 35 ? 30.122 -16.362 22.123 1.00 112.49 35 VAL B C 1
ATOM 2057 O O . VAL B 1 35 ? 30.292 -15.920 23.266 1.00 112.09 35 VAL B O 1
ATOM 2061 N N . ASN B 1 36 ? 29.308 -15.789 21.242 1.00 145.83 36 ASN B N 1
ATOM 2062 C CA . ASN B 1 36 ? 28.430 -14.693 21.618 1.00 147.08 36 ASN B CA 1
ATOM 2063 C C . ASN B 1 36 ? 27.053 -14.926 21.016 1.00 147.35 36 ASN B C 1
ATOM 2064 O O . ASN B 1 36 ? 26.890 -15.675 20.050 1.00 147.99 36 ASN B O 1
ATOM 2069 N N . LEU B 1 37 ? 26.054 -14.290 21.616 1.00 120.60 37 LEU B N 1
ATOM 2070 C CA . LEU B 1 37 ? 24.728 -14.256 21.013 1.00 111.37 37 LEU B CA 1
ATOM 2071 C C . LEU B 1 37 ? 24.090 -12.908 21.291 1.00 101.19 37 LEU B C 1
ATOM 2072 O O . LEU B 1 37 ? 24.329 -12.282 22.326 1.00 97.75 37 LEU B O 1
ATOM 2077 N N . GLN B 1 38 ? 23.271 -12.474 20.339 1.00 100.49 38 GLN B N 1
ATOM 2078 C CA . GLN B 1 38 ? 22.621 -11.172 20.374 1.00 98.19 38 GLN B CA 1
ATOM 2079 C C . GLN B 1 38 ? 21.229 -11.355 19.802 1.00 93.51 38 GLN B C 1
ATOM 2080 O O . GLN B 1 38 ? 21.076 -11.818 18.667 1.00 86.66 38 GLN B O 1
ATOM 2086 N N . SER B 1 39 ? 20.219 -10.998 20.588 1.00 88.40 39 SER B N 1
ATOM 2087 C CA . SER B 1 39 ? 18.843 -11.256 20.181 1.00 84.45 39 SER B CA 1
ATOM 2088 C C . SER B 1 39 ? 17.917 -10.270 20.874 1.00 89.56 39 SER B C 1
ATOM 2089 O O . SER B 1 39 ? 18.327 -9.515 21.754 1.00 90.30 39 SER B O 1
ATOM 2092 N N . MET B 1 40 ? 16.661 -10.273 20.445 1.00 93.29 40 MET B N 1
ATOM 2093 C CA . MET B 1 40 ? 15.632 -9.437 21.042 1.00 87.97 40 MET B CA 1
ATOM 2094 C C . MET B 1 40 ? 14.581 -10.303 21.726 1.00 93.20 40 MET B C 1
ATOM 2095 O O . MET B 1 40 ? 14.525 -11.522 21.545 1.00 96.73 40 MET B O 1
ATOM 2100 N N . ASP B 1 41 ? 13.737 -9.648 22.520 1.00 94.22 41 ASP B N 1
ATOM 2101 C CA . ASP B 1 41 ? 12.704 -10.340 23.272 1.00 100.34 41 ASP B CA 1
ATOM 2102 C C . ASP B 1 41 ? 11.537 -10.715 22.358 1.00 109.38 41 ASP B C 1
ATOM 2103 O O . ASP B 1 41 ? 11.470 -10.321 21.191 1.00 104.64 41 ASP B O 1
ATOM 2108 N N . SER B 1 42 ? 10.604 -11.495 22.911 1.00 112.32 42 SER B N 1
ATOM 2109 C CA . SER B 1 42 ? 9.399 -11.890 22.186 1.00 108.77 42 SER B CA 1
ATOM 2110 C C . SER B 1 42 ? 8.514 -10.717 21.779 1.00 111.07 42 SER B C 1
ATOM 2111 O O . SER B 1 42 ? 7.548 -10.928 21.037 1.00 120.83 42 SER B O 1
ATOM 2113 N N . SER B 1 43 ? 8.805 -9.498 22.233 1.00 112.50 43 SER B N 1
ATOM 2114 C CA . SER B 1 43 ? 8.023 -8.328 21.851 1.00 120.53 43 SER B CA 1
ATOM 2115 C C . SER B 1 43 ? 8.866 -7.276 21.142 1.00 118.83 43 SER B C 1
ATOM 2116 O O . SER B 1 43 ? 8.373 -6.168 20.894 1.00 113.50 43 SER B O 1
ATOM 2119 N N . HIS B 1 44 ? 10.109 -7.604 20.788 1.00 123.69 44 HIS B N 1
ATOM 2120 C CA . HIS B 1 44 ? 11.025 -6.683 20.115 1.00 122.71 44 HIS B CA 1
ATOM 2121 C C . HIS B 1 44 ? 11.113 -5.349 20.853 1.00 120.86 44 HIS B C 1
ATOM 2122 O O . HIS B 1 44 ? 10.901 -4.280 20.283 1.00 122.51 44 HIS B O 1
ATOM 2129 N N . VAL B 1 45 ? 11.425 -5.418 22.145 1.00 106.69 45 VAL B N 1
ATOM 2130 C CA . VAL B 1 45 ? 11.554 -4.219 22.965 1.00 105.10 45 VAL B CA 1
ATOM 2131 C C . VAL B 1 45 ? 12.901 -4.127 23.674 1.00 105.58 45 VAL B C 1
ATOM 2132 O O . VAL B 1 45 ? 13.348 -3.010 23.987 1.00 106.93 45 VAL B O 1
ATOM 2136 N N . SER B 1 46 ? 13.609 -5.236 23.877 1.00 100.45 46 SER B N 1
ATOM 2137 C CA . SER B 1 46 ? 14.883 -5.224 24.579 1.00 96.44 46 SER B CA 1
ATOM 2138 C C . SER B 1 46 ? 15.872 -6.084 23.810 1.00 90.68 46 SER B C 1
ATOM 2139 O O . SER B 1 46 ? 15.491 -6.888 22.956 1.00 88.86 46 SER B O 1
ATOM 2142 N N . LEU B 1 47 ? 17.156 -5.908 24.118 1.00 88.73 47 LEU B N 1
ATOM 2143 C CA . LEU B 1 47 ? 18.214 -6.607 23.399 1.00 90.66 47 LEU B CA 1
ATOM 2144 C C . LEU B 1 47 ? 19.169 -7.251 24.392 1.00 87.19 47 LEU B C 1
ATOM 2145 O O . LEU B 1 47 ? 19.571 -6.623 25.374 1.00 81.50 47 LEU B O 1
ATOM 2150 N N . VAL B 1 48 ? 19.515 -8.509 24.143 1.00 93.51 48 VAL B N 1
ATOM 2151 C CA . VAL B 1 48 ? 20.454 -9.254 24.968 1.00 89.92 48 VAL B CA 1
ATOM 2152 C C . VAL B 1 48 ? 21.710 -9.516 24.152 1.00 82.35 48 VAL B C 1
ATOM 2153 O O . VAL B 1 48 ? 21.632 -9.868 22.964 1.00 76.06 48 VAL B O 1
ATOM 2157 N N . GLN B 1 49 ? 22.870 -9.323 24.788 1.00 78.45 49 GLN B N 1
ATOM 2158 C CA . GLN B 1 49 ? 24.157 -9.652 24.180 1.00 84.73 49 GLN B CA 1
ATOM 2159 C C . GLN B 1 49 ? 25.011 -10.366 25.218 1.00 87.93 49 GLN B C 1
ATOM 2160 O O . GLN B 1 49 ? 25.458 -9.750 26.188 1.00 85.72 49 GLN B O 1
ATOM 2166 N N . LEU B 1 50 ? 25.243 -11.657 25.010 1.00 96.81 50 LEU B N 1
ATOM 2167 C CA . LEU B 1 50 ? 26.129 -12.439 25.860 1.00 92.25 50 LEU B CA 1
ATOM 2168 C C . LEU B 1 50 ? 27.430 -12.689 25.114 1.00 87.46 50 LEU B C 1
ATOM 2169 O O . LEU B 1 50 ? 27.411 -13.028 23.925 1.00 92.36 50 LEU B O 1
ATOM 2174 N N . THR B 1 51 ? 28.555 -12.538 25.819 1.00 89.04 51 THR B N 1
ATOM 2175 C CA . THR B 1 51 ? 29.875 -12.740 25.227 1.00 93.36 51 THR B CA 1
ATOM 2176 C C . THR B 1 51 ? 30.732 -13.550 26.186 1.00 85.63 51 THR B C 1
ATOM 2177 O O . THR B 1 51 ? 30.926 -13.149 27.339 1.00 81.92 51 THR B O 1
ATOM 2181 N N . LEU B 1 52 ? 31.240 -14.686 25.704 1.00 89.73 52 LEU B N 1
ATOM 2182 C CA . LEU B 1 52 ? 32.192 -15.529 26.413 1.00 86.58 52 LEU B CA 1
ATOM 2183 C C . LEU B 1 52 ? 33.380 -15.747 25.489 1.00 91.59 52 LEU B C 1
ATOM 2184 O O . LEU B 1 52 ? 33.195 -16.080 24.316 1.00 98.07 52 LEU B O 1
ATOM 2189 N N . ARG B 1 53 ? 34.588 -15.542 25.997 1.00 86.65 53 ARG B N 1
ATOM 2190 C CA . ARG B 1 53 ? 35.773 -15.602 25.154 1.00 86.63 53 ARG B CA 1
ATOM 2191 C C . ARG B 1 53 ? 36.502 -16.929 25.329 1.00 85.94 53 ARG B C 1
ATOM 2192 O O . ARG B 1 53 ? 36.478 -17.539 26.401 1.00 80.67 53 ARG B O 1
ATOM 2200 N N . SER B 1 54 ? 37.137 -17.377 24.239 1.00 93.00 54 SER B N 1
ATOM 2201 C CA . SER B 1 54 ? 37.774 -18.692 24.217 1.00 73.74 54 SER B CA 1
ATOM 2202 C C . SER B 1 54 ? 38.830 -18.828 25.306 1.00 77.37 54 SER B C 1
ATOM 2203 O O . SER B 1 54 ? 38.993 -19.907 25.889 1.00 88.24 54 SER B O 1
ATOM 2206 N N . GLU B 1 55 ? 39.572 -17.751 25.579 1.00 91.11 55 GLU B N 1
ATOM 2207 C CA . GLU B 1 55 ? 40.570 -17.778 26.644 1.00 86.32 55 GLU B CA 1
ATOM 2208 C C . GLU B 1 55 ? 39.959 -18.169 27.984 1.00 78.96 55 GLU B C 1
ATOM 2209 O O . GLU B 1 55 ? 40.646 -18.745 28.835 1.00 74.21 55 GLU B O 1
ATOM 2211 N N . GLY B 1 56 ? 38.677 -17.868 28.190 1.00 79.85 56 GLY B N 1
ATOM 2212 C CA . GLY B 1 56 ? 38.021 -18.188 29.443 1.00 85.45 56 GLY B CA 1
ATOM 2213 C C . GLY B 1 56 ? 37.612 -19.633 29.607 1.00 97.79 56 GLY B C 1
ATOM 2214 O O . GLY B 1 56 ? 37.252 -20.036 30.717 1.00 100.38 56 GLY B O 1
ATOM 2215 N N . PHE B 1 57 ? 37.678 -20.428 28.545 1.00 100.51 57 PHE B N 1
ATOM 2216 C CA . PHE B 1 57 ? 37.351 -21.841 28.641 1.00 97.60 57 PHE B CA 1
ATOM 2217 C C . PHE B 1 57 ? 38.583 -22.635 29.061 1.00 97.60 57 PHE B C 1
ATOM 2218 O O . PHE B 1 57 ? 39.719 -22.165 28.969 1.00 97.84 57 PHE B O 1
ATOM 2226 N N . ASP B 1 58 ? 38.340 -23.857 29.531 1.00 98.64 58 ASP B N 1
ATOM 2227 C CA . ASP B 1 58 ? 39.427 -24.743 29.922 1.00 97.49 58 ASP B CA 1
ATOM 2228 C C . ASP B 1 58 ? 39.919 -25.615 28.776 1.00 94.33 58 ASP B C 1
ATOM 2229 O O . ASP B 1 58 ? 41.072 -26.060 28.806 1.00 103.12 58 ASP B O 1
ATOM 2234 N N . THR B 1 59 ? 39.078 -25.863 27.769 1.00 98.85 59 THR B N 1
ATOM 2235 C CA . THR B 1 59 ? 39.517 -26.535 26.546 1.00 101.05 59 THR B CA 1
ATOM 2236 C C . THR B 1 59 ? 38.562 -26.100 25.434 1.00 100.79 59 THR B C 1
ATOM 2237 O O . THR B 1 59 ? 37.467 -26.654 25.307 1.00 101.85 59 THR B O 1
ATOM 2241 N N . TYR B 1 60 ? 38.984 -25.115 24.645 1.00 96.85 60 TYR B N 1
ATOM 2242 C CA . TYR B 1 60 ? 38.197 -24.613 23.527 1.00 99.39 60 TYR B CA 1
ATOM 2243 C C . TYR B 1 60 ? 38.727 -25.178 22.216 1.00 93.99 60 TYR B C 1
ATOM 2244 O O . TYR B 1 60 ? 39.939 -25.340 22.042 1.00 98.38 60 TYR B O 1
ATOM 2253 N N . ARG B 1 61 ? 37.813 -25.477 21.294 1.00 91.03 61 ARG B N 1
ATOM 2254 C CA . ARG B 1 61 ? 38.193 -26.035 19.998 1.00 98.07 61 ARG B CA 1
ATOM 2255 C C . ARG B 1 61 ? 37.079 -25.768 19.000 1.00 101.56 61 ARG B C 1
ATOM 2256 O O . ARG B 1 61 ? 35.964 -26.273 19.168 1.00 97.45 61 ARG B O 1
ATOM 2258 N N . CYS B 1 62 ? 37.375 -24.973 17.972 1.00 93.57 62 CYS B N 1
ATOM 2259 C CA . CYS B 1 62 ? 36.428 -24.672 16.908 1.00 91.03 62 CYS B CA 1
ATOM 2260 C C . CYS B 1 62 ? 37.163 -24.653 15.576 1.00 99.49 62 CYS B C 1
ATOM 2261 O O . CYS B 1 62 ? 38.316 -24.218 15.504 1.00 94.48 62 CYS B O 1
ATOM 2264 N N . ASP B 1 63 ? 36.496 -25.125 14.525 1.00 104.82 63 ASP B N 1
ATOM 2265 C CA . ASP B 1 63 ? 37.092 -25.212 13.196 1.00 97.62 63 ASP B CA 1
ATOM 2266 C C . ASP B 1 63 ? 36.445 -24.288 12.178 1.00 98.85 63 ASP B C 1
ATOM 2267 O O . ASP B 1 63 ? 37.149 -23.704 11.351 1.00 100.99 63 ASP B O 1
ATOM 2272 N N . ARG B 1 64 ? 35.123 -24.139 12.214 1.00 101.29 64 ARG B N 1
ATOM 2273 C CA . ARG B 1 64 ? 34.413 -23.267 11.289 1.00 111.63 64 ARG B CA 1
ATOM 2274 C C . ARG B 1 64 ? 33.305 -22.539 12.033 1.00 104.45 64 ARG B C 1
ATOM 2275 O O . ARG B 1 64 ? 32.621 -23.129 12.873 1.00 101.24 64 ARG B O 1
ATOM 2277 N N . ASN B 1 65 ? 33.148 -21.251 11.732 1.00 103.79 65 ASN B N 1
ATOM 2278 C CA . ASN B 1 65 ? 32.095 -20.455 12.350 1.00 108.46 65 ASN B CA 1
ATOM 2279 C C . ASN B 1 65 ? 30.730 -21.066 12.066 1.00 109.98 65 ASN B C 1
ATOM 2280 O O . ASN B 1 65 ? 30.379 -21.324 10.912 1.00 119.88 65 ASN B O 1
ATOM 2285 N N . LEU B 1 66 ? 29.959 -21.304 13.124 1.00 111.10 66 LEU B N 1
ATOM 2286 C CA . LEU B 1 66 ? 28.632 -21.889 12.987 1.00 107.34 66 LEU B CA 1
ATOM 2287 C C . LEU B 1 66 ? 27.637 -21.076 13.800 1.00 112.26 66 LEU B C 1
ATOM 2288 O O . LEU B 1 66 ? 28.013 -20.314 14.689 1.00 113.26 66 LEU B O 1
ATOM 2293 N N . ALA B 1 67 ? 26.358 -21.196 13.446 1.00 129.48 67 ALA B N 1
ATOM 2294 C CA . ALA B 1 67 ? 25.286 -20.453 14.110 1.00 129.64 67 ALA B CA 1
ATOM 2295 C C . ALA B 1 67 ? 24.182 -21.450 14.447 1.00 129.19 67 ALA B C 1
ATOM 2296 O O . ALA B 1 67 ? 23.262 -21.661 13.653 1.00 132.03 67 ALA B O 1
ATOM 2298 N N . MET B 1 68 ? 24.277 -22.063 15.624 1.00 113.45 68 MET B N 1
ATOM 2299 C CA . MET B 1 68 ? 23.345 -23.119 16.013 1.00 114.20 68 MET B CA 1
ATOM 2300 C C . MET B 1 68 ? 22.123 -22.517 16.702 1.00 113.39 68 MET B C 1
ATOM 2301 O O . MET B 1 68 ? 22.248 -21.861 17.737 1.00 106.69 68 MET B O 1
ATOM 2306 N N . GLY B 1 69 ? 20.941 -22.757 16.141 1.00 121.24 69 GLY B N 1
ATOM 2307 C CA . GLY B 1 69 ? 19.715 -22.211 16.694 1.00 122.02 69 GLY B CA 1
ATOM 2308 C C . GLY B 1 69 ? 19.088 -23.047 17.791 1.00 122.17 69 GLY B C 1
ATOM 2309 O O . GLY B 1 69 ? 18.655 -24.178 17.555 1.00 126.37 69 GLY B O 1
ATOM 2310 N N . VAL B 1 70 ? 19.045 -22.498 19.003 1.00 104.91 70 VAL B N 1
ATOM 2311 C CA . VAL B 1 70 ? 18.646 -23.227 20.198 1.00 101.21 70 VAL B CA 1
ATOM 2312 C C . VAL B 1 70 ? 17.379 -22.610 20.776 1.00 101.36 70 VAL B C 1
ATOM 2313 O O . VAL B 1 70 ? 17.200 -21.383 20.766 1.00 95.97 70 VAL B O 1
ATOM 2317 N N . ASN B 1 71 ? 16.493 -23.484 21.258 1.00 98.99 71 ASN B N 1
ATOM 2318 C CA . ASN B 1 71 ? 15.324 -23.123 22.055 1.00 93.14 71 ASN B CA 1
ATOM 2319 C C . ASN B 1 71 ? 15.802 -22.976 23.494 1.00 91.09 71 ASN B C 1
ATOM 2320 O O . ASN B 1 71 ? 16.063 -23.969 24.179 1.00 91.47 71 ASN B O 1
ATOM 2325 N N . LEU B 1 72 ? 15.934 -21.726 23.947 1.00 95.75 72 LEU B N 1
ATOM 2326 C CA . LEU B 1 72 ? 16.519 -21.450 25.257 1.00 92.23 72 LEU B CA 1
ATOM 2327 C C . LEU B 1 72 ? 15.793 -22.185 26.378 1.00 93.11 72 LEU B C 1
ATOM 2328 O O . LEU B 1 72 ? 16.421 -22.629 27.345 1.00 88.82 72 LEU B O 1
ATOM 2333 N N . THR B 1 73 ? 14.469 -22.311 26.273 1.00 102.79 73 THR B N 1
ATOM 2334 C CA . THR B 1 73 ? 13.711 -23.045 27.283 1.00 99.00 73 THR B CA 1
ATOM 2335 C C . THR B 1 73 ? 14.141 -24.507 27.348 1.00 95.98 73 THR B C 1
ATOM 2336 O O . THR B 1 73 ? 14.369 -25.050 28.434 1.00 96.42 73 THR B O 1
ATOM 2340 N N . SER B 1 74 ? 14.244 -25.166 26.189 1.00 92.47 74 SER B N 1
ATOM 2341 C CA . SER B 1 74 ? 14.695 -26.556 26.161 1.00 85.55 74 SER B CA 1
ATOM 2342 C C . SER B 1 74 ? 16.125 -26.687 26.676 1.00 76.68 74 SER B C 1
ATOM 2343 O O . SER B 1 74 ? 16.447 -27.628 27.417 1.00 83.86 74 SER B O 1
ATOM 2346 N N . MET B 1 75 ? 17.000 -25.761 26.277 1.00 79.34 75 MET B N 1
ATOM 2347 C CA . MET B 1 75 ? 18.376 -25.785 26.762 1.00 75.53 75 MET B CA 1
ATOM 2348 C C . MET B 1 75 ? 18.421 -25.679 28.280 1.00 80.92 75 MET B C 1
ATOM 2349 O O . MET B 1 75 ? 19.177 -26.401 28.935 1.00 84.30 75 MET B O 1
ATOM 2354 N N . SER B 1 76 ? 17.620 -24.780 28.856 1.00 94.14 76 SER B N 1
ATOM 2355 C CA . SER B 1 76 ? 17.583 -24.643 30.309 1.00 94.13 76 SER B CA 1
ATOM 2356 C C . SER B 1 76 ? 17.006 -25.891 30.967 1.00 93.21 76 SER B C 1
ATOM 2357 O O . SER B 1 76 ? 17.473 -26.309 32.033 1.00 92.75 76 SER B O 1
ATOM 2360 N N . LYS B 1 77 ? 15.980 -26.488 30.354 1.00 85.54 77 LYS B N 1
ATOM 2361 C CA . LYS B 1 77 ? 15.430 -27.737 30.871 1.00 85.32 77 LYS B CA 1
ATOM 2362 C C . LYS B 1 77 ? 16.503 -28.815 30.957 1.00 81.58 77 LYS B C 1
ATOM 2363 O O . LYS B 1 77 ? 16.570 -29.560 31.941 1.00 89.97 77 LYS B O 1
ATOM 2366 N N . ILE B 1 78 ? 17.349 -28.914 29.931 1.00 73.95 78 ILE B N 1
ATOM 2367 C CA . ILE B 1 78 ? 18.418 -29.909 29.963 1.00 74.37 78 ILE B CA 1
ATOM 2368 C C . ILE B 1 78 ? 19.498 -29.517 30.968 1.00 79.99 78 ILE B C 1
ATOM 2369 O O . ILE B 1 78 ? 20.026 -30.368 31.693 1.00 85.49 78 ILE B O 1
ATOM 2374 N N . LEU B 1 79 ? 19.849 -28.228 31.031 1.00 83.69 79 LEU B N 1
ATOM 2375 C CA . LEU B 1 79 ? 20.906 -27.785 31.934 1.00 84.68 79 LEU B CA 1
ATOM 2376 C C . LEU B 1 79 ? 20.511 -27.910 33.399 1.00 88.76 79 LEU B C 1
ATOM 2377 O O . LEU B 1 79 ? 21.394 -27.993 34.259 1.00 89.99 79 LEU B O 1
ATOM 2382 N N . LYS B 1 80 ? 19.213 -27.923 33.704 1.00 87.16 80 LYS B N 1
ATOM 2383 C CA . LYS B 1 80 ? 18.773 -28.176 35.070 1.00 84.60 80 LYS B CA 1
ATOM 2384 C C . LYS B 1 80 ? 19.094 -29.592 35.529 1.00 88.15 80 LYS B C 1
ATOM 2385 O O . LYS B 1 80 ? 19.039 -29.863 36.733 1.00 90.59 80 LYS B O 1
ATOM 2391 N N . CYS B 1 81 ? 19.427 -30.492 34.604 1.00 85.76 81 CYS B N 1
ATOM 2392 C CA . CYS B 1 81 ? 19.758 -31.872 34.931 1.00 85.00 81 CYS B CA 1
ATOM 2393 C C . CYS B 1 81 ? 21.166 -32.031 35.486 1.00 81.06 81 CYS B C 1
ATOM 2394 O O . CYS B 1 81 ? 21.545 -33.146 35.856 1.00 92.86 81 CYS B O 1
ATOM 2397 N N . ALA B 1 82 ? 21.945 -30.956 35.550 1.00 80.20 82 ALA B N 1
ATOM 2398 C CA . ALA B 1 82 ? 23.306 -30.996 36.060 1.00 86.70 82 ALA B CA 1
ATOM 2399 C C . ALA B 1 82 ? 23.383 -30.288 37.404 1.00 96.94 82 ALA B C 1
ATOM 2400 O O . ALA B 1 82 ? 22.695 -29.286 37.630 1.00 104.01 82 ALA B O 1
ATOM 2402 N N . GLY B 1 83 ? 24.220 -30.813 38.295 1.00 91.19 83 GLY B N 1
ATOM 2403 C CA . GLY B 1 83 ? 24.468 -30.148 39.553 1.00 95.20 83 GLY B CA 1
ATOM 2404 C C . GLY B 1 83 ? 25.382 -28.950 39.389 1.00 96.60 83 GLY B C 1
ATOM 2405 O O . GLY B 1 83 ? 26.033 -28.758 38.362 1.00 91.63 83 GLY B O 1
ATOM 2406 N N . ASN B 1 84 ? 25.432 -28.130 40.435 1.00 99.82 84 ASN B N 1
ATOM 2407 C CA . ASN B 1 84 ? 26.233 -26.913 40.405 1.00 95.76 84 ASN B CA 1
ATOM 2408 C C . ASN B 1 84 ? 27.717 -27.172 40.629 1.00 99.87 84 ASN B C 1
ATOM 2409 O O . ASN B 1 84 ? 28.503 -26.219 40.621 1.00 105.75 84 ASN B O 1
ATOM 2414 N N . GLU B 1 85 ? 28.117 -28.426 40.831 1.00 95.85 85 GLU B N 1
ATOM 2415 C CA . GLU B 1 85 ? 29.520 -28.797 40.954 1.00 89.21 85 GLU B CA 1
ATOM 2416 C C . GLU B 1 85 ? 29.994 -29.645 39.780 1.00 82.17 85 GLU B C 1
ATOM 2417 O O . GLU B 1 85 ? 31.132 -30.126 39.793 1.00 91.82 85 GLU B O 1
ATOM 2419 N N . ASP B 1 86 ? 29.149 -29.838 38.772 1.00 77.89 86 ASP B N 1
ATOM 2420 C CA . ASP B 1 86 ? 29.493 -30.649 37.616 1.00 87.52 86 ASP B CA 1
ATOM 2421 C C . ASP B 1 86 ? 30.427 -29.897 36.669 1.00 81.71 86 ASP B C 1
ATOM 2422 O O . ASP B 1 86 ? 30.570 -28.673 36.731 1.00 95.72 86 ASP B O 1
ATOM 2427 N N . ILE B 1 87 ? 31.065 -30.658 35.782 1.00 84.73 87 ILE B N 1
ATOM 2428 C CA . ILE B 1 87 ? 31.911 -30.128 34.716 1.00 82.13 87 ILE B CA 1
ATOM 2429 C C . ILE B 1 87 ? 31.178 -30.352 33.399 1.00 84.07 87 ILE B C 1
ATOM 2430 O O . ILE B 1 87 ? 30.920 -31.500 33.018 1.00 86.55 87 ILE B O 1
ATOM 2435 N N . ILE B 1 88 ? 30.821 -29.263 32.715 1.00 78.05 88 ILE B N 1
ATOM 2436 C CA . ILE B 1 88 ? 29.986 -29.336 31.517 1.00 83.48 88 ILE B CA 1
ATOM 2437 C C . ILE B 1 88 ? 30.826 -29.156 30.261 1.00 76.61 88 ILE B C 1
ATOM 2438 O O . ILE B 1 88 ? 31.684 -28.268 30.183 1.00 69.01 88 ILE B O 1
ATOM 2443 N N . THR B 1 89 ? 30.568 -30.003 29.265 1.00 83.39 89 THR B N 1
ATOM 2444 C CA . THR B 1 89 ? 31.266 -29.950 27.988 1.00 83.66 89 THR B CA 1
ATOM 2445 C C . THR B 1 89 ? 30.240 -29.874 26.868 1.00 85.75 89 THR B C 1
ATOM 2446 O O . THR B 1 89 ? 29.302 -30.681 26.819 1.00 88.53 89 THR B O 1
ATOM 2450 N N . LEU B 1 90 ? 30.429 -28.896 25.985 1.00 88.56 90 LEU B N 1
ATOM 2451 C CA . LEU B 1 90 ? 29.621 -28.703 24.790 1.00 86.95 90 LEU B CA 1
ATOM 2452 C C . LEU B 1 90 ? 30.341 -29.311 23.596 1.00 84.38 90 LEU B C 1
ATOM 2453 O O . LEU B 1 90 ? 31.565 -29.197 23.480 1.00 93.39 90 LEU B O 1
ATOM 2458 N N . ARG B 1 91 ? 29.584 -29.942 22.701 1.00 76.91 91 ARG B N 1
ATOM 2459 C CA . ARG B 1 91 ? 30.197 -30.488 21.498 1.00 82.26 91 ARG B CA 1
ATOM 2460 C C . ARG B 1 91 ? 29.197 -30.465 20.349 1.00 85.29 91 ARG B C 1
ATOM 2461 O O . ARG B 1 91 ? 28.003 -30.718 20.539 1.00 87.87 91 ARG B O 1
ATOM 2469 N N . ALA B 1 92 ? 29.691 -30.119 19.163 1.00 88.38 92 ALA B N 1
ATOM 2470 C CA . ALA B 1 92 ? 28.873 -30.117 17.958 1.00 99.27 92 ALA B CA 1
ATOM 2471 C C . ALA B 1 92 ? 29.751 -30.421 16.755 1.00 106.45 92 ALA B C 1
ATOM 2472 O O . ALA B 1 92 ? 30.787 -29.779 16.566 1.00 108.25 92 ALA B O 1
ATOM 2474 N N . GLU B 1 93 ? 29.334 -31.389 15.945 1.00 105.55 93 GLU B N 1
ATOM 2475 C CA . GLU B 1 93 ? 30.078 -31.720 14.741 1.00 105.49 93 GLU B CA 1
ATOM 2476 C C . GLU B 1 93 ? 29.834 -30.662 13.668 1.00 114.48 93 GLU B C 1
ATOM 2477 O O . GLU B 1 93 ? 28.853 -29.912 13.711 1.00 117.13 93 GLU B O 1
ATOM 2480 N N . ASP B 1 94 ? 30.755 -30.598 12.705 1.00 117.94 94 ASP B N 1
ATOM 2481 C CA . ASP B 1 94 ? 30.674 -29.624 11.622 1.00 118.49 94 ASP B CA 1
ATOM 2482 C C . ASP B 1 94 ? 29.341 -29.725 10.890 1.00 129.06 94 ASP B C 1
ATOM 2483 O O . ASP B 1 94 ? 29.047 -30.748 10.262 1.00 118.96 94 ASP B O 1
ATOM 2485 N N . ASN B 1 95 ? 28.531 -28.667 10.979 1.00 128.44 95 ASN B N 1
ATOM 2486 C CA . ASN B 1 95 ? 27.211 -28.612 10.359 1.00 127.95 95 ASN B CA 1
ATOM 2487 C C . ASN B 1 95 ? 26.320 -29.748 10.848 1.00 131.06 95 ASN B C 1
ATOM 2488 O O . ASN B 1 95 ? 26.107 -30.732 10.132 1.00 133.01 95 ASN B O 1
ATOM 2490 N N . ALA B 1 96 ? 25.797 -29.620 12.065 1.00 136.83 96 ALA B N 1
ATOM 2491 C CA . ALA B 1 96 ? 24.905 -30.609 12.649 1.00 137.19 96 ALA B CA 1
ATOM 2492 C C . ALA B 1 96 ? 23.641 -29.919 13.143 1.00 137.50 96 ALA B C 1
ATOM 2493 O O . ALA B 1 96 ? 23.571 -28.691 13.240 1.00 135.46 96 ALA B O 1
ATOM 2495 N N . ASP B 1 97 ? 22.629 -30.729 13.457 1.00 125.11 97 ASP B N 1
ATOM 2496 C CA . ASP B 1 97 ? 21.365 -30.227 13.984 1.00 126.16 97 ASP B CA 1
ATOM 2497 C C . ASP B 1 97 ? 21.078 -30.755 15.386 1.00 114.49 97 ASP B C 1
ATOM 2498 O O . ASP B 1 97 ? 19.919 -30.775 15.812 1.00 110.60 97 ASP B O 1
ATOM 2503 N N . THR B 1 98 ? 22.110 -31.198 16.106 1.00 111.14 98 THR B N 1
ATOM 2504 C CA . THR B 1 98 ? 21.989 -31.609 17.498 1.00 110.81 98 THR B CA 1
ATOM 2505 C C . THR B 1 98 ? 23.215 -31.142 18.269 1.00 109.39 98 THR B C 1
ATOM 2506 O O . THR B 1 98 ? 24.336 -31.180 17.753 1.00 104.84 98 THR B O 1
ATOM 2510 N N . LEU B 1 99 ? 22.991 -30.699 19.502 1.00 98.35 99 LEU B N 1
ATOM 2511 C CA . LEU B 1 99 ? 24.055 -30.265 20.398 1.00 89.22 99 LEU B CA 1
ATOM 2512 C C . LEU B 1 99 ? 24.280 -31.328 21.467 1.00 89.99 99 LEU B C 1
ATOM 2513 O O . LEU B 1 99 ? 23.321 -31.897 21.994 1.00 98.08 99 LEU B O 1
ATOM 2518 N N . ALA B 1 100 ? 25.543 -31.598 21.793 1.00 85.99 100 ALA B N 1
ATOM 2519 C CA . ALA B 1 100 ? 25.888 -32.635 22.755 1.00 86.67 100 ALA B CA 1
ATOM 2520 C C . ALA B 1 100 ? 26.356 -31.985 24.049 1.00 82.23 100 ALA B C 1
ATOM 2521 O O . ALA B 1 100 ? 27.249 -31.128 24.033 1.00 85.47 100 ALA B O 1
ATOM 2523 N N . LEU B 1 101 ? 25.760 -32.411 25.163 1.00 79.63 101 LEU B N 1
ATOM 2524 C CA . LEU B 1 101 ? 26.080 -31.931 26.499 1.00 83.66 101 LEU B CA 1
ATOM 2525 C C . LEU B 1 101 ? 26.580 -33.096 27.336 1.00 89.01 101 LEU B C 1
ATOM 2526 O O . LEU B 1 101 ? 25.929 -34.143 27.394 1.00 99.43 101 LEU B O 1
ATOM 2531 N N . VAL B 1 102 ? 27.743 -32.941 27.958 1.00 86.82 102 VAL B N 1
ATOM 2532 C CA . VAL B 1 102 ? 28.271 -33.992 28.821 1.00 87.95 102 VAL B CA 1
ATOM 2533 C C . VAL B 1 102 ? 28.567 -33.393 30.188 1.00 88.98 102 VAL B C 1
ATOM 2534 O O . VAL B 1 102 ? 29.287 -32.393 30.291 1.00 83.55 102 VAL B O 1
ATOM 2538 N N . PHE B 1 103 ? 28.009 -34.003 31.232 1.00 84.82 103 PHE B N 1
ATOM 2539 C CA . PHE B 1 103 ? 28.173 -33.553 32.608 1.00 83.24 103 PHE B CA 1
ATOM 2540 C C . PHE B 1 103 ? 28.996 -34.574 33.383 1.00 85.87 103 PHE B C 1
ATOM 2541 O O . PHE B 1 103 ? 28.618 -35.748 33.474 1.00 94.46 103 PHE B O 1
ATOM 2549 N N . GLU B 1 104 ? 30.120 -34.124 33.929 1.00 87.83 104 GLU B N 1
ATOM 2550 C CA . GLU B 1 104 ? 30.955 -34.932 34.803 1.00 89.16 104 GLU B CA 1
ATOM 2551 C C . GLU B 1 104 ? 30.674 -34.571 36.256 1.00 95.79 104 GLU B C 1
ATOM 2552 O O . GLU B 1 104 ? 30.555 -33.393 36.604 1.00 99.91 104 GLU B O 1
ATOM 2554 N N . ALA B 1 105 ? 30.574 -35.592 37.097 1.00 104.13 105 ALA B N 1
ATOM 2555 C CA . ALA B 1 105 ? 30.309 -35.417 38.513 1.00 109.21 105 ALA B CA 1
ATOM 2556 C C . ALA B 1 105 ? 31.606 -35.081 39.242 1.00 121.31 105 ALA B C 1
ATOM 2557 O O . ALA B 1 105 ? 32.695 -35.257 38.690 1.00 123.37 105 ALA B O 1
ATOM 2559 N N . PRO B 1 106 ? 31.523 -34.563 40.476 1.00 129.11 106 PRO B N 1
ATOM 2560 C CA . PRO B 1 106 ? 32.769 -34.279 41.211 1.00 133.95 106 PRO B CA 1
ATOM 2561 C C . PRO B 1 106 ? 33.661 -35.501 41.331 1.00 136.59 106 PRO B C 1
ATOM 2562 O O . PRO B 1 106 ? 34.882 -35.390 41.162 1.00 136.48 106 PRO B O 1
ATOM 2566 N N . ASN B 1 107 ? 33.090 -36.663 41.621 1.00 150.70 107 ASN B N 1
ATOM 2567 C CA . ASN B 1 107 ? 33.807 -37.916 41.457 1.00 152.84 107 ASN B CA 1
ATOM 2568 C C . ASN B 1 107 ? 33.558 -38.448 40.047 1.00 152.45 107 ASN B C 1
ATOM 2569 O O . ASN B 1 107 ? 32.619 -38.038 39.361 1.00 150.86 107 ASN B O 1
ATOM 2574 N N . GLN B 1 108 ? 34.408 -39.375 39.619 1.00 128.66 108 GLN B N 1
ATOM 2575 C CA . GLN B 1 108 ? 34.364 -39.882 38.252 1.00 122.82 108 GLN B CA 1
ATOM 2576 C C . GLN B 1 108 ? 33.387 -41.046 38.073 1.00 122.56 108 GLN B C 1
ATOM 2577 O O . GLN B 1 108 ? 33.296 -41.599 36.972 1.00 119.81 108 GLN B O 1
ATOM 2583 N N . GLU B 1 109 ? 32.632 -41.417 39.110 1.00 118.64 109 GLU B N 1
ATOM 2584 C CA . GLU B 1 109 ? 31.764 -42.587 39.000 1.00 111.64 109 GLU B CA 1
ATOM 2585 C C . GLU B 1 109 ? 30.620 -42.350 38.013 1.00 106.59 109 GLU B C 1
ATOM 2586 O O . GLU B 1 109 ? 30.333 -43.208 37.170 1.00 96.34 109 GLU B O 1
ATOM 2592 N N . LYS B 1 110 ? 29.947 -41.203 38.102 1.00 108.43 110 LYS B N 1
ATOM 2593 C CA . LYS B 1 110 ? 28.772 -40.921 37.285 1.00 91.28 110 LYS B CA 1
ATOM 2594 C C . LYS B 1 110 ? 29.129 -39.952 36.164 1.00 95.30 110 LYS B C 1
ATOM 2595 O O . LYS B 1 110 ? 29.787 -38.933 36.403 1.00 101.76 110 LYS B O 1
ATOM 2601 N N . VAL B 1 111 ? 28.695 -40.271 34.944 1.00 86.44 111 VAL B N 1
ATOM 2602 C CA . VAL B 1 111 ? 28.901 -39.419 33.775 1.00 92.14 111 VAL B CA 1
ATOM 2603 C C . VAL B 1 111 ? 27.590 -39.349 33.002 1.00 90.94 111 VAL B C 1
ATOM 2604 O O . VAL B 1 111 ? 27.030 -40.387 32.631 1.00 87.66 111 VAL B O 1
ATOM 2608 N N . SER B 1 112 ? 27.097 -38.135 32.764 1.00 87.60 112 SER B N 1
ATOM 2609 C CA . SER B 1 112 ? 25.815 -37.905 32.113 1.00 85.65 112 SER B CA 1
ATOM 2610 C C . SER B 1 112 ? 26.033 -37.399 30.693 1.00 95.20 112 SER B C 1
ATOM 2611 O O . SER B 1 112 ? 26.879 -36.531 30.459 1.00 100.45 112 SER B O 1
ATOM 2614 N N . ASP B 1 113 ? 25.258 -37.934 29.749 1.00 106.63 113 ASP B N 1
ATOM 2615 C CA . ASP B 1 113 ? 25.399 -37.614 28.327 1.00 106.49 113 ASP B CA 1
ATOM 2616 C C . ASP B 1 113 ? 24.026 -37.284 27.746 1.00 102.14 113 ASP B C 1
ATOM 2617 O O . ASP B 1 113 ? 23.227 -38.184 27.476 1.00 105.35 113 ASP B O 1
ATOM 2622 N N . TYR B 1 114 ? 23.750 -35.998 27.557 1.00 95.84 114 TYR B N 1
ATOM 2623 C CA . TYR B 1 114 ? 22.514 -35.533 26.949 1.00 89.96 114 TYR B CA 1
ATOM 2624 C C . TYR B 1 114 ? 22.769 -35.053 25.525 1.00 87.04 114 TYR B C 1
ATOM 2625 O O . TYR B 1 114 ? 23.877 -34.643 25.163 1.00 88.73 114 TYR B O 1
ATOM 2634 N N . GLU B 1 115 ? 21.705 -35.071 24.727 1.00 85.57 115 GLU B N 1
ATOM 2635 C CA . GLU B 1 115 ? 21.760 -34.639 23.336 1.00 79.74 115 GLU B CA 1
ATOM 2636 C C . GLU B 1 115 ? 20.473 -33.895 23.024 1.00 87.09 115 GLU B C 1
ATOM 2637 O O . GLU B 1 115 ? 19.381 -34.451 23.172 1.00 97.36 115 GLU B O 1
ATOM 2639 N N . MET B 1 116 ? 20.605 -32.648 22.587 1.00 92.22 116 MET B N 1
ATOM 2640 C CA . MET B 1 116 ? 19.472 -31.767 22.365 1.00 90.58 116 MET B CA 1
ATOM 2641 C C . MET B 1 116 ? 19.260 -31.558 20.876 1.00 98.67 116 MET B C 1
ATOM 2642 O O . MET B 1 116 ? 20.217 -31.324 20.129 1.00 95.37 116 MET B O 1
ATOM 2647 N N . LYS B 1 117 ? 18.002 -31.631 20.453 1.00 104.97 117 LYS B N 1
ATOM 2648 C CA . LYS B 1 117 ? 17.674 -31.383 19.059 1.00 104.65 117 LYS B CA 1
ATOM 2649 C C . LYS B 1 117 ? 17.860 -29.903 18.764 1.00 98.49 117 LYS B C 1
ATOM 2650 O O . LYS B 1 117 ? 17.171 -29.057 19.345 1.00 97.40 117 LYS B O 1
ATOM 2654 N N . LEU B 1 118 ? 18.785 -29.585 17.868 1.00 124.06 118 LEU B N 1
ATOM 2655 C CA . LEU B 1 118 ? 18.938 -28.197 17.480 1.00 127.16 118 LEU B CA 1
ATOM 2656 C C . LEU B 1 118 ? 17.942 -27.866 16.375 1.00 128.10 118 LEU B C 1
ATOM 2657 O O . LEU B 1 118 ? 17.273 -28.739 15.817 1.00 131.74 118 LEU B O 1
ATOM 2659 N N . MET B 1 119 ? 17.845 -26.582 16.062 1.00 117.52 119 MET B N 1
ATOM 2660 C CA . MET B 1 119 ? 16.956 -26.114 15.013 1.00 125.58 119 MET B CA 1
ATOM 2661 C C . MET B 1 119 ? 17.640 -24.983 14.263 1.00 134.13 119 MET B C 1
ATOM 2662 O O . MET B 1 119 ? 18.515 -24.303 14.801 1.00 132.82 119 MET B O 1
ATOM 2667 N N . ASP B 1 120 ? 17.261 -24.810 13.004 1.00 148.79 120 ASP B N 1
ATOM 2668 C CA . ASP B 1 120 ? 17.808 -23.723 12.210 1.00 149.00 120 ASP B CA 1
ATOM 2669 C C . ASP B 1 120 ? 17.095 -22.414 12.526 1.00 144.50 120 ASP B C 1
ATOM 2670 O O . ASP B 1 120 ? 15.887 -22.391 12.780 1.00 144.77 120 ASP B O 1
ATOM 2675 N N . LEU B 1 121 ? 17.859 -21.324 12.529 1.00 140.36 121 LEU B N 1
ATOM 2676 C CA . LEU B 1 121 ? 17.307 -19.996 12.790 1.00 135.97 121 LEU B CA 1
ATOM 2677 C C . LEU B 1 121 ? 18.307 -18.971 12.284 1.00 138.31 121 LEU B C 1
ATOM 2678 O O . LEU B 1 121 ? 19.464 -18.975 12.716 1.00 137.68 121 LEU B O 1
ATOM 2680 N N . ASP B 1 122 ? 17.872 -18.101 11.378 1.00 134.02 122 ASP B N 1
ATOM 2681 C CA . ASP B 1 122 ? 18.713 -17.031 10.852 1.00 139.19 122 ASP B CA 1
ATOM 2682 C C . ASP B 1 122 ? 18.446 -15.748 11.634 1.00 141.97 122 ASP B C 1
ATOM 2683 O O . ASP B 1 122 ? 17.335 -15.211 11.593 1.00 137.45 122 ASP B O 1
ATOM 2688 N N . VAL B 1 123 ? 19.452 -15.262 12.354 1.00 145.27 123 VAL B N 1
ATOM 2689 C CA . VAL B 1 123 ? 19.316 -14.063 13.176 1.00 146.33 123 VAL B CA 1
ATOM 2690 C C . VAL B 1 123 ? 19.902 -12.896 12.399 1.00 150.00 123 VAL B C 1
ATOM 2691 O O . VAL B 1 123 ? 21.111 -12.843 12.148 1.00 142.04 123 VAL B O 1
ATOM 2693 N N . GLU B 1 124 ? 19.044 -11.954 12.034 1.00 152.44 124 GLU B N 1
ATOM 2694 C CA . GLU B 1 124 ? 19.482 -10.718 11.399 1.00 145.20 124 GLU B CA 1
ATOM 2695 C C . GLU B 1 124 ? 20.109 -9.836 12.470 1.00 145.59 124 GLU B C 1
ATOM 2696 O O . GLU B 1 124 ? 19.450 -9.005 13.097 1.00 147.10 124 GLU B O 1
ATOM 2698 N N . GLN B 1 125 ? 21.405 -10.058 12.692 1.00 138.94 125 GLN B N 1
ATOM 2699 C CA . GLN B 1 125 ? 22.155 -9.342 13.715 1.00 131.58 125 GLN B CA 1
ATOM 2700 C C . GLN B 1 125 ? 22.047 -7.840 13.501 1.00 129.70 125 GLN B C 1
ATOM 2701 O O . GLN B 1 125 ? 22.235 -7.343 12.389 1.00 136.90 125 GLN B O 1
ATOM 2707 N N . LEU B 1 126 ? 21.814 -7.107 14.589 1.00 126.62 126 LEU B N 1
ATOM 2708 C CA . LEU B 1 126 ? 21.673 -5.660 14.493 1.00 125.69 126 LEU B CA 1
ATOM 2709 C C . LEU B 1 126 ? 23.016 -4.993 14.755 1.00 121.69 126 LEU B C 1
ATOM 2710 O O . LEU B 1 126 ? 23.776 -4.743 13.815 1.00 125.70 126 LEU B O 1
ATOM 2712 N N . GLY B 1 127 ? 23.326 -4.703 16.014 1.00 114.97 127 GLY B N 1
ATOM 2713 C CA . GLY B 1 127 ? 24.634 -4.162 16.322 1.00 118.99 127 GLY B CA 1
ATOM 2714 C C . GLY B 1 127 ? 24.624 -2.832 17.043 1.00 123.68 127 GLY B C 1
ATOM 2715 O O . GLY B 1 127 ? 24.050 -1.849 16.563 1.00 124.17 127 GLY B O 1
ATOM 2716 N N . ILE B 1 128 ? 25.260 -2.800 18.210 1.00 122.17 128 ILE B N 1
ATOM 2717 C CA . ILE B 1 128 ? 25.317 -1.611 19.054 1.00 126.30 128 ILE B CA 1
ATOM 2718 C C . ILE B 1 128 ? 26.681 -0.953 18.857 1.00 132.80 128 ILE B C 1
ATOM 2719 O O . ILE B 1 128 ? 27.700 -1.543 19.252 1.00 133.15 128 ILE B O 1
ATOM 2721 N N . PRO B 1 129 ? 26.757 0.235 18.255 1.00 146.09 129 PRO B N 1
ATOM 2722 C CA . PRO B 1 129 ? 28.037 0.952 18.235 1.00 151.78 129 PRO B CA 1
ATOM 2723 C C . PRO B 1 129 ? 28.398 1.370 19.652 1.00 147.36 129 PRO B C 1
ATOM 2724 O O . PRO B 1 129 ? 27.546 1.829 20.413 1.00 145.21 129 PRO B O 1
ATOM 2728 N N . GLU B 1 130 ? 29.668 1.195 20.007 1.00 142.78 130 GLU B N 1
ATOM 2729 C CA . GLU B 1 130 ? 30.148 1.498 21.354 1.00 131.82 130 GLU B CA 1
ATOM 2730 C C . GLU B 1 130 ? 30.324 3.003 21.536 1.00 147.57 130 GLU B C 1
ATOM 2731 O O . GLU B 1 130 ? 31.264 3.595 20.995 1.00 149.30 130 GLU B O 1
ATOM 2733 N N . GLN B 1 131 ? 29.423 3.624 22.296 1.00 144.81 131 GLN B N 1
ATOM 2734 C CA . GLN B 1 131 ? 29.516 5.037 22.644 1.00 140.95 131 GLN B CA 1
ATOM 2735 C C . GLN B 1 131 ? 29.895 5.198 24.113 1.00 137.31 131 GLN B C 1
ATOM 2736 O O . GLN B 1 131 ? 29.939 4.234 24.883 1.00 139.74 131 GLN B O 1
ATOM 2742 N N . GLU B 1 132 ? 30.172 6.445 24.493 1.00 127.14 132 GLU B N 1
ATOM 2743 C CA . GLU B 1 132 ? 30.428 6.827 25.877 1.00 113.55 132 GLU B CA 1
ATOM 2744 C C . GLU B 1 132 ? 29.159 7.388 26.511 1.00 104.67 132 GLU B C 1
ATOM 2745 O O . GLU B 1 132 ? 28.494 8.249 25.925 1.00 108.35 132 GLU B O 1
ATOM 2747 N N . TYR B 1 133 ? 28.829 6.898 27.704 1.00 107.07 133 TYR B N 1
ATOM 2748 C CA . TYR B 1 133 ? 27.590 7.237 28.389 1.00 102.97 133 TYR B CA 1
ATOM 2749 C C . TYR B 1 133 ? 27.784 8.376 29.382 1.00 99.16 133 TYR B C 1
ATOM 2750 O O . TYR B 1 133 ? 28.879 8.585 29.913 1.00 91.70 133 TYR B O 1
ATOM 2759 N N . SER B 1 134 ? 26.699 9.122 29.617 1.00 101.48 134 SER B N 1
ATOM 2760 C CA . SER B 1 134 ? 26.742 10.233 30.562 1.00 100.65 134 SER B CA 1
ATOM 2761 C C . SER B 1 134 ? 27.085 9.751 31.965 1.00 101.65 134 SER B C 1
ATOM 2762 O O . SER B 1 134 ? 28.139 10.095 32.512 1.00 100.77 134 SER B O 1
ATOM 2765 N N . CYS B 1 135 ? 26.212 8.944 32.567 1.00 117.86 135 CYS B N 1
ATOM 2766 C CA . CYS B 1 135 ? 26.458 8.447 33.914 1.00 117.47 135 CYS B CA 1
ATOM 2767 C C . CYS B 1 135 ? 26.579 6.929 33.896 1.00 115.98 135 CYS B C 1
ATOM 2768 O O . CYS B 1 135 ? 25.834 6.234 33.192 1.00 116.92 135 CYS B O 1
ATOM 2771 N N . VAL B 1 136 ? 27.514 6.428 34.699 1.00 95.63 136 VAL B N 1
ATOM 2772 C CA . VAL B 1 136 ? 27.756 5.002 34.861 1.00 89.86 136 VAL B CA 1
ATOM 2773 C C . VAL B 1 136 ? 27.822 4.738 36.358 1.00 92.88 136 VAL B C 1
ATOM 2774 O O . VAL B 1 136 ? 28.733 5.223 37.041 1.00 88.64 136 VAL B O 1
ATOM 2778 N N . VAL B 1 137 ? 26.844 4.002 36.875 1.00 92.15 137 VAL B N 1
ATOM 2779 C CA . VAL B 1 137 ? 26.775 3.656 38.287 1.00 87.63 137 VAL B CA 1
ATOM 2780 C C . VAL B 1 137 ? 27.120 2.182 38.427 1.00 86.72 137 VAL B C 1
ATOM 2781 O O . VAL B 1 137 ? 26.588 1.341 37.695 1.00 86.67 137 VAL B O 1
ATOM 2785 N N . LYS B 1 138 ? 28.010 1.867 39.362 1.00 86.02 138 LYS B N 1
ATOM 2786 C CA . LYS B 1 138 ? 28.372 0.488 39.665 1.00 85.11 138 LYS B CA 1
ATOM 2787 C C . LYS B 1 138 ? 27.950 0.213 41.100 1.00 90.04 138 LYS B C 1
ATOM 2788 O O . LYS B 1 138 ? 28.440 0.866 42.029 1.00 91.21 138 LYS B O 1
ATOM 2792 N N . MET B 1 139 ? 27.015 -0.713 41.272 1.00 95.82 139 MET B N 1
ATOM 2793 C CA . MET B 1 139 ? 26.407 -0.999 42.564 1.00 93.20 139 MET B CA 1
ATOM 2794 C C . MET B 1 139 ? 26.361 -2.501 42.777 1.00 89.64 139 MET B C 1
ATOM 2795 O O . MET B 1 139 ? 26.685 -3.276 41.873 1.00 82.57 139 MET B O 1
ATOM 2800 N N . PRO B 1 140 ? 26.000 -2.954 43.980 1.00 93.10 140 PRO B N 1
ATOM 2801 C CA . PRO B 1 140 ? 25.821 -4.397 44.181 1.00 93.61 140 PRO B CA 1
ATOM 2802 C C . PRO B 1 140 ? 24.651 -4.915 43.362 1.00 90.26 140 PRO B C 1
ATOM 2803 O O . PRO B 1 140 ? 23.632 -4.238 43.203 1.00 90.09 140 PRO B O 1
ATOM 2807 N N . SER B 1 141 ? 24.811 -6.129 42.833 1.00 90.35 141 SER B N 1
ATOM 2808 C CA . SER B 1 141 ? 23.737 -6.751 42.065 1.00 81.66 141 SER B CA 1
ATOM 2809 C C . SER B 1 141 ? 22.498 -6.953 42.929 1.00 81.71 141 SER B C 1
ATOM 2810 O O . SER B 1 141 ? 21.377 -6.625 42.517 1.00 81.49 141 SER B O 1
ATOM 2813 N N . GLY B 1 142 ? 22.683 -7.503 44.131 1.00 80.43 142 GLY B N 1
ATOM 2814 C CA . GLY B 1 142 ? 21.550 -7.736 45.012 1.00 78.90 142 GLY B CA 1
ATOM 2815 C C . GLY B 1 142 ? 20.822 -6.460 45.388 1.00 85.29 142 GLY B C 1
ATOM 2816 O O . GLY B 1 142 ? 19.595 -6.446 45.499 1.00 89.18 142 GLY B O 1
ATOM 2817 N N . GLU B 1 143 ? 21.566 -5.369 45.583 1.00 94.83 143 GLU B N 1
ATOM 2818 C CA . GLU B 1 143 ? 20.937 -4.094 45.916 1.00 90.18 143 GLU B CA 1
ATOM 2819 C C . GLU B 1 143 ? 20.065 -3.601 44.767 1.00 87.89 143 GLU B C 1
ATOM 2820 O O . GLU B 1 143 ? 18.922 -3.172 44.975 1.00 90.67 143 GLU B O 1
ATOM 2826 N N . PHE B 1 144 ? 20.600 -3.646 43.545 1.00 83.56 144 PHE B N 1
ATOM 2827 C CA . PHE B 1 144 ? 19.830 -3.269 42.363 1.00 78.88 144 PHE B CA 1
ATOM 2828 C C . PHE B 1 144 ? 18.571 -4.121 42.229 1.00 89.85 144 PHE B C 1
ATOM 2829 O O . PHE B 1 144 ? 17.482 -3.603 41.951 1.00 79.89 144 PHE B O 1
ATOM 2837 N N . ALA B 1 145 ? 18.706 -5.439 42.409 1.00 93.60 145 ALA B N 1
ATOM 2838 C CA . ALA B 1 145 ? 17.552 -6.331 42.308 1.00 87.26 145 ALA B CA 1
ATOM 2839 C C . ALA B 1 145 ? 16.501 -6.009 43.366 1.00 87.37 145 ALA B C 1
ATOM 2840 O O . ALA B 1 145 ? 15.295 -6.012 43.081 1.00 84.78 145 ALA B O 1
ATOM 2842 N N . ARG B 1 146 ? 16.941 -5.763 44.604 1.00 87.99 146 ARG B N 1
ATOM 2843 C CA . ARG B 1 146 ? 16.019 -5.401 45.674 1.00 89.18 146 ARG B CA 1
ATOM 2844 C C . ARG B 1 146 ? 15.275 -4.114 45.344 1.00 89.41 146 ARG B C 1
ATOM 2845 O O . ARG B 1 146 ? 14.054 -4.025 45.531 1.00 93.84 146 ARG B O 1
ATOM 2853 N N . ILE B 1 147 ? 16.000 -3.108 44.848 1.00 82.60 147 ILE B N 1
ATOM 2854 C CA . ILE B 1 147 ? 15.364 -1.857 44.441 1.00 89.40 147 ILE B CA 1
ATOM 2855 C C . ILE B 1 147 ? 14.323 -2.127 43.365 1.00 84.80 147 ILE B C 1
ATOM 2856 O O . ILE B 1 147 ? 13.206 -1.595 43.405 1.00 87.58 147 ILE B O 1
ATOM 2861 N N . CYS B 1 148 ? 14.681 -2.952 42.378 1.00 91.21 148 CYS B N 1
ATOM 2862 C CA . CYS B 1 148 ? 13.770 -3.228 41.272 1.00 93.39 148 CYS B CA 1
ATOM 2863 C C . CYS B 1 148 ? 12.484 -3.878 41.763 1.00 90.64 148 CYS B C 1
ATOM 2864 O O . CYS B 1 148 ? 11.386 -3.447 41.398 1.00 89.27 148 CYS B O 1
ATOM 2867 N N . ARG B 1 149 ? 12.595 -4.917 42.595 1.00 88.24 149 ARG B N 1
ATOM 2868 C CA . ARG B 1 149 ? 11.387 -5.578 43.093 1.00 95.89 149 ARG B CA 1
ATOM 2869 C C . ARG B 1 149 ? 10.541 -4.626 43.942 1.00 91.95 149 ARG B C 1
ATOM 2870 O O . ARG B 1 149 ? 9.316 -4.511 43.745 1.00 92.37 149 ARG B O 1
ATOM 2878 N N . ASP B 1 150 ? 11.182 -3.906 44.871 1.00 87.01 150 ASP B N 1
ATOM 2879 C CA . ASP B 1 150 ? 10.447 -3.002 45.748 1.00 90.76 150 ASP B CA 1
ATOM 2880 C C . ASP B 1 150 ? 9.693 -1.954 44.941 1.00 95.23 150 ASP B C 1
ATOM 2881 O O . ASP B 1 150 ? 8.503 -1.713 45.176 1.00 103.09 150 ASP B O 1
ATOM 2886 N N . LEU B 1 151 ? 10.369 -1.313 43.984 1.00 92.88 151 LEU B N 1
ATOM 2887 C CA . LEU B 1 151 ? 9.697 -0.309 43.172 1.00 94.31 151 LEU B CA 1
ATOM 2888 C C . LEU B 1 151 ? 8.682 -0.924 42.215 1.00 97.98 151 LEU B C 1
ATOM 2889 O O . LEU B 1 151 ? 7.736 -0.236 41.816 1.00 104.37 151 LEU B O 1
ATOM 2891 N N . SER B 1 152 ? 8.849 -2.198 41.841 1.00 97.24 152 SER B N 1
ATOM 2892 C CA . SER B 1 152 ? 7.855 -2.845 40.992 1.00 96.53 152 SER B CA 1
ATOM 2893 C C . SER B 1 152 ? 6.552 -3.049 41.742 1.00 100.33 152 SER B C 1
ATOM 2894 O O . SER B 1 152 ? 5.479 -3.073 41.127 1.00 91.59 152 SER B O 1
ATOM 2897 N N . HIS B 1 153 ? 6.621 -3.202 43.065 1.00 103.09 153 HIS B N 1
ATOM 2898 C CA . HIS B 1 153 ? 5.374 -3.373 43.803 1.00 98.48 153 HIS B CA 1
ATOM 2899 C C . HIS B 1 153 ? 4.581 -2.076 43.940 1.00 106.62 153 HIS B C 1
ATOM 2900 O O . HIS B 1 153 ? 3.423 -2.125 44.369 1.00 104.84 153 HIS B O 1
ATOM 2907 N N . ILE B 1 154 ? 5.163 -0.930 43.585 1.00 118.72 154 ILE B N 1
ATOM 2908 C CA . ILE B 1 154 ? 4.464 0.349 43.656 1.00 116.16 154 ILE B CA 1
ATOM 2909 C C . ILE B 1 154 ? 3.703 0.561 42.353 1.00 116.64 154 ILE B C 1
ATOM 2910 O O . ILE B 1 154 ? 2.473 0.444 42.310 1.00 123.14 154 ILE B O 1
ATOM 2915 N N . GLY B 1 155 ? 4.432 0.878 41.286 1.00 99.13 155 GLY B N 1
ATOM 2916 C CA . GLY B 1 155 ? 3.848 1.023 39.968 1.00 105.68 155 GLY B CA 1
ATOM 2917 C C . GLY B 1 155 ? 4.510 0.091 38.975 1.00 108.66 155 GLY B C 1
ATOM 2918 O O . GLY B 1 155 ? 5.065 -0.938 39.370 1.00 113.58 155 GLY B O 1
ATOM 2919 N N . ASP B 1 156 ? 4.463 0.428 37.686 1.0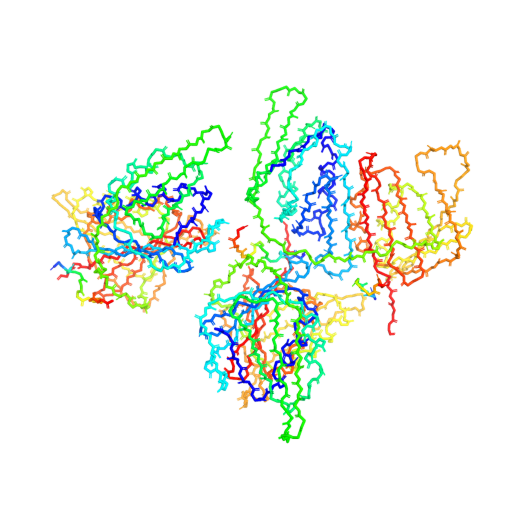0 95.69 156 ASP B N 1
ATOM 2920 C CA . ASP B 1 156 ? 5.097 -0.391 36.659 1.00 92.75 156 ASP B CA 1
ATOM 2921 C C . ASP B 1 156 ? 6.143 0.368 35.849 1.00 91.08 156 ASP B C 1
ATOM 2922 O O . ASP B 1 156 ? 6.693 -0.190 34.893 1.00 91.67 156 ASP B O 1
ATOM 2927 N N . ALA B 1 157 ? 6.439 1.618 36.204 1.00 98.90 157 ALA B N 1
ATOM 2928 C CA . ALA B 1 157 ? 7.414 2.426 35.485 1.00 91.62 157 ALA B CA 1
ATOM 2929 C C . ALA B 1 157 ? 8.341 3.111 36.479 1.00 88.30 157 ALA B C 1
ATOM 2930 O O . ALA B 1 157 ? 7.895 3.596 37.523 1.00 94.82 157 ALA B O 1
ATOM 2932 N N . VAL B 1 158 ? 9.631 3.145 36.150 1.00 86.56 158 VAL B N 1
ATOM 2933 C CA . VAL B 1 158 ? 10.652 3.729 37.011 1.00 86.83 158 VAL B CA 1
ATOM 2934 C C . VAL B 1 158 ? 11.286 4.919 36.301 1.00 93.66 158 VAL B C 1
ATOM 2935 O O . VAL B 1 158 ? 11.445 4.912 35.075 1.00 94.11 158 VAL B O 1
ATOM 2939 N N . VAL B 1 159 ? 11.625 5.949 37.072 1.00 84.13 159 VAL B N 1
ATOM 2940 C CA . VAL B 1 159 ? 12.308 7.141 36.577 1.00 84.25 159 VAL B CA 1
ATOM 2941 C C . VAL B 1 159 ? 13.685 7.186 37.230 1.00 89.01 159 VAL B C 1
ATOM 2942 O O . VAL B 1 159 ? 13.796 7.379 38.448 1.00 89.81 159 VAL B O 1
ATOM 2946 N N . ILE B 1 160 ? 14.729 6.947 36.432 1.00 90.74 160 ILE B N 1
ATOM 2947 C CA . ILE B 1 160 ? 16.112 7.014 36.898 1.00 93.87 160 ILE B CA 1
ATOM 2948 C C . ILE B 1 160 ? 16.666 8.408 36.626 1.00 92.22 160 ILE B C 1
ATOM 2949 O O . ILE B 1 160 ? 16.570 8.912 35.499 1.00 93.08 160 ILE B O 1
ATOM 2954 N N . SER B 1 161 ? 17.245 9.033 37.655 1.00 107.01 161 SER B N 1
ATOM 2955 C CA . SER B 1 161 ? 17.843 10.364 37.544 1.00 106.08 161 SER B CA 1
ATOM 2956 C C . SER B 1 161 ? 19.267 10.364 38.095 1.00 107.05 161 SER B C 1
ATOM 2957 O O . SER B 1 161 ? 19.466 10.176 39.301 1.00 111.09 161 SER B O 1
ATOM 2960 N N . CYS B 1 162 ? 20.256 10.552 37.217 1.00 113.00 162 CYS B N 1
ATOM 2961 C CA . CYS B 1 162 ? 21.631 10.797 37.632 1.00 114.14 162 CYS B CA 1
ATOM 2962 C C . CYS B 1 162 ? 21.862 12.299 37.742 1.00 114.76 162 CYS B C 1
ATOM 2963 O O . CYS B 1 162 ? 21.520 13.064 36.828 1.00 114.44 162 CYS B O 1
ATOM 2966 N N . ALA B 1 163 ? 22.514 12.701 38.835 1.00 108.47 163 ALA B N 1
ATOM 2967 C CA . ALA B 1 163 ? 22.862 14.089 39.102 1.00 108.59 163 ALA B CA 1
ATOM 2968 C C . ALA B 1 163 ? 24.174 14.121 39.876 1.00 109.32 163 ALA B C 1
ATOM 2969 O O . ALA B 1 163 ? 24.723 13.080 40.248 1.00 106.41 163 ALA B O 1
ATOM 2971 N N . LYS B 1 164 ? 24.681 15.338 40.101 1.00 108.69 164 LYS B N 1
ATOM 2972 C CA . LYS B 1 164 ? 25.926 15.516 40.848 1.00 105.14 164 LYS B CA 1
ATOM 2973 C C . LYS B 1 164 ? 25.868 14.862 42.225 1.00 108.64 164 LYS B C 1
ATOM 2974 O O . LYS B 1 164 ? 26.817 14.191 42.647 1.00 103.37 164 LYS B O 1
ATOM 2978 N N . ASP B 1 165 ? 24.762 15.053 42.946 1.00 108.59 165 ASP B N 1
ATOM 2979 C CA . ASP B 1 165 ? 24.691 14.585 44.328 1.00 109.70 165 ASP B CA 1
ATOM 2980 C C . ASP B 1 165 ? 24.630 13.063 44.396 1.00 108.42 165 ASP B C 1
ATOM 2981 O O . ASP B 1 165 ? 25.478 12.421 45.026 1.00 112.31 165 ASP B O 1
ATOM 2983 N N . GLY B 1 166 ? 23.630 12.470 43.758 1.00 112.65 166 GLY B N 1
ATOM 2984 C CA . GLY B 1 166 ? 23.462 11.037 43.796 1.00 103.80 166 GLY B CA 1
ATOM 2985 C C . GLY B 1 166 ? 22.580 10.573 42.661 1.00 96.35 166 GLY B C 1
ATOM 2986 O O . GLY B 1 166 ? 22.242 11.340 41.757 1.00 99.94 166 GLY B O 1
ATOM 2987 N N . VAL B 1 167 ? 22.211 9.297 42.714 1.00 100.61 167 VAL B N 1
ATOM 2988 C CA . VAL B 1 167 ? 21.332 8.698 41.719 1.00 96.03 167 VAL B CA 1
ATOM 2989 C C . VAL B 1 167 ? 20.021 8.360 42.414 1.00 86.41 167 VAL B C 1
ATOM 2990 O O . VAL B 1 167 ? 20.008 7.870 43.554 1.00 85.61 167 VAL B O 1
ATOM 2994 N N . LYS B 1 168 ? 18.914 8.651 41.733 1.00 85.05 168 LYS B N 1
ATOM 2995 C CA . LYS B 1 168 ? 17.585 8.532 42.313 1.00 87.78 168 LYS B CA 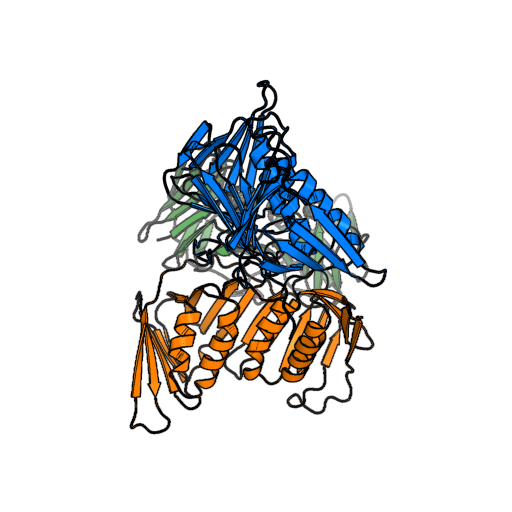1
ATOM 2996 C C . LYS B 1 168 ? 16.687 7.667 41.443 1.00 85.36 168 LYS B C 1
ATOM 2997 O O . LYS B 1 168 ? 16.672 7.796 40.215 1.00 87.88 168 LYS B O 1
ATOM 2999 N N . PHE B 1 169 ? 15.943 6.782 42.099 1.00 80.31 169 PHE B N 1
ATOM 3000 C CA . PHE B 1 169 ? 14.992 5.883 41.459 1.00 80.66 169 PHE B CA 1
ATOM 3001 C C . PHE B 1 169 ? 13.608 6.262 41.961 1.00 79.18 169 PHE B C 1
ATOM 3002 O O . PHE B 1 169 ? 13.366 6.248 43.169 1.00 79.47 169 PHE B O 1
ATOM 3010 N N . SER B 1 170 ? 12.693 6.583 41.051 1.00 80.09 170 SER B N 1
ATOM 3011 C CA . SER B 1 170 ? 11.374 7.027 41.477 1.00 90.85 170 SER B CA 1
ATOM 3012 C C . SER B 1 170 ? 10.293 6.206 40.794 1.00 85.34 170 SER B C 1
ATOM 3013 O O . SER B 1 170 ? 10.494 5.666 39.705 1.00 79.47 170 SER B O 1
ATOM 3016 N N . ALA B 1 171 ? 9.137 6.132 41.448 1.00 90.26 171 ALA B N 1
ATOM 3017 C CA . ALA B 1 171 ? 7.988 5.443 40.877 1.00 94.55 171 ALA B CA 1
ATOM 3018 C C . ALA B 1 171 ? 6.730 6.025 41.498 1.00 111.29 171 ALA B C 1
ATOM 3019 O O . ALA B 1 171 ? 6.772 6.619 42.575 1.00 115.62 171 ALA B O 1
ATOM 3021 N N . SER B 1 172 ? 5.605 5.842 40.810 1.00 116.02 172 SER B N 1
ATOM 3022 C CA . SER B 1 172 ? 4.340 6.373 41.295 1.00 116.74 172 SER B CA 1
ATOM 3023 C C . SER B 1 172 ? 3.213 5.481 40.802 1.00 112.37 172 SER B C 1
ATOM 3024 O O . SER B 1 172 ? 3.203 5.065 39.640 1.00 109.10 172 SER B O 1
ATOM 3026 N N . GLY B 1 173 ? 2.265 5.197 41.691 1.00 123.23 173 GLY B N 1
ATOM 3027 C CA . GLY B 1 173 ? 1.131 4.378 41.323 1.00 125.10 173 GLY B CA 1
ATOM 3028 C C . GLY B 1 173 ? -0.142 4.631 42.101 1.00 127.84 173 GLY B C 1
ATOM 3029 O O . GLY B 1 173 ? -0.285 5.635 42.806 1.00 129.10 173 GLY B O 1
ATOM 3030 N N . GLU B 1 174 ? -1.084 3.699 41.937 1.00 118.80 174 GLU B N 1
ATOM 3031 C CA . GLU B 1 174 ? -2.383 3.766 42.598 1.00 121.41 174 GLU B CA 1
ATOM 3032 C C . GLU B 1 174 ? -2.261 4.003 44.102 1.00 125.18 174 GLU B C 1
ATOM 3033 O O . GLU B 1 174 ? -3.072 4.729 44.690 1.00 127.04 174 GLU B O 1
ATOM 3039 N N . LEU B 1 175 ? -1.256 3.403 44.742 1.00 129.52 175 LEU B N 1
ATOM 3040 C CA . LEU B 1 175 ? -1.106 3.449 46.191 1.00 129.39 175 LEU B CA 1
ATOM 3041 C C . LEU B 1 175 ? -0.051 4.454 46.650 1.00 138.27 175 LEU B C 1
ATOM 3042 O O . LEU B 1 175 ? 0.435 4.356 47.782 1.00 139.48 175 LEU B O 1
ATOM 3047 N N . GLY B 1 176 ? 0.306 5.414 45.809 1.00 150.75 176 GLY B N 1
ATOM 3048 C CA . GLY B 1 176 ? 1.275 6.429 46.168 1.00 150.91 176 GLY B CA 1
ATOM 3049 C C . GLY B 1 176 ? 2.541 6.323 45.337 1.00 151.18 176 GLY B C 1
ATOM 3050 O O . GLY B 1 176 ? 2.612 5.605 44.335 1.00 149.56 176 GLY B O 1
ATOM 3051 N N . ASN B 1 177 ? 3.558 7.062 45.774 1.00 144.77 177 ASN B N 1
ATOM 3052 C CA . ASN B 1 177 ? 4.829 7.141 45.070 1.00 142.91 177 ASN B CA 1
ATOM 3053 C C . ASN B 1 177 ? 5.972 6.771 46.009 1.00 140.02 177 ASN B C 1
ATOM 3054 O O . ASN B 1 177 ? 5.818 6.718 47.232 1.00 138.37 177 ASN B O 1
ATOM 3059 N N . GLY B 1 178 ? 7.131 6.512 45.410 1.00 122.99 178 GLY B N 1
ATOM 3060 C CA . GLY B 1 178 ? 8.313 6.132 46.158 1.00 104.58 178 GLY B CA 1
ATOM 3061 C C . GLY B 1 178 ? 9.576 6.640 45.497 1.00 93.81 178 GLY B C 1
ATOM 3062 O O . GLY B 1 178 ? 9.627 6.860 44.279 1.00 90.79 178 GLY B O 1
ATOM 3063 N N . ASN B 1 179 ? 10.618 6.771 46.319 1.00 86.93 179 ASN B N 1
ATOM 3064 C CA . ASN B 1 179 ? 11.890 7.342 45.904 1.00 83.61 179 ASN B CA 1
ATOM 3065 C C . ASN B 1 179 ? 13.027 6.654 46.643 1.00 80.43 179 ASN B C 1
ATOM 3066 O O . ASN B 1 179 ? 12.934 6.401 47.847 1.00 78.40 179 ASN B O 1
ATOM 3071 N N . ILE B 1 180 ? 14.099 6.365 45.911 1.00 76.32 180 ILE B N 1
ATOM 3072 C CA . ILE B 1 180 ? 15.297 5.732 46.445 1.00 77.21 180 ILE B CA 1
ATOM 3073 C C . ILE B 1 180 ? 16.477 6.610 46.063 1.00 83.76 180 ILE B C 1
ATOM 3074 O O . ILE B 1 180 ? 16.588 7.035 44.908 1.00 83.14 180 ILE B O 1
ATOM 3079 N N . LYS B 1 181 ? 17.364 6.863 47.020 1.00 85.11 181 LYS B N 1
ATOM 3080 C CA . LYS B 1 181 ? 18.507 7.743 46.828 1.00 83.22 181 LYS B CA 1
ATOM 3081 C C . LYS B 1 181 ? 19.775 6.976 47.161 1.00 82.00 181 LYS B C 1
ATOM 3082 O O . LYS B 1 181 ? 19.837 6.294 48.189 1.00 89.44 181 LYS B O 1
ATOM 3084 N N . LEU B 1 182 ? 20.785 7.087 46.305 1.00 94.64 182 LEU B N 1
ATOM 3085 C CA . LEU B 1 182 ? 22.065 6.448 46.569 1.00 101.72 182 LEU B CA 1
ATOM 3086 C C . LEU B 1 182 ? 23.158 7.486 46.782 1.00 111.15 182 LEU B C 1
ATOM 3087 O O . LEU B 1 182 ? 23.104 8.596 46.246 1.00 109.11 182 LEU B O 1
ATOM 3092 N N . SER B 1 183 ? 24.158 7.100 47.575 1.00 120.79 183 SER B N 1
ATOM 3093 C CA . SER B 1 183 ? 25.284 7.958 47.902 1.00 111.96 183 SER B CA 1
ATOM 3094 C C . SER B 1 183 ? 26.572 7.212 47.597 1.00 117.42 183 SER B C 1
ATOM 3095 O O . SER B 1 183 ? 26.624 5.979 47.645 1.00 124.84 183 SER B O 1
ATOM 3098 N N . GLN B 1 184 ? 27.614 7.973 47.286 1.00 119.67 184 GLN B N 1
ATOM 3099 C CA . GLN B 1 184 ? 28.925 7.407 47.011 1.00 117.22 184 GLN B CA 1
ATOM 3100 C C . GLN B 1 184 ? 29.880 7.761 48.148 1.00 133.33 184 GLN B C 1
ATOM 3101 O O . GLN B 1 184 ? 30.753 8.626 48.035 1.00 141.65 184 GLN B O 1
ATOM 3107 N N . THR B 1 185 ? 29.675 7.086 49.275 1.00 134.82 185 THR B N 1
ATOM 3108 C CA . THR B 1 185 ? 30.553 7.222 50.421 1.00 144.21 185 THR B CA 1
ATOM 3109 C C . THR B 1 185 ? 31.860 6.495 50.117 1.00 152.36 185 THR B C 1
ATOM 3110 O O . THR B 1 185 ? 32.050 5.934 49.030 1.00 149.95 185 THR B O 1
ATOM 3114 N N . SER B 1 186 ? 32.790 6.536 51.069 1.00 158.44 186 SER B N 1
ATOM 3115 C CA . SER B 1 186 ? 34.087 5.907 50.861 1.00 159.49 186 SER B CA 1
ATOM 3116 C C . SER B 1 186 ? 33.939 4.478 50.355 1.00 160.34 186 SER B C 1
ATOM 3117 O O . SER B 1 186 ? 33.263 3.646 50.972 1.00 160.63 186 SER B O 1
ATOM 3120 N N . ASN B 1 187 ? 34.576 4.215 49.218 1.00 162.88 187 ASN B N 1
ATOM 3121 C CA . ASN B 1 187 ? 34.461 2.953 48.492 1.00 161.38 187 ASN B CA 1
ATOM 3122 C C . ASN B 1 187 ? 35.388 1.940 49.147 1.00 162.09 187 ASN B C 1
ATOM 3123 O O . ASN B 1 187 ? 36.593 1.932 48.887 1.00 163.40 187 ASN B O 1
ATOM 3125 N N . VAL B 1 188 ? 34.844 1.082 50.010 1.00 155.46 188 VAL B N 1
ATOM 3126 C CA . VAL B 1 188 ? 35.703 0.135 50.715 1.00 147.04 188 VAL B CA 1
ATOM 3127 C C . VAL B 1 188 ? 36.238 -0.927 49.757 1.00 144.44 188 VAL B C 1
ATOM 3128 O O . VAL B 1 188 ? 37.453 -1.132 49.656 1.00 131.08 188 VAL B O 1
ATOM 3130 N N . ASP B 1 189 ? 35.349 -1.604 49.029 1.00 141.70 189 ASP B N 1
ATOM 3131 C CA . ASP B 1 189 ? 35.778 -2.645 48.100 1.00 141.64 189 ASP B CA 1
ATOM 3132 C C . ASP B 1 189 ? 34.746 -2.784 46.989 1.00 144.81 189 ASP B C 1
ATOM 3133 O O . ASP B 1 189 ? 33.673 -2.181 47.035 1.00 146.64 189 ASP B O 1
ATOM 3135 N N . LYS B 1 190 ? 35.105 -3.557 45.961 1.00 152.58 190 LYS B N 1
ATOM 3136 C CA . LYS B 1 190 ? 34.147 -3.937 44.930 1.00 152.00 190 LYS B CA 1
ATOM 3137 C C . LYS B 1 190 ? 33.316 -5.159 45.307 1.00 165.29 190 LYS B C 1
ATOM 3138 O O . LYS B 1 190 ? 32.503 -5.608 44.491 1.00 157.14 190 LYS B O 1
ATOM 3140 N N . GLU B 1 191 ? 33.483 -5.696 46.517 1.00 198.78 191 GLU B N 1
ATOM 3141 C CA . GLU B 1 191 ? 32.726 -6.879 46.951 1.00 195.13 191 GLU B CA 1
ATOM 3142 C C . GLU B 1 191 ? 31.441 -6.353 47.585 1.00 194.53 191 GLU B C 1
ATOM 3143 O O . GLU B 1 191 ? 30.350 -6.530 47.039 1.00 190.69 191 GLU B O 1
ATOM 3145 N N . GLU B 1 192 ? 31.561 -5.689 48.732 1.00 172.45 192 GLU B N 1
ATOM 3146 C CA . GLU B 1 192 ? 30.501 -4.791 49.174 1.00 156.32 192 GLU B CA 1
ATOM 3147 C C . GLU B 1 192 ? 30.754 -3.501 48.408 1.00 156.06 192 GLU B C 1
ATOM 3148 O O . GLU B 1 192 ? 31.223 -2.496 48.944 1.00 157.76 192 GLU B O 1
ATOM 3150 N N . GLU B 1 193 ? 30.415 -3.533 47.122 1.00 154.96 193 GLU B N 1
ATOM 3151 C CA . GLU B 1 193 ? 30.720 -2.432 46.212 1.00 153.30 193 GLU B CA 1
ATOM 3152 C C . GLU B 1 193 ? 29.816 -1.263 46.556 1.00 143.69 193 GLU B C 1
ATOM 3153 O O . GLU B 1 193 ? 28.642 -1.232 46.182 1.00 140.74 193 GLU B O 1
ATOM 3155 N N . ALA B 1 194 ? 30.365 -0.294 47.280 1.00 135.54 194 ALA B N 1
ATOM 3156 C CA . ALA B 1 194 ? 29.645 0.954 47.440 1.00 128.74 194 ALA B CA 1
ATOM 3157 C C . ALA B 1 194 ? 29.388 1.554 46.067 1.00 126.33 194 ALA B C 1
ATOM 3158 O O . ALA B 1 194 ? 30.211 1.452 45.151 1.00 126.41 194 ALA B O 1
ATOM 3160 N N . VAL B 1 195 ? 28.238 2.210 45.948 1.00 117.59 195 VAL B N 1
ATOM 3161 C CA . VAL B 1 195 ? 27.778 2.733 44.672 1.00 108.07 195 VAL B CA 1
ATOM 3162 C C . VAL B 1 195 ? 28.788 3.752 44.172 1.00 98.23 195 VAL B C 1
ATOM 3163 O O . VAL B 1 195 ? 29.070 4.753 44.839 1.00 104.13 195 VAL B O 1
ATOM 3165 N N . THR B 1 196 ? 29.348 3.488 43.002 1.00 88.52 196 THR B N 1
ATOM 3166 C CA . THR B 1 196 ? 30.294 4.389 42.361 1.00 93.32 196 THR B CA 1
ATOM 3167 C C . THR B 1 196 ? 29.571 5.033 41.192 1.00 95.01 196 THR B C 1
ATOM 3168 O O . THR B 1 196 ? 29.242 4.358 40.211 1.00 86.50 196 THR B O 1
ATOM 3172 N N . ILE B 1 197 ? 29.306 6.327 41.308 1.00 94.00 197 ILE B N 1
ATOM 3173 C CA . ILE B 1 197 ? 28.607 7.073 40.276 1.00 84.91 197 ILE B CA 1
ATOM 3174 C C . ILE B 1 197 ? 29.664 7.893 39.557 1.00 89.96 197 ILE B C 1
ATOM 3175 O O . ILE B 1 197 ? 30.174 8.877 40.106 1.00 100.84 197 ILE B O 1
ATOM 3180 N N . GLU B 1 198 ? 30.008 7.491 38.336 1.00 86.38 198 GLU B N 1
ATOM 3181 C CA . GLU B 1 198 ? 30.884 8.282 37.484 1.00 88.50 198 GLU B CA 1
ATOM 3182 C C . GLU B 1 198 ? 29.977 9.018 36.511 1.00 89.23 198 GLU B C 1
ATOM 3183 O O . GLU B 1 198 ? 29.429 8.412 35.584 1.00 88.49 198 GLU B O 1
ATOM 3185 N N . MET B 1 199 ? 29.810 10.315 36.726 1.00 89.91 199 MET B N 1
ATOM 3186 C CA . MET B 1 199 ? 28.903 11.125 35.930 1.00 98.06 199 MET B CA 1
ATOM 3187 C C . MET B 1 199 ? 29.685 12.063 35.024 1.00 97.16 199 MET B C 1
ATOM 3188 O O . MET B 1 199 ? 30.696 12.643 35.435 1.00 87.49 199 MET B O 1
ATOM 3193 N N . ASN B 1 200 ? 29.207 12.207 33.794 1.00 98.77 200 ASN B N 1
ATOM 3194 C CA . ASN B 1 200 ? 29.737 13.172 32.840 1.00 100.67 200 ASN B CA 1
ATOM 3195 C C . ASN B 1 200 ? 28.752 14.291 32.554 1.00 101.11 200 ASN B C 1
ATOM 3196 O O . ASN B 1 200 ? 29.153 15.452 32.451 1.00 100.61 200 ASN B O 1
ATOM 3201 N N . GLU B 1 201 ? 27.470 13.965 32.432 1.00 102.57 201 GLU B N 1
ATOM 3202 C CA . GLU B 1 201 ? 26.398 14.941 32.336 1.00 100.15 201 GLU B CA 1
ATOM 3203 C C . GLU B 1 201 ? 25.198 14.410 33.102 1.00 101.97 201 GLU B C 1
ATOM 3204 O O . GLU B 1 201 ? 24.997 13.191 33.178 1.00 111.04 201 GLU B O 1
ATOM 3206 N N . PRO B 1 202 ? 24.387 15.292 33.679 1.00 95.76 202 PRO B N 1
ATOM 3207 C CA . PRO B 1 202 ? 23.185 14.834 34.383 1.00 100.76 202 PRO B CA 1
ATOM 3208 C C . PRO B 1 202 ? 22.149 14.314 33.403 1.00 105.33 202 PRO B C 1
ATOM 3209 O O . PRO B 1 202 ? 22.006 14.820 32.287 1.00 110.08 202 PRO B O 1
ATOM 3213 N N . VAL B 1 203 ? 21.415 13.288 33.832 1.00 106.97 203 VAL B N 1
ATOM 3214 C CA . VAL B 1 203 ? 20.553 12.557 32.910 1.00 98.25 203 VAL B CA 1
ATOM 3215 C C . VAL B 1 203 ? 19.345 12.037 33.674 1.00 89.19 203 VAL B C 1
ATOM 3216 O O . VAL B 1 203 ? 19.405 11.832 34.884 1.00 92.99 203 VAL B O 1
ATOM 3220 N N . GLN B 1 204 ? 18.220 11.876 32.979 1.00 79.68 204 GLN B N 1
ATOM 3221 C CA . GLN B 1 204 ? 17.082 11.206 33.601 1.00 84.13 204 GLN B CA 1
ATOM 3222 C C . GLN B 1 204 ? 16.170 10.632 32.528 1.00 88.51 204 GLN B C 1
ATOM 3223 O O . GLN B 1 204 ? 15.834 11.316 31.556 1.00 80.80 204 GLN B O 1
ATOM 3229 N N . LEU B 1 205 ? 15.802 9.363 32.698 1.00 95.79 205 LEU B N 1
ATOM 3230 C CA . LEU B 1 205 ? 14.962 8.659 31.738 1.00 94.86 205 LEU B CA 1
ATOM 3231 C C . LEU B 1 205 ? 13.989 7.762 32.488 1.00 89.74 205 LEU B C 1
ATOM 3232 O O . LEU B 1 205 ? 14.041 7.633 33.713 1.00 88.55 205 LEU B O 1
ATOM 3237 N N . THR B 1 206 ? 13.070 7.164 31.734 1.00 88.72 206 THR B N 1
ATOM 3238 C CA . THR B 1 206 ? 12.016 6.327 32.288 1.00 89.53 206 THR B CA 1
ATOM 3239 C C . THR B 1 206 ? 12.044 4.969 31.604 1.00 88.33 206 THR B C 1
ATOM 3240 O O . THR B 1 206 ? 12.285 4.878 30.398 1.00 80.68 206 THR B O 1
ATOM 3244 N N . PHE B 1 207 ? 11.791 3.918 32.378 1.00 86.33 207 PHE B N 1
ATOM 3245 C CA . PHE B 1 207 ? 11.837 2.556 31.867 1.00 83.10 207 PHE B CA 1
ATOM 3246 C C . PHE B 1 207 ? 10.701 1.739 32.465 1.00 83.20 207 PHE B C 1
ATOM 3247 O O . PHE B 1 207 ? 10.090 2.119 33.467 1.00 84.81 207 PHE B O 1
ATOM 3255 N N . ALA B 1 208 ? 10.427 0.603 31.828 1.00 86.53 208 ALA B N 1
ATOM 3256 C CA . ALA B 1 208 ? 9.426 -0.335 32.309 1.00 79.49 208 ALA B CA 1
ATOM 3257 C C . ALA B 1 208 ? 10.063 -1.304 33.295 1.00 82.08 208 ALA B C 1
ATOM 3258 O O . ALA B 1 208 ? 11.159 -1.821 33.060 1.00 89.45 208 ALA B O 1
ATOM 3260 N N . LEU B 1 209 ? 9.361 -1.547 34.402 1.00 83.03 209 LEU B N 1
ATOM 3261 C CA . LEU B 1 209 ? 9.922 -2.329 35.497 1.00 88.10 209 LEU B CA 1
ATOM 3262 C C . LEU B 1 209 ? 9.925 -3.825 35.212 1.00 80.70 209 LEU B C 1
ATOM 3263 O O . LEU B 1 209 ? 10.779 -4.545 35.744 1.00 84.52 209 LEU B O 1
ATOM 3268 N N . ARG B 1 210 ? 8.982 -4.311 34.401 1.00 77.91 210 ARG B N 1
ATOM 3269 C CA . ARG B 1 210 ? 8.919 -5.739 34.096 1.00 85.74 210 ARG B CA 1
ATOM 3270 C C . ARG B 1 210 ? 10.237 -6.240 33.514 1.00 84.69 210 ARG B C 1
ATOM 3271 O O . ARG B 1 210 ? 10.784 -7.257 33.960 1.00 82.26 210 ARG B O 1
ATOM 3273 N N . TYR B 1 211 ? 10.765 -5.532 32.512 1.00 81.19 211 TYR B N 1
ATOM 3274 C CA . TYR B 1 211 ? 11.996 -5.973 31.867 1.00 83.17 211 TYR B CA 1
ATOM 3275 C C . TYR B 1 211 ? 13.196 -5.853 32.798 1.00 76.48 211 TYR B C 1
ATOM 3276 O O . TYR B 1 211 ? 14.138 -6.644 32.693 1.00 82.42 211 TYR B O 1
ATOM 3285 N N . LEU B 1 212 ? 13.169 -4.904 33.735 1.00 74.65 212 LEU B N 1
ATOM 3286 C CA . LEU B 1 212 ? 14.251 -4.817 34.712 1.00 80.01 212 LEU B CA 1
ATOM 3287 C C . LEU B 1 212 ? 14.234 -6.013 35.656 1.00 79.66 212 LEU B C 1
ATOM 3288 O O . LEU B 1 212 ? 15.292 -6.543 36.021 1.00 82.68 212 LEU B O 1
ATOM 3293 N N . ASN B 1 213 ? 13.041 -6.457 36.059 1.00 78.81 213 ASN B N 1
ATOM 3294 C CA . ASN B 1 213 ? 12.946 -7.655 36.885 1.00 77.17 213 ASN B CA 1
ATOM 3295 C C . ASN B 1 213 ? 13.309 -8.908 36.097 1.00 81.72 213 ASN B C 1
ATOM 3296 O O . ASN B 1 213 ? 13.820 -9.873 36.677 1.00 79.82 213 ASN B O 1
ATOM 3301 N N . PHE B 1 214 ? 13.054 -8.916 34.786 1.00 81.03 214 PHE B N 1
ATOM 3302 C CA . PHE B 1 214 ? 13.598 -9.974 33.937 1.00 74.43 214 PHE B CA 1
ATOM 3303 C C . PHE B 1 214 ? 15.121 -9.961 33.962 1.00 76.73 214 PHE B C 1
ATOM 3304 O O . PHE B 1 214 ? 15.764 -11.012 34.070 1.00 90.84 214 PHE B O 1
ATOM 3312 N N . PHE B 1 215 ? 15.713 -8.770 33.846 1.00 78.53 215 PHE B N 1
ATOM 3313 C CA . PHE B 1 215 ? 17.168 -8.648 33.860 1.00 81.42 215 PHE B CA 1
ATOM 3314 C C . PHE B 1 215 ? 17.747 -9.154 35.173 1.00 78.85 215 PHE B C 1
ATOM 3315 O O . PHE B 1 215 ? 18.778 -9.838 35.183 1.00 83.17 215 PHE B O 1
ATOM 3323 N N . THR B 1 216 ? 17.104 -8.821 36.293 1.00 82.41 216 THR B N 1
ATOM 3324 C CA . THR B 1 216 ? 17.645 -9.196 37.595 1.00 86.60 216 THR B CA 1
ATOM 3325 C C . THR B 1 216 ? 17.639 -10.703 37.829 1.00 87.94 216 THR B C 1
ATOM 3326 O O . THR B 1 216 ? 18.126 -11.149 38.875 1.00 81.54 216 THR B O 1
ATOM 3330 N N . LYS B 1 217 ? 17.104 -11.497 36.897 1.00 90.78 217 LYS B N 1
ATOM 3331 C CA . LYS B 1 217 ? 17.256 -12.943 36.971 1.00 74.13 217 LYS B CA 1
ATOM 3332 C C . LYS B 1 217 ? 18.685 -13.382 36.689 1.00 76.23 217 LYS B C 1
ATOM 3333 O O . LYS B 1 217 ? 19.018 -14.550 36.921 1.00 83.17 217 LYS B O 1
ATOM 3335 N N . ALA B 1 218 ? 19.530 -12.474 36.197 1.00 74.78 218 ALA B N 1
ATOM 3336 C CA . ALA B 1 218 ? 20.950 -12.720 35.992 1.00 74.36 218 ALA B CA 1
ATOM 3337 C C . ALA B 1 218 ? 21.790 -12.287 37.185 1.00 73.81 218 ALA B C 1
ATOM 3338 O O . ALA B 1 218 ? 23.011 -12.143 37.055 1.00 76.83 218 ALA B O 1
ATOM 3340 N N . THR B 1 219 ? 21.158 -12.069 38.336 1.00 68.62 219 THR B N 1
ATOM 3341 C CA . THR B 1 219 ? 21.894 -11.645 39.525 1.00 70.36 219 THR B CA 1
ATOM 3342 C C . THR B 1 219 ? 22.958 -12.643 39.978 1.00 74.15 219 THR B C 1
ATOM 3343 O O . THR B 1 219 ? 24.076 -12.200 40.294 1.00 78.37 219 THR B O 1
ATOM 3347 N N . PRO B 1 220 ? 22.708 -13.971 40.029 1.00 76.21 220 PRO B N 1
ATOM 3348 C CA . PRO B 1 220 ? 23.736 -14.887 40.550 1.00 81.78 220 PRO B CA 1
ATOM 3349 C C . PRO B 1 220 ? 25.033 -14.933 39.750 1.00 78.87 220 PRO B C 1
ATOM 3350 O O . PRO B 1 220 ? 25.958 -15.659 40.129 1.00 82.49 220 PRO B O 1
ATOM 3354 N N . LEU B 1 221 ? 25.128 -14.177 38.654 1.00 72.38 221 LEU B N 1
ATOM 3355 C CA . LEU B 1 221 ? 26.317 -14.273 37.814 1.00 71.75 221 LEU B CA 1
ATOM 3356 C C . LEU B 1 221 ? 27.479 -13.475 38.392 1.00 77.68 221 LEU B C 1
ATOM 3357 O O . LEU B 1 221 ? 28.621 -13.949 38.394 1.00 91.68 221 LEU B O 1
ATOM 3362 N N . SER B 1 222 ? 27.209 -12.270 38.885 1.00 84.72 222 SER B N 1
ATOM 3363 C CA . SER B 1 222 ? 28.214 -11.420 39.503 1.00 79.35 222 SER B CA 1
ATOM 3364 C C . SER B 1 222 ? 27.686 -10.886 40.826 1.00 81.52 222 SER B C 1
ATOM 3365 O O . SER B 1 222 ? 26.520 -11.075 41.182 1.00 91.12 222 SER B O 1
ATOM 3368 N N . SER B 1 223 ? 28.565 -10.208 41.559 1.00 81.51 223 SER B N 1
ATOM 3369 C CA . SER B 1 223 ? 28.181 -9.532 42.788 1.00 85.15 223 SER B CA 1
ATOM 3370 C C . SER B 1 223 ? 28.002 -8.034 42.593 1.00 90.75 223 SER B C 1
ATOM 3371 O O . SER B 1 223 ? 27.573 -7.348 43.527 1.00 92.23 223 SER B O 1
ATOM 3374 N N . THR B 1 224 ? 28.317 -7.517 41.405 1.00 86.51 224 THR B N 1
ATOM 3375 C CA . THR B 1 224 ? 28.162 -6.106 41.086 1.00 83.29 224 THR B CA 1
ATOM 3376 C C . THR B 1 224 ? 27.547 -5.966 39.704 1.00 82.30 224 THR B C 1
ATOM 3377 O O . THR B 1 224 ? 27.856 -6.740 38.794 1.00 80.52 224 THR B O 1
ATOM 3381 N N . VAL B 1 225 ? 26.680 -4.970 39.555 1.00 94.72 225 VAL B N 1
ATOM 3382 C CA . VAL B 1 225 ? 26.029 -4.658 38.292 1.00 87.20 225 VAL B CA 1
ATOM 3383 C C . VAL B 1 225 ? 26.343 -3.209 37.945 1.00 85.09 225 VAL B C 1
ATOM 3384 O O . VAL B 1 225 ? 26.414 -2.346 38.833 1.00 80.93 225 VAL B O 1
ATOM 3388 N N . THR B 1 226 ? 26.547 -2.943 36.653 1.00 86.69 226 THR B N 1
ATOM 3389 C CA . THR B 1 226 ? 26.848 -1.593 36.188 1.00 75.85 226 THR B CA 1
ATOM 3390 C C . THR B 1 226 ? 25.732 -1.098 35.276 1.00 72.44 226 THR B C 1
ATOM 3391 O O . THR B 1 226 ? 25.468 -1.694 34.226 1.00 76.86 226 THR B O 1
ATOM 3395 N N . LEU B 1 227 ? 25.071 -0.023 35.698 1.00 87.21 227 LEU B N 1
ATOM 3396 C CA . LEU B 1 227 ? 24.054 0.659 34.910 1.00 89.50 227 LEU B CA 1
ATOM 3397 C C . LEU B 1 227 ? 24.712 1.834 34.197 1.00 91.36 227 LEU B C 1
ATOM 3398 O O . LEU B 1 227 ? 25.190 2.768 34.848 1.00 91.65 227 LEU B O 1
ATOM 3403 N N . SER B 1 228 ? 24.734 1.791 32.869 1.00 85.01 228 SER B N 1
ATOM 3404 C CA . SER B 1 228 ? 25.347 2.839 32.068 1.00 88.49 228 SER B CA 1
ATOM 3405 C C . SER B 1 228 ? 24.295 3.472 31.172 1.00 92.88 228 SER B C 1
ATOM 3406 O O . SER B 1 228 ? 23.492 2.765 30.546 1.00 84.43 228 SER B O 1
ATOM 3409 N N . MET B 1 229 ? 24.289 4.804 31.106 1.00 100.24 229 MET B N 1
ATOM 3410 C CA . MET B 1 229 ? 23.248 5.451 30.322 1.00 99.86 229 MET B CA 1
ATOM 3411 C C . MET B 1 229 ? 23.619 6.893 30.011 1.00 99.96 229 MET B C 1
ATOM 3412 O O . MET B 1 229 ? 24.454 7.512 30.682 1.00 100.18 229 MET B O 1
ATOM 3417 N N . SER B 1 230 ? 22.959 7.409 28.977 1.00 96.42 230 SER B N 1
ATOM 3418 C CA . SER B 1 230 ? 23.001 8.811 28.594 1.00 102.82 230 SER B CA 1
ATOM 3419 C C . SER B 1 230 ? 21.644 9.150 27.991 1.00 105.41 230 SER B C 1
ATOM 3420 O O . SER B 1 230 ? 20.797 8.276 27.790 1.00 106.22 230 SER B O 1
ATOM 3423 N N . ALA B 1 231 ? 21.430 10.436 27.730 1.00 115.75 231 ALA B N 1
ATOM 3424 C CA . ALA B 1 231 ? 20.118 10.909 27.303 1.00 113.44 231 ALA B CA 1
ATOM 3425 C C . ALA B 1 231 ? 19.703 10.319 25.958 1.00 115.44 231 ALA B C 1
ATOM 3426 O O . ALA B 1 231 ? 20.492 10.279 25.009 1.00 119.10 231 ALA B O 1
ATOM 3428 N N . ASP B 1 232 ? 18.451 9.859 25.893 1.00 104.26 232 ASP B N 1
ATOM 3429 C CA . ASP B 1 232 ? 17.803 9.418 24.654 1.00 111.52 232 ASP B CA 1
ATOM 3430 C C . ASP B 1 232 ? 18.530 8.256 23.981 1.00 117.08 232 ASP B C 1
ATOM 3431 O O . ASP B 1 232 ? 18.524 8.141 22.754 1.00 119.35 232 ASP B O 1
ATOM 3433 N N . VAL B 1 233 ? 19.186 7.405 24.763 1.00 122.77 233 VAL B N 1
ATOM 3434 C CA . VAL B 1 233 ? 19.742 6.156 24.243 1.00 109.54 233 VAL B CA 1
ATOM 3435 C C . VAL B 1 233 ? 19.321 5.026 25.168 1.00 108.83 233 VAL B C 1
ATOM 3436 O O . VAL B 1 233 ? 18.912 5.264 26.318 1.00 107.26 233 VAL B O 1
ATOM 3440 N N . PRO B 1 234 ? 19.400 3.779 24.703 1.00 111.90 234 PRO B N 1
ATOM 3441 C CA . PRO B 1 234 ? 18.994 2.652 25.551 1.00 106.10 234 PRO B CA 1
ATOM 3442 C C . PRO B 1 234 ? 19.910 2.479 26.754 1.00 101.83 234 PRO B C 1
ATOM 3443 O O . PRO B 1 234 ? 21.131 2.616 26.657 1.00 105.26 234 PRO B O 1
ATOM 3447 N N . LEU B 1 235 ? 19.299 2.175 27.897 1.00 87.08 235 LEU B N 1
ATOM 3448 C CA . LEU B 1 235 ? 20.060 1.873 29.101 1.00 86.41 235 LEU B CA 1
ATOM 3449 C C . LEU B 1 235 ? 20.774 0.537 28.951 1.00 87.78 235 LEU B C 1
ATOM 3450 O O . LEU B 1 235 ? 20.228 -0.415 28.377 1.00 84.40 235 LEU B O 1
ATOM 3455 N N . VAL B 1 236 ? 21.995 0.466 29.484 1.00 95.69 236 VAL B N 1
ATOM 3456 C CA . VAL B 1 236 ? 22.803 -0.745 29.469 1.00 83.39 236 VAL B CA 1
ATOM 3457 C C . VAL B 1 236 ? 22.921 -1.250 30.898 1.00 80.50 236 VAL B C 1
ATOM 3458 O O . VAL B 1 236 ? 23.351 -0.513 31.795 1.00 74.36 236 VAL B O 1
ATOM 3462 N N . VAL B 1 237 ? 22.540 -2.502 31.106 1.00 85.13 237 VAL B N 1
ATOM 3463 C CA . VAL B 1 237 ? 22.729 -3.198 32.371 1.00 84.68 237 VAL B CA 1
ATOM 3464 C C . VAL B 1 237 ? 23.768 -4.277 32.108 1.00 76.60 237 VAL B C 1
ATOM 3465 O O . VAL B 1 237 ? 23.504 -5.237 31.374 1.00 74.92 237 VAL B O 1
ATOM 3469 N N . GLU B 1 238 ? 24.957 -4.115 32.680 1.00 75.98 238 GLU B N 1
ATOM 3470 C CA . GLU B 1 238 ? 26.066 -5.027 32.441 1.00 67.96 238 GLU B CA 1
ATOM 3471 C C . GLU B 1 238 ? 26.301 -5.869 33.684 1.00 82.69 238 GLU B C 1
ATOM 3472 O O . GLU B 1 238 ? 26.524 -5.325 34.779 1.00 78.58 238 GLU B O 1
ATOM 3478 N N . TYR B 1 239 ? 26.215 -7.192 33.509 1.00 83.56 239 TYR B N 1
ATOM 3479 C CA . TYR B 1 239 ? 26.622 -8.175 34.504 1.00 72.65 239 TYR B CA 1
ATOM 3480 C C . TYR B 1 239 ? 27.889 -8.835 33.975 1.00 80.98 239 TYR B C 1
ATOM 3481 O O . TYR B 1 239 ? 27.858 -9.509 32.938 1.00 90.52 239 TYR B O 1
ATOM 3490 N N . LYS B 1 240 ? 29.003 -8.628 34.669 1.00 82.64 240 LYS B N 1
ATOM 3491 C CA . LYS B 1 240 ? 30.282 -9.180 34.245 1.00 84.25 240 LYS B CA 1
ATOM 3492 C C . LYS B 1 240 ? 30.407 -10.596 34.793 1.00 90.08 240 LYS B C 1
ATOM 3493 O O . LYS B 1 240 ? 30.324 -10.804 36.007 1.00 86.73 240 LYS B O 1
ATOM 3495 N N . ILE B 1 241 ? 30.609 -11.563 33.906 1.00 92.68 241 ILE B N 1
ATOM 3496 C CA . ILE B 1 241 ? 30.862 -12.929 34.340 1.00 95.19 241 ILE B CA 1
ATOM 3497 C C . ILE B 1 241 ? 32.330 -13.039 34.719 1.00 95.43 241 ILE B C 1
ATOM 3498 O O . ILE B 1 241 ? 33.198 -12.452 34.061 1.00 95.14 241 ILE B O 1
ATOM 3503 N N . ALA B 1 242 ? 32.610 -13.771 35.794 1.00 102.09 242 ALA B N 1
ATOM 3504 C CA . ALA B 1 242 ? 33.976 -13.882 36.286 1.00 100.20 242 ALA B CA 1
ATOM 3505 C C . ALA B 1 242 ? 34.882 -14.431 35.193 1.00 98.95 242 ALA B C 1
ATOM 3506 O O . ALA B 1 242 ? 34.669 -15.545 34.704 1.00 102.70 242 ALA B O 1
ATOM 3508 N N . ASP B 1 243 ? 35.870 -13.626 34.792 1.00 100.61 243 ASP B N 1
ATOM 3509 C CA . ASP B 1 243 ? 36.854 -14.009 33.785 1.00 104.53 243 ASP B CA 1
ATOM 3510 C C . ASP B 1 243 ? 36.220 -14.209 32.413 1.00 98.11 243 ASP B C 1
ATOM 3511 O O . ASP B 1 243 ? 36.566 -13.501 31.461 1.00 107.82 243 ASP B O 1
ATOM 3516 N N . MET B 1 244 ? 35.313 -15.189 32.314 1.00 89.15 244 MET B N 1
ATOM 3517 C CA . MET B 1 244 ? 34.686 -15.604 31.060 1.00 89.03 244 MET B CA 1
ATOM 3518 C C . MET B 1 244 ? 34.380 -14.454 30.106 1.00 94.88 244 MET B C 1
ATOM 3519 O O . MET B 1 244 ? 34.878 -14.418 28.975 1.00 89.98 244 MET B O 1
ATOM 3524 N N . GLY B 1 245 ? 33.556 -13.509 30.547 1.00 101.79 245 GLY B N 1
ATOM 3525 C CA . GLY B 1 245 ? 33.154 -12.406 29.701 1.00 86.13 245 GLY B CA 1
ATOM 3526 C C . GLY B 1 245 ? 32.086 -11.555 30.350 1.00 80.98 245 GLY B C 1
ATOM 3527 O O . GLY B 1 245 ? 32.216 -11.143 31.507 1.00 90.65 245 GLY B O 1
ATOM 3528 N N . HIS B 1 246 ? 30.994 -11.313 29.633 1.00 79.93 246 HIS B N 1
ATOM 3529 C CA . HIS B 1 246 ? 29.974 -10.426 30.169 1.00 92.77 246 HIS B CA 1
ATOM 3530 C C . HIS B 1 246 ? 28.626 -10.717 29.539 1.00 90.57 246 HIS B C 1
ATOM 3531 O O . HIS B 1 246 ? 28.497 -11.506 28.595 1.00 85.16 246 HIS B O 1
ATOM 3538 N N . LEU B 1 247 ? 27.615 -10.043 30.079 1.00 87.43 247 LEU B N 1
ATOM 3539 C CA . LEU B 1 247 ? 26.268 -10.145 29.550 1.00 86.24 247 LEU B CA 1
ATOM 3540 C C . LEU B 1 247 ? 25.621 -8.774 29.705 1.00 77.98 247 LEU B C 1
ATOM 3541 O O . LEU B 1 247 ? 25.563 -8.225 30.814 1.00 81.25 247 LEU B O 1
ATOM 3546 N N . LYS B 1 248 ? 25.149 -8.223 28.589 1.00 83.20 248 LYS B N 1
ATOM 3547 C CA . LYS B 1 248 ? 24.622 -6.871 28.513 1.00 85.51 248 LYS B CA 1
ATOM 3548 C C . LYS B 1 248 ? 23.143 -6.915 28.155 1.00 83.24 248 LYS B C 1
ATOM 3549 O O . LYS B 1 248 ? 22.731 -7.656 27.251 1.00 84.51 248 LYS B O 1
ATOM 3555 N N . TYR B 1 249 ? 22.356 -6.105 28.858 1.00 79.14 249 TYR B N 1
ATOM 3556 C CA . TYR B 1 249 ? 20.940 -5.922 28.572 1.00 83.96 249 TYR B CA 1
ATOM 3557 C C . TYR B 1 249 ? 20.744 -4.483 28.118 1.00 88.16 249 TYR B C 1
ATOM 3558 O O . TYR B 1 249 ? 21.097 -3.549 28.845 1.00 89.15 249 TYR B O 1
ATOM 3567 N N . TYR B 1 250 ? 20.190 -4.304 26.925 1.00 89.52 250 TYR B N 1
ATOM 3568 C CA . TYR B 1 250 ? 19.839 -2.991 26.405 1.00 88.95 250 TYR B CA 1
ATOM 3569 C C . TYR B 1 250 ? 18.329 -2.831 26.498 1.00 85.29 250 TYR B C 1
ATOM 3570 O O . TYR B 1 250 ? 17.581 -3.694 26.019 1.00 82.37 250 TYR B O 1
ATOM 3579 N N . LEU B 1 251 ? 17.884 -1.721 27.090 1.00 88.71 251 LEU B N 1
ATOM 3580 C CA . LEU B 1 251 ? 16.458 -1.473 27.280 1.00 89.26 251 LEU B CA 1
ATOM 3581 C C . LEU B 1 251 ? 16.100 -0.066 26.824 1.00 91.10 251 LEU B C 1
ATOM 3582 O O . LEU B 1 251 ? 16.796 0.898 27.159 1.00 95.96 251 LEU B O 1
ATOM 3587 N N . ALA B 1 252 ? 15.004 0.043 26.054 1.00 92.42 252 ALA B N 1
ATOM 3588 C CA . ALA B 1 252 ? 14.556 1.303 25.479 1.00 90.24 252 ALA B CA 1
ATOM 3589 C C . ALA B 1 252 ? 13.764 2.117 26.504 1.00 89.96 252 ALA B C 1
ATOM 3590 O O . ALA B 1 252 ? 12.969 1.559 27.265 1.00 88.21 252 ALA B O 1
ATOM 3592 N N . PRO B 1 253 ? 13.969 3.431 26.541 1.00 96.45 253 PRO B N 1
ATOM 3593 C CA . PRO B 1 253 ? 13.245 4.279 27.495 1.00 94.45 253 PRO B CA 1
ATOM 3594 C C . PRO B 1 253 ? 11.781 4.434 27.111 1.00 92.62 253 PRO B C 1
ATOM 3595 O O . PRO B 1 253 ? 11.344 4.055 26.026 1.00 92.04 253 PRO B O 1
ATOM 3599 N N . LYS B 1 254 ? 11.007 4.985 28.042 1.00 100.98 254 LYS B N 1
ATOM 3600 C CA . LYS B 1 254 ? 9.627 5.370 27.768 1.00 106.41 254 LYS B CA 1
ATOM 3601 C C . LYS B 1 254 ? 9.650 6.870 27.497 1.00 112.02 254 LYS B C 1
ATOM 3602 O O . LYS B 1 254 ? 9.912 7.668 28.403 1.00 110.06 254 LYS B O 1
ATOM 3604 N N . ILE B 1 255 ? 9.367 7.252 26.253 1.00 120.72 255 ILE B N 1
ATOM 3605 C CA . ILE B 1 255 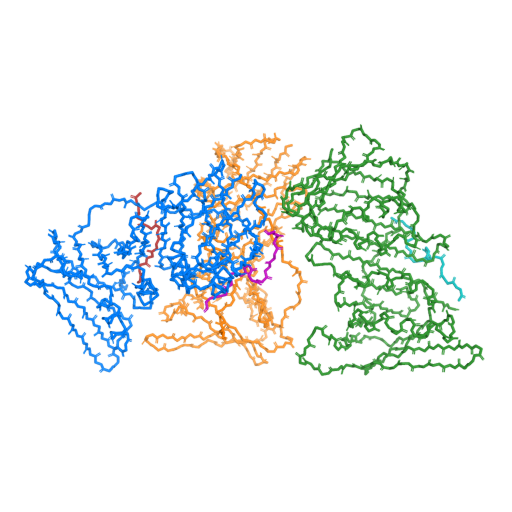? 9.447 8.651 25.846 1.00 122.87 255 ILE B CA 1
ATOM 3606 C C . ILE B 1 255 ? 8.065 9.245 25.620 1.00 129.98 255 ILE B C 1
ATOM 3607 O O . ILE B 1 255 ? 7.043 8.577 25.815 1.00 122.49 255 ILE B O 1
ATOM 3609 N N . GLU B 1 256 ? 8.036 10.509 25.200 1.00 143.93 256 GLU B N 1
ATOM 3610 C CA . GLU B 1 256 ? 6.828 11.230 24.856 1.00 146.57 256 GLU B CA 1
ATOM 3611 C C . GLU B 1 256 ? 6.758 11.389 23.336 1.00 153.37 256 GLU B C 1
ATOM 3612 O O . GLU B 1 256 ? 7.401 10.638 22.588 1.00 155.81 256 GLU B O 1
ATOM 3615 N N . ASP B 1 257 ? 5.998 12.381 22.887 1.00 154.72 257 ASP B N 1
ATOM 3616 C CA . ASP B 1 257 ? 5.770 12.618 21.465 1.00 152.50 257 ASP B CA 1
ATOM 3617 C C . ASP B 1 257 ? 5.005 13.913 21.208 1.00 145.09 257 ASP B C 1
ATOM 3618 O O . ASP B 1 257 ? 5.248 14.604 20.217 1.00 133.96 257 ASP B O 1
ATOM 3623 N N . MET C 1 1 ? 33.361 -18.634 -3.229 1.00 138.21 1 MET C N 1
ATOM 3624 C CA . MET C 1 1 ? 32.399 -17.860 -4.002 1.00 131.21 1 MET C CA 1
ATOM 3625 C C . MET C 1 1 ? 32.010 -16.610 -3.212 1.00 118.14 1 MET C C 1
ATOM 3626 O O . MET C 1 1 ? 32.173 -16.569 -1.993 1.00 113.19 1 MET C O 1
ATOM 3631 N N . PHE C 1 2 ? 31.500 -15.593 -3.905 1.00 113.13 2 PHE C N 1
ATOM 3632 C CA . PHE C 1 2 ? 31.068 -14.355 -3.268 1.00 107.16 2 PHE C CA 1
ATOM 3633 C C . PHE C 1 2 ? 29.825 -13.840 -3.976 1.00 101.50 2 PHE C C 1
ATOM 3634 O O . PHE C 1 2 ? 29.797 -13.772 -5.208 1.00 97.16 2 PHE C O 1
ATOM 3642 N N . GLU C 1 3 ? 28.804 -13.479 -3.201 1.00 96.65 3 GLU C N 1
ATOM 3643 C CA . GLU C 1 3 ? 27.566 -12.951 -3.768 1.00 101.38 3 GLU C CA 1
ATOM 3644 C C . GLU C 1 3 ? 26.949 -11.982 -2.773 1.00 105.42 3 GLU C C 1
ATOM 3645 O O . GLU C 1 3 ? 26.632 -12.368 -1.643 1.00 107.05 3 GLU C O 1
ATOM 3651 N N . ALA C 1 4 ? 26.782 -10.730 -3.195 1.00 108.08 4 ALA C N 1
ATOM 3652 C CA . ALA C 1 4 ? 26.214 -9.680 -2.361 1.00 100.82 4 ALA C CA 1
ATOM 3653 C C . ALA C 1 4 ? 25.112 -8.945 -3.109 1.00 98.28 4 ALA C C 1
ATOM 3654 O O . ALA C 1 4 ? 25.228 -8.693 -4.311 1.00 96.55 4 ALA C O 1
ATOM 3656 N N . ARG C 1 5 ? 24.052 -8.590 -2.382 1.00 93.83 5 ARG C N 1
ATOM 3657 C CA . ARG C 1 5 ? 22.890 -7.890 -2.922 1.00 97.34 5 ARG C CA 1
ATOM 3658 C C . ARG C 1 5 ? 22.694 -6.616 -2.116 1.00 109.56 5 ARG C C 1
ATOM 3659 O O . ARG C 1 5 ? 22.425 -6.678 -0.910 1.00 114.83 5 ARG C O 1
ATOM 3667 N N . LEU C 1 6 ? 22.833 -5.465 -2.772 1.00 111.63 6 LEU C N 1
ATOM 3668 C CA . LEU C 1 6 ? 22.725 -4.173 -2.116 1.00 105.92 6 LEU C CA 1
ATOM 3669 C C . LEU C 1 6 ? 21.599 -3.381 -2.767 1.00 99.84 6 LEU C C 1
ATOM 3670 O O . LEU C 1 6 ? 21.605 -3.163 -3.988 1.00 94.89 6 LEU C O 1
ATOM 3675 N N . VAL C 1 7 ? 20.638 -2.954 -1.945 1.00 108.56 7 VAL C N 1
ATOM 3676 C CA . VAL C 1 7 ? 19.462 -2.251 -2.449 1.00 108.88 7 VAL C CA 1
ATOM 3677 C C . VAL C 1 7 ? 19.815 -0.824 -2.871 1.00 104.20 7 VAL C C 1
ATOM 3678 O O . VAL C 1 7 ? 19.642 -0.448 -4.035 1.00 106.03 7 VAL C O 1
ATOM 3682 N N . GLN C 1 8 ? 20.311 -0.008 -1.938 1.00 91.28 8 GLN C N 1
ATOM 3683 C CA . GLN C 1 8 ? 20.646 1.387 -2.230 1.00 111.93 8 GLN C CA 1
ATOM 3684 C C . GLN C 1 8 ? 21.972 1.458 -2.991 1.00 105.23 8 GLN C C 1
ATOM 3685 O O . GLN C 1 8 ? 22.996 1.927 -2.492 1.00 103.67 8 GLN C O 1
ATOM 3687 N N . GLY C 1 9 ? 21.931 0.998 -4.242 1.00 103.37 9 GLY C N 1
ATOM 3688 C CA . GLY C 1 9 ? 23.153 0.867 -5.018 1.00 102.82 9 GLY C CA 1
ATOM 3689 C C . GLY C 1 9 ? 23.790 2.184 -5.400 1.00 99.54 9 GLY C C 1
ATOM 3690 O O . GLY C 1 9 ? 24.931 2.195 -5.890 1.00 101.51 9 GLY C O 1
ATOM 3691 N N . SER C 1 10 ? 23.065 3.289 -5.209 1.00 112.33 10 SER C N 1
ATOM 3692 C CA . SER C 1 10 ? 23.673 4.602 -5.346 1.00 115.44 10 SER C CA 1
ATOM 3693 C C . SER C 1 10 ? 24.932 4.683 -4.501 1.00 113.47 10 SER C C 1
ATOM 3694 O O . SER C 1 10 ? 25.857 5.420 -4.838 1.00 113.75 10 SER C O 1
ATOM 3697 N N . ILE C 1 11 ? 24.970 3.943 -3.390 1.00 104.77 11 ILE C N 1
ATOM 3698 C CA . ILE C 1 11 ? 26.159 3.910 -2.544 1.00 100.94 11 ILE C CA 1
ATOM 3699 C C . ILE C 1 11 ? 27.374 3.447 -3.343 1.00 94.48 11 ILE C C 1
ATOM 3700 O O . ILE C 1 11 ? 28.422 4.097 -3.331 1.00 91.09 11 ILE C O 1
ATOM 3705 N N . LEU C 1 12 ? 27.251 2.321 -4.054 1.00 96.68 12 LEU C N 1
ATOM 3706 C CA . LEU C 1 12 ? 28.371 1.836 -4.863 1.00 97.81 12 LEU C CA 1
ATOM 3707 C C . LEU C 1 12 ? 28.678 2.774 -6.021 1.00 91.49 12 LEU C C 1
ATOM 3708 O O . LEU C 1 12 ? 29.853 3.052 -6.307 1.00 82.34 12 LEU C O 1
ATOM 3713 N N . LYS C 1 13 ? 27.640 3.254 -6.712 1.00 93.20 13 LYS C N 1
ATOM 3714 C CA . LYS C 1 13 ? 27.862 4.208 -7.795 1.00 95.71 13 LYS C CA 1
ATOM 3715 C C . LYS C 1 13 ? 28.678 5.403 -7.313 1.00 94.26 13 LYS C C 1
ATOM 3716 O O . LYS C 1 13 ? 29.691 5.775 -7.920 1.00 92.43 13 LYS C O 1
ATOM 3720 N N . LYS C 1 14 ? 28.271 5.980 -6.182 1.00 87.27 14 LYS C N 1
ATOM 3721 C CA . LYS C 1 14 ? 28.915 7.169 -5.642 1.00 93.24 14 LYS C CA 1
ATOM 3722 C C . LYS C 1 14 ? 30.304 6.861 -5.100 1.00 89.52 14 LYS C C 1
ATOM 3723 O O . LYS C 1 14 ? 31.218 7.677 -5.240 1.00 84.84 14 LYS C O 1
ATOM 3729 N N . VAL C 1 15 ? 30.488 5.690 -4.486 1.00 97.54 15 VAL C N 1
ATOM 3730 C CA . VAL C 1 15 ? 31.807 5.313 -3.983 1.00 95.86 15 VAL C CA 1
ATOM 3731 C C . VAL C 1 15 ? 32.805 5.237 -5.129 1.00 91.82 15 VAL C C 1
ATOM 3732 O O . VAL C 1 15 ? 33.885 5.843 -5.082 1.00 92.77 15 VAL C O 1
ATOM 3736 N N . LEU C 1 16 ? 32.449 4.505 -6.187 1.00 83.89 16 LEU C N 1
ATOM 3737 C CA . LEU C 1 16 ? 33.374 4.372 -7.306 1.00 90.95 16 LEU C CA 1
ATOM 3738 C C . LEU C 1 16 ? 33.577 5.699 -8.024 1.00 97.09 16 LEU C C 1
ATOM 3739 O O . LEU C 1 16 ? 34.694 6.003 -8.456 1.00 93.06 16 LEU C O 1
ATOM 3744 N N . GLU C 1 17 ? 32.527 6.516 -8.146 1.00 98.31 17 GLU C N 1
ATOM 3745 C CA . GLU C 1 17 ? 32.716 7.836 -8.740 1.00 92.12 17 GLU C CA 1
ATOM 3746 C C . GLU C 1 17 ? 33.601 8.724 -7.871 1.00 88.50 17 GLU C C 1
ATOM 3747 O O . GLU C 1 17 ? 34.303 9.597 -8.393 1.00 93.71 17 GLU C O 1
ATOM 3749 N N . ALA C 1 18 ? 33.582 8.517 -6.553 1.00 87.73 18 ALA C N 1
ATOM 3750 C CA . ALA C 1 18 ? 34.395 9.312 -5.642 1.00 94.00 18 ALA C CA 1
ATOM 3751 C C . ALA C 1 18 ? 35.863 8.911 -5.677 1.00 94.15 18 ALA C C 1
ATOM 3752 O O . ALA C 1 18 ? 36.744 9.769 -5.549 1.00 105.10 18 ALA C O 1
ATOM 3754 N N . LEU C 1 19 ? 36.148 7.622 -5.837 1.00 84.62 19 LEU C N 1
ATOM 3755 C CA . LEU C 1 19 ? 37.523 7.141 -5.787 1.00 93.35 19 LEU C CA 1
ATOM 3756 C C . LEU C 1 19 ? 38.124 6.846 -7.160 1.00 93.73 19 LEU C C 1
ATOM 3757 O O . LEU C 1 19 ? 39.296 6.466 -7.234 1.00 94.07 19 LEU C O 1
ATOM 3762 N N . LYS C 1 20 ? 37.359 7.015 -8.244 1.00 95.66 20 LYS C N 1
ATOM 3763 C CA . LYS C 1 20 ? 37.856 6.655 -9.571 1.00 94.59 20 LYS C CA 1
ATOM 3764 C C . LYS C 1 20 ? 38.953 7.597 -10.057 1.00 97.38 20 LYS C C 1
ATOM 3765 O O . LYS C 1 20 ? 39.830 7.178 -10.821 1.00 93.86 20 LYS C O 1
ATOM 3771 N N . ASP C 1 21 ? 38.929 8.857 -9.630 1.00 100.08 21 ASP C N 1
ATOM 3772 C CA . ASP C 1 21 ? 39.834 9.873 -10.152 1.00 102.04 21 ASP C CA 1
ATOM 3773 C C . ASP C 1 21 ? 41.154 9.946 -9.398 1.00 104.32 21 ASP C C 1
ATOM 3774 O O . ASP C 1 21 ? 41.997 10.784 -9.736 1.00 96.82 21 ASP C O 1
ATOM 3776 N N . LEU C 1 22 ? 41.356 9.097 -8.394 1.00 107.07 22 LEU C N 1
ATOM 3777 C CA . LEU C 1 22 ? 42.601 9.060 -7.640 1.00 102.76 22 LEU C CA 1
ATOM 3778 C C . LEU C 1 22 ? 43.437 7.824 -7.938 1.00 105.90 22 LEU C C 1
ATOM 3779 O O . LEU C 1 22 ? 44.623 7.943 -8.260 1.00 104.08 22 LEU C O 1
ATOM 3784 N N . ILE C 1 23 ? 42.848 6.635 -7.838 1.00 110.79 23 ILE C N 1
ATOM 3785 C CA . ILE C 1 23 ? 43.549 5.374 -8.050 1.00 109.75 23 ILE C CA 1
ATOM 3786 C C . ILE C 1 23 ? 43.024 4.737 -9.331 1.00 104.06 23 ILE C C 1
ATOM 3787 O O . ILE C 1 23 ? 41.832 4.841 -9.643 1.00 101.97 23 ILE C O 1
ATOM 3792 N N . ASN C 1 24 ? 43.920 4.097 -10.083 1.00 107.31 24 ASN C N 1
ATOM 3793 C CA . ASN C 1 24 ? 43.546 3.379 -11.298 1.00 109.19 24 ASN C CA 1
ATOM 3794 C C . ASN C 1 24 ? 43.283 1.894 -11.053 1.00 113.22 24 ASN C C 1
ATOM 3795 O O . ASN C 1 24 ? 42.287 1.351 -11.540 1.00 109.12 24 ASN C O 1
ATOM 3800 N N . GLU C 1 25 ? 44.161 1.225 -10.308 1.00 115.50 25 GLU C N 1
ATOM 3801 C CA . GLU C 1 25 ? 44.048 -0.201 -10.033 1.00 113.10 25 GLU C CA 1
ATOM 3802 C C . GLU C 1 25 ? 44.021 -0.438 -8.530 1.00 108.66 25 GLU C C 1
ATOM 3803 O O . GLU C 1 25 ? 44.765 0.204 -7.783 1.00 107.42 25 GLU C O 1
ATOM 3809 N N . ALA C 1 26 ? 43.185 -1.376 -8.083 1.00 111.02 26 ALA C N 1
ATOM 3810 C CA . ALA C 1 26 ? 43.113 -1.633 -6.649 1.00 110.83 26 ALA C CA 1
ATOM 3811 C C . ALA C 1 26 ? 42.696 -3.069 -6.367 1.00 113.68 26 ALA C C 1
ATOM 3812 O O . ALA C 1 26 ? 41.915 -3.666 -7.112 1.00 113.30 26 ALA C O 1
ATOM 3814 N N . CYS C 1 27 ? 43.221 -3.608 -5.267 1.00 116.59 27 CYS C N 1
ATOM 3815 C CA . CYS C 1 27 ? 42.871 -4.938 -4.785 1.00 106.52 27 CYS C CA 1
ATOM 3816 C C . CYS C 1 27 ? 41.786 -4.820 -3.722 1.00 97.60 27 CYS C C 1
ATOM 3817 O O . CYS C 1 27 ? 41.931 -4.057 -2.761 1.00 107.80 27 CYS C O 1
ATOM 3819 N N . TRP C 1 28 ? 40.707 -5.575 -3.898 1.00 89.53 28 TRP C N 1
ATOM 3820 C CA . TRP C 1 28 ? 39.577 -5.584 -2.977 1.00 99.86 28 TRP C CA 1
ATOM 3821 C C . TRP C 1 28 ? 39.671 -6.813 -2.078 1.00 113.29 28 TRP C C 1
ATOM 3822 O O . TRP C 1 28 ? 39.449 -7.943 -2.530 1.00 112.83 28 TRP C O 1
ATOM 3833 N N . ASP C 1 29 ? 40.042 -6.588 -0.817 1.00 114.01 29 ASP C N 1
ATOM 3834 C CA . ASP C 1 29 ? 40.156 -7.631 0.204 1.00 109.35 29 ASP C CA 1
ATOM 3835 C C . ASP C 1 29 ? 38.769 -7.973 0.736 1.00 107.71 29 ASP C C 1
ATOM 3836 O O . ASP C 1 29 ? 38.258 -7.341 1.662 1.00 105.76 29 ASP C O 1
ATOM 3841 N N . ILE C 1 30 ? 38.151 -8.991 0.144 1.00 116.87 30 ILE C N 1
ATOM 3842 C CA . ILE C 1 30 ? 36.826 -9.443 0.558 1.00 124.59 30 ILE C CA 1
ATOM 3843 C C . ILE C 1 30 ? 36.988 -10.264 1.834 1.00 130.15 30 ILE C C 1
ATOM 3844 O O . ILE C 1 30 ? 37.591 -11.339 1.821 1.00 121.23 30 ILE C O 1
ATOM 3846 N N . SER C 1 31 ? 36.450 -9.755 2.943 1.00 129.78 31 SER C N 1
ATOM 3847 C CA . SER C 1 31 ? 36.568 -10.439 4.225 1.00 128.26 31 SER C CA 1
ATOM 3848 C C . SER C 1 31 ? 35.293 -11.205 4.555 1.00 128.95 31 SER C C 1
ATOM 3849 O O . SER C 1 31 ? 34.544 -11.587 3.650 1.00 130.50 31 SER C O 1
ATOM 3852 N N . SER C 1 32 ? 35.033 -11.434 5.841 1.00 130.79 32 SER C N 1
ATOM 3853 C CA . SER C 1 32 ? 33.835 -12.155 6.252 1.00 132.49 32 SER C CA 1
ATOM 3854 C C . SER C 1 32 ? 32.758 -11.249 6.824 1.00 128.17 32 SER C C 1
ATOM 3855 O O . SER C 1 32 ? 31.572 -11.586 6.745 1.00 131.07 32 SER C O 1
ATOM 3858 N N . SER C 1 33 ? 33.141 -10.111 7.394 1.00 126.29 33 SER C N 1
ATOM 3859 C CA . SER C 1 33 ? 32.188 -9.123 7.872 1.00 136.36 33 SER C CA 1
ATOM 3860 C C . SER C 1 33 ? 31.820 -8.096 6.812 1.00 138.49 33 SER C C 1
ATOM 3861 O O . SER C 1 33 ? 30.929 -7.276 7.054 1.00 132.90 33 SER C O 1
ATOM 3863 N N . GLY C 1 34 ? 32.466 -8.123 5.653 1.00 146.48 34 GLY C N 1
ATOM 3864 C CA . GLY C 1 34 ? 32.184 -7.133 4.632 1.00 143.23 34 GLY C CA 1
ATOM 3865 C C . GLY C 1 34 ? 33.351 -6.997 3.667 1.00 141.14 34 GLY C C 1
ATOM 3866 O O . GLY C 1 34 ? 34.189 -7.889 3.550 1.00 140.47 34 GLY C O 1
ATOM 3867 N N . VAL C 1 35 ? 33.368 -5.855 2.989 1.00 118.65 35 VAL C N 1
ATOM 3868 C CA . VAL C 1 35 ? 34.368 -5.512 1.988 1.00 109.44 35 VAL C CA 1
ATOM 3869 C C . VAL C 1 35 ? 35.263 -4.409 2.536 1.00 103.97 35 VAL C C 1
ATOM 3870 O O . VAL C 1 35 ? 34.784 -3.443 3.146 1.00 108.69 35 VAL C O 1
ATOM 3874 N N . ASN C 1 36 ? 36.569 -4.561 2.320 1.00 101.01 36 ASN C N 1
ATOM 3875 C CA . ASN C 1 36 ? 37.559 -3.570 2.707 1.00 99.31 36 ASN C CA 1
ATOM 3876 C C . ASN C 1 36 ? 38.413 -3.232 1.494 1.00 101.36 36 ASN C C 1
ATOM 3877 O O . ASN C 1 36 ? 38.598 -4.058 0.596 1.00 94.90 36 ASN C O 1
ATOM 3882 N N . LEU C 1 37 ? 38.933 -2.006 1.476 1.00 107.68 37 LEU C N 1
ATOM 3883 C CA . LEU C 1 37 ? 39.876 -1.601 0.441 1.00 103.56 37 LEU C CA 1
ATOM 3884 C C . LEU C 1 37 ? 40.864 -0.595 1.011 1.00 104.45 37 LEU C C 1
ATOM 3885 O O . LEU C 1 37 ? 40.490 0.253 1.823 1.00 106.42 37 LEU C O 1
ATOM 3887 N N . GLN C 1 38 ? 42.117 -0.687 0.565 1.00 111.92 38 GLN C N 1
ATOM 3888 C CA . GLN C 1 38 ? 43.181 0.196 1.028 1.00 111.18 38 GLN C CA 1
ATOM 3889 C C . GLN C 1 38 ? 44.200 0.373 -0.088 1.00 109.13 38 GLN C C 1
ATOM 3890 O O . GLN C 1 38 ? 44.718 -0.619 -0.610 1.00 112.09 38 GLN C O 1
ATOM 3896 N N . SER C 1 39 ? 44.493 1.622 -0.451 1.00 108.92 39 SER C N 1
ATOM 3897 C CA . SER C 1 39 ? 45.402 1.853 -1.571 1.00 107.05 39 SER C CA 1
ATOM 3898 C C . SER C 1 39 ? 46.104 3.200 -1.440 1.00 101.62 39 SER C C 1
ATOM 3899 O O . SER C 1 39 ? 45.737 4.044 -0.619 1.00 102.08 39 SER C O 1
ATOM 3902 N N . MET C 1 40 ? 47.120 3.388 -2.286 1.00 107.80 40 MET C N 1
ATOM 3903 C CA . MET C 1 40 ? 47.941 4.591 -2.372 1.00 108.96 40 MET C CA 1
ATOM 3904 C C . MET C 1 40 ? 47.752 5.303 -3.708 1.00 111.98 40 MET C C 1
ATOM 3905 O O . MET C 1 40 ? 47.148 4.779 -4.648 1.00 114.16 40 MET C O 1
ATOM 3910 N N . ASP C 1 41 ? 48.291 6.522 -3.778 1.00 119.11 41 ASP C N 1
ATOM 3911 C CA . ASP C 1 41 ? 48.194 7.378 -4.951 1.00 122.70 41 ASP C CA 1
ATOM 3912 C C . ASP C 1 41 ? 49.182 6.955 -6.035 1.00 125.11 41 ASP C C 1
ATOM 3913 O O . ASP C 1 41 ? 50.073 6.127 -5.826 1.00 123.86 41 ASP C O 1
ATOM 3918 N N . SER C 1 42 ? 49.006 7.547 -7.220 1.00 125.05 42 SER C N 1
ATOM 3919 C CA . SER C 1 42 ? 50.002 7.443 -8.278 1.00 133.05 42 SER C CA 1
ATOM 3920 C C . SER C 1 42 ? 51.299 8.160 -7.919 1.00 138.85 42 SER C C 1
ATOM 3921 O O . SER C 1 42 ? 52.290 8.016 -8.643 1.00 139.97 42 SER C O 1
ATOM 3924 N N . SER C 1 43 ? 51.310 8.928 -6.826 1.00 142.29 43 SER C N 1
ATOM 3925 C CA . SER C 1 43 ? 52.492 9.647 -6.367 1.00 142.59 43 SER C CA 1
ATOM 3926 C C . SER C 1 43 ? 52.912 9.230 -4.964 1.00 143.86 43 SER C C 1
ATOM 3927 O O . SER C 1 43 ? 53.797 9.866 -4.378 1.00 150.05 43 SER C O 1
ATOM 3929 N N . HIS C 1 44 ? 52.308 8.171 -4.423 1.00 126.27 44 HIS C N 1
ATOM 3930 C CA . HIS C 1 44 ? 52.618 7.655 -3.090 1.00 130.73 44 HIS C CA 1
ATOM 3931 C C . HIS C 1 44 ? 52.580 8.763 -2.036 1.00 133.20 44 HIS C C 1
ATOM 3932 O O . HIS C 1 44 ? 53.533 8.968 -1.281 1.00 138.07 44 HIS C O 1
ATOM 3939 N N . VAL C 1 45 ? 51.460 9.480 -1.982 1.00 138.59 45 VAL C N 1
ATOM 3940 C CA . VAL C 1 45 ? 51.312 10.572 -1.021 1.00 130.61 45 VAL C CA 1
ATOM 3941 C C . VAL C 1 45 ? 50.082 10.450 -0.133 1.00 124.04 45 VAL C C 1
ATOM 3942 O O . VAL C 1 45 ? 50.067 11.032 0.968 1.00 118.16 45 VAL C O 1
ATOM 3944 N N . SER C 1 46 ? 49.029 9.734 -0.524 1.00 115.96 46 SER C N 1
ATOM 3945 C CA . SER C 1 46 ? 47.842 9.611 0.311 1.00 113.93 46 SER C CA 1
ATOM 3946 C C . SER C 1 46 ? 47.357 8.170 0.277 1.00 110.32 46 SER C C 1
ATOM 3947 O O . SER C 1 46 ? 47.731 7.386 -0.599 1.00 114.75 46 SER C O 1
ATOM 3949 N N . LEU C 1 47 ? 46.515 7.828 1.249 1.00 104.24 47 LEU C N 1
ATOM 3950 C CA . LEU C 1 47 ? 46.015 6.467 1.406 1.00 108.86 47 LEU C CA 1
ATOM 3951 C C . LEU C 1 47 ? 44.506 6.492 1.585 1.00 103.04 47 LEU C C 1
ATOM 3952 O O . LEU C 1 47 ? 43.984 7.279 2.376 1.00 101.19 47 LEU C O 1
ATOM 3954 N N . VAL C 1 48 ? 43.805 5.623 0.869 1.00 101.27 48 VAL C N 1
ATOM 3955 C CA . VAL C 1 48 ? 42.355 5.515 0.983 1.00 99.65 48 VAL C CA 1
ATOM 3956 C C . VAL C 1 48 ? 42.021 4.170 1.613 1.00 105.53 48 VAL C C 1
ATOM 3957 O O . VAL C 1 48 ? 42.637 3.147 1.282 1.00 96.09 48 VAL C O 1
ATOM 3961 N N . GLN C 1 49 ? 41.062 4.183 2.545 1.00 102.56 49 GLN C N 1
ATOM 3962 C CA . GLN C 1 49 ? 40.563 2.970 3.191 1.00 99.79 49 GLN C CA 1
ATOM 3963 C C . GLN C 1 49 ? 39.041 3.024 3.240 1.00 100.94 49 GLN C C 1
ATOM 3964 O O . GLN C 1 49 ? 38.464 3.857 3.947 1.00 100.89 49 GLN C O 1
ATOM 3970 N N . LEU C 1 50 ? 38.401 2.138 2.485 1.00 98.36 50 LEU C N 1
ATOM 3971 C CA . LEU C 1 50 ? 36.951 1.997 2.448 1.00 98.67 50 LEU C CA 1
ATOM 3972 C C . LEU C 1 50 ? 36.533 0.746 3.213 1.00 100.33 50 LEU C C 1
ATOM 3973 O O . LEU C 1 50 ? 37.166 -0.307 3.080 1.00 95.94 50 LEU C O 1
ATOM 3978 N N . THR C 1 51 ? 35.462 0.858 4.006 1.00 97.09 51 THR C N 1
ATOM 3979 C CA . THR C 1 51 ? 34.960 -0.263 4.796 1.00 89.19 51 THR C CA 1
ATOM 3980 C C . THR C 1 51 ? 33.443 -0.322 4.689 1.00 95.16 51 THR C C 1
ATOM 3981 O O . THR C 1 51 ? 32.760 0.654 5.016 1.00 101.71 51 THR C O 1
ATOM 3985 N N . LEU C 1 52 ? 32.919 -1.462 4.233 1.00 100.95 52 LEU C N 1
ATOM 3986 C CA . LEU C 1 52 ? 31.484 -1.718 4.205 1.00 108.54 52 LEU C CA 1
ATOM 3987 C C . LEU C 1 52 ? 31.230 -3.048 4.897 1.00 108.51 52 LEU C C 1
ATOM 3988 O O . LEU C 1 52 ? 31.887 -4.040 4.577 1.00 111.00 52 LEU C O 1
ATOM 3993 N N . ARG C 1 53 ? 30.306 -3.081 5.853 1.00 113.10 53 ARG C N 1
ATOM 3994 C CA . ARG C 1 53 ? 30.096 -4.289 6.640 1.00 127.15 53 ARG C CA 1
ATOM 3995 C C . ARG C 1 53 ? 28.827 -5.026 6.224 1.00 133.29 53 ARG C C 1
ATOM 3996 O O . ARG C 1 53 ? 27.868 -4.429 5.727 1.00 131.69 53 ARG C O 1
ATOM 4004 N N . SER C 1 54 ? 28.857 -6.348 6.430 1.00 137.60 54 SER C N 1
ATOM 4005 C CA . SER C 1 54 ? 27.783 -7.233 5.983 1.00 134.00 54 SER C CA 1
ATOM 4006 C C . SER C 1 54 ? 26.427 -6.819 6.540 1.00 148.10 54 SER C C 1
ATOM 4007 O O . SER C 1 54 ? 25.399 -6.997 5.874 1.00 147.75 54 SER C O 1
ATOM 4009 N N . GLU C 1 55 ? 26.396 -6.301 7.771 1.00 156.48 55 GLU C N 1
ATOM 4010 C CA . GLU C 1 55 ? 25.134 -5.858 8.357 1.00 158.04 55 GLU C CA 1
ATOM 4011 C C . GLU C 1 55 ? 24.413 -4.857 7.462 1.00 162.86 55 GLU C C 1
ATOM 4012 O O . GLU C 1 55 ? 23.179 -4.790 7.474 1.00 166.38 55 GLU C O 1
ATOM 4018 N N . GLY C 1 56 ? 25.159 -4.077 6.678 1.00 174.90 56 GLY C N 1
ATOM 4019 C CA . GLY C 1 56 ? 24.545 -3.110 5.788 1.00 174.90 56 GLY C CA 1
ATOM 4020 C C . GLY C 1 56 ? 23.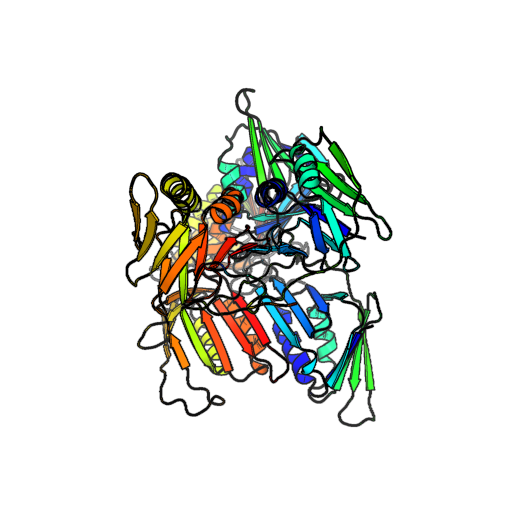999 -3.674 4.493 1.00 176.36 56 GLY C C 1
ATOM 4021 O O . GLY C 1 56 ? 23.274 -2.966 3.787 1.00 183.36 56 GLY C O 1
ATOM 4022 N N . PHE C 1 57 ? 24.323 -4.921 4.163 1.00 157.83 57 PHE C N 1
ATOM 4023 C CA . PHE C 1 57 ? 23.798 -5.558 2.964 1.00 140.64 57 PHE C CA 1
ATOM 4024 C C . PHE C 1 57 ? 22.474 -6.252 3.261 1.00 140.30 57 PHE C C 1
ATOM 4025 O O . PHE C 1 57 ? 22.112 -6.491 4.416 1.00 145.52 57 PHE C O 1
ATOM 4033 N N . ASP C 1 58 ? 21.746 -6.574 2.193 1.00 133.41 58 ASP C N 1
ATOM 4034 C CA . ASP C 1 58 ? 20.502 -7.316 2.336 1.00 127.22 58 ASP C CA 1
ATOM 4035 C C . ASP C 1 58 ? 20.703 -8.823 2.276 1.00 125.72 58 ASP C C 1
ATOM 4036 O O . ASP C 1 58 ? 19.914 -9.558 2.881 1.00 127.51 58 ASP C O 1
ATOM 4038 N N . THR C 1 59 ? 21.769 -9.290 1.614 1.00 119.06 59 THR C N 1
ATOM 4039 C CA . THR C 1 59 ? 22.164 -10.703 1.607 1.00 115.52 59 THR C CA 1
ATOM 4040 C C . THR C 1 59 ? 23.675 -10.742 1.395 1.00 109.37 59 THR C C 1
ATOM 4041 O O . THR C 1 59 ? 24.145 -10.599 0.262 1.00 105.18 59 THR C O 1
ATOM 4045 N N . TYR C 1 60 ? 24.426 -10.932 2.477 1.00 111.02 60 TYR C N 1
ATOM 4046 C CA . TYR C 1 60 ? 25.874 -11.071 2.395 1.00 112.25 60 TYR C CA 1
ATOM 4047 C C . TYR C 1 60 ? 26.238 -12.546 2.450 1.00 116.41 60 TYR C C 1
ATOM 4048 O O . TYR C 1 60 ? 25.627 -13.321 3.192 1.00 120.67 60 TYR C O 1
ATOM 4057 N N . ARG C 1 61 ? 27.238 -12.930 1.661 1.00 113.44 61 ARG C N 1
ATOM 4058 C CA . ARG C 1 61 ? 27.643 -14.330 1.598 1.00 114.90 61 ARG C CA 1
ATOM 4059 C C . ARG C 1 61 ? 29.066 -14.396 1.067 1.00 108.72 61 ARG C C 1
ATOM 4060 O O . ARG C 1 61 ? 29.315 -14.023 -0.084 1.00 99.71 61 ARG C O 1
ATOM 4068 N N . CYS C 1 62 ? 29.992 -14.865 1.901 1.00 112.68 62 CYS C N 1
ATOM 4069 C CA . CYS C 1 62 ? 31.389 -15.019 1.526 1.00 112.25 62 CYS C CA 1
ATOM 4070 C C . CYS C 1 62 ? 31.919 -16.322 2.102 1.00 118.61 62 CYS C C 1
ATOM 4071 O O . CYS C 1 62 ? 31.544 -16.716 3.210 1.00 123.18 62 CYS C O 1
ATOM 4074 N N . ASP C 1 63 ? 32.786 -16.989 1.345 1.00 114.89 63 ASP C N 1
ATOM 4075 C CA . ASP C 1 63 ? 33.325 -18.283 1.741 1.00 113.77 63 ASP C CA 1
ATOM 4076 C C . ASP C 1 63 ? 34.821 -18.273 2.002 1.00 109.59 63 ASP C C 1
ATOM 4077 O O . ASP C 1 63 ? 35.278 -18.900 2.960 1.00 112.79 63 ASP C O 1
ATOM 4082 N N . ARG C 1 64 ? 35.595 -17.578 1.174 1.00 115.14 64 ARG C N 1
ATOM 4083 C CA . ARG C 1 64 ? 37.040 -17.514 1.328 1.00 116.97 64 ARG C CA 1
ATOM 4084 C C . ARG C 1 64 ? 37.517 -16.107 1.006 1.00 119.86 64 ARG C C 1
ATOM 4085 O O . ARG C 1 64 ? 37.024 -15.478 0.066 1.00 123.79 64 ARG C O 1
ATOM 4090 N N . ASN C 1 65 ? 38.466 -15.617 1.802 1.00 120.86 65 ASN C N 1
ATOM 4091 C CA . ASN C 1 65 ? 39.026 -14.289 1.583 1.00 129.22 65 ASN C CA 1
ATOM 4092 C C . ASN C 1 65 ? 39.617 -14.171 0.184 1.00 131.71 65 ASN C C 1
ATOM 4093 O O . ASN C 1 65 ? 40.422 -15.005 -0.239 1.00 129.10 65 ASN C O 1
ATOM 4098 N N . LEU C 1 66 ? 39.209 -13.127 -0.533 1.00 146.90 66 LEU C N 1
ATOM 4099 C CA . LEU C 1 66 ? 39.657 -12.890 -1.894 1.00 145.28 66 LEU C CA 1
ATOM 4100 C C . LEU C 1 66 ? 40.135 -11.451 -2.026 1.00 143.76 66 LEU C C 1
ATOM 4101 O O . LEU C 1 66 ? 39.751 -10.570 -1.254 1.00 143.69 66 LEU C O 1
ATOM 4103 N N . ALA C 1 67 ? 40.988 -11.226 -3.025 1.00 117.59 67 ALA C N 1
ATOM 4104 C CA . ALA C 1 67 ? 41.590 -9.921 -3.295 1.00 112.83 67 ALA C CA 1
ATOM 4105 C C . ALA C 1 67 ? 41.398 -9.664 -4.785 1.00 115.64 67 ALA C C 1
ATOM 4106 O O . ALA C 1 67 ? 42.242 -10.041 -5.603 1.00 121.13 67 ALA C O 1
ATOM 4108 N N . MET C 1 68 ? 40.287 -9.023 -5.136 1.00 110.56 68 MET C N 1
ATOM 4109 C CA . MET C 1 68 ? 39.930 -8.838 -6.538 1.00 103.54 68 MET C CA 1
ATOM 4110 C C . MET C 1 68 ? 40.633 -7.603 -7.088 1.00 108.04 68 MET C C 1
ATOM 4111 O O . MET C 1 68 ? 40.437 -6.496 -6.583 1.00 106.05 68 MET C O 1
ATOM 4113 N N . GLY C 1 69 ? 41.455 -7.793 -8.116 1.00 102.09 69 GLY C N 1
ATOM 4114 C CA . GLY C 1 69 ? 42.148 -6.676 -8.725 1.00 108.22 69 GLY C CA 1
ATOM 4115 C C . GLY C 1 69 ? 41.321 -6.022 -9.808 1.00 112.97 69 GLY C C 1
ATOM 4116 O O . GLY C 1 69 ? 41.069 -6.619 -10.860 1.00 114.43 69 GLY C O 1
ATOM 4117 N N . VAL C 1 70 ? 40.889 -4.790 -9.556 1.00 107.55 70 VAL C N 1
ATOM 4118 C CA . VAL C 1 70 ? 39.935 -4.092 -10.406 1.00 103.18 70 VAL C CA 1
ATOM 4119 C C . VAL C 1 70 ? 40.592 -2.843 -10.974 1.00 107.93 70 VAL C C 1
ATOM 4120 O O . VAL C 1 70 ? 41.342 -2.147 -10.276 1.00 110.77 70 VAL C O 1
ATOM 4124 N N . ASN C 1 71 ? 40.304 -2.569 -12.246 1.00 102.61 71 ASN C N 1
ATOM 4125 C CA . ASN C 1 71 ? 40.657 -1.309 -12.896 1.00 102.95 71 ASN C CA 1
ATOM 4126 C C . ASN C 1 71 ? 39.555 -0.320 -12.542 1.00 106.84 71 ASN C C 1
ATOM 4127 O O . ASN C 1 71 ? 38.442 -0.393 -13.071 1.00 106.36 71 ASN C O 1
ATOM 4132 N N . LEU C 1 72 ? 39.867 0.596 -11.622 1.00 111.87 72 LEU C N 1
ATOM 4133 C CA . LEU C 1 72 ? 38.865 1.505 -11.071 1.00 106.18 72 LEU C CA 1
ATOM 4134 C C . LEU C 1 72 ? 38.134 2.287 -12.157 1.00 99.88 72 LEU C C 1
ATOM 4135 O O . LEU C 1 72 ? 36.930 2.550 -12.038 1.00 96.33 72 LEU C O 1
ATOM 4140 N N . THR C 1 73 ? 38.842 2.668 -13.224 1.00 97.86 73 THR C N 1
ATOM 4141 C CA . THR C 1 73 ? 38.197 3.371 -14.330 1.00 102.12 73 THR C CA 1
ATOM 4142 C C . THR C 1 73 ? 37.110 2.511 -14.964 1.00 101.97 73 THR C C 1
ATOM 4143 O O . THR C 1 73 ? 35.982 2.972 -15.182 1.00 100.14 73 THR C O 1
ATOM 4147 N N . SER C 1 74 ? 37.436 1.251 -15.263 1.00 104.24 74 SER C N 1
ATOM 4148 C CA . SER C 1 74 ? 36.443 0.334 -15.812 1.00 98.30 74 SER C CA 1
ATOM 4149 C C . SER C 1 74 ? 35.304 0.103 -14.829 1.00 95.52 74 SER C C 1
ATOM 4150 O O . SER C 1 74 ? 34.137 0.022 -15.228 1.00 99.00 74 SER C O 1
ATOM 4153 N N . MET C 1 75 ? 35.627 -0.027 -13.540 1.00 99.52 75 MET C N 1
ATOM 4154 C CA . MET C 1 75 ? 34.599 -0.232 -12.524 1.00 99.84 75 MET C CA 1
ATOM 4155 C C . MET C 1 75 ? 33.593 0.915 -12.517 1.00 96.91 75 MET C C 1
ATOM 4156 O O . MET C 1 75 ? 32.375 0.692 -12.496 1.00 97.26 75 MET C O 1
ATOM 4161 N N . SER C 1 76 ? 34.086 2.156 -12.555 1.00 94.48 76 SER C N 1
ATOM 4162 C CA . SER C 1 76 ? 33.187 3.306 -12.579 1.00 96.31 76 SER C CA 1
ATOM 4163 C C . SER C 1 76 ? 32.412 3.382 -13.890 1.00 89.63 76 SER C C 1
ATOM 4164 O O . SER C 1 76 ? 31.228 3.741 -13.897 1.00 91.11 76 SER C O 1
ATOM 4167 N N . LYS C 1 77 ? 33.070 3.074 -15.012 1.00 90.38 77 LYS C N 1
ATOM 4168 C CA . LYS C 1 77 ? 32.375 3.042 -16.296 1.00 92.61 77 LYS C CA 1
ATOM 4169 C C . LYS C 1 77 ? 31.210 2.060 -16.272 1.00 89.72 77 LYS C C 1
ATOM 4170 O O . LYS C 1 77 ? 30.131 2.352 -16.801 1.00 91.83 77 LYS C O 1
ATOM 4173 N N . ILE C 1 78 ? 31.410 0.889 -15.664 1.00 92.69 78 ILE C N 1
ATOM 4174 C CA . ILE C 1 78 ? 30.330 -0.090 -15.576 1.00 93.57 78 ILE C CA 1
ATOM 4175 C C . ILE C 1 78 ? 29.243 0.394 -14.626 1.00 88.03 78 ILE C C 1
ATOM 4176 O O . ILE C 1 78 ? 28.047 0.260 -14.912 1.00 91.15 78 ILE C O 1
ATOM 4181 N N . LEU C 1 79 ? 29.633 0.969 -13.486 1.00 87.62 79 LEU C N 1
ATOM 4182 C CA . LEU C 1 79 ? 28.635 1.394 -12.513 1.00 91.31 79 LEU C CA 1
ATOM 4183 C C . LEU C 1 79 ? 27.814 2.580 -13.001 1.00 94.09 79 LEU C C 1
ATOM 4184 O O . LEU C 1 79 ? 26.685 2.767 -12.534 1.00 89.77 79 LEU C O 1
ATOM 4189 N N . LYS C 1 80 ? 28.343 3.373 -13.935 1.00 92.33 80 LYS C N 1
ATOM 4190 C CA . LYS C 1 80 ? 27.558 4.463 -14.501 1.00 91.52 80 LYS C CA 1
ATOM 4191 C C . LYS C 1 80 ? 26.370 3.961 -15.313 1.00 89.58 80 LYS C C 1
ATOM 4192 O O . LYS C 1 80 ? 25.444 4.737 -15.575 1.00 82.78 80 LYS C O 1
ATOM 4194 N N . CYS C 1 81 ? 26.370 2.689 -15.710 1.00 89.90 81 CYS C N 1
ATOM 4195 C CA . CYS C 1 81 ? 25.257 2.120 -16.457 1.00 89.29 81 CYS C CA 1
ATOM 4196 C C . CYS C 1 81 ? 24.079 1.749 -15.567 1.00 85.21 81 CYS C C 1
ATOM 4197 O O . CYS C 1 81 ? 23.047 1.307 -16.084 1.00 94.92 81 CYS C O 1
ATOM 4200 N N . ALA C 1 82 ? 24.205 1.916 -14.255 1.00 82.21 82 ALA C N 1
ATOM 4201 C CA . ALA C 1 82 ? 23.136 1.624 -13.314 1.00 91.44 82 ALA C CA 1
ATOM 4202 C C . ALA C 1 82 ? 22.589 2.928 -12.757 1.00 97.68 82 ALA C C 1
ATOM 4203 O O . ALA C 1 82 ? 23.345 3.873 -12.508 1.00 104.97 82 ALA C O 1
ATOM 4205 N N . GLY C 1 83 ? 21.278 2.979 -12.562 1.00 96.26 83 GLY C N 1
ATOM 4206 C CA . GLY C 1 83 ? 20.682 4.129 -11.924 1.00 111.93 83 GLY C CA 1
ATOM 4207 C C . GLY C 1 83 ? 20.894 4.120 -10.426 1.00 119.38 83 GLY C C 1
ATOM 4208 O O . GLY C 1 83 ? 21.272 3.115 -9.825 1.00 118.20 83 GLY C O 1
ATOM 4209 N N . ASN C 1 84 ? 20.635 5.272 -9.813 1.00 125.44 84 ASN C N 1
ATOM 4210 C CA . ASN C 1 84 ? 20.795 5.403 -8.371 1.00 127.38 84 ASN C CA 1
ATOM 4211 C C . ASN C 1 84 ? 19.628 4.787 -7.616 1.00 131.48 84 ASN C C 1
ATOM 4212 O O . ASN C 1 84 ? 19.630 4.789 -6.380 1.00 134.13 84 ASN C O 1
ATOM 4217 N N . GLU C 1 85 ? 18.648 4.255 -8.340 1.00 118.37 85 GLU C N 1
ATOM 4218 C CA . GLU C 1 85 ? 17.526 3.528 -7.774 1.00 119.11 85 GLU C CA 1
ATOM 4219 C C . GLU C 1 85 ? 17.579 2.051 -8.128 1.00 120.09 85 GLU C C 1
ATOM 4220 O O . GLU C 1 85 ? 16.649 1.308 -7.795 1.00 114.31 85 GLU C O 1
ATOM 4226 N N . ASP C 1 86 ? 18.640 1.614 -8.801 1.00 119.66 86 ASP C N 1
ATOM 4227 C CA . ASP C 1 86 ? 18.814 0.218 -9.158 1.00 109.68 86 ASP C CA 1
ATOM 4228 C C . ASP C 1 86 ? 19.259 -0.579 -7.936 1.00 110.74 86 ASP C C 1
ATOM 4229 O O . ASP C 1 86 ? 19.712 -0.025 -6.930 1.00 110.97 86 ASP C O 1
ATOM 4234 N N . ILE C 1 87 ? 19.132 -1.897 -8.037 1.00 115.60 87 ILE C N 1
ATOM 4235 C CA . ILE C 1 87 ? 19.600 -2.817 -7.005 1.00 103.64 87 ILE C CA 1
ATOM 4236 C C . ILE C 1 87 ? 20.833 -3.513 -7.559 1.00 100.37 87 ILE C C 1
ATOM 4237 O O . ILE C 1 87 ? 20.737 -4.257 -8.540 1.00 97.92 87 ILE C O 1
ATOM 4242 N N . ILE C 1 88 ? 21.992 -3.288 -6.949 1.00 98.75 88 ILE C N 1
ATOM 4243 C CA . ILE C 1 88 ? 23.245 -3.803 -7.492 1.00 99.29 88 ILE C CA 1
ATOM 4244 C C . ILE C 1 88 ? 23.681 -5.035 -6.718 1.00 95.97 88 ILE C C 1
ATOM 4245 O O . ILE C 1 88 ? 23.698 -5.042 -5.482 1.00 95.31 88 ILE C O 1
ATOM 4250 N N . THR C 1 89 ? 24.050 -6.076 -7.457 1.00 95.62 89 THR C N 1
ATOM 4251 C CA . THR C 1 89 ? 24.490 -7.336 -6.888 1.00 97.85 89 THR C CA 1
ATOM 4252 C C . THR C 1 89 ? 25.834 -7.683 -7.499 1.00 94.91 89 THR C C 1
ATOM 4253 O O . THR C 1 89 ? 25.985 -7.693 -8.727 1.00 94.48 89 THR C O 1
ATOM 4257 N N . LEU C 1 90 ? 26.802 -7.956 -6.638 1.00 93.62 90 LEU C N 1
ATOM 4258 C CA . LEU C 1 90 ? 28.121 -8.396 -7.058 1.00 98.39 90 LEU C CA 1
ATOM 4259 C C . LEU C 1 90 ? 28.213 -9.907 -6.916 1.00 100.66 90 LEU C C 1
ATOM 4260 O O . LEU C 1 90 ? 27.681 -10.485 -5.962 1.00 95.70 90 LEU C O 1
ATOM 4265 N N . ARG C 1 91 ? 28.898 -10.541 -7.864 1.00 97.91 91 ARG C N 1
ATOM 4266 C CA . ARG C 1 91 ? 29.026 -11.989 -7.844 1.00 97.59 91 ARG C CA 1
ATOM 4267 C C . ARG C 1 91 ? 30.376 -12.394 -8.418 1.00 97.22 91 ARG C C 1
ATOM 4268 O O . ARG C 1 91 ? 30.870 -11.786 -9.372 1.00 92.01 91 ARG C O 1
ATOM 4273 N N . ALA C 1 92 ? 30.979 -13.407 -7.803 1.00 107.96 92 ALA C N 1
ATOM 4274 C CA . ALA C 1 92 ? 32.245 -13.954 -8.269 1.00 110.82 92 ALA C CA 1
ATOM 4275 C C . ALA C 1 92 ? 32.279 -15.435 -7.935 1.00 118.32 92 ALA C C 1
ATOM 4276 O O . ALA C 1 92 ? 32.016 -15.820 -6.792 1.00 112.85 92 ALA C O 1
ATOM 4278 N N . GLU C 1 93 ? 32.605 -16.258 -8.927 1.00 130.88 93 GLU C N 1
ATOM 4279 C CA . GLU C 1 93 ? 32.683 -17.691 -8.704 1.00 133.01 93 GLU C CA 1
ATOM 4280 C C . GLU C 1 93 ? 33.951 -18.041 -7.928 1.00 152.14 93 GLU C C 1
ATOM 4281 O O . GLU C 1 93 ? 34.817 -17.198 -7.679 1.00 146.65 93 GLU C O 1
ATOM 4284 N N . ASP C 1 94 ? 34.048 -19.314 -7.540 1.00 188.39 94 ASP C N 1
ATOM 4285 C CA . ASP C 1 94 ? 35.166 -19.763 -6.717 1.00 189.31 94 ASP C CA 1
ATOM 4286 C C . ASP C 1 94 ? 36.491 -19.597 -7.453 1.00 190.77 94 ASP C C 1
ATOM 4287 O O . ASP C 1 94 ? 37.364 -18.833 -7.027 1.00 191.63 94 ASP C O 1
ATOM 4292 N N . ASN C 1 95 ? 36.654 -20.303 -8.566 1.00 162.35 95 ASN C N 1
ATOM 4293 C CA . ASN C 1 95 ? 37.846 -20.203 -9.406 1.00 157.02 95 ASN C CA 1
ATOM 4294 C C . ASN C 1 95 ? 37.455 -19.429 -10.662 1.00 154.04 95 ASN C C 1
ATOM 4295 O O . ASN C 1 95 ? 36.992 -20.007 -11.648 1.00 149.09 95 ASN C O 1
ATOM 4297 N N . ALA C 1 96 ? 37.641 -18.112 -10.619 1.00 162.99 96 ALA C N 1
ATOM 4298 C CA . ALA C 1 96 ? 37.277 -17.257 -11.740 1.00 162.66 96 ALA C CA 1
ATOM 4299 C C . ALA C 1 96 ? 38.099 -15.979 -11.678 1.00 154.70 96 ALA C C 1
ATOM 4300 O O . ALA C 1 96 ? 38.573 -15.573 -10.614 1.00 154.46 96 ALA C O 1
ATOM 4302 N N . ASP C 1 97 ? 38.258 -15.349 -12.842 1.00 134.62 97 ASP C N 1
ATOM 4303 C CA . ASP C 1 97 ? 38.989 -14.094 -12.972 1.00 135.19 97 ASP C CA 1
ATOM 4304 C C . ASP C 1 97 ? 38.108 -12.993 -13.554 1.00 132.33 97 ASP C C 1
ATOM 4305 O O . ASP C 1 97 ? 38.596 -12.097 -14.247 1.00 128.80 97 ASP C O 1
ATOM 4310 N N . THR C 1 98 ? 36.806 -13.051 -13.280 1.00 120.85 98 THR C N 1
ATOM 4311 C CA . THR C 1 98 ? 35.855 -12.069 -13.781 1.00 122.44 98 THR C CA 1
ATOM 4312 C C . THR C 1 98 ? 34.868 -11.716 -12.680 1.00 119.04 98 THR C C 1
ATOM 4313 O O . THR C 1 98 ? 34.443 -12.588 -11.916 1.00 113.50 98 THR C O 1
ATOM 4317 N N . LEU C 1 99 ? 34.508 -10.438 -12.599 1.00 112.09 99 LEU C N 1
ATOM 4318 C CA . LEU C 1 99 ? 33.530 -9.963 -11.629 1.00 108.06 99 LEU C CA 1
ATOM 4319 C C . LEU C 1 99 ? 32.213 -9.671 -12.333 1.00 102.06 99 LEU C C 1
ATOM 4320 O O . LEU C 1 99 ? 32.197 -9.056 -13.404 1.00 105.35 99 LEU C O 1
ATOM 4322 N N . ALA C 1 100 ? 31.105 -10.095 -11.727 1.00 96.37 100 ALA C N 1
ATOM 4323 C CA . ALA C 1 100 ? 29.783 -9.946 -12.317 1.00 94.05 100 ALA C CA 1
ATOM 4324 C C . ALA C 1 100 ? 28.999 -8.890 -11.553 1.00 101.51 100 ALA C C 1
ATOM 4325 O O . ALA C 1 100 ? 28.899 -8.952 -10.321 1.00 98.06 100 ALA C O 1
ATOM 4327 N N . LEU C 1 101 ? 28.434 -7.936 -12.289 1.00 99.86 101 LEU C N 1
ATOM 4328 C CA . LEU C 1 101 ? 27.612 -6.870 -11.741 1.00 95.76 101 LEU C CA 1
ATOM 4329 C C . LEU C 1 101 ? 26.220 -7.001 -12.339 1.00 97.55 101 LEU C C 1
ATOM 4330 O O . LEU C 1 101 ? 26.071 -7.056 -13.565 1.00 96.12 101 LEU C O 1
ATOM 4335 N N . VAL C 1 102 ? 25.202 -7.065 -11.485 1.00 97.00 102 VAL C N 1
ATOM 4336 C CA . VAL C 1 102 ? 23.825 -7.192 -11.948 1.00 95.53 102 VAL C CA 1
ATOM 4337 C C . VAL C 1 102 ? 22.997 -6.071 -11.340 1.00 97.71 102 VAL C C 1
ATOM 4338 O O . VAL C 1 102 ? 22.997 -5.881 -10.119 1.00 99.17 102 VAL C O 1
ATOM 4342 N N . PHE C 1 103 ? 22.289 -5.338 -12.191 1.00 100.38 103 PHE C N 1
ATOM 4343 C CA . PHE C 1 103 ? 21.444 -4.225 -11.781 1.00 96.45 103 PHE C CA 1
ATOM 4344 C C . PHE C 1 103 ? 19.987 -4.614 -11.995 1.00 100.35 103 PHE C C 1
ATOM 4345 O O . PHE C 1 103 ? 19.584 -4.947 -13.115 1.00 99.79 103 PHE C O 1
ATOM 4353 N N . GLU C 1 104 ? 19.211 -4.572 -10.919 1.00 116.03 104 GLU C N 1
ATOM 4354 C CA . GLU C 1 104 ? 17.781 -4.831 -10.943 1.00 121.26 104 GLU C CA 1
ATOM 4355 C C . GLU C 1 104 ? 17.056 -3.496 -11.015 1.00 125.95 104 GLU C C 1
ATOM 4356 O O . GLU C 1 104 ? 17.398 -2.560 -10.286 1.00 128.35 104 GLU C O 1
ATOM 4362 N N . ALA C 1 105 ? 16.053 -3.412 -11.883 1.00 128.77 105 ALA C N 1
ATOM 4363 C CA . ALA C 1 105 ? 15.321 -2.165 -12.007 1.00 125.76 105 ALA C CA 1
ATOM 4364 C C . ALA C 1 105 ? 14.235 -2.073 -10.943 1.00 138.26 105 ALA C C 1
ATOM 4365 O O . ALA C 1 105 ? 13.797 -3.088 -10.395 1.00 142.38 105 ALA C O 1
ATOM 4367 N N . PRO C 1 106 ? 13.786 -0.856 -10.628 1.00 135.41 106 PRO C N 1
ATOM 4368 C CA . PRO C 1 106 ? 12.697 -0.714 -9.647 1.00 145.98 106 PRO C CA 1
ATOM 4369 C C . PRO C 1 106 ? 11.387 -1.372 -10.052 1.00 160.98 106 PRO C C 1
ATOM 4370 O O . PRO C 1 106 ? 10.737 -2.006 -9.212 1.00 160.71 106 PRO C O 1
ATOM 4374 N N . ASN C 1 107 ? 10.975 -1.245 -11.315 1.00 197.63 107 ASN C N 1
ATOM 4375 C CA . ASN C 1 107 ? 9.770 -1.896 -11.815 1.00 198.88 107 ASN C CA 1
ATOM 4376 C C . ASN C 1 107 ? 10.009 -3.305 -12.362 1.00 197.05 107 ASN C C 1
ATOM 4377 O O . ASN C 1 107 ? 9.155 -3.822 -13.092 1.00 197.74 107 ASN C O 1
ATOM 4379 N N . GLN C 1 108 ? 11.146 -3.926 -12.041 1.00 156.35 108 GLN C N 1
ATOM 4380 C CA . GLN C 1 108 ? 11.503 -5.264 -12.516 1.00 149.94 108 GLN C CA 1
ATOM 4381 C C . GLN C 1 108 ? 11.536 -5.424 -14.035 1.00 146.73 108 GLN C C 1
ATOM 4382 O O . GLN C 1 108 ? 11.800 -6.524 -14.532 1.00 133.45 108 GLN C O 1
ATOM 4388 N N . GLU C 1 109 ? 11.264 -4.356 -14.788 1.00 146.67 109 GLU C N 1
ATOM 4389 C CA . GLU C 1 109 ? 11.263 -4.471 -16.243 1.00 136.76 109 GLU C CA 1
ATOM 4390 C C . GLU C 1 109 ? 12.677 -4.670 -16.772 1.00 130.22 109 GLU C C 1
ATOM 4391 O O . GLU C 1 109 ? 12.922 -5.539 -17.615 1.00 123.13 109 GLU C O 1
ATOM 4394 N N . LYS C 1 110 ? 13.622 -3.885 -16.266 1.00 122.16 110 LYS C N 1
ATOM 4395 C CA . LYS C 1 110 ? 14.987 -3.840 -16.772 1.00 108.97 110 LYS C CA 1
ATOM 4396 C C . LYS C 1 110 ? 15.903 -4.680 -15.892 1.00 100.72 110 LYS C C 1
ATOM 4397 O O . LYS C 1 110 ? 15.835 -4.604 -14.662 1.00 107.60 110 LYS C O 1
ATOM 4403 N N . VAL C 1 111 ? 16.740 -5.495 -16.525 1.00 89.44 111 VAL C N 1
ATOM 4404 C CA . VAL C 1 111 ? 17.736 -6.297 -15.826 1.00 94.41 111 VAL C CA 1
ATOM 4405 C C . VAL C 1 111 ? 19.048 -6.143 -16.578 1.00 86.01 111 VAL C C 1
ATOM 4406 O O . VAL C 1 111 ? 19.131 -6.482 -17.764 1.00 81.40 111 VAL C O 1
ATOM 4410 N N . SER C 1 112 ? 20.068 -5.635 -15.892 1.00 81.23 112 SER C N 1
ATOM 4411 C CA . SER C 1 112 ? 21.364 -5.357 -16.491 1.00 83.37 112 SER C CA 1
ATOM 4412 C C . SER C 1 112 ? 22.377 -6.358 -15.958 1.00 87.48 112 SER C C 1
ATOM 4413 O O . SER C 1 112 ? 22.432 -6.598 -14.750 1.00 88.52 112 SER C O 1
ATOM 4416 N N . ASP C 1 113 ? 23.176 -6.938 -16.852 1.00 90.72 113 ASP C N 1
ATOM 4417 C CA . ASP C 1 113 ? 24.168 -7.938 -16.454 1.00 87.96 113 ASP C CA 1
ATOM 4418 C C . ASP C 1 113 ? 25.486 -7.638 -17.163 1.00 87.01 113 ASP C C 1
ATOM 4419 O O . ASP C 1 113 ? 25.651 -7.971 -18.340 1.00 91.52 113 ASP C O 1
ATOM 4421 N N . TYR C 1 114 ? 26.416 -7.012 -16.450 1.00 84.79 114 TYR C N 1
ATOM 4422 C CA . TYR C 1 114 ? 27.752 -6.749 -16.957 1.00 93.11 114 TYR C CA 1
ATOM 4423 C C . TYR C 1 114 ? 28.754 -7.670 -16.271 1.00 99.86 114 TYR C C 1
ATOM 4424 O O . TYR C 1 114 ? 28.528 -8.152 -15.159 1.00 93.69 114 TYR C O 1
ATOM 4433 N N . GLU C 1 115 ? 29.871 -7.919 -16.951 1.00 112.93 115 GLU C N 1
ATOM 4434 C CA . GLU C 1 115 ? 30.926 -8.763 -16.399 1.00 96.90 115 GLU C CA 1
ATOM 4435 C C . GLU C 1 115 ? 32.269 -8.212 -16.847 1.00 100.44 115 GLU C C 1
ATOM 4436 O O . GLU C 1 115 ? 32.521 -8.105 -18.051 1.00 110.12 115 GLU C O 1
ATOM 4438 N N . MET C 1 116 ? 33.124 -7.865 -15.890 1.00 104.71 116 MET C N 1
ATOM 4439 C CA . MET C 1 116 ? 34.398 -7.228 -16.190 1.00 106.61 116 MET C CA 1
ATOM 4440 C C . MET C 1 116 ? 35.561 -8.161 -15.876 1.00 106.47 116 MET C C 1
ATOM 4441 O O . MET C 1 116 ? 35.550 -8.879 -14.868 1.00 98.81 116 MET C O 1
ATOM 4446 N N . LYS C 1 117 ? 36.551 -8.153 -16.768 1.00 113.45 117 LYS C N 1
ATOM 4447 C CA . LYS C 1 117 ? 37.761 -8.953 -16.608 1.00 113.82 117 LYS C CA 1
ATOM 4448 C C . LYS C 1 117 ? 38.609 -8.411 -15.459 1.00 116.62 117 LYS C C 1
ATOM 4449 O O . LYS C 1 117 ? 38.949 -7.223 -15.428 1.00 113.35 117 LYS C O 1
ATOM 4453 N N . LEU C 1 118 ? 38.914 -9.272 -14.493 1.00 126.47 118 LEU C N 1
ATOM 4454 C CA . LEU C 1 118 ? 39.759 -8.883 -13.377 1.00 127.46 118 LEU C CA 1
ATOM 4455 C C . LEU C 1 118 ? 41.236 -8.971 -13.761 1.00 131.41 118 LEU C C 1
ATOM 4456 O O . LEU C 1 118 ? 41.607 -9.459 -14.831 1.00 136.09 118 LEU C O 1
ATOM 4458 N N . MET C 1 119 ? 42.085 -8.479 -12.861 1.00 124.83 119 MET C N 1
ATOM 4459 C CA . MET C 1 119 ? 43.529 -8.485 -13.043 1.00 124.89 119 MET C CA 1
ATOM 4460 C C . MET C 1 119 ? 44.197 -8.804 -11.713 1.00 124.44 119 MET C C 1
ATOM 4461 O O . MET C 1 119 ? 43.636 -8.549 -10.646 1.00 118.78 119 MET C O 1
ATOM 4466 N N . ASP C 1 120 ? 45.396 -9.377 -11.784 1.00 130.00 120 ASP C N 1
ATOM 4467 C CA . ASP C 1 120 ? 46.127 -9.736 -10.577 1.00 128.50 120 ASP C CA 1
ATOM 4468 C C . ASP C 1 120 ? 46.822 -8.536 -9.941 1.00 125.54 120 ASP C C 1
ATOM 4469 O O . ASP C 1 120 ? 47.290 -7.623 -10.628 1.00 123.02 120 ASP C O 1
ATOM 4474 N N . LEU C 1 121 ? 46.858 -8.542 -8.610 1.00 134.86 121 LEU C N 1
ATOM 4475 C CA . LEU C 1 121 ? 47.453 -7.472 -7.819 1.00 128.12 121 LEU C CA 1
ATOM 4476 C C . LEU C 1 121 ? 47.710 -8.015 -6.423 1.00 141.67 121 LEU C C 1
ATOM 4477 O O . LEU C 1 121 ? 46.803 -8.583 -5.807 1.00 136.70 121 LEU C O 1
ATOM 4479 N N . ASP C 1 122 ? 48.928 -7.840 -5.923 1.00 145.79 122 ASP C N 1
ATOM 4480 C CA . ASP C 1 122 ? 49.252 -8.300 -4.583 1.00 151.33 122 ASP C CA 1
ATOM 4481 C C . ASP C 1 122 ? 48.900 -7.214 -3.571 1.00 151.83 122 ASP C C 1
ATOM 4482 O O . ASP C 1 122 ? 48.585 -6.077 -3.928 1.00 150.99 122 ASP C O 1
ATOM 4487 N N . VAL C 1 123 ? 48.947 -7.570 -2.289 1.00 155.21 123 VAL C N 1
ATOM 4488 C CA . VAL C 1 123 ? 48.441 -6.681 -1.242 1.00 153.99 123 VAL C CA 1
ATOM 4489 C C . VAL C 1 123 ? 49.625 -5.878 -0.712 1.00 155.49 123 VAL C C 1
ATOM 4490 O O . VAL C 1 123 ? 50.322 -6.284 0.219 1.00 155.15 123 VAL C O 1
ATOM 4492 N N . GLU C 1 124 ? 49.845 -4.712 -1.322 1.00 152.99 124 GLU C N 1
ATOM 4493 C CA . GLU C 1 124 ? 50.757 -3.700 -0.793 1.00 153.68 124 GLU C CA 1
ATOM 4494 C C . GLU C 1 124 ? 49.933 -2.756 0.079 1.00 159.33 124 GLU C C 1
ATOM 4495 O O . GLU C 1 124 ? 49.481 -1.693 -0.353 1.00 154.93 124 GLU C O 1
ATOM 4497 N N . GLN C 1 125 ? 49.731 -3.153 1.331 1.00 161.56 125 GLN C N 1
ATOM 4498 C CA . GLN C 1 125 ? 48.878 -2.411 2.249 1.00 156.79 125 GLN C CA 1
ATOM 4499 C C . GLN C 1 125 ? 49.649 -2.028 3.501 1.00 155.84 125 GLN C C 1
ATOM 4500 O O . GLN C 1 125 ? 50.358 -2.854 4.081 1.00 158.68 125 GLN C O 1
ATOM 4506 N N . LEU C 1 126 ? 49.492 -0.774 3.917 1.00 138.41 126 LEU C N 1
ATOM 4507 C CA . LEU C 1 126 ? 50.132 -0.245 5.114 1.00 134.85 126 LEU C CA 1
ATOM 4508 C C . LEU C 1 126 ? 49.132 -0.247 6.265 1.00 132.37 126 LEU C C 1
ATOM 4509 O O . LEU C 1 126 ? 48.101 0.430 6.196 1.00 129.76 126 LEU C O 1
ATOM 4511 N N . GLY C 1 127 ? 49.440 -0.998 7.321 1.00 134.79 127 GLY C N 1
ATOM 4512 C CA . GLY C 1 127 ? 48.609 -1.031 8.511 1.00 130.69 127 GLY C CA 1
ATOM 4513 C C . GLY C 1 127 ? 48.524 0.293 9.244 1.00 137.22 127 GLY C C 1
ATOM 4514 O O . GLY C 1 127 ? 49.554 0.863 9.620 1.00 135.03 127 GLY C O 1
ATOM 4515 N N . ILE C 1 128 ? 47.310 0.795 9.455 1.00 147.35 128 ILE C N 1
ATOM 4516 C CA . ILE C 1 128 ? 47.090 2.088 10.099 1.00 142.52 128 ILE C CA 1
ATOM 4517 C C . ILE C 1 128 ? 46.748 1.836 11.566 1.00 144.72 128 ILE C C 1
ATOM 4518 O O . ILE C 1 128 ? 45.667 1.297 11.856 1.00 146.28 128 ILE C O 1
ATOM 4520 N N . PRO C 1 129 ? 47.616 2.201 12.509 1.00 139.82 129 PRO C N 1
ATOM 4521 C CA . PRO C 1 129 ? 47.266 2.094 13.930 1.00 141.40 129 PRO C CA 1
ATOM 4522 C C . PRO C 1 129 ? 46.184 3.085 14.334 1.00 140.71 129 PRO C C 1
ATOM 4523 O O . PRO C 1 129 ? 46.172 4.238 13.894 1.00 142.25 129 PRO C O 1
ATOM 4527 N N . GLU C 1 130 ? 45.267 2.622 15.181 1.00 139.56 130 GLU C N 1
ATOM 4528 C CA . GLU C 1 130 ? 44.204 3.474 15.703 1.00 134.09 130 GLU C CA 1
ATOM 4529 C C . GLU C 1 130 ? 44.796 4.406 16.750 1.00 134.45 130 GLU C C 1
ATOM 4530 O O . GLU C 1 130 ? 45.116 3.979 17.864 1.00 130.84 130 GLU C O 1
ATOM 4536 N N . GLN C 1 131 ? 44.941 5.678 16.399 1.00 140.52 131 GLN C N 1
ATOM 4537 C CA . GLN C 1 131 ? 45.449 6.685 17.315 1.00 133.74 131 GLN C CA 1
ATOM 4538 C C . GLN C 1 131 ? 44.321 7.582 17.800 1.00 141.39 131 GLN C C 1
ATOM 4539 O O . GLN C 1 131 ? 43.205 7.571 17.273 1.00 136.74 131 GLN C O 1
ATOM 4545 N N . GLU C 1 132 ? 44.636 8.368 18.824 1.00 143.27 132 GLU C N 1
ATOM 4546 C CA . GLU C 1 132 ? 43.784 9.458 19.269 1.00 145.54 132 GLU C CA 1
ATOM 4547 C C . GLU C 1 132 ? 44.355 10.745 18.695 1.00 149.60 132 GLU C C 1
ATOM 4548 O O . GLU C 1 132 ? 45.545 11.030 18.870 1.00 149.91 132 GLU C O 1
ATOM 4550 N N . TYR C 1 133 ? 43.518 11.520 18.019 1.00 164.65 133 TYR C N 1
ATOM 4551 C CA . TYR C 1 133 ? 43.986 12.716 17.339 1.00 165.17 133 TYR C CA 1
ATOM 4552 C C . TYR C 1 133 ? 43.774 13.937 18.224 1.00 161.53 133 TYR C C 1
ATOM 4553 O O . TYR C 1 133 ? 42.865 13.972 19.058 1.00 160.82 133 TYR C O 1
ATOM 4562 N N . SER C 1 134 ? 44.638 14.938 18.041 1.00 146.20 134 SER C N 1
ATOM 4563 C CA . SER C 1 134 ? 44.535 16.163 18.828 1.00 142.13 134 SER C CA 1
ATOM 4564 C C . SER C 1 134 ? 43.199 16.857 18.594 1.00 146.30 134 SER C C 1
ATOM 4565 O O . SER C 1 134 ? 42.393 17.009 19.519 1.00 137.73 134 SER C O 1
ATOM 4568 N N . CYS C 1 135 ? 42.944 17.286 17.360 1.00 143.62 135 CYS C N 1
ATOM 4569 C CA . CYS C 1 135 ? 41.717 17.997 17.032 1.00 136.91 135 CYS C CA 1
ATOM 4570 C C . CYS C 1 135 ? 40.885 17.195 16.040 1.00 137.43 135 CYS C C 1
ATOM 4571 O O . CYS C 1 135 ? 41.424 16.572 15.120 1.00 140.57 135 CYS C O 1
ATOM 4574 N N . VAL C 1 136 ? 39.569 17.201 16.246 1.00 123.47 136 VAL C N 1
ATOM 4575 C CA . VAL C 1 136 ? 38.614 16.553 15.353 1.00 119.23 136 VAL C CA 1
ATOM 4576 C C . VAL C 1 136 ? 37.469 17.530 15.097 1.00 123.26 136 VAL C C 1
ATOM 4577 O O . VAL C 1 136 ? 36.772 17.943 16.032 1.00 123.07 136 VAL C O 1
ATOM 4581 N N . VAL C 1 137 ? 37.323 17.953 13.844 1.00 123.58 137 VAL C N 1
ATOM 4582 C CA . VAL C 1 137 ? 36.294 18.896 13.427 1.00 113.13 137 VAL C CA 1
ATOM 4583 C C . VAL C 1 137 ? 35.230 18.127 12.659 1.00 109.01 137 VAL C C 1
ATOM 4584 O O . VAL C 1 137 ? 35.552 17.344 11.760 1.00 113.35 137 VAL C O 1
ATOM 4588 N N . LYS C 1 138 ? 33.965 18.353 12.998 1.00 110.96 138 LYS C N 1
ATOM 4589 C CA . LYS C 1 138 ? 32.847 17.740 12.288 1.00 111.17 138 LYS C CA 1
ATOM 4590 C C . LYS C 1 138 ? 32.033 18.860 11.655 1.00 113.70 138 LYS C C 1
ATOM 4591 O O . LYS C 1 138 ? 31.444 19.681 12.366 1.00 114.77 138 LYS C O 1
ATOM 4595 N N . MET C 1 139 ? 31.998 18.896 10.330 1.00 110.13 139 MET C N 1
ATOM 4596 C CA . MET C 1 139 ? 31.387 19.991 9.590 1.00 99.66 139 MET C CA 1
ATOM 4597 C C . MET C 1 139 ? 30.499 19.467 8.475 1.00 100.28 139 MET C C 1
ATOM 4598 O O . MET C 1 139 ? 30.488 18.267 8.183 1.00 112.43 139 MET C O 1
ATOM 4603 N N . PRO C 1 140 ? 29.713 20.342 7.840 1.00 105.13 140 PRO C N 1
ATOM 4604 C CA . PRO C 1 140 ? 28.930 19.907 6.676 1.00 104.75 140 PRO C CA 1
ATOM 4605 C C . PRO C 1 140 ? 29.823 19.528 5.505 1.00 102.75 140 PRO C C 1
ATOM 4606 O O . PRO C 1 140 ? 30.875 20.131 5.279 1.00 100.04 140 PRO C O 1
ATOM 4610 N N . SER C 1 141 ? 29.390 18.505 4.764 1.00 103.98 141 SER C N 1
ATOM 4611 C CA . SER C 1 141 ? 30.131 18.066 3.585 1.00 102.06 141 SER C CA 1
ATOM 4612 C C . SER C 1 141 ? 30.223 19.183 2.551 1.00 104.50 141 SER C C 1
ATOM 4613 O O . SER C 1 141 ? 31.305 19.476 2.024 1.00 100.84 141 SER C O 1
ATOM 4616 N N . GLY C 1 142 ? 29.087 19.814 2.247 1.00 99.45 142 GLY C N 1
ATOM 4617 C CA . GLY C 1 142 ? 29.083 20.886 1.267 1.00 97.04 142 GLY C CA 1
ATOM 4618 C C . GLY C 1 142 ? 29.965 22.051 1.670 1.00 104.75 142 GLY C C 1
ATOM 4619 O O . GLY C 1 142 ? 30.606 22.676 0.824 1.00 105.67 142 GLY C O 1
ATOM 4620 N N . GLU C 1 143 ? 30.015 22.356 2.969 1.00 107.40 143 GLU C N 1
ATOM 4621 C CA . GLU C 1 143 ? 30.859 23.451 3.438 1.00 108.84 143 GLU C CA 1
ATOM 4622 C C . GLU C 1 143 ? 32.332 23.154 3.185 1.00 105.83 143 GLU C C 1
ATOM 4623 O O . GLU C 1 143 ? 33.071 24.006 2.678 1.00 108.99 143 GLU C O 1
ATOM 4625 N N . PHE C 1 144 ? 32.778 21.946 3.541 1.00 100.07 144 PHE C N 1
ATOM 4626 C CA . PHE C 1 144 ? 34.152 21.541 3.261 1.00 94.01 144 PHE C CA 1
ATOM 4627 C C . PHE C 1 144 ? 34.454 21.596 1.768 1.00 93.13 144 PHE C C 1
ATOM 4628 O O . PHE C 1 144 ? 35.515 22.083 1.352 1.00 92.49 144 PHE C O 1
ATOM 4636 N N . ALA C 1 145 ? 33.537 21.078 0.946 1.00 98.37 145 ALA C N 1
ATOM 4637 C CA . ALA C 1 145 ? 33.757 21.078 -0.498 1.00 101.18 145 ALA C CA 1
ATOM 4638 C C . ALA C 1 145 ? 33.893 22.498 -1.035 1.00 104.45 145 ALA C C 1
ATOM 4639 O O . ALA C 1 145 ? 34.798 22.793 -1.827 1.00 95.09 145 ALA C O 1
ATOM 4641 N N . ARG C 1 146 ? 33.000 23.395 -0.605 1.00 104.45 146 ARG C N 1
ATOM 4642 C CA . ARG C 1 146 ? 33.079 24.787 -1.034 1.00 103.24 146 ARG C CA 1
ATOM 4643 C C . ARG C 1 146 ? 34.382 25.431 -0.588 1.00 97.01 146 ARG C C 1
ATOM 4644 O O . ARG C 1 146 ? 35.010 26.162 -1.359 1.00 102.83 146 ARG C O 1
ATOM 4652 N N . ILE C 1 147 ? 34.792 25.193 0.660 1.00 90.06 147 ILE C N 1
ATOM 4653 C CA . ILE C 1 147 ? 36.037 25.781 1.149 1.00 89.91 147 ILE C CA 1
ATOM 4654 C C . ILE C 1 147 ? 37.214 25.332 0.293 1.00 98.11 147 ILE C C 1
ATOM 4655 O O . ILE C 1 147 ? 38.036 26.150 -0.139 1.00 107.12 147 ILE C O 1
ATOM 4660 N N . CYS C 1 148 ? 37.316 24.025 0.040 1.00 98.34 148 CYS C N 1
ATOM 4661 C CA . CYS C 1 148 ? 38.439 23.517 -0.744 1.00 95.89 148 CYS C CA 1
ATOM 4662 C C . CYS C 1 148 ? 38.426 24.101 -2.152 1.00 102.97 148 CYS C C 1
ATOM 4663 O O . CYS C 1 148 ? 39.456 24.572 -2.655 1.00 101.48 148 CYS C O 1
ATOM 4666 N N . ARG C 1 149 ? 37.255 24.097 -2.795 1.00 125.16 149 ARG C N 1
ATOM 4667 C CA . ARG C 1 149 ? 37.143 24.623 -4.151 1.00 128.02 149 ARG C CA 1
ATOM 4668 C C . ARG C 1 149 ? 37.524 26.100 -4.210 1.00 126.37 149 ARG C C 1
ATOM 4669 O O . ARG C 1 149 ? 38.303 26.515 -5.076 1.00 125.91 149 ARG C O 1
ATOM 4677 N N . ASP C 1 150 ? 36.975 26.911 -3.301 1.00 109.24 150 ASP C N 1
ATOM 4678 C CA . ASP C 1 150 ? 37.283 28.338 -3.282 1.00 97.28 150 ASP C CA 1
ATOM 4679 C C . ASP C 1 150 ? 38.768 28.582 -3.048 1.00 99.17 150 ASP C C 1
ATOM 4680 O O . ASP C 1 150 ? 39.396 29.384 -3.751 1.00 99.74 150 ASP C O 1
ATOM 4685 N N . LEU C 1 151 ? 39.351 27.901 -2.058 1.00 98.55 151 LEU C N 1
ATOM 4686 C CA . LEU C 1 151 ? 40.759 28.110 -1.750 1.00 98.68 151 LEU C CA 1
ATOM 4687 C C . LEU C 1 151 ? 41.670 27.619 -2.866 1.00 103.02 151 LEU C C 1
ATOM 4688 O O . LEU C 1 151 ? 42.826 28.049 -2.938 1.00 106.11 151 LEU C O 1
ATOM 4693 N N . SER C 1 152 ? 41.179 26.727 -3.731 1.00 101.85 152 SER C N 1
ATOM 4694 C CA . SER C 1 152 ? 41.994 26.276 -4.855 1.00 100.39 152 SER C CA 1
ATOM 4695 C C . SER C 1 152 ? 42.290 27.405 -5.839 1.00 109.00 152 SER C C 1
ATOM 4696 O O . SER C 1 152 ? 43.323 27.373 -6.517 1.00 107.84 152 SER C O 1
ATOM 4699 N N . HIS C 1 153 ? 41.411 28.406 -5.933 1.00 108.31 153 HIS C N 1
ATOM 4700 C CA . HIS C 1 153 ? 41.610 29.501 -6.876 1.00 99.48 153 HIS C CA 1
ATOM 4701 C C . HIS C 1 153 ? 42.672 30.501 -6.438 1.00 102.39 153 HIS C C 1
ATOM 4702 O O . HIS C 1 153 ? 43.099 31.319 -7.260 1.00 99.06 153 HIS C O 1
ATOM 4709 N N . ILE C 1 154 ? 43.110 30.461 -5.182 1.00 108.71 154 ILE C N 1
ATOM 4710 C CA . ILE C 1 154 ? 44.121 31.396 -4.701 1.00 107.20 154 ILE C CA 1
ATOM 4711 C C . ILE C 1 154 ? 45.510 30.829 -4.958 1.00 113.47 154 ILE C C 1
ATOM 4712 O O . ILE C 1 154 ? 46.217 31.272 -5.871 1.00 111.27 154 ILE C O 1
ATOM 4717 N N . GLY C 1 155 ? 45.909 29.849 -4.153 1.00 111.73 155 GLY C N 1
ATOM 4718 C CA . GLY C 1 155 ? 47.181 29.180 -4.338 1.00 120.23 155 GLY C CA 1
ATOM 4719 C C . GLY C 1 155 ? 47.033 27.682 -4.494 1.00 136.46 155 GLY C C 1
ATOM 4720 O O . GLY C 1 155 ? 45.977 27.195 -4.909 1.00 130.15 155 GLY C O 1
ATOM 4721 N N . ASP C 1 156 ? 48.089 26.939 -4.165 1.00 158.30 156 ASP C N 1
ATOM 4722 C CA . ASP C 1 156 ? 48.068 25.486 -4.234 1.00 157.26 156 ASP C CA 1
ATOM 4723 C C . ASP C 1 156 ? 48.357 24.821 -2.897 1.00 153.88 156 ASP C C 1
ATOM 4724 O O . ASP C 1 156 ? 48.430 23.588 -2.840 1.00 152.23 156 ASP C O 1
ATOM 4729 N N . ALA C 1 157 ? 48.513 25.592 -1.822 1.00 130.99 157 ALA C N 1
ATOM 4730 C CA . ALA C 1 157 ? 48.815 25.051 -0.505 1.00 118.15 157 ALA C CA 1
ATOM 4731 C C . ALA C 1 157 ? 47.909 25.706 0.526 1.00 113.78 157 ALA C C 1
ATOM 4732 O O . ALA C 1 157 ? 47.664 26.915 0.475 1.00 115.71 157 ALA C O 1
ATOM 4734 N N . VAL C 1 158 ? 47.413 24.897 1.458 1.00 109.09 158 VAL C N 1
ATOM 4735 C CA . VAL C 1 158 ? 46.501 25.344 2.501 1.00 105.88 158 VAL C CA 1
ATOM 4736 C C . VAL C 1 158 ? 47.196 25.200 3.844 1.00 108.82 158 VAL C C 1
ATOM 4737 O O . VAL C 1 158 ? 47.965 24.258 4.067 1.00 108.91 158 VAL C O 1
ATOM 4741 N N . VAL C 1 159 ? 46.945 26.155 4.724 1.00 103.97 159 VAL C N 1
ATOM 4742 C CA . VAL C 1 159 ? 47.441 26.140 6.090 1.00 104.65 159 VAL C CA 1
ATOM 4743 C C . VAL C 1 159 ? 46.220 26.010 6.986 1.00 105.79 159 VAL C C 1
ATOM 4744 O O . VAL C 1 159 ? 45.397 26.932 7.066 1.00 106.51 159 VAL C O 1
ATOM 4748 N N . ILE C 1 160 ? 46.065 24.845 7.600 1.00 107.59 160 ILE C N 1
ATOM 4749 C CA . ILE C 1 160 ? 44.986 24.614 8.549 1.00 108.86 160 ILE C CA 1
ATOM 4750 C C . ILE C 1 160 ? 45.498 24.961 9.939 1.00 119.47 160 ILE C C 1
ATOM 4751 O O . ILE C 1 160 ? 46.535 24.447 10.379 1.00 123.96 160 ILE C O 1
ATOM 4756 N N . SER C 1 161 ? 44.764 25.823 10.635 1.00 118.39 161 SER C N 1
ATOM 4757 C CA . SER C 1 161 ? 45.090 26.266 11.982 1.00 120.51 161 SER C CA 1
ATOM 4758 C C . SER C 1 161 ? 43.891 25.976 12.869 1.00 122.67 161 SER C C 1
ATOM 4759 O O . SER C 1 161 ? 42.754 26.271 12.496 1.00 126.32 161 SER C O 1
ATOM 4762 N N . CYS C 1 162 ? 44.123 25.347 14.014 1.00 125.05 162 CYS C N 1
ATOM 4763 C CA . CYS C 1 162 ? 43.056 25.091 14.964 1.00 127.55 162 CYS C CA 1
ATOM 4764 C C . CYS C 1 162 ? 43.328 25.768 16.301 1.00 129.48 162 CYS C C 1
ATOM 4765 O O . CYS C 1 162 ? 44.473 25.861 16.756 1.00 128.98 162 CYS C O 1
ATOM 4768 N N . ALA C 1 163 ? 42.249 26.235 16.923 1.00 129.28 163 ALA C N 1
ATOM 4769 C CA . ALA C 1 163 ? 42.282 26.840 18.244 1.00 128.73 163 ALA C CA 1
ATOM 4770 C C . ALA C 1 163 ? 41.021 26.402 18.973 1.00 130.14 163 ALA C C 1
ATOM 4771 O O . ALA C 1 163 ? 40.153 25.738 18.400 1.00 135.51 163 ALA C O 1
ATOM 4773 N N . LYS C 1 164 ? 40.934 26.755 20.258 1.00 131.84 164 LYS C N 1
ATOM 4774 C CA . LYS C 1 164 ? 39.761 26.388 21.048 1.00 136.76 164 LYS C CA 1
ATOM 4775 C C . LYS C 1 164 ? 38.469 26.855 20.387 1.00 144.25 164 LYS C C 1
ATOM 4776 O O . LYS C 1 164 ? 37.484 26.109 20.330 1.00 149.19 164 LYS C O 1
ATOM 4778 N N . ASP C 1 165 ? 38.455 28.088 19.882 1.00 165.73 165 ASP C N 1
ATOM 4779 C CA . ASP C 1 165 ? 37.228 28.668 19.344 1.00 168.15 165 ASP C CA 1
ATOM 4780 C C . ASP C 1 165 ? 36.836 28.025 18.016 1.00 165.64 165 ASP C C 1
ATOM 4781 O O . ASP C 1 165 ? 35.730 27.491 17.875 1.00 166.51 165 ASP C O 1
ATOM 4786 N N . GLY C 1 166 ? 37.728 28.059 17.032 1.00 152.44 166 GLY C N 1
ATOM 4787 C CA . GLY C 1 166 ? 37.390 27.516 15.736 1.00 141.05 166 GLY C CA 1
ATOM 4788 C C . GLY C 1 166 ? 38.611 27.159 14.919 1.00 130.60 166 GLY C C 1
ATOM 4789 O O . GLY C 1 166 ? 39.745 27.216 15.398 1.00 131.94 166 GLY C O 1
ATOM 4790 N N . VAL C 1 167 ? 38.355 26.783 13.667 1.00 126.05 167 VAL C N 1
ATOM 4791 C CA . VAL C 1 167 ? 39.388 26.360 12.729 1.00 125.39 167 VAL C CA 1
ATOM 4792 C C . VAL C 1 167 ? 39.449 27.348 11.569 1.00 121.76 167 VAL C C 1
ATOM 4793 O O . VAL C 1 167 ? 38.416 27.851 11.111 1.00 120.98 167 VAL C O 1
ATOM 4797 N N . LYS C 1 168 ? 40.667 27.646 11.117 1.00 113.06 168 LYS C N 1
ATOM 4798 C CA . LYS C 1 168 ? 40.917 28.630 10.075 1.00 107.63 168 LYS C CA 1
ATOM 4799 C C . LYS C 1 168 ? 41.719 27.981 8.954 1.00 108.80 168 LYS C C 1
ATOM 4800 O O . LYS C 1 168 ? 42.677 27.242 9.202 1.00 111.43 168 LYS C O 1
ATOM 4804 N N . PHE C 1 169 ? 41.309 28.256 7.721 1.00 100.37 169 PHE C N 1
ATOM 4805 C CA . PHE C 1 169 ? 41.920 27.713 6.515 1.00 96.09 169 PHE C CA 1
ATOM 4806 C C . PHE C 1 169 ? 42.535 28.858 5.720 1.00 93.25 169 PHE C C 1
ATOM 4807 O O . PHE C 1 169 ? 41.843 29.827 5.397 1.00 99.75 169 PHE C O 1
ATOM 4815 N N . SER C 1 170 ? 43.822 28.747 5.389 1.00 93.95 170 SER C N 1
ATOM 4816 C CA . SER C 1 170 ? 44.523 29.834 4.717 1.00 97.00 170 SER C CA 1
ATOM 4817 C C . SER C 1 170 ? 45.176 29.343 3.432 1.00 96.49 170 SER C C 1
ATOM 4818 O O . SER C 1 170 ? 45.507 28.165 3.301 1.00 97.67 170 SER C O 1
ATOM 4821 N N . ALA C 1 171 ? 45.370 30.266 2.491 1.00 101.34 171 ALA C N 1
ATOM 4822 C CA . ALA C 1 171 ? 46.038 29.961 1.230 1.00 102.11 171 ALA C CA 1
ATOM 4823 C C . ALA C 1 171 ? 46.616 31.247 0.657 1.00 100.81 171 ALA C C 1
ATOM 4824 O O . ALA C 1 171 ? 46.200 32.348 1.024 1.00 96.15 171 ALA C O 1
ATOM 4826 N N . SER C 1 172 ? 47.584 31.096 -0.247 1.00 103.08 172 SER C N 1
ATOM 4827 C CA . SER C 1 172 ? 48.247 32.243 -0.855 1.00 101.29 172 SER C CA 1
ATOM 4828 C C . SER C 1 172 ? 48.748 31.882 -2.248 1.00 103.13 172 SER C C 1
ATOM 4829 O O . SER C 1 172 ? 49.265 30.783 -2.461 1.00 109.35 172 SER C O 1
ATOM 4832 N N . GLY C 1 173 ? 48.596 32.817 -3.189 1.00 112.27 173 GLY C N 1
ATOM 4833 C CA . GLY C 1 173 ? 49.089 32.649 -4.541 1.00 116.56 173 GLY C CA 1
ATOM 4834 C C . GLY C 1 173 ? 49.474 33.952 -5.220 1.00 108.17 173 GLY C C 1
ATOM 4835 O O . GLY C 1 173 ? 49.489 35.016 -4.589 1.00 98.79 173 GLY C O 1
ATOM 4836 N N . GLU C 1 174 ? 49.745 33.869 -6.528 1.00 106.40 174 GLU C N 1
ATOM 4837 C CA . GLU C 1 174 ? 50.223 35.014 -7.303 1.00 109.54 174 GLU C CA 1
ATOM 4838 C C . GLU C 1 174 ? 49.357 36.257 -7.126 1.00 113.14 174 GLU C C 1
ATOM 4839 O O . GLU C 1 174 ? 49.874 37.380 -7.095 1.00 120.32 174 GLU C O 1
ATOM 4841 N N . LEU C 1 175 ? 48.041 36.085 -7.009 1.00 108.75 175 LEU C N 1
ATOM 4842 C CA . LEU C 1 175 ? 47.121 37.214 -6.967 1.00 106.63 175 LEU C CA 1
ATOM 4843 C C . LEU C 1 175 ? 46.697 37.576 -5.546 1.00 106.01 175 LEU C C 1
ATOM 4844 O O . LEU C 1 175 ? 45.678 38.251 -5.361 1.00 115.39 175 LEU C O 1
ATOM 4849 N N . GLY C 1 176 ? 47.465 37.163 -4.546 1.00 102.76 176 GLY C N 1
ATOM 4850 C CA . GLY C 1 176 ? 47.182 37.493 -3.164 1.00 102.90 176 GLY C CA 1
ATOM 4851 C C . GLY C 1 176 ? 46.845 36.260 -2.347 1.00 102.17 176 GLY C C 1
ATOM 4852 O O . GLY C 1 176 ? 46.982 35.122 -2.794 1.00 104.72 176 GLY C O 1
ATOM 4853 N N . ASN C 1 177 ? 46.380 36.503 -1.125 1.00 98.62 177 ASN C N 1
ATOM 4854 C CA . ASN C 1 177 ? 46.100 35.422 -0.193 1.00 95.98 177 ASN C CA 1
ATOM 4855 C C . ASN C 1 177 ? 44.668 35.522 0.320 1.00 97.35 177 ASN C C 1
ATOM 4856 O O . ASN C 1 177 ? 43.996 36.545 0.173 1.00 97.94 177 ASN C O 1
ATOM 4861 N N . GLY C 1 178 ? 44.209 34.429 0.926 1.00 98.00 178 GLY C N 1
ATOM 4862 C CA . GLY C 1 178 ? 42.866 34.366 1.470 1.00 100.27 178 GLY C CA 1
ATOM 4863 C C . GLY C 1 178 ? 42.812 33.480 2.696 1.00 97.36 178 GLY C C 1
ATOM 4864 O O . GLY C 1 178 ? 43.647 32.588 2.886 1.00 100.44 178 GLY C O 1
ATOM 4865 N N . ASN C 1 179 ? 41.801 33.735 3.527 1.00 96.69 179 ASN C N 1
ATOM 4866 C CA . ASN C 1 179 ? 41.620 33.035 4.792 1.00 93.85 179 ASN C CA 1
ATOM 4867 C C . ASN C 1 179 ? 40.128 32.918 5.078 1.00 95.97 179 ASN C C 1
ATOM 4868 O O . ASN C 1 179 ? 39.363 33.849 4.815 1.00 108.20 179 ASN C O 1
ATOM 4873 N N . ILE C 1 180 ? 39.718 31.755 5.579 1.00 93.37 180 ILE C N 1
ATOM 4874 C CA . ILE C 1 180 ? 38.329 31.472 5.924 1.00 97.10 180 ILE C CA 1
ATOM 4875 C C . ILE C 1 180 ? 38.289 30.943 7.352 1.00 97.79 180 ILE C C 1
ATOM 4876 O O . ILE C 1 180 ? 39.125 30.119 7.736 1.00 105.04 180 ILE C O 1
ATOM 4881 N N . LYS C 1 181 ? 37.327 31.413 8.145 1.00 97.84 181 LYS C N 1
ATOM 4882 C CA . LYS C 1 181 ? 37.241 31.033 9.550 1.00 99.91 181 LYS C CA 1
ATOM 4883 C C . LYS C 1 181 ? 35.884 30.415 9.860 1.00 106.22 181 LYS C C 1
ATOM 4884 O O . LYS C 1 181 ? 34.843 30.976 9.503 1.00 112.23 181 LYS C O 1
ATOM 4886 N N . LEU C 1 182 ? 35.907 29.260 10.524 1.00 108.53 182 LEU C N 1
ATOM 4887 C CA . LEU C 1 182 ? 34.710 28.574 10.983 1.00 114.13 182 LEU C CA 1
ATOM 4888 C C . LEU C 1 182 ? 34.752 28.468 12.504 1.00 124.41 182 LEU C C 1
ATOM 4889 O O . LEU C 1 182 ? 35.825 28.352 13.105 1.00 129.18 182 LEU C O 1
ATOM 4894 N N . SER C 1 183 ? 33.571 28.518 13.122 1.00 128.79 183 SER C N 1
ATOM 4895 C CA . SER C 1 183 ? 33.435 28.494 14.574 1.00 140.92 183 SER C CA 1
ATOM 4896 C C . SER C 1 183 ? 32.327 27.543 15.013 1.00 152.70 183 SER C C 1
ATOM 4897 O O . SER C 1 183 ? 31.439 27.177 14.234 1.00 151.42 183 SER C O 1
ATOM 4900 N N . GLN C 1 184 ? 32.434 27.117 16.277 1.00 165.84 184 GLN C N 1
ATOM 4901 C CA . GLN C 1 184 ? 31.398 26.372 16.976 1.00 169.19 184 GLN C CA 1
ATOM 4902 C C . GLN C 1 184 ? 30.088 27.141 16.837 1.00 172.41 184 GLN C C 1
ATOM 4903 O O . GLN C 1 184 ? 29.829 28.060 17.617 1.00 174.86 184 GLN C O 1
ATOM 4909 N N . THR C 1 185 ? 29.266 26.795 15.852 1.00 162.70 185 THR C N 1
ATOM 4910 C CA . THR C 1 185 ? 27.984 27.459 15.636 1.00 170.13 185 THR C CA 1
ATOM 4911 C C . THR C 1 185 ? 26.947 27.004 16.673 1.00 173.58 185 THR C C 1
ATOM 4912 O O . THR C 1 185 ? 27.183 26.108 17.488 1.00 171.82 185 THR C O 1
ATOM 4914 N N . SER C 1 186 ? 25.786 27.668 16.629 1.00 180.51 186 SER C N 1
ATOM 4915 C CA . SER C 1 186 ? 24.651 27.416 17.518 1.00 175.35 186 SER C CA 1
ATOM 4916 C C . SER C 1 186 ? 24.275 25.931 17.572 1.00 178.84 186 SER C C 1
ATOM 4917 O O . SER C 1 186 ? 24.308 25.219 16.561 1.00 177.50 186 SER C O 1
ATOM 4920 N N . ASN C 1 187 ? 23.975 25.468 18.798 1.00 179.81 187 ASN C N 1
ATOM 4921 C CA . ASN C 1 187 ? 23.796 24.075 19.212 1.00 182.68 187 ASN C CA 1
ATOM 4922 C C . ASN C 1 187 ? 22.451 23.471 18.797 1.00 180.30 187 ASN C C 1
ATOM 4923 O O . ASN C 1 187 ? 22.196 22.310 19.110 1.00 181.94 187 ASN C O 1
ATOM 4928 N N . VAL C 1 188 ? 21.608 24.198 18.064 1.00 171.87 188 VAL C N 1
ATOM 4929 C CA . VAL C 1 188 ? 20.235 23.748 17.825 1.00 165.75 188 VAL C CA 1
ATOM 4930 C C . VAL C 1 188 ? 20.186 22.518 16.926 1.00 152.45 188 VAL C C 1
ATOM 4931 O O . VAL C 1 188 ? 19.667 21.466 17.326 1.00 153.26 188 VAL C O 1
ATOM 4933 N N . ASP C 1 189 ? 20.750 22.617 15.724 1.00 146.20 189 ASP C N 1
ATOM 4934 C CA . ASP C 1 189 ? 20.701 21.559 14.721 1.00 143.90 189 ASP C CA 1
ATOM 4935 C C . ASP C 1 189 ? 22.091 20.993 14.496 1.00 142.48 189 ASP C C 1
ATOM 4936 O O . ASP C 1 189 ? 23.031 21.735 14.175 1.00 139.45 189 ASP C O 1
ATOM 4941 N N . LYS C 1 190 ? 22.197 19.670 14.659 1.00 133.44 190 LYS C N 1
ATOM 4942 C CA . LYS C 1 190 ? 23.366 18.850 14.364 1.00 131.19 190 LYS C CA 1
ATOM 4943 C C . LYS C 1 190 ? 23.462 18.416 12.905 1.00 132.39 190 LYS C C 1
ATOM 4944 O O . LYS C 1 190 ? 24.384 17.670 12.565 1.00 129.20 190 LYS C O 1
ATOM 4946 N N . GLU C 1 191 ? 22.570 18.876 12.025 1.00 130.99 191 GLU C N 1
ATOM 4947 C CA . GLU C 1 191 ? 22.619 18.390 10.649 1.00 129.79 191 GLU C CA 1
ATOM 4948 C C . GLU C 1 191 ? 23.525 19.288 9.814 1.00 128.86 191 GLU C C 1
ATOM 4949 O O . GLU C 1 191 ? 24.510 18.824 9.233 1.00 129.42 191 GLU C O 1
ATOM 4951 N N . GLU C 1 192 ? 23.196 20.578 9.729 1.00 128.04 192 GLU C N 1
ATOM 4952 C CA . GLU C 1 192 ? 24.181 21.595 9.367 1.00 122.10 192 GLU C CA 1
ATOM 4953 C C . GLU C 1 192 ? 25.060 21.703 10.611 1.00 124.91 192 GLU C C 1
ATOM 4954 O O . GLU C 1 192 ? 24.925 22.592 11.448 1.00 129.17 192 GLU C O 1
ATOM 4960 N N . GLU C 1 193 ? 25.937 20.709 10.763 1.00 132.06 193 GLU C N 1
ATOM 4961 C CA . GLU C 1 193 ? 26.663 20.560 12.018 1.00 137.30 193 GLU C CA 1
ATOM 4962 C C . GLU C 1 193 ? 27.758 21.595 12.206 1.00 136.05 193 GLU C C 1
ATOM 4963 O O . GLU C 1 193 ? 28.798 21.572 11.539 1.00 132.64 193 GLU C O 1
ATOM 4965 N N . ALA C 1 194 ? 27.443 22.565 13.064 1.00 132.37 194 ALA C N 1
ATOM 4966 C CA . ALA C 1 194 ? 28.407 23.465 13.666 1.00 147.73 194 ALA C CA 1
ATOM 4967 C C . ALA C 1 194 ? 29.727 22.752 13.830 1.00 134.72 194 ALA C C 1
ATOM 4968 O O . ALA C 1 194 ? 29.756 21.563 14.164 1.00 136.77 194 ALA C O 1
ATOM 4970 N N . VAL C 1 195 ? 30.820 23.478 13.638 1.00 135.53 195 VAL C N 1
ATOM 4971 C CA . VAL C 1 195 ? 32.100 22.831 13.782 1.00 140.14 195 VAL C CA 1
ATOM 4972 C C . VAL C 1 195 ? 32.106 22.339 15.216 1.00 145.74 195 VAL C C 1
ATOM 4973 O O . VAL C 1 195 ? 31.863 23.112 16.153 1.00 157.85 195 VAL C O 1
ATOM 4975 N N . THR C 1 196 ? 32.218 21.015 15.365 1.00 137.88 196 THR C N 1
ATOM 4976 C CA . THR C 1 196 ? 32.295 20.317 16.641 1.00 135.82 196 THR C CA 1
ATOM 4977 C C . THR C 1 196 ? 33.768 19.988 16.733 1.00 143.53 196 THR C C 1
ATOM 4978 O O . THR C 1 196 ? 34.222 18.949 16.249 1.00 137.49 196 THR C O 1
ATOM 4980 N N . ILE C 1 197 ? 34.500 20.882 17.379 1.00 149.21 197 ILE C N 1
ATOM 4981 C CA . ILE C 1 197 ? 35.947 20.820 17.462 1.00 149.94 197 ILE C CA 1
ATOM 4982 C C . ILE C 1 197 ? 36.306 20.358 18.859 1.00 155.75 197 ILE C C 1
ATOM 4983 O O . ILE C 1 197 ? 36.067 21.074 19.840 1.00 161.44 197 ILE C O 1
ATOM 4988 N N . GLU C 1 198 ? 36.884 19.169 18.947 1.00 139.22 198 GLU C N 1
ATOM 4989 C CA . GLU C 1 198 ? 37.372 18.637 20.208 1.00 132.94 198 GLU C CA 1
ATOM 4990 C C . GLU C 1 198 ? 38.844 18.994 20.318 1.00 131.12 198 GLU C C 1
ATOM 4991 O O . GLU C 1 198 ? 39.662 18.524 19.521 1.00 138.56 198 GLU C O 1
ATOM 4993 N N . MET C 1 199 ? 39.176 19.840 21.286 1.00 123.90 199 MET C N 1
ATOM 4994 C CA . MET C 1 199 ? 40.530 20.341 21.442 1.00 124.87 199 MET C CA 1
ATOM 4995 C C . MET C 1 199 ? 41.226 19.552 22.536 1.00 133.20 199 MET C C 1
ATOM 4996 O O . MET C 1 199 ? 40.711 19.434 23.653 1.00 131.18 199 MET C O 1
ATOM 5001 N N . ASN C 1 200 ? 42.387 19.010 22.204 1.00 134.14 200 ASN C N 1
ATOM 5002 C CA . ASN C 1 200 ? 43.277 18.341 23.137 1.00 125.86 200 ASN C CA 1
ATOM 5003 C C . ASN C 1 200 ? 44.645 18.992 23.204 1.00 126.42 200 ASN C C 1
ATOM 5004 O O . ASN C 1 200 ? 45.187 19.182 24.295 1.00 125.41 200 ASN C O 1
ATOM 5006 N N . GLU C 1 201 ? 45.202 19.356 22.055 1.00 130.54 201 GLU C N 1
ATOM 5007 C CA . GLU C 1 201 ? 46.451 20.085 21.921 1.00 135.98 201 GLU C CA 1
ATOM 5008 C C . GLU C 1 201 ? 46.325 21.050 20.761 1.00 139.27 201 GLU C C 1
ATOM 5009 O O . GLU C 1 201 ? 45.558 20.798 19.818 1.00 138.43 201 GLU C O 1
ATOM 5011 N N . PRO C 1 202 ? 47.052 22.167 20.779 1.00 140.94 202 PRO C N 1
ATOM 5012 C CA . PRO C 1 202 ? 46.992 23.102 19.656 1.00 136.53 202 PRO C CA 1
ATOM 5013 C C . PRO C 1 202 ? 47.634 22.518 18.407 1.00 135.57 202 PRO C C 1
ATOM 5014 O O . PRO C 1 202 ? 48.573 21.720 18.476 1.00 135.86 202 PRO C O 1
ATOM 5018 N N . VAL C 1 203 ? 47.109 22.920 17.250 1.00 138.36 203 VAL C N 1
ATOM 5019 C CA . VAL C 1 203 ? 47.478 22.314 15.975 1.00 133.93 203 VAL C CA 1
ATOM 5020 C C . VAL C 1 203 ? 47.535 23.396 14.903 1.00 131.94 203 VAL C C 1
ATOM 5021 O O . VAL C 1 203 ? 46.688 24.294 14.860 1.00 132.92 203 VAL C O 1
ATOM 5025 N N . GLN C 1 204 ? 48.536 23.296 14.029 1.00 128.53 204 GLN C N 1
ATOM 5026 C CA . GLN C 1 204 ? 48.618 24.121 12.826 1.00 121.68 204 GLN C CA 1
ATOM 5027 C C . GLN C 1 204 ? 49.582 23.432 11.875 1.00 122.51 204 GLN C C 1
ATOM 5028 O O . GLN C 1 204 ? 50.741 23.205 12.234 1.00 119.05 204 GLN C O 1
ATOM 5034 N N . LEU C 1 205 ? 49.117 23.111 10.672 1.00 122.74 205 LEU C N 1
ATOM 5035 C CA . LEU C 1 205 ? 49.923 22.370 9.708 1.00 119.22 205 LEU C CA 1
ATOM 5036 C C . LEU C 1 205 ? 49.538 22.780 8.287 1.00 114.70 205 LEU C C 1
ATOM 5037 O O . LEU C 1 205 ? 48.645 23.606 8.078 1.00 111.44 205 LEU C O 1
ATOM 5042 N N . THR C 1 206 ? 50.254 22.222 7.306 1.00 110.60 206 THR C N 1
ATOM 5043 C CA . THR C 1 206 ? 50.122 22.588 5.898 1.00 110.66 206 THR C CA 1
ATOM 5044 C C . THR C 1 206 ? 49.823 21.369 5.025 1.00 111.11 206 THR C C 1
ATOM 5045 O O . THR C 1 206 ? 50.322 20.269 5.285 1.00 118.25 206 THR C O 1
ATOM 5049 N N . PHE C 1 207 ? 48.998 21.575 3.992 1.00 108.53 207 PHE C N 1
ATOM 5050 C CA . PHE C 1 207 ? 48.571 20.526 3.069 1.00 104.30 207 PHE C CA 1
ATOM 5051 C C . PHE C 1 207 ? 48.518 21.044 1.637 1.00 108.50 207 PHE C C 1
ATOM 5052 O O . PHE C 1 207 ? 48.514 22.250 1.388 1.00 111.94 207 PHE C O 1
ATOM 5060 N N . ALA C 1 208 ? 48.502 20.103 0.691 1.00 114.01 208 ALA C N 1
ATOM 5061 C CA . ALA C 1 208 ? 48.291 20.398 -0.722 1.00 111.53 208 ALA C CA 1
ATOM 5062 C C . ALA C 1 208 ? 46.812 20.267 -1.078 1.00 105.55 208 ALA C C 1
ATOM 5063 O O . ALA C 1 208 ? 46.151 19.306 -0.674 1.00 90.98 208 ALA C O 1
ATOM 5065 N N . LEU C 1 209 ? 46.292 21.237 -1.842 1.00 107.71 209 LEU C N 1
ATOM 5066 C CA . LEU C 1 209 ? 44.859 21.257 -2.138 1.00 101.74 209 LEU C CA 1
ATOM 5067 C C . LEU C 1 209 ? 44.444 20.290 -3.239 1.00 101.01 209 LEU C C 1
ATOM 5068 O O . LEU C 1 209 ? 43.277 19.893 -3.277 1.00 97.92 209 LEU C O 1
ATOM 5073 N N . ARG C 1 210 ? 45.333 19.966 -4.181 1.00 104.47 210 ARG C N 1
ATOM 5074 C CA . ARG C 1 210 ? 44.953 19.081 -5.282 1.00 94.19 210 ARG C CA 1
ATOM 5075 C C . ARG C 1 210 ? 44.383 17.769 -4.756 1.00 94.31 210 ARG C C 1
ATOM 5076 O O . ARG C 1 210 ? 43.305 17.320 -5.172 1.00 100.82 210 ARG C O 1
ATOM 5079 N N . TYR C 1 211 ? 45.097 17.144 -3.822 1.00 93.66 211 TYR C N 1
ATOM 5080 C CA . TYR C 1 211 ? 44.620 15.886 -3.272 1.00 98.90 211 TYR C CA 1
ATOM 5081 C C . TYR C 1 211 ? 43.372 16.099 -2.426 1.00 95.48 211 TYR C C 1
ATOM 5082 O O . TYR C 1 211 ? 42.536 15.201 -2.329 1.00 99.44 211 TYR C O 1
ATOM 5091 N N . LEU C 1 212 ? 43.205 17.289 -1.842 1.00 90.59 212 LEU C N 1
ATOM 5092 C CA . LEU C 1 212 ? 41.974 17.583 -1.111 1.00 91.22 212 LEU C CA 1
ATOM 5093 C C . LEU C 1 212 ? 40.773 17.669 -2.049 1.00 98.55 212 LEU C C 1
ATOM 5094 O O . LEU C 1 212 ? 39.670 17.236 -1.696 1.00 95.73 212 LEU C O 1
ATOM 5099 N N . ASN C 1 213 ? 40.960 18.246 -3.237 1.00 103.00 213 ASN C N 1
ATOM 5100 C CA . ASN C 1 213 ? 39.884 18.274 -4.222 1.00 102.50 213 ASN C CA 1
ATOM 5101 C C . ASN C 1 213 ? 39.606 16.884 -4.774 1.00 103.47 213 ASN C C 1
ATOM 5102 O O . ASN C 1 213 ? 38.471 16.585 -5.161 1.00 102.82 213 ASN C O 1
ATOM 5107 N N . PHE C 1 214 ? 40.631 16.033 -4.840 1.00 100.26 214 PHE C N 1
ATOM 5108 C CA . PHE C 1 214 ? 40.380 14.616 -5.097 1.00 92.19 214 PHE C CA 1
ATOM 5109 C C . PHE C 1 214 ? 39.534 14.002 -3.985 1.00 89.01 214 PHE C C 1
ATOM 5110 O O . PHE C 1 214 ? 38.592 13.246 -4.250 1.00 86.48 214 PHE C O 1
ATOM 5118 N N . PHE C 1 215 ? 39.868 14.319 -2.732 1.00 93.51 215 PHE C N 1
ATOM 5119 C CA . PHE C 1 215 ? 39.164 13.776 -1.572 1.00 84.64 215 PHE C CA 1
ATOM 5120 C C . PHE C 1 215 ? 37.693 14.169 -1.580 1.00 91.73 215 PHE C C 1
ATOM 5121 O O . PHE C 1 215 ? 36.811 13.335 -1.343 1.00 90.24 215 PHE C O 1
ATOM 5129 N N . THR C 1 216 ? 37.411 15.444 -1.852 1.00 97.39 216 THR C N 1
ATOM 5130 C CA . THR C 1 216 ? 36.053 15.971 -1.763 1.00 92.35 216 THR C CA 1
ATOM 5131 C C . THR C 1 216 ? 35.122 15.412 -2.830 1.00 91.91 216 THR C C 1
ATOM 5132 O O . THR C 1 216 ? 33.939 15.772 -2.840 1.00 91.94 216 THR C O 1
ATOM 5136 N N . LYS C 1 217 ? 35.613 14.552 -3.724 1.00 91.96 217 LYS C N 1
ATOM 5137 C CA . LYS C 1 217 ? 34.731 13.863 -4.655 1.00 97.44 217 LYS C CA 1
ATOM 5138 C C . LYS C 1 217 ? 33.832 12.850 -3.959 1.00 98.84 217 LYS C C 1
ATOM 5139 O O . LYS C 1 217 ? 32.903 12.335 -4.590 1.00 92.60 217 LYS C O 1
ATOM 5141 N N . ALA C 1 218 ? 34.087 12.556 -2.683 1.00 104.20 218 ALA C N 1
ATOM 5142 C CA . ALA C 1 218 ? 33.236 11.691 -1.880 1.00 103.41 218 ALA C CA 1
ATOM 5143 C C . ALA C 1 218 ? 32.192 12.467 -1.088 1.00 101.91 218 ALA C C 1
ATOM 5144 O O . ALA C 1 218 ? 31.601 11.916 -0.152 1.00 101.36 218 ALA C O 1
ATOM 5146 N N . THR C 1 219 ? 31.960 13.730 -1.441 1.00 100.53 219 THR C N 1
ATOM 5147 C CA . THR C 1 219 ? 30.971 14.533 -0.727 1.00 96.93 219 THR C CA 1
ATOM 5148 C C . THR C 1 219 ? 29.554 13.968 -0.800 1.00 97.86 219 THR C C 1
ATOM 5149 O O . THR C 1 219 ? 28.886 13.929 0.249 1.00 103.45 219 THR C O 1
ATOM 5153 N N . PRO C 1 220 ? 29.029 13.518 -1.963 1.00 99.39 220 PRO C N 1
ATOM 5154 C CA . PRO C 1 220 ? 27.635 13.046 -1.997 1.00 105.48 220 PRO C CA 1
ATOM 5155 C C . PRO C 1 220 ? 27.361 11.814 -1.143 1.00 97.49 220 PRO C C 1
ATOM 5156 O O . PRO C 1 220 ? 26.217 11.351 -1.077 1.00 83.57 220 PRO C O 1
ATOM 5160 N N . LEU C 1 221 ? 28.388 11.270 -0.488 1.00 107.96 221 LEU C N 1
ATOM 5161 C CA . LEU C 1 221 ? 28.208 10.032 0.264 1.00 110.01 221 LEU C CA 1
ATOM 5162 C C . LEU C 1 221 ? 27.580 10.285 1.631 1.00 111.02 221 LEU C C 1
ATOM 5163 O O . LEU C 1 221 ? 26.705 9.525 2.062 1.00 113.67 221 LEU C O 1
ATOM 5165 N N . SER C 1 222 ? 28.006 11.338 2.324 1.00 97.72 222 SER C N 1
ATOM 5166 C CA . SER C 1 222 ? 27.454 11.690 3.624 1.00 107.70 222 SER C CA 1
ATOM 5167 C C . SER C 1 222 ? 27.087 13.168 3.650 1.00 115.98 222 SER C C 1
ATOM 5168 O O . SER C 1 222 ? 27.413 13.932 2.738 1.00 111.85 222 SER C O 1
ATOM 5170 N N . SER C 1 223 ? 26.400 13.567 4.721 1.00 110.88 223 SER C N 1
ATOM 5171 C CA . SER C 1 223 ? 26.066 14.966 4.948 1.00 106.18 223 SER C CA 1
ATOM 5172 C C . SER C 1 223 ? 26.950 15.626 5.996 1.00 103.83 223 SER C C 1
ATOM 5173 O O . SER C 1 223 ? 26.856 16.843 6.185 1.00 107.75 223 SER C O 1
ATOM 5176 N N . THR C 1 224 ? 27.801 14.859 6.674 1.00 102.66 224 THR C N 1
ATOM 5177 C CA . THR C 1 224 ? 28.726 15.393 7.661 1.00 101.04 224 THR C CA 1
ATOM 5178 C C . THR C 1 224 ? 30.079 14.727 7.457 1.00 105.73 224 THR C C 1
ATOM 5179 O O . THR C 1 224 ? 30.152 13.538 7.135 1.00 114.03 224 THR C O 1
ATOM 5183 N N . VAL C 1 225 ? 31.148 15.503 7.620 1.00 98.31 225 VAL C N 1
ATOM 5184 C CA . VAL C 1 225 ? 32.511 15.016 7.447 1.00 107.17 225 VAL C CA 1
ATOM 5185 C C . VAL C 1 225 ? 33.299 15.285 8.718 1.00 117.45 225 VAL C C 1
ATOM 5186 O O . VAL C 1 225 ? 33.084 16.303 9.390 1.00 110.59 225 VAL C O 1
ATOM 5190 N N . THR C 1 226 ? 34.198 14.359 9.064 1.00 129.59 226 THR C N 1
ATOM 5191 C CA . THR C 1 226 ? 35.052 14.539 10.236 1.00 130.34 226 THR C CA 1
ATOM 5192 C C . THR C 1 226 ? 36.508 14.611 9.785 1.00 130.16 226 THR C C 1
ATOM 5193 O O . THR C 1 226 ? 37.058 13.629 9.276 1.00 129.73 226 THR C O 1
ATOM 5197 N N . LEU C 1 227 ? 37.119 15.777 9.969 1.00 115.80 227 LEU C N 1
ATOM 5198 C CA . LEU C 1 227 ? 38.535 15.999 9.711 1.00 108.87 227 LEU C CA 1
ATOM 5199 C C . LEU C 1 227 ? 39.289 15.918 11.033 1.00 122.84 227 LEU C C 1
ATOM 5200 O O . LEU C 1 227 ? 39.067 16.735 11.929 1.00 120.01 227 LEU C O 1
ATOM 5202 N N . SER C 1 228 ? 40.189 14.949 11.142 1.00 125.42 228 SER C N 1
ATOM 5203 C CA . SER C 1 228 ? 40.953 14.698 12.353 1.00 118.15 228 SER C CA 1
ATOM 5204 C C . SER C 1 228 ? 42.430 14.915 12.066 1.00 115.30 228 SER C C 1
ATOM 5205 O O . SER C 1 228 ? 42.929 14.519 11.007 1.00 118.29 228 SER C O 1
ATOM 5208 N N . MET C 1 229 ? 43.128 15.548 13.005 1.00 122.24 229 MET C N 1
ATOM 5209 C CA . MET C 1 229 ? 44.519 15.897 12.760 1.00 121.34 229 MET C CA 1
ATOM 5210 C C . MET C 1 229 ? 45.244 16.121 14.078 1.00 132.85 229 MET C C 1
ATOM 5211 O O . MET C 1 229 ? 44.636 16.403 15.117 1.00 139.45 229 MET C O 1
ATOM 5213 N N . SER C 1 230 ? 46.567 15.994 14.000 1.00 126.87 230 SER C N 1
ATOM 5214 C CA . SER C 1 230 ? 47.482 16.294 15.088 1.00 124.34 230 SER C CA 1
ATOM 5215 C C . SER C 1 230 ? 48.781 16.789 14.469 1.00 119.11 230 SER C C 1
ATOM 5216 O O . SER C 1 230 ? 48.967 16.738 13.251 1.00 114.91 230 SER C O 1
ATOM 5218 N N . ALA C 1 231 ? 49.674 17.290 15.317 1.00 118.93 231 ALA C N 1
ATOM 5219 C CA . ALA C 1 231 ? 50.900 17.900 14.818 1.00 113.91 231 ALA C CA 1
ATOM 5220 C C . ALA C 1 231 ? 51.770 16.866 14.112 1.00 116.00 231 ALA C C 1
ATOM 5221 O O . ALA C 1 231 ? 52.018 15.778 14.640 1.00 121.67 231 ALA C O 1
ATOM 5223 N N . ASP C 1 232 ? 52.236 17.220 12.911 1.00 115.01 232 ASP C N 1
ATOM 5224 C CA . ASP C 1 232 ? 53.209 16.427 12.155 1.00 124.28 232 ASP C CA 1
ATOM 5225 C C . ASP C 1 232 ? 52.714 15.009 11.874 1.00 123.34 232 ASP C C 1
ATOM 5226 O O . ASP C 1 232 ? 53.513 14.074 11.774 1.00 118.57 232 ASP C O 1
ATOM 5228 N N . VAL C 1 233 ? 51.403 14.827 11.744 1.00 126.14 233 VAL C N 1
ATOM 5229 C CA . VAL C 1 233 ? 50.850 13.531 11.353 1.00 128.60 233 VAL C CA 1
ATOM 5230 C C . VAL C 1 233 ? 49.883 13.742 10.196 1.00 129.88 233 VAL C C 1
ATOM 5231 O O . VAL C 1 233 ? 49.389 14.860 9.975 1.00 129.32 233 VAL C O 1
ATOM 5235 N N . PRO C 1 234 ? 49.597 12.688 9.426 1.00 124.75 234 PRO C N 1
ATOM 5236 C CA . PRO C 1 234 ? 48.659 12.834 8.305 1.00 121.17 234 PRO C CA 1
ATOM 5237 C C . PRO C 1 234 ? 47.232 13.062 8.783 1.00 119.28 234 PRO C C 1
ATOM 5238 O O . PRO C 1 234 ? 46.765 12.428 9.732 1.00 124.46 234 PRO C O 1
ATOM 5242 N N . LEU C 1 235 ? 46.542 13.983 8.114 1.00 113.67 235 LEU C N 1
ATOM 5243 C CA . LEU C 1 235 ? 45.134 14.225 8.401 1.00 119.06 235 LEU C CA 1
ATOM 5244 C C . LEU C 1 235 ? 44.252 13.091 7.899 1.00 113.35 235 LEU C C 1
ATOM 5245 O O . LEU C 1 235 ? 44.516 12.469 6.864 1.00 106.98 235 LEU C O 1
ATOM 5247 N N . VAL C 1 236 ? 43.184 12.845 8.654 1.00 102.97 236 VAL C N 1
ATOM 5248 C CA . VAL C 1 236 ? 42.165 11.856 8.334 1.00 107.77 236 VAL C CA 1
ATOM 5249 C C . VAL C 1 236 ? 40.884 12.597 7.980 1.00 106.05 236 VAL C C 1
ATOM 5250 O O . VAL C 1 236 ? 40.397 13.415 8.765 1.00 109.52 236 VAL C O 1
ATOM 5254 N N . VAL C 1 237 ? 40.343 12.316 6.803 1.00 101.51 237 VAL C N 1
ATOM 5255 C CA . VAL C 1 237 ? 39.045 12.828 6.386 1.00 101.07 237 VAL C CA 1
ATOM 5256 C C . VAL C 1 237 ? 38.111 11.632 6.328 1.00 99.64 237 VAL C C 1
ATOM 5257 O O . VAL C 1 237 ? 38.267 10.755 5.470 1.00 103.57 237 VAL C O 1
ATOM 5259 N N . GLU C 1 238 ? 37.147 11.583 7.242 1.00 97.93 238 GLU C N 1
ATOM 5260 C CA . GLU C 1 238 ? 36.237 10.455 7.365 1.00 104.61 238 GLU C CA 1
ATOM 5261 C C . GLU C 1 238 ? 34.867 10.874 6.854 1.00 102.09 238 GLU C C 1
ATOM 5262 O O . GLU C 1 238 ? 34.292 11.867 7.332 1.00 107.21 238 GLU C O 1
ATOM 5268 N N . TYR C 1 239 ? 34.369 10.120 5.868 1.00 92.39 239 TYR C N 1
ATOM 5269 C CA . TYR C 1 239 ? 33.020 10.224 5.330 1.00 94.57 239 TYR C CA 1
ATOM 5270 C C . TYR C 1 239 ? 32.264 9.012 5.858 1.00 103.02 239 TYR C C 1
ATOM 5271 O O . TYR C 1 239 ? 32.598 7.872 5.511 1.00 102.42 239 TYR C O 1
ATOM 5280 N N . LYS C 1 240 ? 31.252 9.245 6.691 1.00 105.86 240 LYS C N 1
ATOM 5281 C CA . LYS C 1 240 ? 30.514 8.152 7.313 1.00 96.41 240 LYS C CA 1
ATOM 5282 C C . LYS C 1 240 ? 29.407 7.681 6.378 1.00 98.02 240 LYS C C 1
ATOM 5283 O O . LYS C 1 240 ? 28.520 8.459 6.011 1.00 111.01 240 LYS C O 1
ATOM 5285 N N . ILE C 1 241 ? 29.458 6.409 6.005 1.00 105.88 241 ILE C N 1
ATOM 5286 C CA . ILE C 1 241 ? 28.408 5.764 5.225 1.00 117.13 241 ILE C CA 1
ATOM 5287 C C . ILE C 1 241 ? 27.316 5.264 6.163 1.00 129.98 241 ILE C C 1
ATOM 5288 O O . ILE C 1 241 ? 27.600 4.754 7.253 1.00 128.88 241 ILE C O 1
ATOM 5293 N N . ALA C 1 242 ? 26.062 5.423 5.743 1.00 168.99 242 ALA C N 1
ATOM 5294 C CA . ALA C 1 242 ? 24.923 5.027 6.565 1.00 170.96 242 ALA C CA 1
ATOM 5295 C C . ALA C 1 242 ? 24.966 3.534 6.874 1.00 170.97 242 ALA C C 1
ATOM 5296 O O . ALA C 1 242 ? 24.922 2.702 5.962 1.00 172.04 242 ALA C O 1
ATOM 5298 N N . ASP C 1 243 ? 25.073 3.203 8.164 1.00 146.19 243 ASP C N 1
ATOM 5299 C CA . ASP C 1 243 ? 25.067 1.827 8.659 1.00 136.08 243 ASP C CA 1
ATOM 5300 C C . ASP C 1 243 ? 26.255 1.026 8.139 1.00 123.61 243 ASP C C 1
ATOM 5301 O O . ASP C 1 243 ? 27.119 0.609 8.918 1.00 123.40 243 ASP C O 1
ATOM 5306 N N . MET C 1 244 ? 26.272 0.789 6.824 1.00 118.61 244 MET C N 1
ATOM 5307 C CA . MET C 1 244 ? 27.276 -0.031 6.153 1.00 120.32 244 MET C CA 1
ATOM 5308 C C . MET C 1 244 ? 28.691 0.170 6.683 1.00 111.43 244 MET C C 1
ATOM 5309 O O . MET C 1 244 ? 29.356 -0.783 7.097 1.00 121.20 244 MET C O 1
ATOM 5314 N N . GLY C 1 245 ? 29.183 1.401 6.648 1.00 108.62 245 GLY C N 1
ATOM 5315 C CA . GLY C 1 245 ? 30.534 1.636 7.111 1.00 102.29 245 GLY C CA 1
ATOM 5316 C C . GLY C 1 245 ? 31.006 3.056 6.907 1.00 104.46 245 GLY C C 1
ATOM 5317 O O . GLY C 1 245 ? 30.315 4.007 7.282 1.00 107.42 245 GLY C O 1
ATOM 5318 N N . HIS C 1 246 ? 32.187 3.213 6.320 1.00 98.97 246 HIS C N 1
ATOM 5319 C CA . HIS C 1 246 ? 32.783 4.532 6.175 1.00 86.41 246 HIS C CA 1
ATOM 5320 C C . HIS C 1 246 ? 33.833 4.488 5.076 1.00 91.45 246 HIS C C 1
ATOM 5321 O O . HIS C 1 246 ? 34.146 3.431 4.519 1.00 93.64 246 HIS C O 1
ATOM 5328 N N . LEU C 1 247 ? 34.370 5.665 4.764 1.00 94.96 247 LEU C N 1
ATOM 5329 C CA . LEU C 1 247 ? 35.469 5.781 3.816 1.00 92.43 247 LEU C CA 1
ATOM 5330 C C . LEU C 1 247 ? 36.379 6.897 4.306 1.00 90.39 247 LEU C C 1
ATOM 5331 O O . LEU C 1 247 ? 35.922 8.026 4.517 1.00 96.58 247 LEU C O 1
ATOM 5336 N N . LYS C 1 248 ? 37.652 6.574 4.518 1.00 85.45 248 LYS C N 1
ATOM 5337 C CA . LYS C 1 248 ? 38.617 7.502 5.086 1.00 89.84 248 LYS C CA 1
ATOM 5338 C C . LYS C 1 248 ? 39.733 7.787 4.092 1.00 96.75 248 LYS C C 1
ATOM 5339 O O . LYS C 1 248 ? 40.241 6.877 3.424 1.00 93.00 248 LYS C O 1
ATOM 5342 N N . TYR C 1 249 ? 40.107 9.061 4.010 1.00 94.76 249 TYR C N 1
ATOM 5343 C CA . TYR C 1 249 ? 41.226 9.524 3.203 1.00 88.78 249 TYR C CA 1
ATOM 5344 C C . TYR C 1 249 ? 42.297 10.040 4.157 1.00 99.72 249 TYR C C 1
ATOM 5345 O O . TYR C 1 249 ? 42.035 10.954 4.945 1.00 109.66 249 TYR C O 1
ATOM 5354 N N . TYR C 1 250 ? 43.497 9.475 4.083 1.00 101.67 250 TYR C N 1
ATOM 5355 C CA . TYR C 1 250 ? 44.636 9.931 4.869 1.00 103.35 250 TYR C CA 1
ATOM 5356 C C . TYR C 1 250 ? 45.580 10.691 3.951 1.00 103.47 250 TYR C C 1
ATOM 5357 O O . TYR C 1 250 ? 45.921 10.200 2.869 1.00 108.04 250 TYR C O 1
ATOM 5366 N N . LEU C 1 251 ? 46.005 11.876 4.387 1.00 101.33 251 LEU C N 1
ATOM 5367 C CA . LEU C 1 251 ? 46.882 12.727 3.590 1.00 110.05 251 LEU C CA 1
ATOM 5368 C C . LEU C 1 251 ? 48.063 13.180 4.434 1.00 113.23 251 LEU C C 1
ATOM 5369 O O . LEU C 1 251 ? 47.879 13.660 5.557 1.00 112.32 251 LEU C O 1
ATOM 5374 N N . ALA C 1 252 ? 49.276 13.056 3.873 1.00 116.81 252 ALA C N 1
ATOM 5375 C CA . ALA C 1 252 ? 50.503 13.372 4.595 1.00 124.36 252 ALA C CA 1
ATOM 5376 C C . ALA C 1 252 ? 50.760 14.879 4.590 1.00 122.16 252 ALA C C 1
ATOM 5377 O O . ALA C 1 252 ? 50.541 15.545 3.575 1.00 119.97 252 ALA C O 1
ATOM 5379 N N . PRO C 1 253 ? 51.225 15.433 5.708 1.00 127.90 253 PRO C N 1
ATOM 5380 C CA . PRO C 1 253 ? 51.455 16.880 5.780 1.00 132.08 253 PRO C CA 1
ATOM 5381 C C . PRO C 1 253 ? 52.681 17.323 4.997 1.00 131.12 253 PRO C C 1
ATOM 5382 O O . PRO C 1 253 ? 53.541 16.529 4.611 1.00 132.95 253 PRO C O 1
ATOM 5386 N N . LYS C 1 254 ? 52.740 18.632 4.766 1.00 119.04 254 LYS C N 1
ATOM 5387 C CA . LYS C 1 254 ? 53.883 19.286 4.143 1.00 118.26 254 LYS C CA 1
ATOM 5388 C C . LYS C 1 254 ? 54.712 19.966 5.227 1.00 125.73 254 LYS C C 1
ATOM 5389 O O . LYS C 1 254 ? 54.228 20.885 5.896 1.00 132.65 254 LYS C O 1
ATOM 5391 N N . ILE C 1 255 ? 55.949 19.514 5.402 1.00 121.48 255 ILE C N 1
ATOM 5392 C CA . ILE C 1 255 ? 56.821 20.075 6.427 1.00 118.93 255 ILE C CA 1
ATOM 5393 C C . ILE C 1 255 ? 57.898 20.942 5.786 1.00 116.09 255 ILE C C 1
ATOM 5394 O O . ILE C 1 255 ? 59.059 20.911 6.193 1.00 122.09 255 ILE C O 1
ATOM 5396 C C . ARG D 2 2 ? 5.995 4.889 25.745 1.00 106.71 1 ARG E C 1
ATOM 5397 O O . ARG D 2 2 ? 4.996 5.531 25.749 1.00 109.45 1 ARG E O 1
ATOM 5398 N N . GLN D 2 3 ? 5.984 3.464 25.330 1.00 114.78 2 GLN E N 1
ATOM 5399 C CA . GLN D 2 3 ? 7.244 2.727 25.343 1.00 116.80 2 GLN E CA 1
ATOM 5400 C C . GLN D 2 3 ? 8.020 3.028 24.062 1.00 116.20 2 GLN E C 1
ATOM 5401 O O . GLN D 2 3 ? 7.432 3.316 23.073 1.00 116.69 2 GLN E O 1
ATOM 5407 N N . CYS D 2 4 ? 9.509 2.955 24.049 1.00 109.25 3 CYS E N 1
ATOM 5408 C CA . CYS D 2 4 ? 10.180 3.253 22.797 1.00 111.12 3 CYS E CA 1
ATOM 5409 C C . CYS D 2 4 ? 10.144 2.022 21.851 1.00 106.75 3 CYS E C 1
ATOM 5410 O O . CYS D 2 4 ? 9.175 1.329 21.822 1.00 110.96 3 CYS E O 1
ATOM 5413 N N . SER D 2 5 ? 11.301 1.679 20.943 1.00 106.84 5 SER E N 1
ATOM 5414 C CA . SER D 2 5 ? 11.083 0.497 20.096 1.00 112.46 5 SER E CA 1
ATOM 5415 C C . SER D 2 5 ? 11.756 -0.798 20.635 1.00 119.51 5 SER E C 1
ATOM 5416 O O . SER D 2 5 ? 11.032 -1.697 20.879 1.00 123.50 5 SER E O 1
ATOM 5419 N N . MET D 2 6 ? 13.222 -1.010 20.865 1.00 113.72 6 MET E N 1
ATOM 5420 C CA . MET D 2 6 ? 14.295 -0.040 20.645 1.00 114.29 6 MET E CA 1
ATOM 5421 C C . MET D 2 6 ? 14.826 -0.078 19.205 1.00 119.79 6 MET E C 1
ATOM 5422 O O . MET D 2 6 ? 15.787 0.562 18.943 1.00 122.57 6 MET E O 1
ATOM 5427 N N . THR D 2 7 ? 14.188 -0.902 18.140 1.00 120.32 7 THR E N 1
ATOM 5428 C CA . THR D 2 7 ? 14.746 -0.914 16.738 1.00 120.79 7 THR E CA 1
ATOM 5429 C C . THR D 2 7 ? 14.783 0.575 16.240 1.00 120.41 7 THR E C 1
ATOM 5430 O O . THR D 2 7 ? 15.515 0.873 15.351 1.00 121.26 7 THR E O 1
ATOM 5434 N N . CYS D 2 8 ? 13.928 1.624 16.884 1.00 126.55 8 CYS E N 1
ATOM 5435 C CA . CYS D 2 8 ? 14.009 3.010 16.418 1.00 126.02 8 CYS E CA 1
ATOM 5436 C C . CYS D 2 8 ? 15.418 3.486 16.770 1.00 127.89 8 CYS E C 1
ATOM 5437 O O . CYS D 2 8 ? 15.895 4.441 16.241 1.00 133.32 8 CYS E O 1
ATOM 5440 N N . PHE D 2 9 ? 16.203 2.717 17.775 1.00 128.33 9 PHE E N 1
ATOM 5441 C CA . PHE D 2 9 ? 17.551 3.136 18.127 1.00 127.59 9 PHE E CA 1
ATOM 5442 C C . PHE D 2 9 ? 18.608 2.427 17.255 1.00 131.56 9 PHE E C 1
ATOM 5443 O O . PHE D 2 9 ? 19.461 3.076 16.751 1.00 133.54 9 PHE E O 1
ATOM 5451 N N . TYR D 2 10 ? 18.601 0.945 17.043 1.00 127.60 10 TYR E N 1
ATOM 5452 C CA . TYR D 2 10 ? 19.671 0.365 16.212 1.00 127.22 10 TYR E CA 1
ATOM 5453 C C . TYR D 2 10 ? 19.135 -0.154 14.862 1.00 134.43 10 TYR E C 1
ATOM 5454 O O . TYR D 2 10 ? 17.970 -0.178 14.659 1.00 136.88 10 TYR E O 1
ATOM 5463 N N . HIS D 2 11 ? 20.081 -0.603 13.811 1.00 139.13 11 HIS E N 1
ATOM 5464 C CA . HIS D 2 11 ? 19.550 -1.068 12.532 1.00 140.13 11 HIS E CA 1
ATOM 5465 C C . HIS D 2 11 ? 20.406 -2.162 11.862 1.00 134.50 11 HIS E C 1
ATOM 5466 O O . HIS D 2 11 ? 21.555 -1.974 11.619 1.00 132.30 11 HIS E O 1
ATOM 5473 N N . SER D 2 12 ? 19.755 -3.434 11.499 1.00 137.56 12 SER E N 1
ATOM 5474 C CA . SER D 2 12 ? 20.488 -4.506 10.820 1.00 138.62 12 SER E CA 1
ATOM 5475 C C . SER D 2 12 ? 20.122 -4.288 9.354 1.00 145.57 12 SER E C 1
ATOM 5476 O O . SER D 2 12 ? 20.862 -3.739 8.596 1.00 147.88 12 SER E O 1
ATOM 5479 N N . LYS D 2 13 ? 18.787 -4.764 8.939 1.00 147.35 13 LYS E N 1
ATOM 5480 C CA . LYS D 2 13 ? 18.249 -4.612 7.597 1.00 142.18 13 LYS E CA 1
ATOM 5481 C C . LYS D 2 13 ? 16.773 -4.315 7.818 1.00 132.15 13 LYS E C 1
ATOM 5482 O O . LYS D 2 13 ? 15.958 -5.148 7.581 1.00 128.46 13 LYS E O 1
ATOM 5489 N N . GLN E 2 3 ? -2.437 -8.641 38.732 1.00 128.09 2 GLN D N 1
ATOM 5490 C CA . GLN E 2 3 ? -2.614 -8.238 37.340 1.00 132.95 2 GLN D CA 1
ATOM 5491 C C . GLN E 2 3 ? -2.404 -9.453 36.427 1.00 139.21 2 GLN D C 1
ATOM 5492 O O . GLN E 2 3 ? -2.495 -9.328 35.251 1.00 136.62 2 GLN D O 1
ATOM 5498 N N . CYS E 2 4 ? -2.089 -10.782 37.039 1.00 142.23 3 CYS D N 1
ATOM 5499 C CA . CYS E 2 4 ? -1.865 -11.995 36.258 1.00 143.40 3 CYS D CA 1
ATOM 5500 C C . CYS E 2 4 ? -0.815 -11.741 35.139 1.00 148.11 3 CYS D C 1
ATOM 5501 O O . CYS E 2 4 ? -0.014 -10.866 35.245 1.00 152.23 3 CYS D O 1
ATOM 5504 N N . SER E 2 5 ? -0.811 -12.618 33.910 1.00 151.22 5 SER D N 1
ATOM 5505 C CA . SER E 2 5 ? 0.177 -12.389 32.853 1.00 151.97 5 SER D CA 1
ATOM 5506 C C . SER E 2 5 ? -0.332 -13.060 31.559 1.00 149.40 5 SER D C 1
ATOM 5507 O O . SER E 2 5 ? -1.444 -13.454 31.494 1.00 147.63 5 SER D O 1
ATOM 5510 N N . MET E 2 6 ? 0.580 -13.213 30.392 1.00 150.86 6 MET D N 1
ATOM 5511 C CA . MET E 2 6 ? 0.096 -13.867 29.177 1.00 151.20 6 MET D CA 1
ATOM 5512 C C . MET E 2 6 ? 1.064 -15.021 28.902 1.00 152.17 6 MET D C 1
ATOM 5513 O O . MET E 2 6 ? 2.157 -14.960 29.358 1.00 145.49 6 MET D O 1
ATOM 5518 N N . THR E 2 7 ? 0.625 -16.192 28.093 1.00 159.34 7 THR D N 1
ATOM 5519 C CA . THR E 2 7 ? 1.501 -17.381 27.763 1.00 165.62 7 THR D CA 1
ATOM 5520 C C . THR E 2 7 ? 1.238 -18.509 28.834 1.00 163.90 7 THR D C 1
ATOM 5521 O O . THR E 2 7 ? 1.533 -19.627 28.560 1.00 160.09 7 THR D O 1
ATOM 5525 N N . CYS E 2 8 ? 0.635 -18.248 30.179 1.00 169.51 8 CYS D N 1
ATOM 5526 C CA . CYS E 2 8 ? 0.439 -19.400 31.076 1.00 174.84 8 CYS D CA 1
ATOM 5527 C C . CYS E 2 8 ? -0.924 -20.047 30.789 1.00 172.99 8 CYS D C 1
ATOM 5528 O O . CYS E 2 8 ? -1.678 -20.288 31.680 1.00 171.87 8 CYS D O 1
ATOM 5531 N N . PHE E 2 9 ? -1.323 -20.376 29.389 1.00 173.60 9 PHE D N 1
ATOM 5532 C CA . PHE E 2 9 ? -2.625 -20.979 29.112 1.00 173.82 9 PHE D CA 1
ATOM 5533 C C . PHE E 2 9 ? -2.646 -21.659 27.724 1.00 173.06 9 PHE D C 1
ATOM 5534 O O . PHE E 2 9 ? -2.913 -20.969 26.798 1.00 173.39 9 PHE D O 1
ATOM 5542 N N . TYR E 2 10 ? -2.388 -23.116 27.447 1.00 170.97 10 TYR D N 1
ATOM 5543 C CA . TYR E 2 10 ? -2.032 -24.222 28.361 1.00 169.62 10 TYR D CA 1
ATOM 5544 C C . TYR E 2 10 ? -2.306 -25.541 27.608 1.00 163.20 10 TYR D C 1
ATOM 5545 O O . TYR E 2 10 ? -3.316 -26.127 27.808 1.00 160.24 10 TYR D O 1
ATOM 5548 N N . HIS E 2 11 ? -1.326 -26.077 26.637 1.00 156.39 11 HIS D N 1
ATOM 5549 C CA . ARG F 2 2 ? 56.981 19.973 2.223 1.00 123.94 1 ARG F CA 1
ATOM 5550 C C . ARG F 2 2 ? 58.179 19.023 2.149 1.00 125.37 1 ARG F C 1
ATOM 5551 O O . ARG F 2 2 ? 59.242 19.380 2.538 1.00 121.79 1 ARG F O 1
ATOM 5552 N N . GLN F 2 3 ? 58.019 17.658 1.591 1.00 130.49 2 GLN F N 1
ATOM 5553 C CA . GLN F 2 3 ? 56.725 17.184 1.106 1.00 127.09 2 GLN F CA 1
ATOM 5554 C C . GLN F 2 3 ? 56.603 15.698 1.466 1.00 132.87 2 GLN F C 1
ATOM 5555 O O . GLN F 2 3 ? 56.917 14.859 0.688 1.00 136.20 2 GLN F O 1
ATOM 5561 N N . CYS F 2 4 ? 56.088 15.324 2.816 1.00 129.25 3 CYS F N 1
ATOM 5562 C CA . CYS F 2 4 ? 55.957 13.932 3.203 1.00 130.77 3 CYS F CA 1
ATOM 5563 C C . CYS F 2 4 ? 54.909 13.228 2.302 1.00 127.82 3 CYS F C 1
ATOM 5564 O O . CYS F 2 4 ? 53.918 13.829 2.030 1.00 127.45 3 CYS F O 1
ATOM 5567 N N . SER F 2 5 ? 55.049 11.813 1.762 1.00 128.28 5 SER F N 1
ATOM 5568 C CA . SER F 2 5 ? 56.166 10.856 1.928 1.00 130.46 5 SER F CA 1
ATOM 5569 C C . SER F 2 5 ? 55.693 9.511 1.300 1.00 126.72 5 SER F C 1
ATOM 5570 O O . SER F 2 5 ? 56.247 9.120 0.328 1.00 126.11 5 SER F O 1
ATOM 5572 N N . MET F 2 6 ? 54.553 8.693 1.838 1.00 126.04 6 MET F N 1
ATOM 5573 C CA . MET F 2 6 ? 53.751 9.009 3.032 1.00 126.94 6 MET F CA 1
ATOM 5574 C C . MET F 2 6 ? 53.852 7.773 3.940 1.00 136.00 6 MET F C 1
ATOM 5575 O O . MET F 2 6 ? 53.336 7.725 5.008 1.00 136.30 6 MET F O 1
ATOM 5580 N N . THR F 2 7 ? 54.660 6.640 3.417 1.00 137.29 7 THR F N 1
ATOM 5581 C CA . THR F 2 7 ? 54.891 5.342 4.131 1.00 131.05 7 THR F CA 1
ATOM 5582 C C . THR F 2 7 ? 55.574 5.656 5.505 1.00 132.94 7 THR F C 1
ATOM 5583 O O . THR F 2 7 ? 55.524 4.848 6.377 1.00 140.56 7 THR F O 1
ATOM 5587 N N . CYS F 2 8 ? 56.285 6.959 5.680 1.00 126.27 8 CYS F N 1
ATOM 5588 C CA . CYS F 2 8 ? 56.986 7.403 6.893 1.00 127.96 8 CYS F CA 1
ATOM 5589 C C . CYS F 2 8 ? 56.392 6.894 8.201 1.00 131.28 8 CYS F C 1
ATOM 5590 O O . CYS F 2 8 ? 57.112 6.568 9.092 1.00 135.49 8 CYS F O 1
ATOM 5593 N N . PHE F 2 9 ? 54.920 6.826 8.359 1.00 129.68 9 PHE F N 1
ATOM 5594 C CA . PHE F 2 9 ? 54.353 6.375 9.617 1.00 133.61 9 PHE F CA 1
ATOM 5595 C C . PHE F 2 9 ? 53.494 5.103 9.457 1.00 140.21 9 PHE F C 1
ATOM 5596 O O . PHE F 2 9 ? 52.657 4.898 10.269 1.00 140.56 9 PHE F O 1
ATOM 5604 N N . TYR F 2 10 ? 53.660 4.124 8.336 1.00 137.26 10 TYR F N 1
ATOM 5605 C CA . TYR F 2 10 ? 52.737 2.974 8.328 1.00 137.16 10 TYR F CA 1
ATOM 5606 C C . TYR F 2 10 ? 53.376 1.637 7.863 1.00 137.30 10 TYR F C 1
ATOM 5607 O O . TYR F 2 10 ? 53.085 0.644 8.438 1.00 127.00 10 TYR F O 1
ATOM 5616 N N . HIS F 2 11 ? 54.322 1.579 6.721 1.00 138.70 11 HIS F N 1
ATOM 5617 C CA . HIS F 2 11 ? 54.942 0.326 6.265 1.00 123.98 11 HIS F CA 1
ATOM 5618 C C . HIS F 2 11 ? 53.896 -0.725 5.818 1.00 125.14 11 HIS F C 1
ATOM 5619 O O . HIS F 2 11 ? 53.352 -0.599 4.769 1.00 123.38 11 HIS F O 1
ATOM 5621 N N . SER F 2 12 ? 53.576 -1.895 6.665 1.00 130.15 12 SER F N 1
ATOM 5622 C CA . SER F 2 12 ? 52.577 -2.869 6.184 1.00 127.61 12 SER F CA 1
ATOM 5623 C C . SER F 2 12 ? 51.861 -3.573 7.348 1.00 125.35 12 SER F C 1
ATOM 5624 O O . SER F 2 12 ? 52.277 -3.472 8.460 1.00 127.06 12 SER F O 1
ATOM 5627 N N . LYS F 2 13 ? 50.647 -4.381 7.080 1.00 131.73 13 LYS F N 1
#

B-factor: mean 106.51, std 23.93, range [55.74, 212.54]

Secondary structure (P-SEA, 3-state):
cbbbbbccaaaaaaaaaacccccccccccccccbbbbbbbcccccbbbbbbbbcccccbbbbcbbbbbbcaaaaaaaaaacccccbbbbbbbcccccbbbbbbbcccccbbbbbbbbbbbbbbbbbbbbbccccbbbbccaaaaaaaaaaacccccbbbbbbcccbbbbbbbccccbbbbbbccccccccccccccccccccccbbbbaaaaaaaacccccccbbbbbbccccbbbbbbbcccccbbbbbbbbbbcc/cbbbbbccaaaaaaaaaaaccccccccccccccbbbbbbbcccccbbbbbbbccccccbbbbcbbbbbbbaaaaaaaaaacccccbbbbbbbcccccbbbbbbbcccccbbbbbbbbbbbbbbcbbbbcbbbbcbbbbccaaaaaaaaaaaaacccbbbbbbcccbbbbbbbcccccbbbbbbbccccccccccccccccccccccccaaaaaaaacccccccbbbbbbcccbbbbbbbbcccccbbbbbbbccccc/cbbbbbccaaaaaaaaaaacccccbbbbbccccbbbbbbccccccbbbbbbbccccccbbbbcbbbbbbbaaaaaaaaaaaccccbbbbbbbcccccbbbbbbbcccccbbbbbbbbbbbbccbbbbbccccccbbbbbbaaaaaaaaaaaaacccbbbbbbcccbbbbbbccccccbbbbbccccccccccccccccccbbbbbcccaaaaaaaacccccccbbbbbbcccbbbbbbbbcccccbbbbbbbbcc/cccccccc/ccccccccccc/ccccccccccc

Foldseek 3Di:
DWKFKAQQCLLVLLVLLLCQVFAFKWKWFQDQQFTKTWDAGPVRFKIKIDFFGRVNTPDTDDDHTDIWIDGSNVVNVVVVPADSRWMWMWDADPPRAKIKIWTAHPDNPDIDIDIGGTDDDDDPHDDDDDDAFFKKKKAFLVVLLVVLVVQVVAAFKWKWKDDPAWIKIKHHDPVGIDMDTDGQDDCPDPPQGGIDMDGRDIDIFMFTSVVVNSNSSSNVQAGMWMWTHHPQFWIWIWGAHPVRGIMIMTGGTDDDD/DWKFKAQQCLLVLLVLLLCLVFDFKWWFFQADQFIWTWDGGPVRFKIKIDTFGPVLTPDTDDDHTDIWMDGSNVVSVVVVVADSRWMWMWDDPDDDQKIWIWTADPDRPDIDIDIGGIDDDDDPDDDDPDDAFFKKKKAFLVVLLVVLVVQVVADFKWKWKDDPAFIKIKHADPVGIDMDTFGQDPQPDSQNGRIDMDGRDIEMFMFTSVVVNSNSSSNVQAGMWMWTHHYQAWIWIWDAGPVGGIMIMTGGTDDDD/DWKFKAQQCLLVLLVLQLQLVFDFKFWWWADQQGIWTWDAGPVRFKMKIDFFGPVNTPDTDDDDTGIWIDGSNVSNVVSVVEDSRWMWMWDDDDPDQKIWIWTADPVNPDIDIDIGGTDDDDDPHDDDDDDDFAKKWKAFLVVLLVVLVVQVVAAFKWKWWDDPFWIKIKHHDPVGIDMDIFGQDDPPDCQNNGTPMDHRDTDIFMDTSVVVNSNSSSSVQAGMWMWTHHYQAWIWIWAAHPPGGIMIMTGGTDD/DPDCVVVPPDD/DDDPPPDD/DDDDDCVPPVD